Protein AF-0000000076891033 (afdb_homodimer)

Nearest PDB structures (foldseek):
  7eox-assembly2_B  TM=8.345E-01  e=2.393E-54  Euphorbia resinifera
  3i74-assembly1_A  TM=8.523E-01  e=6.022E-48  Solanum lycopersicum
  3i74-assembly1_B  TM=8.555E-01  e=1.190E-46  Solanum lycopersicum
  3i6s-assembly1_B  TM=8.487E-01  e=3.281E-46  Solanum lycopersicum
  4yn3-assembly3_A  TM=8.230E-01  e=2.108E-47  Cucumis melo

Organism: Aegilops tauschii subsp. strangulata (NCBI:txid200361)

Sequence (1074 aa):
MDLKGEYMSPRDFNGHGTHVASTIAGGEVQGVSYGGLATGTARGGAPRARLAIYKVLWGPNTAASDTDILAAIDDAIQDGVDVLSLSLGRGARHEFPGTLHAVLRGISVVFSAGNDGPAPQTVTNVMPWVTTVAASTMDRAFPTLISLGNKEKLGQSLYYNSTLNSDDFKELVHAGSCTAEWLASNNVTGKIVLCYAPRLAPSVLPRVELSLTINRTVGAGAKGLIFAQYTTNLLLICKGGMPCIVVDYEIAQRIESYLAITESPIVKVSPGMTVVGDGVLSPRVASFSSRGPSPLFPGILKPDITAPGVGILAAVRGFYALMDGTSMACPHVSVTALLKSVHPDWSPAMIKFAIVTTASVTDQFGVPIEAESVPRKVADPFDFGGGHMDPDRAANPGLVYDVDAREYNKFFNCTLGSSHGCESYQLNLNLPSIAIPDLKDHVTVQRTVTNVGAVRTTYHAVLEAPARVVMSVEPSVITFVKGSSTSMTFRVSFTTKRRVQGGFTFGSLTWSDGNTHSVRIPVAVRTVIQDFVADTSMDLKGEYMSPRDFNGHGTHVASTIAGGEVQGVSYGGLATGTARGGAPRARLAIYKVLWGPNTAASDTDILAAIDDAIQDGVDVLSLSLGRGARHEFPGTLHAVLRGISVVFSAGNDGPAPQTVTNVMPWVTTVAASTMDRAFPTLISLGNKEKLGQSLYYNSTLNSDDFKELVHAGSCTAEWLASNNVTGKIVLCYAPRLAPSVLPRVELSLTINRTVGAGAKGLIFAQYTTNLLLICKGGMPCIVVDYEIAQRIESYLAITESPIVKVSPGMTVVGDGVLSPRVASFSSRGPSPLFPGILKPDITAPGVGILAAVRGFYALMDGTSMACPHVSVTALLKSVHPDWSPAMIKFAIVTTASVTDQFGVPIEAESVPRKVADPFDFGGGHMDPDRAANPGLVYDVDAREYNKFFNCTLGSSHGCESYQLNLNLPSIAIPDLKDHVTVQRTVTNVGAVRTTYHAVLEAPARVVMSVEPSVITFVKGSSTSMTFRVSFTTKRRVQGGFTFGSLTWSDGNTHSVRIPVAVRTVIQDFVADTS

Solvent-accessible surface area (backbone atoms only — not comparable to full-atom values): 53985 Å² total; per-residue (Å²): 132,65,54,80,87,50,55,98,52,65,58,59,78,86,22,60,61,40,23,37,48,25,41,25,30,21,60,82,42,73,77,39,40,40,62,76,33,69,63,36,70,44,58,19,73,38,46,86,56,85,85,84,80,75,73,49,63,45,39,93,76,54,50,61,55,73,65,48,47,51,50,44,49,50,51,42,52,74,71,59,56,62,63,48,78,40,68,59,79,82,40,55,81,47,68,66,75,71,55,52,62,38,40,65,71,52,21,30,42,37,28,11,9,32,64,34,18,36,31,48,47,26,28,20,44,73,54,88,84,42,43,11,17,12,16,14,34,47,46,58,44,36,47,17,41,36,37,38,71,86,68,46,68,36,34,20,34,23,30,41,56,39,83,55,51,50,97,50,73,29,46,50,44,79,47,40,71,47,45,68,67,57,48,71,75,40,89,41,61,65,16,30,37,34,30,53,43,76,77,42,50,56,76,49,53,62,82,59,50,50,57,52,39,52,55,47,40,52,72,48,40,33,53,24,37,39,38,42,36,68,62,46,60,58,44,78,74,32,70,59,98,39,45,30,33,39,34,25,52,44,57,43,46,52,53,48,55,51,50,74,76,36,94,79,39,31,36,27,53,49,61,43,40,66,45,71,42,79,42,40,74,27,44,29,34,38,23,40,22,13,11,19,48,27,46,88,43,51,47,45,69,24,27,36,24,18,31,54,7,48,69,43,71,27,37,33,88,90,44,46,40,69,43,69,32,10,45,50,5,29,28,58,59,48,45,52,53,55,44,39,69,76,36,72,84,56,46,41,45,27,52,51,22,15,39,24,22,33,20,38,60,39,23,90,82,69,44,70,25,34,24,43,28,34,48,68,42,75,50,49,46,35,52,22,20,29,17,38,64,32,70,73,43,27,70,57,28,37,51,30,27,62,52,65,57,72,58,51,52,54,50,50,49,30,72,80,34,94,49,87,65,42,64,62,52,57,54,39,47,46,55,67,47,47,26,40,67,70,42,54,53,71,52,74,38,46,42,46,41,31,58,74,49,72,75,65,41,51,31,39,62,45,78,41,55,26,76,63,38,46,64,48,56,43,65,49,60,47,71,34,46,83,90,50,65,56,57,50,71,34,35,39,37,40,31,50,74,59,63,25,52,49,61,74,32,55,32,33,44,30,43,30,52,84,74,87,32,54,34,35,27,33,31,38,40,12,37,20,72,57,75,63,42,38,67,29,111,133,66,53,81,88,51,55,97,52,66,57,60,78,86,23,60,60,43,23,37,49,24,40,25,29,22,61,81,41,74,76,39,39,37,64,76,34,69,65,36,72,44,58,19,75,38,46,86,56,85,87,84,77,74,72,48,64,45,38,94,77,54,49,61,55,74,65,50,46,49,50,43,51,51,51,41,53,73,70,60,55,63,62,46,78,40,68,59,78,81,40,55,82,49,68,65,74,70,55,51,61,37,41,66,70,53,19,31,42,36,27,10,9,33,64,33,18,36,31,45,49,26,29,20,45,71,53,89,83,42,45,10,18,11,16,14,34,46,45,59,47,39,45,16,41,35,36,39,74,86,69,47,68,37,32,19,38,33,26,54,54,40,85,52,47,49,99,50,70,30,46,50,43,80,47,40,72,46,43,68,66,56,48,70,76,41,92,41,62,65,16,31,36,33,28,56,44,75,77,43,50,56,77,50,53,61,81,59,50,50,57,54,40,52,54,47,41,51,74,50,40,32,52,25,38,38,38,41,36,69,61,47,64,56,55,79,68,41,65,65,94,41,45,28,32,41,33,24,52,44,56,42,46,52,52,49,54,52,49,74,76,37,94,80,39,30,36,27,51,48,59,48,41,66,44,72,42,79,44,39,75,28,44,28,34,38,25,40,21,13,10,18,49,27,46,88,44,49,47,46,68,24,28,36,24,18,30,54,8,49,68,44,71,27,39,32,93,90,41,46,42,68,42,70,32,9,45,51,5,27,29,59,59,48,43,52,54,57,45,39,68,77,36,72,84,56,46,40,44,28,52,51,23,15,40,24,21,33,20,38,61,42,23,90,83,68,44,69,24,34,25,43,30,34,49,66,42,75,51,50,47,34,51,21,19,29,18,37,63,32,69,74,42,28,68,59,29,38,52,29,27,63,53,65,57,72,56,50,52,54,51,52,50,31,72,81,36,93,50,86,63,42,64,62,50,57,54,40,47,47,55,66,49,46,25,41,67,68,41,54,53,70,51,74,36,46,42,45,39,31,58,74,50,74,75,65,41,52,31,39,61,45,79,40,55,26,75,64,38,47,64,50,58,43,65,49,61,48,71,35,47,83,92,50,65,54,58,50,70,34,38,40,37,40,32,51,72,59,62,26,52,50,62,74,32,54,33,33,43,29,44,29,53,85,73,88,33,53,34,36,28,34,32,38,39,13,37,20,72,57,76,63,43,38,67,29,109

Structure (mmCIF, N/CA/C/O backbone):
data_AF-0000000076891033-model_v1
#
loop_
_entity.id
_entity.type
_entity.pdbx_description
1 polymer 'Subtilisin-like protease'
#
loop_
_atom_site.group_PDB
_atom_site.id
_atom_site.type_symbol
_atom_site.label_atom_id
_atom_site.label_alt_id
_atom_site.label_comp_id
_atom_site.label_asym_id
_atom_site.label_entity_id
_atom_site.label_seq_id
_atom_site.pdbx_PDB_ins_code
_atom_site.Cartn_x
_atom_site.Cartn_y
_atom_site.Cartn_z
_atom_site.occupancy
_atom_site.B_iso_or_equiv
_atom_site.auth_seq_id
_atom_site.auth_comp_id
_atom_site.auth_asym_id
_atom_site.auth_atom_id
_atom_site.pdbx_PDB_model_num
ATOM 1 N N . MET A 1 1 ? -2.301 -14.25 -36.938 1 57.5 1 MET A N 1
ATOM 2 C CA . MET A 1 1 ? -1.123 -14.258 -36.062 1 57.5 1 MET A CA 1
ATOM 3 C C . MET A 1 1 ? 0.152 -14.086 -36.875 1 57.5 1 MET A C 1
ATOM 5 O O . MET A 1 1 ? 0.291 -14.68 -37.969 1 57.5 1 MET A O 1
ATOM 9 N N . ASP A 1 2 ? 1.011 -13.086 -36.656 1 60.25 2 ASP A N 1
ATOM 10 C CA . ASP A 1 2 ? 2.293 -12.883 -37.312 1 60.25 2 ASP A CA 1
ATOM 11 C C . ASP A 1 2 ? 3.303 -13.953 -36.906 1 60.25 2 ASP A C 1
ATOM 13 O O . ASP A 1 2 ? 3.74 -13.984 -35.75 1 60.25 2 ASP A O 1
ATOM 17 N N . LEU A 1 3 ? 3.561 -14.93 -37.688 1 66.31 3 LEU A N 1
ATOM 18 C CA . LEU A 1 3 ? 4.445 -16.047 -37.375 1 66.31 3 LEU A CA 1
ATOM 19 C C . LEU A 1 3 ? 5.809 -15.859 -38.031 1 66.31 3 LEU A C 1
ATOM 21 O O . LEU A 1 3 ? 6.57 -16.812 -38.156 1 66.31 3 LEU A O 1
ATOM 25 N N . LYS A 1 4 ? 6.02 -14.625 -38.438 1 60.84 4 LYS A N 1
ATOM 26 C CA . LYS A 1 4 ? 7.297 -14.398 -39.125 1 60.84 4 LYS A CA 1
ATOM 27 C C . LYS A 1 4 ? 8.469 -14.688 -38.188 1 60.84 4 LYS A C 1
ATOM 29 O O . LYS A 1 4 ? 8.562 -14.117 -37.094 1 60.84 4 LYS A O 1
ATOM 34 N N . GLY A 1 5 ? 9.336 -15.562 -38.469 1 68.31 5 GLY A N 1
ATOM 35 C CA . GLY A 1 5 ? 10.531 -15.906 -37.719 1 68.31 5 GLY A CA 1
ATOM 36 C C . GLY A 1 5 ? 10.289 -17 -36.688 1 68.31 5 GLY A C 1
ATOM 37 O O . GLY A 1 5 ? 11.234 -17.5 -36.094 1 68.31 5 GLY A O 1
ATOM 38 N N . GLU A 1 6 ? 9.117 -17.438 -36.625 1 75.19 6 GLU A N 1
ATOM 39 C CA . GLU A 1 6 ? 8.758 -18.438 -35.625 1 75.19 6 GLU A CA 1
ATOM 40 C C . GLU A 1 6 ? 9.195 -19.844 -36.062 1 75.19 6 GLU A C 1
ATOM 42 O O . GLU A 1 6 ? 9.289 -20.125 -37.25 1 75.19 6 GLU A O 1
ATOM 47 N N . TYR A 1 7 ? 9.586 -20.625 -35.062 1 74.06 7 TYR A N 1
ATOM 48 C CA . TYR A 1 7 ? 9.891 -22.031 -35.312 1 74.06 7 TYR A CA 1
ATOM 49 C C . TYR A 1 7 ? 8.633 -22.891 -35.219 1 74.06 7 TYR A C 1
ATOM 51 O O . TYR A 1 7 ? 7.918 -22.828 -34.219 1 74.06 7 TYR A O 1
ATOM 59 N N . MET A 1 8 ? 8.383 -23.578 -36.188 1 73.5 8 MET A N 1
ATOM 60 C CA . MET A 1 8 ? 7.242 -24.484 -36.125 1 73.5 8 MET A CA 1
ATOM 61 C C . MET A 1 8 ? 7.586 -25.75 -35.344 1 73.5 8 MET A C 1
ATOM 63 O O . MET A 1 8 ? 7.453 -26.859 -35.875 1 73.5 8 MET A O 1
ATOM 67 N N . SER A 1 9 ? 8.117 -25.625 -34.25 1 75.88 9 SER A N 1
ATOM 68 C CA . SER A 1 9 ? 8.555 -26.609 -33.25 1 75.88 9 SER A CA 1
ATOM 69 C C . SER A 1 9 ? 8.453 -26.062 -31.844 1 75.88 9 SER A C 1
ATOM 71 O O . SER A 1 9 ? 8.102 -24.906 -31.641 1 75.88 9 SER A O 1
ATOM 73 N N . PRO A 1 10 ? 8.719 -26.875 -30.969 1 81.5 10 PRO A N 1
ATOM 74 C CA . PRO A 1 10 ? 8.688 -26.391 -29.578 1 81.5 10 PRO A CA 1
ATOM 75 C C . PRO A 1 10 ? 9.836 -25.422 -29.281 1 81.5 10 PRO A C 1
ATOM 77 O O . PRO A 1 10 ? 9.938 -24.906 -28.156 1 81.5 10 PRO A O 1
ATOM 80 N N . ARG A 1 11 ? 10.531 -25.094 -30.234 1 79.56 11 ARG A N 1
ATOM 81 C CA . ARG A 1 11 ? 11.656 -24.203 -30.016 1 79.56 11 ARG A CA 1
ATOM 82 C C . ARG A 1 11 ? 11.172 -22.797 -29.641 1 79.56 11 ARG A C 1
ATOM 84 O O . ARG A 1 11 ? 10.211 -22.297 -30.234 1 79.56 11 ARG A O 1
ATOM 91 N N . ASP A 1 12 ? 11.883 -22.203 -28.766 1 80.5 12 ASP A N 1
ATOM 92 C CA . ASP A 1 12 ? 11.484 -20.953 -28.109 1 80.5 12 ASP A CA 1
ATOM 93 C C . ASP A 1 12 ? 11.977 -19.734 -28.891 1 80.5 12 ASP A C 1
ATOM 95 O O . ASP A 1 12 ? 13.188 -19.5 -28.984 1 80.5 12 ASP A O 1
ATOM 99 N N . PHE A 1 13 ? 11.117 -19.016 -29.406 1 77.44 13 PHE A N 1
ATOM 100 C CA . PHE A 1 13 ? 11.477 -17.828 -30.172 1 77.44 13 PHE A CA 1
ATOM 101 C C . PHE A 1 13 ? 11.875 -16.688 -29.25 1 77.44 13 PHE A C 1
ATOM 103 O O . PHE A 1 13 ? 12.914 -16.047 -29.453 1 77.44 13 PHE A O 1
ATOM 110 N N . ASN A 1 14 ? 11.211 -16.438 -28.172 1 80.06 14 ASN A N 1
ATOM 111 C CA . ASN A 1 14 ? 11.391 -15.266 -27.312 1 80.06 14 ASN A CA 1
ATOM 112 C C . ASN A 1 14 ? 12.344 -15.562 -26.156 1 80.06 14 ASN A C 1
ATOM 114 O O . ASN A 1 14 ? 12.836 -14.648 -25.5 1 80.06 14 ASN A O 1
ATOM 118 N N . GLY A 1 15 ? 12.609 -16.828 -25.875 1 88.69 15 GLY A N 1
ATOM 119 C CA . GLY A 1 15 ? 13.539 -17.203 -24.828 1 88.69 15 GLY A CA 1
ATOM 120 C C . GLY A 1 15 ? 12.859 -17.453 -23.484 1 88.69 15 GLY A C 1
ATOM 121 O O . GLY A 1 15 ? 13.445 -18.062 -22.594 1 88.69 15 GLY A O 1
ATOM 122 N N . HIS A 1 16 ? 11.656 -17.062 -23.391 1 90.62 16 HIS A N 1
ATOM 123 C CA . HIS A 1 16 ? 10.922 -17.219 -22.141 1 90.62 16 HIS A CA 1
ATOM 124 C C . HIS A 1 16 ? 10.805 -18.672 -21.75 1 90.62 16 HIS A C 1
ATOM 126 O O . HIS A 1 16 ? 11.102 -19.047 -20.609 1 90.62 16 HIS A O 1
ATOM 132 N N . GLY A 1 17 ? 10.391 -19.516 -22.641 1 91.69 17 GLY A N 1
ATOM 133 C CA . GLY A 1 17 ? 10.25 -20.938 -22.375 1 91.69 17 GLY A CA 1
ATOM 134 C C . GLY A 1 17 ? 11.555 -21.594 -21.969 1 91.69 17 GLY A C 1
ATOM 135 O O . GLY A 1 17 ? 11.578 -22.438 -21.062 1 91.69 17 GLY A O 1
ATOM 136 N N . THR A 1 18 ? 12.617 -21.219 -22.672 1 93.56 18 THR A N 1
ATOM 137 C CA . THR A 1 18 ? 13.938 -21.734 -22.344 1 93.56 18 THR A CA 1
ATOM 138 C C . THR A 1 18 ? 14.352 -21.312 -20.938 1 93.56 18 THR A C 1
ATOM 140 O O . THR A 1 18 ? 14.938 -22.094 -20.188 1 93.56 18 THR A O 1
ATOM 143 N N . HIS A 1 19 ? 14.086 -20.094 -20.594 1 94.88 19 HIS A N 1
ATOM 144 C CA . HIS A 1 19 ? 14.391 -19.562 -19.266 1 94.88 19 HIS A CA 1
ATOM 145 C C . HIS A 1 19 ? 13.703 -20.375 -18.172 1 94.88 19 HIS A C 1
ATOM 147 O O . HIS A 1 19 ? 14.352 -20.828 -17.234 1 94.88 19 HIS A O 1
ATOM 153 N N . VAL A 1 20 ? 12.438 -20.609 -18.406 1 94.56 20 VAL A N 1
ATOM 154 C CA . VAL A 1 20 ? 11.633 -21.328 -17.422 1 94.56 20 VAL A CA 1
ATOM 155 C C . VAL A 1 20 ? 12.078 -22.797 -17.375 1 94.56 20 VAL A C 1
ATOM 157 O O . VAL A 1 20 ? 12.211 -23.359 -16.281 1 94.56 20 VAL A O 1
ATOM 160 N N . ALA A 1 21 ? 12.328 -23.375 -18.531 1 94 21 ALA A N 1
ATOM 161 C CA . ALA A 1 21 ? 12.758 -24.781 -18.594 1 94 21 ALA A CA 1
ATOM 162 C C . ALA A 1 21 ? 14.078 -24.984 -17.859 1 94 21 ALA A C 1
ATOM 164 O O . ALA A 1 21 ? 14.258 -25.969 -17.141 1 94 21 ALA A O 1
ATOM 165 N N . SER A 1 22 ? 14.969 -24.062 -18.031 1 94.56 22 SER A N 1
ATOM 166 C CA . SER A 1 22 ? 16.281 -24.203 -17.406 1 94.56 22 SER A CA 1
ATOM 167 C C . SER A 1 22 ? 16.203 -23.938 -15.906 1 94.56 22 SER A C 1
ATOM 169 O O . SER A 1 22 ? 17 -24.484 -15.141 1 94.56 22 SER A O 1
ATOM 171 N N . THR A 1 23 ? 15.297 -23.078 -15.492 1 94.94 23 THR A N 1
ATOM 172 C CA . THR A 1 23 ? 15.07 -22.875 -14.062 1 94.94 23 THR A CA 1
ATOM 173 C C . THR A 1 23 ? 14.578 -24.156 -13.406 1 94.94 23 THR A C 1
ATOM 175 O O . THR A 1 23 ? 14.914 -24.438 -12.25 1 94.94 23 THR A O 1
ATOM 178 N N . ILE A 1 24 ? 13.844 -24.922 -14.188 1 94.31 24 ILE A N 1
ATOM 179 C CA . ILE A 1 24 ? 13.312 -26.172 -13.656 1 94.31 24 ILE A CA 1
ATOM 180 C C . ILE A 1 24 ? 14.391 -27.25 -13.688 1 94.31 24 ILE A C 1
ATOM 182 O O . ILE A 1 24 ? 14.758 -27.797 -12.641 1 94.31 24 ILE A O 1
ATOM 186 N N . ALA A 1 25 ? 15.008 -27.484 -14.883 1 92.88 25 ALA A N 1
ATOM 187 C CA . ALA A 1 25 ? 15.773 -28.719 -15.062 1 92.88 25 ALA A CA 1
ATOM 188 C C . ALA A 1 25 ? 17.141 -28.438 -15.664 1 92.88 25 ALA A C 1
ATOM 190 O O . ALA A 1 25 ? 17.828 -29.344 -16.141 1 92.88 25 ALA A O 1
ATOM 191 N N . GLY A 1 26 ? 17.516 -27.25 -15.688 1 92 26 GLY A N 1
ATOM 192 C CA . GLY A 1 26 ? 18.812 -26.953 -16.234 1 92 26 GLY A CA 1
ATOM 193 C C . GLY A 1 26 ? 19.953 -27.688 -15.539 1 92 26 GLY A C 1
ATOM 194 O O . GLY A 1 26 ? 19.969 -27.781 -14.312 1 92 26 GLY A O 1
ATOM 195 N N . GLY A 1 27 ? 20.828 -28.188 -16.344 1 92.06 27 GLY A N 1
ATOM 196 C CA . GLY A 1 27 ? 22.016 -28.781 -15.781 1 92.06 27 GLY A CA 1
ATOM 197 C C . GLY A 1 27 ? 22.984 -27.766 -15.188 1 92.06 27 GLY A C 1
ATOM 198 O O . GLY A 1 27 ? 22.812 -26.562 -15.398 1 92.06 27 GLY A O 1
ATOM 199 N N . GLU A 1 28 ? 23.906 -28.312 -14.484 1 94 28 GLU A N 1
ATOM 200 C CA . GLU A 1 28 ? 24.891 -27.438 -13.852 1 94 28 GLU A CA 1
ATOM 201 C C . GLU A 1 28 ? 25.812 -26.812 -14.883 1 94 28 GLU A C 1
ATOM 203 O O . GLU A 1 28 ? 26.391 -27.516 -15.719 1 94 28 GLU A O 1
ATOM 208 N N . VAL A 1 29 ? 25.875 -25.562 -14.852 1 95.19 29 VAL A N 1
ATOM 209 C CA . VAL A 1 29 ? 26.781 -24.812 -15.711 1 95.19 29 VAL A CA 1
ATOM 210 C C . VAL A 1 29 ? 27.547 -23.781 -14.883 1 95.19 29 VAL A C 1
ATOM 212 O O . VAL A 1 29 ? 26.953 -22.969 -14.172 1 95.19 29 VAL A O 1
ATOM 215 N N . GLN A 1 30 ? 28.828 -23.766 -14.969 1 94.75 30 GLN A N 1
ATOM 216 C CA . GLN A 1 30 ? 29.672 -22.859 -14.195 1 94.75 30 GLN A CA 1
ATOM 217 C C . GLN A 1 30 ? 29.953 -21.578 -14.977 1 94.75 30 GLN A C 1
ATOM 219 O O . GLN A 1 30 ? 29.891 -21.578 -16.203 1 94.75 30 GLN A O 1
ATOM 224 N N . GLY A 1 31 ? 30.188 -20.531 -14.227 1 92.81 31 GLY A N 1
ATOM 225 C CA . GLY A 1 31 ? 30.688 -19.281 -14.789 1 92.81 31 GLY A CA 1
ATOM 226 C C . GLY A 1 31 ? 29.625 -18.531 -15.562 1 92.81 31 GLY A C 1
ATOM 227 O O . GLY A 1 31 ? 29.953 -17.797 -16.5 1 92.81 31 GLY A O 1
ATOM 228 N N . VAL A 1 32 ? 28.422 -18.797 -15.242 1 93.75 32 VAL A N 1
ATOM 229 C CA . VAL A 1 32 ? 27.344 -18.078 -15.93 1 93.75 32 VAL A CA 1
ATOM 230 C C . VAL A 1 32 ? 27.188 -16.688 -15.328 1 93.75 32 VAL A C 1
ATOM 232 O O . VAL A 1 32 ? 27.516 -16.469 -14.164 1 93.75 32 VAL A O 1
ATOM 235 N N . SER A 1 33 ? 26.797 -15.688 -16.141 1 89.62 33 SER A N 1
ATOM 236 C CA . SER A 1 33 ? 26.547 -14.328 -15.695 1 89.62 33 SER A CA 1
ATOM 237 C C . SER A 1 33 ? 25.688 -13.562 -16.719 1 89.62 33 SER A C 1
ATOM 239 O O . SER A 1 33 ? 25.469 -14.039 -17.828 1 89.62 33 SER A O 1
ATOM 241 N N . TYR A 1 34 ? 25.141 -12.555 -16.328 1 87.88 34 TYR A N 1
ATOM 242 C CA . TYR A 1 34 ? 24.5 -11.594 -17.219 1 87.88 34 TYR A CA 1
ATOM 243 C C . TYR A 1 34 ? 25.25 -10.266 -17.203 1 87.88 34 TYR A C 1
ATOM 245 O O . TYR A 1 34 ? 25.062 -9.453 -16.297 1 87.88 34 TYR A O 1
ATOM 253 N N . GLY A 1 35 ? 26 -9.969 -18.188 1 80.62 35 GLY A N 1
ATOM 254 C CA . GLY A 1 35 ? 26.797 -8.75 -18.234 1 80.62 35 GLY A CA 1
ATOM 255 C C . GLY A 1 35 ? 27.719 -8.602 -17.047 1 80.62 35 GLY A C 1
ATOM 256 O O . GLY A 1 35 ? 27.906 -7.496 -16.531 1 80.62 35 GLY A O 1
ATOM 257 N N . GLY A 1 36 ? 28.141 -9.695 -16.469 1 82.81 36 GLY A N 1
ATOM 258 C CA . GLY A 1 36 ? 29.047 -9.672 -15.336 1 82.81 36 GLY A CA 1
ATOM 259 C C . GLY A 1 36 ? 28.328 -9.711 -14 1 82.81 36 GLY A C 1
ATOM 260 O O . GLY A 1 36 ? 28.969 -9.812 -12.953 1 82.81 36 GLY A O 1
ATOM 261 N N . LEU A 1 37 ? 27.062 -9.703 -14.078 1 84.94 37 LEU A N 1
ATOM 262 C CA . LEU A 1 37 ? 26.266 -9.727 -12.852 1 84.94 37 LEU A CA 1
ATOM 263 C C . LEU A 1 37 ? 25.797 -11.141 -12.539 1 84.94 37 LEU A C 1
ATOM 265 O O . LEU A 1 37 ? 25.547 -11.938 -13.453 1 84.94 37 LEU A O 1
ATOM 269 N N . ALA A 1 38 ? 25.688 -11.445 -11.281 1 89.12 38 ALA A N 1
ATOM 270 C CA . ALA A 1 38 ? 25.188 -12.727 -10.781 1 89.12 38 ALA A CA 1
ATOM 271 C C . ALA A 1 38 ? 26.078 -13.875 -11.258 1 89.12 38 ALA A C 1
ATOM 273 O O . ALA A 1 38 ? 25.562 -14.914 -11.68 1 89.12 38 ALA A O 1
ATOM 274 N N . THR A 1 39 ? 27.328 -13.672 -11.25 1 91.44 39 THR A N 1
ATOM 275 C CA . THR A 1 39 ? 28.266 -14.703 -11.688 1 91.44 39 THR A CA 1
ATOM 276 C C . THR A 1 39 ? 28.25 -15.891 -10.727 1 91.44 39 THR A C 1
ATOM 278 O O . THR A 1 39 ? 28.297 -15.711 -9.508 1 91.44 39 THR A O 1
ATOM 281 N N . GLY A 1 40 ? 28.125 -17.062 -11.312 1 93.12 40 GLY A N 1
ATOM 282 C CA . GLY A 1 40 ? 28.141 -18.25 -10.492 1 93.12 40 GLY A CA 1
ATOM 283 C C . GLY A 1 40 ? 27.734 -19.5 -11.25 1 93.12 40 GLY A C 1
ATOM 284 O O . GLY A 1 40 ? 27.922 -19.594 -12.469 1 93.12 40 GLY A O 1
ATOM 285 N N . THR A 1 41 ? 27.359 -20.438 -10.484 1 94.31 41 THR A N 1
ATOM 286 C CA . THR A 1 41 ? 26.906 -21.703 -11.047 1 94.31 41 THR A CA 1
ATOM 287 C C . THR A 1 41 ? 25.391 -21.734 -11.148 1 94.31 41 THR A C 1
ATOM 289 O O . THR A 1 41 ? 24.688 -21.469 -10.172 1 94.31 41 THR A O 1
ATOM 292 N N . ALA A 1 42 ? 24.922 -21.953 -12.312 1 93.69 42 ALA A N 1
ATOM 293 C CA . ALA A 1 42 ? 23.484 -22.062 -12.523 1 93.69 42 ALA A CA 1
ATOM 294 C C . ALA A 1 42 ? 23.047 -23.531 -12.586 1 93.69 42 ALA A C 1
ATOM 296 O O . ALA A 1 42 ? 23.766 -24.375 -13.148 1 93.69 42 ALA A O 1
ATOM 297 N N . ARG A 1 43 ? 22.031 -23.828 -11.945 1 92.38 43 ARG A N 1
ATOM 298 C CA . ARG A 1 43 ? 21.422 -25.156 -11.984 1 92.38 43 ARG A CA 1
ATOM 299 C C . ARG A 1 43 ? 19.922 -25.062 -11.742 1 92.38 43 ARG A C 1
ATOM 301 O O . ARG A 1 43 ? 19.469 -24.266 -10.922 1 92.38 43 ARG A O 1
ATOM 308 N N . GLY A 1 44 ? 19.188 -25.891 -12.414 1 90.94 44 GLY A N 1
ATOM 309 C CA . GLY A 1 44 ? 17.75 -25.938 -12.172 1 90.94 44 GLY A CA 1
ATOM 310 C C . GLY A 1 44 ? 17.391 -26.594 -10.852 1 90.94 44 GLY A C 1
ATOM 311 O O . GLY A 1 44 ? 18.25 -27.219 -10.211 1 90.94 44 GLY A O 1
ATOM 312 N N . GLY A 1 45 ? 16.141 -26.453 -10.484 1 87.69 45 GLY A N 1
ATOM 313 C CA . GLY A 1 45 ? 15.664 -27.016 -9.227 1 87.69 45 GLY A CA 1
ATOM 314 C C . GLY A 1 45 ? 15.547 -28.516 -9.242 1 87.69 45 GLY A C 1
ATOM 315 O O . GLY A 1 45 ? 15.633 -29.172 -8.203 1 87.69 45 GLY A O 1
ATOM 316 N N . ALA A 1 46 ? 15.312 -29.062 -10.398 1 88.88 46 ALA A N 1
ATOM 317 C CA . ALA A 1 46 ? 15.203 -30.5 -10.609 1 88.88 46 ALA A CA 1
ATOM 318 C C . ALA A 1 46 ? 15.977 -30.922 -11.852 1 88.88 46 ALA A C 1
ATOM 320 O O . ALA A 1 46 ? 15.391 -31.391 -12.836 1 88.88 46 ALA A O 1
ATOM 321 N N . PRO A 1 47 ? 17.219 -30.969 -11.75 1 88.62 47 PRO A N 1
ATOM 322 C CA . PRO A 1 47 ? 18.047 -31.156 -12.938 1 88.62 47 PRO A CA 1
ATOM 323 C C . PRO A 1 47 ? 17.859 -32.531 -13.57 1 88.62 47 PRO A C 1
ATOM 325 O O . PRO A 1 47 ? 18.188 -32.719 -14.75 1 88.62 47 PRO A O 1
ATOM 328 N N . ARG A 1 48 ? 17.375 -33.5 -12.93 1 89.31 48 ARG A N 1
ATOM 329 C CA . ARG A 1 48 ? 17.203 -34.844 -13.484 1 89.31 48 ARG A CA 1
ATOM 330 C C . ARG A 1 48 ? 15.781 -35.062 -13.992 1 89.31 48 ARG A C 1
ATOM 332 O O . ARG A 1 48 ? 15.445 -36.156 -14.484 1 89.31 48 ARG A O 1
ATOM 339 N N . ALA A 1 49 ? 15.031 -34.031 -13.906 1 90.44 49 ALA A N 1
ATOM 340 C CA . ALA A 1 49 ? 13.672 -34.125 -14.438 1 90.44 49 ALA A CA 1
ATOM 341 C C . ALA A 1 49 ? 13.68 -34.156 -15.961 1 90.44 49 ALA A C 1
ATOM 343 O O . ALA A 1 49 ? 14.531 -33.531 -16.594 1 90.44 49 ALA A O 1
ATOM 344 N N . ARG A 1 50 ? 12.711 -34.906 -16.516 1 92.62 50 ARG A N 1
ATOM 345 C CA . ARG A 1 50 ? 12.492 -34.875 -17.969 1 92.62 50 ARG A CA 1
ATOM 346 C C . ARG A 1 50 ? 11.453 -33.844 -18.344 1 92.62 50 ARG A C 1
ATOM 348 O O . ARG A 1 50 ? 10.406 -33.719 -17.688 1 92.62 50 ARG A O 1
ATOM 355 N N . LEU A 1 51 ? 11.812 -33.062 -19.391 1 93.56 51 LEU A N 1
ATOM 356 C CA . LEU A 1 51 ? 10.914 -31.984 -19.797 1 93.56 51 LEU A CA 1
ATOM 357 C C . LEU A 1 51 ? 10.164 -32.375 -21.062 1 93.56 51 LEU A C 1
ATOM 359 O O . LEU A 1 51 ? 10.742 -32.938 -21.984 1 93.56 51 LEU A O 1
ATOM 363 N N . ALA A 1 52 ? 8.867 -32.219 -21.062 1 94.5 52 ALA A N 1
ATOM 364 C CA . ALA A 1 52 ? 8.031 -32.156 -22.25 1 94.5 52 ALA A CA 1
ATOM 365 C C . ALA A 1 52 ? 7.566 -30.75 -22.547 1 94.5 52 ALA A C 1
ATOM 367 O O . ALA A 1 52 ? 6.93 -30.109 -21.688 1 94.5 52 ALA A O 1
ATOM 368 N N . ILE A 1 53 ? 7.906 -30.203 -23.734 1 94.06 53 ILE A N 1
ATOM 369 C CA . ILE A 1 53 ? 7.672 -28.797 -24.047 1 94.06 53 ILE A CA 1
ATOM 370 C C . ILE A 1 53 ? 6.5 -28.672 -25.031 1 94.06 53 ILE A C 1
ATOM 372 O O . ILE A 1 53 ? 6.508 -29.281 -26.094 1 94.06 53 ILE A O 1
ATOM 376 N N . TYR A 1 54 ? 5.539 -27.922 -24.609 1 92.12 54 TYR A N 1
ATOM 377 C CA . TYR A 1 54 ? 4.375 -27.641 -25.438 1 92.12 54 TYR A CA 1
ATOM 378 C C . TYR A 1 54 ? 4.273 -26.141 -25.734 1 92.12 54 TYR A C 1
ATOM 380 O O . TYR A 1 54 ? 3.934 -25.359 -24.859 1 92.12 54 TYR A O 1
ATOM 388 N N . LYS A 1 55 ? 4.488 -25.75 -26.906 1 88.44 55 LYS A N 1
ATOM 389 C CA . LYS A 1 55 ? 4.48 -24.344 -27.297 1 88.44 55 LYS A CA 1
ATOM 390 C C . LYS A 1 55 ? 3.068 -23.859 -27.625 1 88.44 55 LYS A C 1
ATOM 392 O O . LYS A 1 55 ? 2.381 -24.469 -28.453 1 88.44 55 LYS A O 1
ATOM 397 N N . VAL A 1 56 ? 2.684 -22.812 -26.891 1 86.38 56 VAL A N 1
ATOM 398 C CA . VAL A 1 56 ? 1.326 -22.328 -27.125 1 86.38 56 VAL A CA 1
ATOM 399 C C . VAL A 1 56 ? 1.363 -20.859 -27.5 1 86.38 56 VAL A C 1
ATOM 401 O O . VAL A 1 56 ? 0.388 -20.328 -28.031 1 86.38 56 VAL A O 1
ATOM 404 N N . LEU A 1 57 ? 2.375 -20.156 -27.203 1 82.75 57 LEU A N 1
ATOM 405 C CA . LEU A 1 57 ? 2.502 -18.734 -27.547 1 82.75 57 LEU A CA 1
ATOM 406 C C . LEU A 1 57 ? 3.35 -18.562 -28.797 1 82.75 57 LEU A C 1
ATOM 408 O O . LEU A 1 57 ? 4.457 -19.094 -28.891 1 82.75 57 LEU A O 1
ATOM 412 N N . TRP A 1 58 ? 2.717 -17.766 -29.641 1 79.69 58 TRP A N 1
ATOM 413 C CA . TRP A 1 58 ? 3.348 -17.672 -30.953 1 79.69 58 TRP A CA 1
ATOM 414 C C . TRP A 1 58 ? 3.598 -16.203 -31.328 1 79.69 58 TRP A C 1
ATOM 416 O O . TRP A 1 58 ? 2.797 -15.328 -31 1 79.69 58 TRP A O 1
ATOM 426 N N . GLY A 1 59 ? 4.648 -15.969 -31.984 1 72.06 59 GLY A N 1
ATOM 427 C CA . GLY A 1 59 ? 4.953 -14.68 -32.594 1 72.06 59 GLY A CA 1
ATOM 428 C C . GLY A 1 59 ? 5.562 -13.695 -31.594 1 72.06 59 GLY A C 1
ATOM 429 O O . GLY A 1 59 ? 5.75 -14.023 -30.422 1 72.06 59 GLY A O 1
ATOM 430 N N . PRO A 1 60 ? 5.883 -12.547 -32.188 1 67 60 PRO A N 1
ATOM 431 C CA . PRO A 1 60 ? 6.531 -11.539 -31.344 1 67 60 PRO A CA 1
ATOM 432 C C . PRO A 1 60 ? 5.613 -10.992 -30.25 1 67 60 PRO A C 1
ATOM 434 O O . PRO A 1 60 ? 6.09 -10.531 -29.203 1 67 60 PRO A O 1
ATOM 437 N N . ASN A 1 61 ? 4.348 -11.219 -30.547 1 65.88 61 ASN A N 1
ATOM 438 C CA . ASN A 1 61 ? 3.408 -10.664 -29.578 1 65.88 61 ASN A CA 1
ATOM 439 C C . ASN A 1 61 ? 2.943 -11.719 -28.578 1 65.88 61 ASN A C 1
ATOM 441 O O . ASN A 1 61 ? 2.086 -11.445 -27.734 1 65.88 61 ASN A O 1
ATOM 445 N N . THR A 1 62 ? 3.551 -12.852 -28.656 1 66.31 62 THR A N 1
ATOM 446 C CA . THR A 1 62 ? 3.275 -13.922 -27.703 1 66.31 62 THR A CA 1
ATOM 447 C C . THR A 1 62 ? 1.772 -14.148 -27.562 1 66.31 62 THR A C 1
ATOM 449 O O . THR A 1 62 ? 1.248 -14.195 -26.453 1 66.31 62 THR A O 1
ATOM 452 N N . ALA A 1 63 ? 1.083 -14.25 -28.656 1 66.88 63 ALA A N 1
ATOM 453 C CA . ALA A 1 63 ? -0.367 -14.422 -28.672 1 66.88 63 ALA A CA 1
ATOM 454 C C . ALA A 1 63 ? -0.744 -15.898 -28.578 1 66.88 63 ALA A C 1
ATOM 456 O O . ALA A 1 63 ? -0.043 -16.766 -29.109 1 66.88 63 ALA A O 1
ATOM 457 N N . ALA A 1 64 ? -1.63 -16.234 -27.672 1 73.88 64 ALA A N 1
ATOM 458 C CA . ALA A 1 64 ? -2.172 -17.594 -27.578 1 73.88 64 ALA A CA 1
ATOM 459 C C . ALA A 1 64 ? -3.697 -17.562 -27.578 1 73.88 64 ALA A C 1
ATOM 461 O O . ALA A 1 64 ? -4.312 -16.609 -27.109 1 73.88 64 ALA A O 1
ATOM 462 N N . SER A 1 65 ? -4.234 -18.609 -28.312 1 78.62 65 SER A N 1
ATOM 463 C CA . SER A 1 65 ? -5.664 -18.828 -28.141 1 78.62 65 SER A CA 1
ATOM 464 C C . SER A 1 65 ? -5.949 -19.781 -27 1 78.62 65 SER A C 1
ATOM 466 O O . SER A 1 65 ? -5.125 -20.641 -26.688 1 78.62 65 SER A O 1
ATOM 468 N N . ASP A 1 66 ? -7.078 -19.672 -26.359 1 79.75 66 ASP A N 1
ATOM 469 C CA . ASP A 1 66 ? -7.492 -20.578 -25.281 1 79.75 66 ASP A CA 1
ATOM 470 C C . ASP A 1 66 ? -7.562 -22.016 -25.781 1 79.75 66 ASP A C 1
ATOM 472 O O . ASP A 1 66 ? -7.246 -22.953 -25.047 1 79.75 66 ASP A O 1
ATOM 476 N N . THR A 1 67 ? -7.918 -22.141 -26.984 1 82.69 67 THR A N 1
ATOM 477 C CA . THR A 1 67 ? -8.047 -23.469 -27.578 1 82.69 67 THR A CA 1
ATOM 478 C C . THR A 1 67 ? -6.676 -24.141 -27.703 1 82.69 67 THR A C 1
ATOM 480 O O . THR A 1 67 ? -6.547 -25.344 -27.469 1 82.69 67 THR A O 1
ATOM 483 N N . ASP A 1 68 ? -5.715 -23.406 -28.031 1 84.56 68 ASP A N 1
ATOM 484 C CA . ASP A 1 68 ? -4.367 -23.938 -28.156 1 84.56 68 ASP A CA 1
ATOM 485 C C . ASP A 1 68 ? -3.816 -24.359 -26.797 1 84.56 68 ASP A C 1
ATOM 487 O O . ASP A 1 68 ? -3.135 -25.391 -26.688 1 84.56 68 ASP A O 1
ATOM 491 N N . ILE A 1 69 ? -4.086 -23.641 -25.875 1 87.31 69 ILE A N 1
ATOM 492 C CA . ILE A 1 69 ? -3.631 -23.938 -24.516 1 87.31 69 ILE A CA 1
ATOM 493 C C . ILE A 1 69 ? -4.289 -25.234 -24.031 1 87.31 69 ILE A C 1
ATOM 495 O O . ILE A 1 69 ? -3.617 -26.109 -23.484 1 87.31 69 ILE A O 1
ATOM 499 N N . LEU A 1 70 ? -5.562 -25.344 -24.281 1 87.56 70 LEU A N 1
ATOM 500 C CA . LEU A 1 70 ? -6.281 -26.547 -23.859 1 87.56 70 LEU A CA 1
ATOM 501 C C . LEU A 1 70 ? -5.766 -27.781 -24.594 1 87.56 70 LEU A C 1
ATOM 503 O O . LEU A 1 70 ? -5.648 -28.859 -24.016 1 87.56 70 LEU A O 1
ATOM 507 N N . ALA A 1 71 ? -5.516 -27.578 -25.859 1 90.94 71 ALA A N 1
ATOM 508 C CA . ALA A 1 71 ? -4.969 -28.688 -26.641 1 90.94 71 ALA A CA 1
ATOM 509 C C . ALA A 1 71 ? -3.615 -29.125 -26.094 1 90.94 71 ALA A C 1
ATOM 511 O O . ALA A 1 71 ? -3.322 -30.328 -26.047 1 90.94 71 ALA A O 1
ATOM 512 N N . ALA A 1 72 ? -2.836 -28.203 -25.781 1 91.81 72 ALA A N 1
ATOM 513 C CA . ALA A 1 72 ? -1.521 -28.5 -25.219 1 91.81 72 ALA A CA 1
ATOM 514 C C . ALA A 1 72 ? -1.651 -29.25 -23.891 1 91.81 72 ALA A C 1
ATOM 516 O O . ALA A 1 72 ? -0.872 -30.172 -23.609 1 91.81 72 ALA A O 1
ATOM 517 N N . ILE A 1 73 ? -2.543 -28.906 -23.109 1 92.06 73 ILE A N 1
ATOM 518 C CA . ILE A 1 73 ? -2.781 -29.578 -21.844 1 92.06 73 ILE A CA 1
ATOM 519 C C . ILE A 1 73 ? -3.221 -31.016 -22.094 1 92.06 73 ILE A C 1
ATOM 521 O O . ILE A 1 73 ? -2.744 -31.938 -21.422 1 92.06 73 ILE A O 1
ATOM 525 N N . ASP A 1 74 ? -4.074 -31.156 -23.031 1 94.44 74 ASP A N 1
ATOM 526 C CA . ASP A 1 74 ? -4.523 -32.5 -23.375 1 94.44 74 ASP A CA 1
ATOM 527 C C . ASP A 1 74 ? -3.354 -33.375 -23.844 1 94.44 74 ASP A C 1
ATOM 529 O O . ASP A 1 74 ? -3.262 -34.562 -23.484 1 94.44 74 ASP A O 1
ATOM 533 N N . ASP A 1 75 ? -2.58 -32.781 -24.688 1 95.44 75 ASP A N 1
ATOM 534 C CA . ASP A 1 75 ? -1.396 -33.5 -25.141 1 95.44 75 ASP A CA 1
ATOM 535 C C . ASP A 1 75 ? -0.512 -33.906 -23.969 1 95.44 75 ASP A C 1
ATOM 537 O O . ASP A 1 75 ? 0.007 -35.031 -23.922 1 95.44 75 ASP A O 1
ATOM 541 N N . ALA A 1 76 ? -0.296 -33.031 -23.078 1 95.25 76 ALA A N 1
ATOM 542 C CA . ALA A 1 76 ? 0.532 -33.312 -21.906 1 95.25 76 ALA A CA 1
ATOM 543 C C . ALA A 1 76 ? -0.053 -34.438 -21.078 1 95.25 76 ALA A C 1
ATOM 545 O O . ALA A 1 76 ? 0.684 -35.281 -20.562 1 95.25 76 ALA A O 1
ATOM 546 N N . ILE A 1 77 ? -1.331 -34.438 -20.875 1 95.25 77 ILE A N 1
ATOM 547 C CA . ILE A 1 77 ? -2.014 -35.5 -20.141 1 95.25 77 ILE A CA 1
ATOM 548 C C . ILE A 1 77 ? -1.766 -36.844 -20.828 1 95.25 77 ILE A C 1
ATOM 550 O O . ILE A 1 77 ? -1.435 -37.812 -20.156 1 95.25 77 ILE A O 1
ATOM 554 N N . GLN A 1 78 ? -1.909 -36.844 -22.109 1 96 78 GLN A N 1
ATOM 555 C CA . GLN A 1 78 ? -1.722 -38.062 -22.875 1 96 78 GLN A CA 1
ATOM 556 C C . GLN A 1 78 ? -0.283 -38.562 -22.781 1 96 78 GLN A C 1
ATOM 558 O O . GLN A 1 78 ? -0.039 -39.781 -22.75 1 96 78 GLN A O 1
ATOM 563 N N . ASP A 1 79 ? 0.566 -37.656 -22.734 1 96.44 79 ASP A N 1
ATOM 564 C CA . ASP A 1 79 ? 1.98 -38 -22.656 1 96.44 79 ASP A CA 1
ATOM 565 C C . ASP A 1 79 ? 2.352 -38.469 -21.25 1 96.44 79 ASP A C 1
ATOM 567 O O . ASP A 1 79 ? 3.43 -39.031 -21.047 1 96.44 79 ASP A O 1
ATOM 571 N N . GLY A 1 80 ? 1.503 -38.219 -20.281 1 93.62 80 GLY A N 1
ATOM 572 C CA . GLY A 1 80 ? 1.692 -38.75 -18.953 1 93.62 80 GLY A CA 1
ATOM 573 C C . GLY A 1 80 ? 2.666 -37.938 -18.109 1 93.62 80 GLY A C 1
ATOM 574 O O . GLY A 1 80 ? 3.473 -38.5 -17.375 1 93.62 80 GLY A O 1
ATOM 575 N N . VAL A 1 81 ? 2.664 -36.656 -18.266 1 94.12 81 VAL A N 1
ATOM 576 C CA . VAL A 1 81 ? 3.555 -35.844 -17.469 1 94.12 81 VAL A CA 1
ATOM 577 C C . VAL A 1 81 ? 3.119 -35.875 -16 1 94.12 81 VAL A C 1
ATOM 579 O O . VAL A 1 81 ? 1.991 -36.25 -15.688 1 94.12 81 VAL A O 1
ATOM 582 N N . ASP A 1 82 ? 4.051 -35.531 -15.102 1 93.62 82 ASP A N 1
ATOM 583 C CA . ASP A 1 82 ? 3.754 -35.562 -13.672 1 93.62 82 ASP A CA 1
ATOM 584 C C . ASP A 1 82 ? 3.295 -34.188 -13.18 1 93.62 82 ASP A C 1
ATOM 586 O O . ASP A 1 82 ? 2.482 -34.094 -12.258 1 93.62 82 ASP A O 1
ATOM 590 N N . VAL A 1 83 ? 3.869 -33.188 -13.773 1 95.19 83 VAL A N 1
ATOM 591 C CA . VAL A 1 83 ? 3.605 -31.812 -13.344 1 95.19 83 VAL A CA 1
ATOM 592 C C . VAL A 1 83 ? 3.451 -30.906 -14.562 1 95.19 83 VAL A C 1
ATOM 594 O O . VAL A 1 83 ? 4.199 -31.031 -15.539 1 95.19 83 VAL A O 1
ATOM 597 N N . LEU A 1 84 ? 2.453 -30.062 -14.555 1 94.88 84 LEU A N 1
ATOM 598 C CA . LEU A 1 84 ? 2.326 -28.969 -15.508 1 94.88 84 LEU A CA 1
ATOM 599 C C . LEU A 1 84 ? 2.818 -27.656 -14.898 1 94.88 84 LEU A C 1
ATOM 601 O O . LEU A 1 84 ? 2.338 -27.234 -13.844 1 94.88 84 LEU A O 1
ATOM 605 N N . SER A 1 85 ? 3.797 -27.047 -15.445 1 94.69 85 SER A N 1
ATOM 606 C CA . SER A 1 85 ? 4.277 -25.703 -15.078 1 94.69 85 SER A CA 1
ATOM 607 C C . SER A 1 85 ? 3.879 -24.672 -16.125 1 94.69 85 SER A C 1
ATOM 609 O O . SER A 1 85 ? 4.402 -24.672 -17.25 1 94.69 85 SER A O 1
ATOM 611 N N . LEU A 1 86 ? 3.004 -23.75 -15.742 1 92.56 86 LEU A N 1
ATOM 612 C CA . LEU A 1 86 ? 2.365 -22.875 -16.703 1 92.56 86 LEU A CA 1
ATOM 613 C C . LEU A 1 86 ? 2.586 -21.406 -16.328 1 92.56 86 LEU A C 1
ATOM 615 O O . LEU A 1 86 ? 2.068 -20.938 -15.32 1 92.56 86 LEU A O 1
ATOM 619 N N . SER A 1 87 ? 3.326 -20.766 -17.125 1 90.06 87 SER A N 1
ATOM 620 C CA . SER A 1 87 ? 3.553 -19.344 -16.953 1 90.06 87 SER A CA 1
ATOM 621 C C . SER A 1 87 ? 2.666 -18.516 -17.875 1 90.06 87 SER A C 1
ATOM 623 O O . SER A 1 87 ? 3.158 -17.672 -18.625 1 90.06 87 SER A O 1
ATOM 625 N N . LEU A 1 88 ? 1.384 -18.828 -17.797 1 82.56 88 LEU A N 1
ATOM 626 C CA . LEU A 1 88 ? 0.398 -18.203 -18.672 1 82.56 88 LEU A CA 1
ATOM 627 C C . LEU A 1 88 ? -0.582 -17.359 -17.875 1 82.56 88 LEU A C 1
ATOM 629 O O . LEU A 1 88 ? -0.766 -17.578 -16.672 1 82.56 88 LEU A O 1
ATOM 633 N N . GLY A 1 89 ? -1.028 -16.266 -18.469 1 71.56 89 GLY A N 1
ATOM 634 C CA . GLY A 1 89 ? -2.084 -15.484 -17.844 1 71.56 89 GLY A CA 1
ATOM 635 C C . GLY A 1 89 ? -2.582 -14.359 -18.734 1 71.56 89 GLY A C 1
ATOM 636 O O . GLY A 1 89 ? -1.846 -13.859 -19.578 1 71.56 89 GLY A O 1
ATOM 637 N N . ARG A 1 90 ? -3.881 -14.172 -18.922 1 63.66 90 ARG A N 1
ATOM 638 C CA . ARG A 1 90 ? -4.473 -13.109 -19.734 1 63.66 90 ARG A CA 1
ATOM 639 C C . ARG A 1 90 ? -5.145 -12.062 -18.844 1 63.66 90 ARG A C 1
ATOM 641 O O . ARG A 1 90 ? -6.043 -11.352 -19.297 1 63.66 90 ARG A O 1
ATOM 648 N N . GLY A 1 91 ? -4.855 -11.953 -17.781 1 62.62 91 GLY A N 1
ATOM 649 C CA . GLY A 1 91 ? -5.461 -10.961 -16.906 1 62.62 91 GLY A CA 1
ATOM 650 C C . GLY A 1 91 ? -6.391 -11.562 -15.867 1 62.62 91 GLY A C 1
ATOM 651 O O . GLY A 1 91 ? -6.688 -12.766 -15.914 1 62.62 91 GLY A O 1
ATOM 652 N N . ALA A 1 92 ? -6.945 -10.688 -15.156 1 56.56 92 ALA A N 1
ATOM 653 C CA . ALA A 1 92 ? -7.824 -11.125 -14.07 1 56.56 92 ALA A CA 1
ATOM 654 C C . ALA A 1 92 ? -9.133 -11.695 -14.625 1 56.56 92 ALA A C 1
ATOM 656 O O . ALA A 1 92 ? -9.641 -11.219 -15.641 1 56.56 92 ALA A O 1
ATOM 657 N N . ARG A 1 93 ? -9.523 -12.875 -14.352 1 59.12 93 ARG A N 1
ATOM 658 C CA . ARG A 1 93 ? -10.805 -13.5 -14.648 1 59.12 93 ARG A CA 1
ATOM 659 C C . ARG A 1 93 ? -10.656 -14.594 -15.695 1 59.12 93 ARG A C 1
ATOM 661 O O . ARG A 1 93 ? -11.594 -15.352 -15.953 1 59.12 93 ARG A O 1
ATOM 668 N N . HIS A 1 94 ? -9.477 -14.477 -16.312 1 67.44 94 HIS A N 1
ATOM 669 C CA . HIS A 1 94 ? -9.281 -15.555 -17.266 1 67.44 94 HIS A CA 1
ATOM 670 C C . HIS A 1 94 ? -8.758 -16.812 -16.594 1 67.44 94 HIS A C 1
ATOM 672 O O . HIS A 1 94 ? -7.727 -16.781 -15.922 1 67.44 94 HIS A O 1
ATOM 678 N N . GLU A 1 95 ? -9.57 -17.812 -16.703 1 77.5 95 GLU A N 1
ATOM 679 C CA . GLU A 1 95 ? -9.234 -19.094 -16.078 1 77.5 95 GLU A CA 1
ATOM 680 C C . GLU A 1 95 ? -9.172 -20.219 -17.109 1 77.5 95 GLU A C 1
ATOM 682 O O . GLU A 1 95 ? -9.633 -20.062 -18.234 1 77.5 95 GLU A O 1
ATOM 687 N N . PHE A 1 96 ? -8.508 -21.281 -16.672 1 78.62 96 PHE A N 1
ATOM 688 C CA . PHE A 1 96 ? -8.375 -22.469 -17.484 1 78.62 96 PHE A CA 1
ATOM 689 C C . PHE A 1 96 ? -8.977 -23.688 -16.781 1 78.62 96 PHE A C 1
ATOM 691 O O . PHE A 1 96 ? -8.25 -24.578 -16.359 1 78.62 96 PHE A O 1
ATOM 698 N N . PRO A 1 97 ? -10.281 -23.797 -16.828 1 79.5 97 PRO A N 1
ATOM 699 C CA . PRO A 1 97 ? -10.914 -24.906 -16.125 1 79.5 97 PRO A CA 1
ATOM 700 C C . PRO A 1 97 ? -10.5 -26.266 -16.672 1 79.5 97 PRO A C 1
ATOM 702 O O . PRO A 1 97 ? -10.578 -27.281 -15.969 1 79.5 97 PRO A O 1
ATOM 705 N N . GLY A 1 98 ? -10 -26.25 -17.906 1 83.56 98 GLY A N 1
ATOM 706 C CA . GLY A 1 98 ? -9.539 -27.5 -18.5 1 83.56 98 GLY A CA 1
ATOM 707 C C . GLY A 1 98 ? -8.406 -28.141 -17.734 1 83.56 98 GLY A C 1
ATOM 708 O O . GLY A 1 98 ? -8.133 -29.328 -17.906 1 83.56 98 GLY A O 1
ATOM 709 N N . THR A 1 99 ? -7.773 -27.422 -16.844 1 91.25 99 THR A N 1
ATOM 710 C CA . THR A 1 99 ? -6.688 -27.953 -16.031 1 91.25 99 THR A CA 1
ATOM 711 C C . THR A 1 99 ? -7.211 -28.984 -15.031 1 91.25 99 THR A C 1
ATOM 713 O O . THR A 1 99 ? -6.438 -29.766 -14.469 1 91.25 99 THR A O 1
ATOM 716 N N . LEU A 1 100 ? -8.523 -29.016 -14.773 1 92.75 100 LEU A N 1
ATOM 717 C CA . LEU A 1 100 ? -9.109 -30 -13.867 1 92.75 100 LEU A CA 1
ATOM 718 C C . LEU A 1 100 ? -8.875 -31.406 -14.383 1 92.75 100 LEU A C 1
ATOM 720 O O . LEU A 1 100 ? -8.656 -32.344 -13.602 1 92.75 100 LEU A O 1
ATOM 724 N N . HIS A 1 101 ? -8.914 -31.562 -15.68 1 93.25 101 HIS A N 1
ATOM 725 C CA . HIS A 1 101 ? -8.695 -32.875 -16.266 1 93.25 101 HIS A CA 1
ATOM 726 C C . HIS A 1 101 ? -7.309 -33.406 -15.922 1 93.25 101 HIS A C 1
ATOM 728 O O . HIS A 1 101 ? -7.137 -34.625 -15.727 1 93.25 101 HIS A O 1
ATOM 734 N N . ALA A 1 102 ? -6.367 -32.531 -15.914 1 94.94 102 ALA A N 1
ATOM 735 C CA . ALA A 1 102 ? -5.016 -32.938 -15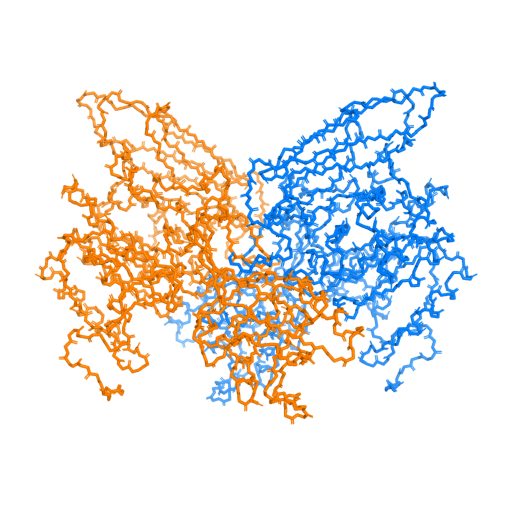.531 1 94.94 102 ALA A CA 1
ATOM 736 C C . ALA A 1 102 ? -4.973 -33.406 -14.078 1 94.94 102 ALA A C 1
ATOM 738 O O . ALA A 1 102 ? -4.402 -34.469 -13.781 1 94.94 102 ALA A O 1
ATOM 739 N N . VAL A 1 103 ? -5.582 -32.719 -13.258 1 95.06 103 VAL A N 1
ATOM 740 C CA . VAL A 1 103 ? -5.562 -33.031 -11.828 1 95.06 103 VAL A CA 1
ATOM 741 C C . VAL A 1 103 ? -6.285 -34.344 -11.578 1 95.06 103 VAL A C 1
ATOM 743 O O . VAL A 1 103 ? -5.867 -35.125 -10.727 1 95.06 103 VAL A O 1
ATOM 746 N N . LEU A 1 104 ? -7.352 -34.562 -12.289 1 94.12 104 LEU A N 1
ATOM 747 C CA . LEU A 1 104 ? -8.102 -35.812 -12.18 1 94.12 104 LEU A CA 1
ATOM 748 C C . LEU A 1 104 ? -7.23 -37 -12.555 1 94.12 104 LEU A C 1
ATOM 750 O O . LEU A 1 104 ? -7.496 -38.125 -12.133 1 94.12 104 LEU A O 1
ATOM 754 N N . ARG A 1 105 ? -6.23 -36.781 -13.312 1 94.25 105 ARG A N 1
ATOM 755 C CA . ARG A 1 105 ? -5.316 -37.844 -13.734 1 94.25 105 ARG A CA 1
ATOM 756 C C . ARG A 1 105 ? -4.078 -37.875 -12.852 1 94.25 105 ARG A C 1
ATOM 758 O O . ARG A 1 105 ? -3.1 -38.562 -13.164 1 94.25 105 ARG A O 1
ATOM 765 N N . GLY A 1 106 ? -4.047 -37.062 -11.805 1 93.81 106 GLY A N 1
ATOM 766 C CA . GLY A 1 106 ? -2.957 -37.094 -10.844 1 93.81 106 GLY A CA 1
ATOM 767 C C . GLY A 1 106 ? -1.82 -36.156 -11.203 1 93.81 106 GLY A C 1
ATOM 768 O O . GLY A 1 106 ? -0.727 -36.25 -10.641 1 93.81 106 GLY A O 1
ATOM 769 N N . ILE A 1 107 ? -2.029 -35.312 -12.148 1 95.25 107 ILE A N 1
ATOM 770 C CA . ILE A 1 107 ? -1.005 -34.375 -12.594 1 95.25 107 ILE A CA 1
ATOM 771 C C . ILE A 1 107 ? -1.134 -33.062 -11.812 1 95.25 107 ILE A C 1
ATOM 773 O O . ILE A 1 107 ? -2.203 -32.438 -11.797 1 95.25 107 ILE A O 1
ATOM 777 N N . SER A 1 108 ? -0.091 -32.625 -11.133 1 95.75 108 SER A N 1
ATOM 778 C CA . SER A 1 108 ? -0.098 -31.359 -10.438 1 95.75 108 SER A CA 1
ATOM 779 C C . SER A 1 108 ? -0.018 -30.188 -11.422 1 95.75 108 SER A C 1
ATOM 781 O O . SER A 1 108 ? 0.707 -30.266 -12.414 1 95.75 108 SER A O 1
ATOM 783 N N . VAL A 1 109 ? -0.773 -29.156 -11.156 1 95.19 109 VAL A N 1
ATOM 784 C CA . VAL A 1 109 ? -0.779 -27.969 -12.016 1 95.19 109 VAL A CA 1
ATOM 785 C C . VAL A 1 109 ? -0.264 -26.766 -11.234 1 95.19 109 VAL A C 1
ATOM 787 O O . VAL A 1 109 ? -0.862 -26.375 -10.234 1 95.19 109 VAL A O 1
ATOM 790 N N . VAL A 1 110 ? 0.803 -26.188 -11.648 1 95.88 110 VAL A N 1
ATOM 791 C CA . VAL A 1 110 ? 1.415 -25 -11.07 1 95.88 110 VAL A CA 1
ATOM 792 C C . VAL A 1 110 ? 1.307 -23.828 -12.047 1 95.88 110 VAL A C 1
ATOM 794 O O . VAL A 1 110 ? 1.733 -23.938 -13.203 1 95.88 110 VAL A O 1
ATOM 797 N N . PHE A 1 111 ? 0.743 -22.734 -11.609 1 94.69 111 PHE A N 1
ATOM 798 C CA . PHE A 1 111 ? 0.434 -21.609 -12.469 1 94.69 111 PHE A CA 1
ATOM 799 C C . PHE A 1 111 ? 0.958 -20.297 -11.867 1 94.69 111 PHE A C 1
ATOM 801 O O . PHE A 1 111 ? 1.012 -20.156 -10.648 1 94.69 111 PHE A O 1
ATOM 808 N N . SER A 1 112 ? 1.354 -19.375 -12.75 1 95.56 112 SER A N 1
ATOM 809 C CA . SER A 1 112 ? 1.757 -18.047 -12.289 1 95.56 112 SER A CA 1
ATOM 810 C C . SER A 1 112 ? 0.552 -17.219 -11.836 1 95.56 112 SER A C 1
ATOM 812 O O . SER A 1 112 ? -0.522 -17.312 -12.438 1 95.56 112 SER A O 1
ATOM 814 N N . ALA A 1 113 ? 0.743 -16.328 -10.875 1 96.44 113 ALA A N 1
ATOM 815 C CA . ALA A 1 113 ? -0.344 -15.555 -10.281 1 96.44 113 ALA A CA 1
ATOM 816 C C . ALA A 1 113 ? -0.656 -14.32 -11.125 1 96.44 113 ALA A C 1
ATOM 818 O O . ALA A 1 113 ? -1.704 -13.695 -10.953 1 96.44 113 ALA A O 1
ATOM 819 N N . GLY A 1 114 ? 0.26 -13.938 -12.016 1 94.81 114 GLY A N 1
ATOM 820 C CA . GLY A 1 114 ? 0.124 -12.703 -12.773 1 94.81 114 GLY A CA 1
ATOM 821 C C . GLY A 1 114 ? 1.06 -11.609 -12.312 1 94.81 114 GLY A C 1
ATOM 822 O O . GLY A 1 114 ? 1.599 -11.672 -11.203 1 94.81 114 GLY A O 1
ATOM 823 N N . ASN A 1 115 ? 1.275 -10.602 -13.156 1 93.69 115 ASN A N 1
ATOM 824 C CA . ASN A 1 115 ? 2.223 -9.523 -12.875 1 93.69 115 ASN A CA 1
ATOM 825 C C . ASN A 1 115 ? 1.531 -8.164 -12.828 1 93.69 115 ASN A C 1
ATOM 827 O O . ASN A 1 115 ? 2.074 -7.172 -13.305 1 93.69 115 ASN A O 1
ATOM 831 N N . ASP A 1 116 ? 0.366 -8.141 -12.273 1 93.94 116 ASP A N 1
ATOM 832 C CA . ASP A 1 116 ? -0.424 -6.91 -12.328 1 93.94 116 ASP A CA 1
ATOM 833 C C . ASP A 1 116 ? -0.513 -6.258 -10.953 1 93.94 116 ASP A C 1
ATOM 835 O O . ASP A 1 116 ? -1.446 -5.5 -10.68 1 93.94 116 ASP A O 1
ATOM 839 N N . GLY A 1 117 ? 0.363 -6.574 -10.055 1 93.69 117 GLY A N 1
ATOM 840 C CA . GLY A 1 117 ? 0.431 -5.922 -8.758 1 93.69 117 GLY A CA 1
ATOM 841 C C . GLY A 1 117 ? 1.011 -4.52 -8.828 1 93.69 117 GLY A C 1
ATOM 842 O O . GLY A 1 117 ? 1.399 -4.055 -9.898 1 93.69 117 GLY A O 1
ATOM 843 N N . PRO A 1 118 ? 0.978 -3.82 -7.707 1 94.12 118 PRO A N 1
ATOM 844 C CA . PRO A 1 118 ? 0.515 -4.297 -6.402 1 94.12 118 PRO A CA 1
ATOM 845 C C . PRO A 1 118 ? -0.98 -4.07 -6.188 1 94.12 118 PRO A C 1
ATOM 847 O O . PRO A 1 118 ? -1.491 -4.293 -5.09 1 94.12 118 PRO A O 1
ATOM 850 N N . ALA A 1 119 ? -1.727 -3.631 -7.18 1 93.75 119 ALA A N 1
ATOM 851 C CA . ALA A 1 119 ? -3.17 -3.447 -7.047 1 93.75 119 ALA A CA 1
ATOM 852 C C . ALA A 1 119 ? -3.848 -4.734 -6.586 1 93.75 119 ALA A C 1
ATOM 854 O O . ALA A 1 119 ? -3.52 -5.82 -7.066 1 93.75 119 ALA A O 1
ATOM 855 N N . PRO A 1 120 ? -4.75 -4.57 -5.609 1 93.94 120 PRO A N 1
ATOM 856 C CA . PRO A 1 120 ? -5.477 -5.77 -5.188 1 93.94 120 PRO A CA 1
ATOM 857 C C . PRO A 1 120 ? -6.441 -6.281 -6.254 1 93.94 120 PRO A C 1
ATOM 859 O O . PRO A 1 120 ? -6.727 -5.574 -7.223 1 93.94 120 PRO A O 1
ATOM 862 N N . GLN A 1 121 ? -6.867 -7.523 -6.113 1 92.56 121 GLN A N 1
ATOM 863 C CA . GLN A 1 121 ? -7.863 -8.18 -6.957 1 92.56 121 GLN A CA 1
ATOM 864 C C . GLN A 1 121 ? -7.363 -8.32 -8.391 1 92.56 121 GLN A C 1
ATOM 866 O O . GLN A 1 121 ? -8.133 -8.164 -9.344 1 92.56 121 GLN A O 1
ATOM 871 N N . THR A 1 122 ? -6.082 -8.586 -8.5 1 94.25 122 THR A N 1
ATOM 872 C CA . THR A 1 122 ? -5.5 -8.703 -9.828 1 94.25 122 THR A CA 1
ATOM 873 C C . THR A 1 122 ? -5 -10.125 -10.078 1 94.25 122 THR A C 1
ATOM 875 O O . THR A 1 122 ? -4.555 -10.453 -11.18 1 94.25 122 THR A O 1
ATOM 878 N N . VAL A 1 123 ? -5.059 -10.984 -9.07 1 95.5 123 VAL A N 1
ATOM 879 C CA . VAL A 1 123 ? -4.52 -12.336 -9.164 1 95.5 123 VAL A CA 1
ATOM 880 C C . VAL A 1 123 ? -5.25 -13.109 -10.258 1 95.5 123 VAL A C 1
ATOM 882 O O . VAL A 1 123 ? -6.461 -12.961 -10.43 1 95.5 123 VAL A O 1
ATOM 885 N N . THR A 1 124 ? -4.477 -13.961 -10.953 1 93.19 124 THR A N 1
ATOM 886 C CA . THR A 1 124 ? -5.02 -14.828 -12 1 93.19 124 THR A CA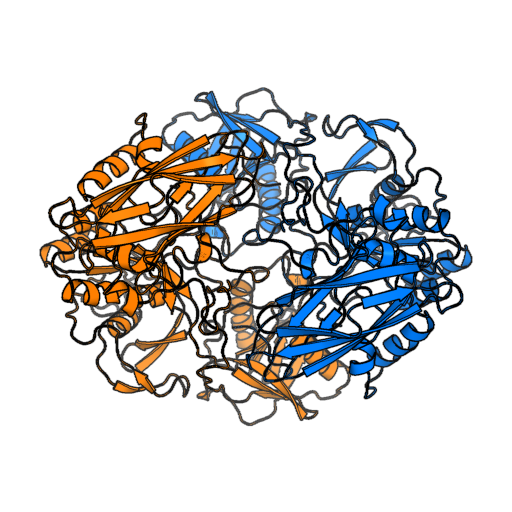 1
ATOM 887 C C . THR A 1 124 ? -4.754 -16.297 -11.672 1 93.19 124 THR A C 1
ATOM 889 O O . THR A 1 124 ? -4.043 -16.609 -10.719 1 93.19 124 THR A O 1
ATOM 892 N N . ASN A 1 125 ? -5.449 -17.156 -12.492 1 93.06 125 ASN A N 1
ATOM 893 C CA . ASN A 1 125 ? -5.297 -18.594 -12.297 1 93.06 125 ASN A CA 1
ATOM 894 C C . ASN A 1 125 ? -5.695 -19.016 -10.883 1 93.06 125 ASN A C 1
ATOM 896 O O . ASN A 1 125 ? -4.902 -19.625 -10.164 1 93.06 125 ASN A O 1
ATOM 900 N N . VAL A 1 126 ? -6.977 -18.812 -10.625 1 93.12 126 VAL A N 1
ATOM 901 C CA . VAL A 1 126 ? -7.395 -18.844 -9.227 1 93.12 126 VAL A CA 1
ATOM 902 C C . VAL A 1 126 ? -8.227 -20.094 -8.953 1 93.12 126 VAL A C 1
ATOM 904 O O . VAL A 1 126 ? -8.945 -20.156 -7.949 1 93.12 126 VAL A O 1
ATOM 907 N N . MET A 1 127 ? -8.172 -21.094 -9.828 1 92.12 127 MET A N 1
ATOM 908 C CA . MET A 1 127 ? -8.914 -22.328 -9.57 1 92.12 127 MET A CA 1
ATOM 909 C C . MET A 1 127 ? -8.398 -23.031 -8.32 1 92.12 127 MET A C 1
ATOM 911 O O . MET A 1 127 ? -7.188 -23.047 -8.078 1 92.12 127 MET A O 1
ATOM 915 N N . PRO A 1 128 ? -9.281 -23.641 -7.551 1 93.19 128 PRO A N 1
ATOM 916 C CA . PRO A 1 128 ? -8.859 -24.203 -6.27 1 93.19 128 PRO A CA 1
ATOM 917 C C . PRO A 1 128 ? -7.898 -25.375 -6.43 1 93.19 128 PRO A C 1
ATOM 919 O O . PRO A 1 128 ? -7.145 -25.703 -5.508 1 93.19 128 PRO A O 1
ATOM 922 N N . TRP A 1 129 ? -7.879 -26.062 -7.617 1 94.88 129 TRP A N 1
ATOM 923 C CA . TRP A 1 129 ? -7.047 -27.234 -7.785 1 94.88 129 TRP A CA 1
ATOM 924 C C . TRP A 1 129 ? -5.676 -26.875 -8.344 1 94.88 129 TRP A C 1
ATOM 926 O O . TRP A 1 129 ? -4.809 -27.734 -8.508 1 94.88 129 TRP A O 1
ATOM 936 N N . VAL A 1 130 ? -5.473 -25.625 -8.648 1 94.19 130 VAL A N 1
ATOM 937 C CA . VAL A 1 130 ? -4.199 -25.156 -9.195 1 94.19 130 VAL A CA 1
ATOM 938 C C . VAL A 1 130 ? -3.375 -24.5 -8.086 1 94.19 130 VAL A C 1
ATOM 940 O O . VAL A 1 130 ? -3.926 -23.891 -7.172 1 94.19 130 VAL A O 1
ATOM 943 N N . THR A 1 131 ? -2.057 -24.719 -8.117 1 96.62 131 THR A N 1
ATOM 944 C CA . THR A 1 131 ? -1.142 -23.969 -7.262 1 96.62 131 THR A CA 1
ATOM 945 C C . THR A 1 131 ? -0.707 -22.672 -7.934 1 96.62 131 THR A C 1
ATOM 947 O O . THR A 1 131 ? 0.064 -22.688 -8.891 1 96.62 131 THR A O 1
ATOM 950 N N . THR A 1 132 ? -1.205 -21.594 -7.469 1 96.94 132 THR A N 1
ATOM 951 C CA . THR A 1 132 ? -0.926 -20.266 -8.016 1 96.94 132 THR A CA 1
ATOM 952 C C . THR A 1 132 ? 0.266 -19.625 -7.305 1 96.94 132 THR A C 1
ATOM 954 O O . THR A 1 132 ? 0.26 -19.484 -6.082 1 96.94 132 THR A O 1
ATOM 957 N N . VAL A 1 133 ? 1.241 -19.188 -8.039 1 98.12 133 VAL A N 1
ATOM 958 C CA . VAL A 1 133 ? 2.533 -18.844 -7.465 1 98.12 133 VAL A CA 1
ATOM 959 C C . VAL A 1 133 ? 2.785 -17.344 -7.629 1 98.12 133 VAL A C 1
ATOM 961 O O . VAL A 1 133 ? 2.828 -16.844 -8.75 1 98.12 133 VAL A O 1
ATOM 964 N N . ALA A 1 134 ? 2.953 -16.656 -6.551 1 98.25 134 ALA A N 1
ATOM 965 C CA . ALA A 1 134 ? 3.393 -15.258 -6.523 1 98.25 134 ALA A CA 1
ATOM 966 C C . ALA A 1 134 ? 4.914 -15.156 -6.621 1 98.25 134 ALA A C 1
ATOM 968 O O . ALA A 1 134 ? 5.613 -16.172 -6.508 1 98.25 134 ALA A O 1
ATOM 969 N N . ALA A 1 135 ? 5.371 -13.898 -6.801 1 97.25 135 ALA A N 1
ATOM 970 C CA . ALA A 1 135 ? 6.805 -13.688 -6.98 1 97.25 135 ALA A CA 1
ATOM 971 C C . ALA A 1 135 ? 7.391 -12.898 -5.812 1 97.25 135 ALA A C 1
ATOM 973 O O . ALA A 1 135 ? 6.797 -11.93 -5.344 1 97.25 135 ALA A O 1
ATOM 974 N N . SER A 1 136 ? 8.539 -13.312 -5.352 1 96.5 136 SER A N 1
ATOM 975 C CA . SER A 1 136 ? 9.281 -12.625 -4.297 1 96.5 136 SER A CA 1
ATOM 976 C C . SER A 1 136 ? 10.75 -12.453 -4.672 1 96.5 136 SER A C 1
ATOM 978 O O . SER A 1 136 ? 11.219 -13.039 -5.652 1 96.5 136 SER A O 1
ATOM 980 N N . THR A 1 137 ? 11.406 -11.672 -3.912 1 93.12 137 THR A N 1
ATOM 981 C CA . THR A 1 137 ? 12.828 -11.438 -4.121 1 93.12 137 THR A CA 1
ATOM 982 C C . THR A 1 137 ? 13.664 -12.562 -3.518 1 93.12 137 THR A C 1
ATOM 984 O O . THR A 1 137 ? 13.133 -13.406 -2.791 1 93.12 137 THR A O 1
ATOM 987 N N . MET A 1 138 ? 14.93 -12.562 -3.902 1 90.81 138 MET A N 1
ATOM 988 C CA . MET A 1 138 ? 15.938 -13.438 -3.297 1 90.81 138 MET A CA 1
ATOM 989 C C . MET A 1 138 ? 17.062 -12.617 -2.682 1 90.81 138 MET A C 1
ATOM 991 O O . MET A 1 138 ? 17.062 -11.391 -2.775 1 90.81 138 MET A O 1
ATOM 995 N N . ASP A 1 139 ? 17.906 -13.289 -2.049 1 89 139 ASP A N 1
ATOM 996 C CA . ASP A 1 139 ? 18.969 -12.609 -1.316 1 89 139 ASP A CA 1
ATOM 997 C C . ASP A 1 139 ? 20.109 -12.203 -2.25 1 89 139 ASP A C 1
ATOM 999 O O . ASP A 1 139 ? 21.266 -12.57 -2.031 1 89 139 ASP A O 1
ATOM 1003 N N . ARG A 1 140 ? 19.766 -11.469 -3.23 1 87.12 140 ARG A N 1
ATOM 1004 C CA . ARG A 1 140 ? 20.703 -10.922 -4.215 1 87.12 140 ARG A CA 1
ATOM 1005 C C . ARG A 1 140 ? 20.281 -9.523 -4.656 1 87.12 140 ARG A C 1
ATOM 1007 O O . ARG A 1 140 ? 19.094 -9.273 -4.883 1 87.12 140 ARG A O 1
ATOM 1014 N N . ALA A 1 141 ? 21.219 -8.656 -4.711 1 83.12 141 ALA A N 1
ATOM 1015 C CA . ALA A 1 141 ? 20.969 -7.281 -5.148 1 83.12 141 ALA A CA 1
ATOM 1016 C C . ALA A 1 141 ? 22.047 -6.809 -6.113 1 83.12 141 ALA A C 1
ATOM 1018 O O . ALA A 1 141 ? 23.141 -7.367 -6.148 1 83.12 141 ALA A O 1
ATOM 1019 N N . PHE A 1 142 ? 21.688 -5.812 -6.867 1 82.31 142 PHE A N 1
ATOM 1020 C CA . PHE A 1 142 ? 22.609 -5.262 -7.848 1 82.31 142 PHE A CA 1
ATOM 1021 C C . PHE A 1 142 ? 22.781 -3.762 -7.641 1 82.31 142 PHE A C 1
ATOM 1023 O O . PHE A 1 142 ? 22.406 -2.961 -8.492 1 82.31 142 PHE A O 1
ATOM 1030 N N . PRO A 1 143 ? 23.422 -3.367 -6.621 1 81.19 143 PRO A N 1
ATOM 1031 C CA . PRO A 1 143 ? 23.625 -1.934 -6.41 1 81.19 143 PRO A CA 1
ATOM 1032 C C . PRO A 1 143 ? 24.609 -1.328 -7.418 1 81.19 143 PRO A C 1
ATOM 1034 O O . PRO A 1 143 ? 25.516 -2.018 -7.895 1 81.19 143 PRO A O 1
ATOM 1037 N N . THR A 1 144 ? 24.328 -0.153 -7.754 1 83 144 THR A N 1
ATOM 1038 C CA . THR A 1 144 ? 25.203 0.676 -8.57 1 83 144 THR A CA 1
ATOM 1039 C C . THR A 1 144 ? 25.562 1.97 -7.848 1 83 144 THR A C 1
ATOM 1041 O O . THR A 1 144 ? 24.703 2.586 -7.211 1 83 144 THR A O 1
ATOM 1044 N N . LEU A 1 145 ? 26.812 2.291 -8.016 1 84.69 145 LEU A N 1
ATOM 1045 C CA . LEU A 1 145 ? 27.266 3.51 -7.352 1 84.69 145 LEU A CA 1
ATOM 1046 C C . LEU A 1 145 ? 27.328 4.672 -8.336 1 84.69 145 LEU A C 1
ATOM 1048 O O . LEU A 1 145 ? 27.75 4.496 -9.484 1 84.69 145 LEU A O 1
ATOM 1052 N N . ILE A 1 146 ? 26.859 5.758 -7.805 1 89.19 146 ILE A N 1
ATOM 1053 C CA . ILE A 1 146 ? 26.984 7.023 -8.516 1 89.19 146 ILE A CA 1
ATOM 1054 C C . ILE A 1 146 ? 28 7.922 -7.809 1 89.19 146 ILE A C 1
ATOM 1056 O O . ILE A 1 146 ? 27.953 8.07 -6.586 1 89.19 146 ILE A O 1
ATOM 1060 N N . SER A 1 147 ? 28.906 8.422 -8.586 1 91.81 147 SER A N 1
ATOM 1061 C CA . SER A 1 147 ? 29.891 9.367 -8.055 1 91.81 147 SER A CA 1
ATOM 1062 C C . SER A 1 147 ? 29.656 10.773 -8.617 1 91.81 147 SER A C 1
ATOM 1064 O O . SER A 1 147 ? 29.719 10.977 -9.836 1 91.81 147 SER A O 1
ATOM 1066 N N . LEU A 1 148 ? 29.469 11.664 -7.699 1 94.44 148 LEU A N 1
ATOM 1067 C CA . LEU A 1 148 ? 29.281 13.047 -8.117 1 94.44 148 LEU A CA 1
ATOM 1068 C C . LEU A 1 148 ? 30.625 13.766 -8.234 1 94.44 148 LEU A C 1
ATOM 1070 O O . LEU A 1 148 ? 31.641 13.273 -7.727 1 94.44 148 LEU A O 1
ATOM 1074 N N . GLY A 1 149 ? 30.578 14.914 -8.852 1 94.75 149 GLY A N 1
ATOM 1075 C CA . GLY A 1 149 ? 31.797 15.672 -9.07 1 94.75 149 GLY A CA 1
ATOM 1076 C C . GLY A 1 149 ? 32.438 16.172 -7.781 1 94.75 149 GLY A C 1
ATOM 1077 O O . GLY A 1 149 ? 33.625 16.453 -7.734 1 94.75 149 GLY A O 1
ATOM 1078 N N . ASN A 1 150 ? 31.641 16.281 -6.777 1 92.94 150 ASN A N 1
ATOM 1079 C CA . ASN A 1 150 ? 32.156 16.719 -5.492 1 92.94 150 ASN A CA 1
ATOM 1080 C C . ASN A 1 150 ? 32.656 15.539 -4.664 1 92.94 150 ASN A C 1
ATOM 1082 O O . ASN A 1 150 ? 32.812 15.641 -3.441 1 92.94 150 ASN A O 1
ATOM 1086 N N . LYS A 1 151 ? 32.688 14.359 -5.215 1 90.38 151 LYS A N 1
ATOM 1087 C CA . LYS A 1 151 ? 33.25 13.141 -4.656 1 90.38 151 LYS A CA 1
ATOM 1088 C C . LYS A 1 151 ? 32.25 12.422 -3.764 1 90.38 151 LYS A C 1
ATOM 1090 O O . LYS A 1 151 ? 32.562 11.406 -3.143 1 90.38 151 LYS A O 1
ATOM 1095 N N . GLU A 1 152 ? 31.109 12.961 -3.781 1 90.19 152 GLU A N 1
ATOM 1096 C CA . GLU A 1 152 ? 30.062 12.227 -3.074 1 90.19 152 GLU A CA 1
ATOM 1097 C C . GLU A 1 152 ? 29.672 10.961 -3.834 1 90.19 152 GLU A C 1
ATOM 1099 O O . GLU A 1 152 ? 29.547 10.977 -5.059 1 90.19 152 GLU A O 1
ATOM 1104 N N . LYS A 1 153 ? 29.578 9.898 -3.066 1 88.06 153 LYS A N 1
ATOM 1105 C CA . LYS A 1 153 ? 29.141 8.633 -3.643 1 88.06 153 LYS A CA 1
ATOM 1106 C C . LYS A 1 153 ? 27.75 8.258 -3.135 1 88.06 153 LYS A C 1
ATOM 1108 O O . LYS A 1 153 ? 27.484 8.305 -1.932 1 88.06 153 LYS A O 1
ATOM 1113 N N . LEU A 1 154 ? 26.953 7.957 -4.098 1 87.25 154 LEU A N 1
ATOM 1114 C CA . LEU A 1 154 ? 25.578 7.559 -3.793 1 87.25 154 LEU A CA 1
ATOM 1115 C C . LEU A 1 154 ? 25.266 6.191 -4.391 1 87.25 154 LEU A C 1
ATOM 1117 O O . LEU A 1 154 ? 25.828 5.816 -5.422 1 87.25 154 LEU A O 1
ATOM 1121 N N . GLY A 1 155 ? 24.516 5.363 -3.627 1 76.5 155 GLY A N 1
ATOM 1122 C CA . GLY A 1 155 ? 24.156 4.039 -4.105 1 76.5 155 GLY A CA 1
ATOM 1123 C C . GLY A 1 155 ? 22.703 3.926 -4.547 1 76.5 155 GLY A C 1
ATOM 1124 O O . GLY A 1 155 ? 21.859 4.68 -4.078 1 76.5 155 GLY A O 1
ATOM 1125 N N . GLN A 1 156 ? 22.547 2.975 -5.668 1 74.12 156 GLN A N 1
ATOM 1126 C CA . GLN A 1 156 ? 21.219 2.84 -6.27 1 74.12 156 GLN A CA 1
ATOM 1127 C C . GLN A 1 156 ? 21.016 1.445 -6.855 1 74.12 156 GLN A C 1
ATOM 1129 O O . GLN A 1 156 ? 21.938 0.617 -6.828 1 74.12 156 GLN A O 1
ATOM 1134 N N . SER A 1 157 ? 19.766 1.194 -7.191 1 65.06 157 SER A N 1
ATOM 1135 C CA . SER A 1 157 ? 19.5 -0.088 -7.84 1 65.06 157 SER A CA 1
ATOM 1136 C C . SER A 1 157 ? 19.609 0.027 -9.359 1 65.06 157 SER A C 1
ATOM 1138 O O . SER A 1 157 ? 19.109 0.988 -9.945 1 65.06 157 SER A O 1
ATOM 1140 N N . LEU A 1 158 ? 20.828 -0.528 -9.906 1 61.44 158 LEU A N 1
ATOM 1141 C CA . LEU A 1 158 ? 21.031 -0.364 -11.344 1 61.44 158 LEU A CA 1
ATOM 1142 C C . LEU A 1 158 ? 20.906 -1.698 -12.062 1 61.44 158 LEU A C 1
ATOM 1144 O O . LEU A 1 158 ? 21.281 -2.742 -11.523 1 61.44 158 LEU A O 1
ATOM 1148 N N . TYR A 1 159 ? 19.906 -1.753 -13.188 1 57.16 159 TYR A N 1
ATOM 1149 C CA . TYR A 1 159 ? 20.172 -2.818 -14.141 1 57.16 159 TYR A CA 1
ATOM 1150 C C . TYR A 1 159 ? 21.234 -2.391 -15.156 1 57.16 159 TYR A C 1
ATOM 1152 O O . TYR A 1 159 ? 21.031 -1.443 -15.914 1 57.16 159 TYR A O 1
ATOM 1160 N N . TYR A 1 160 ? 22.641 -2.561 -14.812 1 57.44 160 TYR A N 1
ATOM 1161 C CA . TYR A 1 160 ? 23.672 -2.062 -15.711 1 57.44 160 TYR A CA 1
ATOM 1162 C C . TYR A 1 160 ? 24.062 -3.121 -16.734 1 57.44 160 TYR A C 1
ATOM 1164 O O . TYR A 1 160 ? 24.203 -4.301 -16.391 1 57.44 160 TYR A O 1
ATOM 1172 N N . ASN A 1 161 ? 23.641 -2.953 -18.078 1 58.16 161 ASN A N 1
ATOM 1173 C CA . ASN A 1 161 ? 24.5 -3.674 -19.016 1 58.16 161 ASN A CA 1
ATOM 1174 C C . ASN A 1 161 ? 25.938 -3.193 -18.922 1 58.16 161 ASN A C 1
ATOM 1176 O O . ASN A 1 161 ? 26.266 -2.092 -19.375 1 58.16 161 ASN A O 1
ATOM 1180 N N . SER A 1 162 ? 26.719 -3.902 -18.016 1 54.66 162 SER A N 1
ATOM 1181 C CA . SER A 1 162 ? 28.109 -3.578 -17.703 1 54.66 162 SER A CA 1
ATOM 1182 C C . SER A 1 162 ? 28.875 -3.146 -18.953 1 54.66 162 SER A C 1
ATOM 1184 O O . SER A 1 162 ? 29.875 -2.451 -18.875 1 54.66 162 SER A O 1
ATOM 1186 N N . THR A 1 163 ? 28.344 -3.572 -20.094 1 56.66 163 THR A N 1
ATOM 1187 C CA . THR A 1 163 ? 29.125 -3.26 -21.281 1 56.66 163 THR A CA 1
ATOM 1188 C C . THR A 1 163 ? 28.969 -1.789 -21.672 1 56.66 163 THR A C 1
ATOM 1190 O O . THR A 1 163 ? 29.734 -1.271 -22.484 1 56.66 163 THR A O 1
ATOM 1193 N N . LEU A 1 164 ? 27.984 -1.209 -21.016 1 60.28 164 LEU A N 1
ATOM 1194 C CA . LEU A 1 164 ? 27.688 0.16 -21.422 1 60.28 164 LEU A CA 1
ATOM 1195 C C . LEU A 1 164 ? 28.375 1.163 -20.5 1 60.28 164 LEU A C 1
ATOM 1197 O O . LEU A 1 164 ? 28.25 2.375 -20.703 1 60.28 164 LEU A O 1
ATOM 1201 N N . ASN A 1 165 ? 29 0.667 -19.5 1 56.09 165 ASN A N 1
ATOM 1202 C CA . ASN A 1 165 ? 29.531 1.585 -18.5 1 56.09 165 ASN A CA 1
ATOM 1203 C C . ASN A 1 165 ? 30.719 2.371 -19.062 1 56.09 165 ASN A C 1
ATOM 1205 O O . ASN A 1 165 ? 31.562 1.822 -19.781 1 56.09 165 ASN A O 1
ATOM 1209 N N . SER A 1 166 ? 30.453 3.678 -19.219 1 60.44 166 SER A N 1
ATOM 1210 C CA . SER A 1 166 ? 31.656 4.484 -19.469 1 60.44 166 SER A CA 1
ATOM 1211 C C . SER A 1 166 ? 32.312 4.887 -18.156 1 60.44 166 SER A C 1
ATOM 1213 O O . SER A 1 166 ? 31.656 5.16 -17.156 1 60.44 166 SER A O 1
ATOM 1215 N N . ASP A 1 167 ? 33.531 4.539 -17.906 1 66 167 ASP A N 1
ATOM 1216 C CA . ASP A 1 167 ? 34.406 4.895 -16.766 1 66 167 ASP A CA 1
ATOM 1217 C C . ASP A 1 167 ? 34.594 6.406 -16.672 1 66 167 ASP A C 1
ATOM 1219 O O . ASP A 1 167 ? 35.312 6.895 -15.812 1 66 167 ASP A O 1
ATOM 1223 N N . ASP A 1 168 ? 33.812 7.16 -17.484 1 83.94 168 ASP A N 1
ATOM 1224 C CA . ASP A 1 168 ? 34.125 8.578 -17.453 1 83.94 168 ASP A CA 1
ATOM 1225 C C . ASP A 1 168 ? 32.969 9.398 -16.875 1 83.94 168 ASP A C 1
ATOM 1227 O O . ASP A 1 168 ? 31.828 8.969 -16.938 1 83.94 168 ASP A O 1
ATOM 1231 N N . PHE A 1 169 ? 33.375 10.477 -16.25 1 93.19 169 PHE A N 1
ATOM 1232 C CA . PHE A 1 169 ? 32.406 11.477 -15.828 1 93.19 169 PHE A CA 1
ATOM 1233 C C . PHE A 1 169 ? 31.703 12.086 -17.031 1 93.19 169 PHE A C 1
ATOM 1235 O O . PHE A 1 169 ? 32.312 12.312 -18.078 1 93.19 169 PHE A O 1
ATOM 1242 N N . LYS A 1 170 ? 30.406 12.281 -16.859 1 93.88 170 LYS A N 1
ATOM 1243 C CA . LYS A 1 170 ? 29.609 12.992 -17.844 1 93.88 170 LYS A CA 1
ATOM 1244 C C . LYS A 1 170 ? 28.844 14.156 -17.203 1 93.88 170 LYS A C 1
ATOM 1246 O O . LYS A 1 170 ? 28.641 14.172 -15.992 1 93.88 170 LYS A O 1
ATOM 1251 N N . GLU A 1 171 ? 28.531 15.055 -18.062 1 96.38 171 GLU A N 1
ATOM 1252 C CA . GLU A 1 171 ? 27.734 16.172 -17.562 1 96.38 171 GLU A CA 1
ATOM 1253 C C . GLU A 1 171 ? 26.359 15.695 -17.078 1 96.38 171 GLU A C 1
ATOM 1255 O O . GLU A 1 171 ? 25.75 14.828 -17.703 1 96.38 171 GLU A O 1
ATOM 1260 N N . LEU A 1 172 ? 25.938 16.25 -15.945 1 96.62 172 LEU A N 1
ATOM 1261 C CA . LEU A 1 172 ? 24.656 15.93 -15.336 1 96.62 172 LEU A CA 1
ATOM 1262 C C . LEU A 1 172 ? 23.672 17.078 -15.5 1 96.62 172 LEU A C 1
ATOM 1264 O O . LEU A 1 172 ? 24 18.234 -15.242 1 96.62 172 LEU A O 1
ATOM 1268 N N . VAL A 1 173 ? 22.484 16.75 -15.93 1 96.12 173 VAL A N 1
ATOM 1269 C CA . VAL A 1 173 ? 21.469 17.781 -16.094 1 96.12 173 VAL A CA 1
ATOM 1270 C C . VAL A 1 173 ? 20.172 17.344 -15.414 1 96.12 173 VAL A C 1
ATOM 1272 O O . VAL A 1 173 ? 19.812 16.156 -15.438 1 96.12 173 VAL A O 1
ATOM 1275 N N . HIS A 1 174 ? 19.531 18.234 -14.734 1 94.69 174 HIS A N 1
ATOM 1276 C CA . HIS A 1 174 ? 18.219 18.016 -14.164 1 94.69 174 HIS A CA 1
ATOM 1277 C C . HIS A 1 174 ? 17.109 18.375 -15.164 1 94.69 174 HIS A C 1
ATOM 1279 O O . HIS A 1 174 ? 17.031 19.516 -15.609 1 94.69 174 HIS A O 1
ATOM 1285 N N . ALA A 1 175 ? 16.266 17.406 -15.453 1 93.75 175 ALA A N 1
ATOM 1286 C CA . ALA A 1 175 ? 15.266 17.625 -16.484 1 93.75 175 ALA A CA 1
ATOM 1287 C C . ALA A 1 175 ? 13.859 17.516 -15.914 1 93.75 175 ALA A C 1
ATOM 1289 O O . ALA A 1 175 ? 12.93 17.078 -16.594 1 93.75 175 ALA A O 1
ATOM 1290 N N . GLY A 1 176 ? 13.75 17.75 -14.617 1 91.12 176 GLY A N 1
ATOM 1291 C CA . GLY A 1 176 ? 12.43 17.688 -14.008 1 91.12 176 GLY A CA 1
ATOM 1292 C C . GLY A 1 176 ? 11.727 16.359 -14.219 1 91.12 176 GLY A C 1
ATOM 1293 O O . GLY A 1 176 ? 12.25 15.312 -13.836 1 91.12 176 GLY A O 1
ATOM 1294 N N . SER A 1 177 ? 10.586 16.406 -14.992 1 90.06 177 SER A N 1
ATOM 1295 C CA . SER A 1 177 ? 9.812 15.195 -15.219 1 90.06 177 SER A CA 1
ATOM 1296 C C . SER A 1 177 ? 10.234 14.508 -16.516 1 90.06 177 SER A C 1
ATOM 1298 O O . SER A 1 177 ? 9.695 13.461 -16.875 1 90.06 177 SER A O 1
ATOM 1300 N N . CYS A 1 178 ? 11.141 15.07 -17.219 1 95.19 178 CYS A N 1
ATOM 1301 C CA . CYS A 1 178 ? 11.664 14.523 -18.469 1 95.19 178 CYS A CA 1
ATOM 1302 C C . CYS A 1 178 ? 10.539 14.32 -19.484 1 95.19 178 CYS A C 1
ATOM 1304 O O . CYS A 1 178 ? 10.438 13.258 -20.094 1 95.19 178 CYS A O 1
ATOM 1306 N N . THR A 1 179 ? 9.711 15.312 -19.609 1 93.44 179 THR A N 1
ATOM 1307 C CA . THR A 1 179 ? 8.68 15.273 -20.641 1 93.44 179 THR A CA 1
ATOM 1308 C C . THR A 1 179 ? 9.305 15.406 -22.016 1 93.44 179 THR A C 1
ATOM 1310 O O . THR A 1 179 ? 10.422 15.891 -22.172 1 93.44 179 THR A O 1
ATOM 1313 N N . ALA A 1 180 ? 8.531 14.984 -23.016 1 92.25 180 ALA A N 1
ATOM 1314 C CA . ALA A 1 180 ? 9.023 15.094 -24.375 1 92.25 180 ALA A CA 1
ATOM 1315 C C . ALA A 1 180 ? 9.281 16.547 -24.75 1 92.25 180 ALA A C 1
ATOM 1317 O O . ALA A 1 180 ? 10.266 16.875 -25.422 1 92.25 180 ALA A O 1
ATOM 1318 N N . GLU A 1 181 ? 8.438 17.344 -24.281 1 92.81 181 GLU A N 1
ATOM 1319 C CA . GLU A 1 181 ? 8.555 18.766 -24.578 1 92.81 181 GLU A CA 1
ATOM 1320 C C . GLU A 1 181 ? 9.812 19.359 -23.953 1 92.81 181 GLU A C 1
ATOM 1322 O O . GLU A 1 181 ? 10.539 20.109 -24.609 1 92.81 181 GLU A O 1
ATOM 1327 N N . TRP A 1 182 ? 10.023 19.062 -22.75 1 93.44 182 TRP A N 1
ATOM 1328 C CA . TRP A 1 182 ? 11.203 19.594 -22.078 1 93.44 182 TRP A CA 1
ATOM 1329 C C . TRP A 1 182 ? 12.477 19.094 -22.75 1 93.44 182 TRP A C 1
ATOM 1331 O O . TRP A 1 182 ? 13.406 19.875 -22.984 1 93.44 182 TRP A O 1
ATOM 1341 N N . LEU A 1 183 ? 12.562 17.859 -23.062 1 94.56 183 LEU A N 1
ATOM 1342 C CA . LEU A 1 183 ? 13.758 17.25 -23.625 1 94.56 183 LEU A CA 1
ATOM 1343 C C . LEU A 1 183 ? 14.023 17.766 -25.031 1 94.56 183 LEU A C 1
ATOM 1345 O O . LEU A 1 183 ? 15.172 17.875 -25.453 1 94.56 183 LEU A O 1
ATOM 1349 N N . ALA A 1 184 ? 12.961 18.109 -25.672 1 91.5 184 ALA A N 1
ATOM 1350 C CA . ALA A 1 184 ? 13.117 18.672 -27.016 1 91.5 184 ALA A CA 1
ATOM 1351 C C . ALA A 1 184 ? 13.672 20.094 -26.953 1 91.5 184 ALA A C 1
ATOM 1353 O O . ALA A 1 184 ? 14.398 20.516 -27.859 1 91.5 184 ALA A O 1
ATOM 1354 N N . SER A 1 185 ? 13.352 20.75 -25.906 1 93 185 SER A N 1
ATOM 1355 C CA . SER A 1 185 ? 13.719 22.156 -25.797 1 93 185 SER A CA 1
ATOM 1356 C C . SER A 1 185 ? 15.07 22.328 -25.109 1 93 185 SER A C 1
ATOM 1358 O O . SER A 1 185 ? 15.617 23.422 -25.062 1 93 185 SER A O 1
ATOM 1360 N N . ASN A 1 186 ? 15.602 21.266 -24.578 1 92.19 186 ASN A N 1
ATOM 1361 C CA . ASN A 1 186 ? 16.875 21.328 -23.859 1 92.19 186 ASN A CA 1
ATOM 1362 C C . ASN A 1 186 ? 17.859 20.297 -24.406 1 92.19 186 ASN A C 1
ATOM 1364 O O . ASN A 1 186 ? 17.484 19.188 -24.75 1 92.19 186 ASN A O 1
ATOM 1368 N N . ASN A 1 187 ? 19.016 20.656 -24.531 1 92.12 187 ASN A N 1
ATOM 1369 C CA . ASN A 1 187 ? 20.047 19.766 -25.047 1 92.12 187 ASN A CA 1
ATOM 1370 C C . ASN A 1 187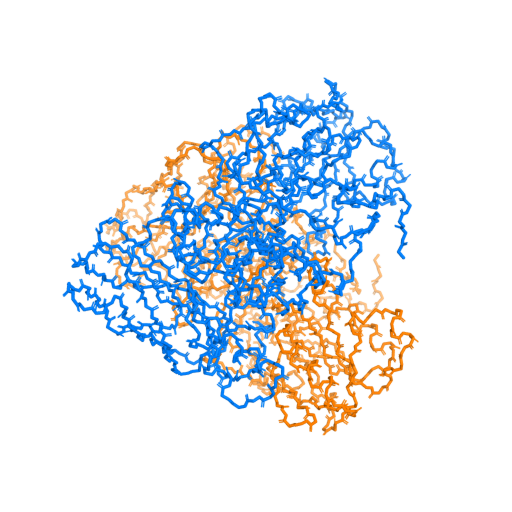 ? 20.562 18.828 -23.969 1 92.12 187 ASN A C 1
ATOM 1372 O O . ASN A 1 187 ? 21.297 19.25 -23.078 1 92.12 187 ASN A O 1
ATOM 1376 N N . VAL A 1 188 ? 20.234 17.531 -24.172 1 96 188 VAL A N 1
ATOM 1377 C CA . VAL A 1 188 ? 20.703 16.531 -23.203 1 96 188 VAL A CA 1
ATOM 1378 C C . VAL A 1 188 ? 21.625 15.531 -23.891 1 96 188 VAL A C 1
ATOM 1380 O O . VAL A 1 188 ? 21.969 14.492 -23.328 1 96 188 VAL A O 1
ATOM 1383 N N . THR A 1 189 ? 21.984 15.844 -25.125 1 94.88 189 THR A N 1
ATOM 1384 C CA . THR A 1 189 ? 22.828 14.938 -25.891 1 94.88 189 THR A CA 1
ATOM 1385 C C . THR A 1 189 ? 24.156 14.703 -25.188 1 94.88 189 THR A C 1
ATOM 1387 O O . THR A 1 189 ? 24.859 15.656 -24.844 1 94.88 189 THR A O 1
ATOM 1390 N N . GLY A 1 190 ? 24.453 13.414 -24.984 1 92.06 190 GLY A N 1
ATOM 1391 C CA . GLY A 1 190 ? 25.75 13.047 -24.406 1 92.06 190 GLY A CA 1
ATOM 1392 C C . GLY A 1 190 ? 25.797 13.203 -22.906 1 92.06 190 GLY A C 1
ATOM 1393 O O . GLY A 1 190 ? 26.828 12.953 -22.281 1 92.06 190 GLY A O 1
ATOM 1394 N N . LYS A 1 191 ? 24.734 13.562 -22.312 1 94.56 191 LYS A N 1
ATOM 1395 C CA . LYS A 1 191 ? 24.703 13.852 -20.875 1 94.56 191 LYS A CA 1
ATOM 1396 C C . LYS A 1 191 ? 23.938 12.773 -20.109 1 94.56 191 LYS A C 1
ATOM 1398 O O . LYS A 1 191 ? 23.281 11.93 -20.719 1 94.56 191 LYS A O 1
ATOM 1403 N N . ILE A 1 192 ? 24.156 12.734 -18.844 1 93.81 192 ILE A N 1
ATOM 1404 C CA . ILE A 1 192 ? 23.312 11.953 -17.953 1 93.81 192 ILE A CA 1
ATOM 1405 C C . ILE A 1 192 ? 22.188 12.836 -17.406 1 93.81 192 ILE A C 1
ATOM 1407 O O . ILE A 1 192 ? 22.422 13.969 -16.984 1 93.81 192 ILE A O 1
ATOM 1411 N N . VAL A 1 193 ? 20.984 12.352 -17.469 1 95.56 193 VAL A N 1
ATOM 1412 C CA . VAL A 1 193 ? 19.812 13.156 -17.141 1 95.56 193 VAL A CA 1
ATOM 1413 C C . VAL A 1 193 ? 19.203 12.656 -15.836 1 95.56 193 VAL A C 1
ATOM 1415 O O . VAL A 1 193 ? 18.984 11.453 -15.664 1 95.56 193 VAL A O 1
ATOM 1418 N N . LEU A 1 194 ? 18.984 13.531 -14.883 1 95.94 194 LEU A N 1
ATOM 1419 C CA . LEU A 1 194 ? 18.188 13.266 -13.703 1 95.94 194 LEU A CA 1
ATOM 1420 C C . LEU A 1 194 ? 16.719 13.648 -13.938 1 95.94 194 LEU A C 1
ATOM 1422 O O . LEU A 1 194 ? 16.422 14.82 -14.172 1 95.94 194 LEU A O 1
ATOM 1426 N N . CYS A 1 195 ? 15.883 12.703 -14.023 1 95.06 195 CYS A N 1
ATOM 1427 C CA . CYS A 1 195 ? 14.438 12.914 -14.062 1 95.06 195 CYS A CA 1
ATOM 1428 C C . CYS A 1 195 ? 13.836 12.828 -12.664 1 95.06 195 CYS A C 1
ATOM 1430 O O . CYS A 1 195 ? 13.625 11.734 -12.141 1 95.06 195 CYS A O 1
ATOM 1432 N N . TYR A 1 196 ? 13.562 13.945 -12.086 1 91.12 196 TYR A N 1
ATOM 1433 C CA . TYR A 1 196 ? 13.094 14.086 -10.719 1 91.12 196 TYR A CA 1
ATOM 1434 C C . TYR A 1 196 ? 11.797 14.891 -10.664 1 91.12 196 TYR A C 1
ATOM 1436 O O . TYR A 1 196 ? 11.812 16.109 -10.812 1 91.12 196 TYR A O 1
ATOM 1444 N N . ALA A 1 197 ? 10.617 14.203 -10.469 1 87 197 ALA A N 1
ATOM 1445 C CA . ALA A 1 197 ? 9.32 14.875 -10.43 1 87 197 ALA A CA 1
ATOM 1446 C C . ALA A 1 197 ? 8.414 14.266 -9.367 1 87 197 ALA A C 1
ATOM 1448 O O . ALA A 1 197 ? 7.406 13.633 -9.688 1 87 197 ALA A O 1
ATOM 1449 N N . PRO A 1 198 ? 8.672 14.602 -8.094 1 86.12 198 PRO A N 1
ATOM 1450 C CA . PRO A 1 198 ? 7.836 14.047 -7.027 1 86.12 198 PRO A CA 1
ATOM 1451 C C . PRO A 1 198 ? 6.367 14.438 -7.168 1 86.12 198 PRO A C 1
ATOM 1453 O O . PRO A 1 198 ? 5.484 13.734 -6.672 1 86.12 198 PRO A O 1
ATOM 1456 N N . ARG A 1 199 ? 6.098 15.516 -7.855 1 85.19 199 ARG A N 1
ATOM 1457 C CA . ARG A 1 199 ? 4.73 15.992 -8.047 1 85.19 199 ARG A CA 1
ATOM 1458 C C . ARG A 1 199 ? 3.914 15 -8.867 1 85.19 199 ARG A C 1
ATOM 1460 O O . ARG A 1 199 ? 2.684 15.039 -8.852 1 85.19 199 ARG A O 1
ATOM 1467 N N . LEU A 1 200 ? 4.578 14.117 -9.531 1 88.56 200 LEU A N 1
ATOM 1468 C CA . LEU A 1 200 ? 3.895 13.141 -10.383 1 88.56 200 LEU A CA 1
ATOM 1469 C C . LEU A 1 200 ? 3.529 11.891 -9.594 1 88.56 200 LEU A C 1
ATOM 1471 O O . LEU A 1 200 ? 2.758 11.055 -10.07 1 88.56 200 LEU A O 1
ATOM 1475 N N . ALA A 1 201 ? 3.99 11.797 -8.398 1 87.81 201 ALA A N 1
ATOM 1476 C CA . ALA A 1 201 ? 3.834 10.586 -7.594 1 87.81 201 ALA A CA 1
ATOM 1477 C C . ALA A 1 201 ? 2.363 10.203 -7.453 1 87.81 201 ALA A C 1
ATOM 1479 O O . ALA A 1 201 ? 2.012 9.023 -7.508 1 87.81 201 ALA A O 1
ATOM 1480 N N . PRO A 1 202 ? 1.432 11.18 -7.367 1 87.19 202 PRO A N 1
ATOM 1481 C CA . PRO A 1 202 ? 0.031 10.82 -7.141 1 87.19 202 PRO A CA 1
ATOM 1482 C C . PRO A 1 202 ? -0.706 10.469 -8.43 1 87.19 202 PRO A C 1
ATOM 1484 O O . PRO A 1 202 ? -1.838 9.977 -8.383 1 87.19 202 PRO A O 1
ATOM 1487 N N . SER A 1 203 ? -0.09 10.695 -9.547 1 89.12 203 SER A N 1
ATOM 1488 C CA . SER A 1 203 ? -0.874 10.609 -10.773 1 89.12 203 SER A CA 1
ATOM 1489 C C . SER A 1 203 ? -0.256 9.617 -11.758 1 89.12 203 SER A C 1
ATOM 1491 O O . SER A 1 203 ? -0.894 9.227 -12.734 1 89.12 203 SER A O 1
ATOM 1493 N N . VAL A 1 204 ? 0.944 9.258 -11.461 1 89.69 204 VAL A N 1
ATOM 1494 C CA . VAL A 1 204 ? 1.632 8.391 -12.406 1 89.69 204 VAL A CA 1
ATOM 1495 C C . VAL A 1 204 ? 2.252 7.207 -11.672 1 89.69 204 VAL A C 1
ATOM 1497 O O . VAL A 1 204 ? 2.791 7.363 -10.57 1 89.69 204 VAL A O 1
ATOM 1500 N N . LEU A 1 205 ? 2.123 6.047 -12.32 1 91.25 205 LEU A N 1
ATOM 1501 C CA . LEU A 1 205 ? 2.756 4.859 -11.758 1 91.25 205 LEU A CA 1
ATOM 1502 C C . LEU A 1 205 ? 4.188 4.715 -12.258 1 91.25 205 LEU A C 1
ATOM 1504 O O . LEU A 1 205 ? 4.438 4.793 -13.469 1 91.25 205 LEU A O 1
ATOM 1508 N N . PRO A 1 206 ? 5.141 4.504 -11.406 1 89.5 206 PRO A N 1
ATOM 1509 C CA . PRO A 1 206 ? 6.547 4.414 -11.805 1 89.5 206 PRO A CA 1
ATOM 1510 C C . PRO A 1 206 ? 6.793 3.367 -12.883 1 89.5 206 PRO A C 1
ATOM 1512 O O . PRO A 1 206 ? 7.605 3.584 -13.789 1 89.5 206 PRO A O 1
ATOM 1515 N N . ARG A 1 207 ? 6.121 2.236 -12.828 1 87.5 207 ARG A N 1
ATOM 1516 C CA . ARG A 1 207 ? 6.355 1.17 -13.797 1 87.5 207 ARG A CA 1
ATOM 1517 C C . ARG A 1 207 ? 6.008 1.627 -15.203 1 87.5 207 ARG A C 1
ATOM 1519 O O . ARG A 1 207 ? 6.602 1.159 -16.188 1 87.5 207 ARG A O 1
ATOM 1526 N N . VAL A 1 208 ? 5.07 2.506 -15.305 1 89.75 208 VAL A N 1
ATOM 1527 C CA . VAL A 1 208 ? 4.664 3.037 -16.594 1 89.75 208 VAL A CA 1
ATOM 1528 C C . VAL A 1 208 ? 5.59 4.184 -17 1 89.75 208 VAL A C 1
ATOM 1530 O O . VAL A 1 208 ? 6.086 4.223 -18.141 1 89.75 208 VAL A O 1
ATOM 1533 N N . GLU A 1 209 ? 5.848 5.004 -16.094 1 91.12 209 GLU A N 1
ATOM 1534 C CA . GLU A 1 209 ? 6.598 6.223 -16.391 1 91.12 209 GLU A CA 1
ATOM 1535 C C . GLU A 1 209 ? 8.055 5.906 -16.719 1 91.12 209 GLU A C 1
ATOM 1537 O O . GLU A 1 209 ? 8.672 6.578 -17.547 1 91.12 209 GLU A O 1
ATOM 1542 N N . LEU A 1 210 ? 8.641 5.004 -16.031 1 89.31 210 LEU A N 1
ATOM 1543 C CA . LEU A 1 210 ? 10.039 4.672 -16.266 1 89.31 210 LEU A CA 1
ATOM 1544 C C . LEU A 1 210 ? 10.266 4.23 -17.703 1 89.31 210 LEU A C 1
ATOM 1546 O O . LEU A 1 210 ? 11.219 4.672 -18.359 1 89.31 210 LEU A O 1
ATOM 1550 N N . SER A 1 211 ? 9.406 3.334 -18.172 1 88.31 211 SER A N 1
ATOM 1551 C CA . SER A 1 211 ? 9.531 2.859 -19.547 1 88.31 211 SER A CA 1
ATOM 1552 C C . SER A 1 211 ? 9.438 4.012 -20.547 1 88.31 211 SER A C 1
ATOM 1554 O O . SER A 1 211 ? 10.227 4.094 -21.484 1 88.31 211 SER A O 1
ATOM 1556 N N . LEU A 1 212 ? 8.539 4.906 -20.344 1 91.19 212 LEU A N 1
ATOM 1557 C CA . LEU A 1 212 ? 8.352 6.059 -21.219 1 91.19 212 LEU A CA 1
ATOM 1558 C C . LEU A 1 212 ? 9.555 6.992 -21.156 1 91.19 212 LEU A C 1
ATOM 1560 O O . LEU A 1 212 ? 10.016 7.496 -22.188 1 91.19 212 LEU A O 1
ATOM 1564 N N . THR A 1 213 ? 10.031 7.18 -19.984 1 92.06 213 THR A N 1
ATOM 1565 C CA . THR A 1 213 ? 11.141 8.102 -19.766 1 92.06 213 THR A CA 1
ATOM 1566 C C . THR A 1 213 ? 12.422 7.57 -20.406 1 92.06 213 THR A C 1
ATOM 1568 O O . THR A 1 213 ? 13.211 8.344 -20.969 1 92.06 213 THR A O 1
ATOM 1571 N N . ILE A 1 214 ? 12.641 6.281 -20.297 1 90.31 214 ILE A N 1
ATOM 1572 C CA . ILE A 1 214 ? 13.797 5.676 -20.938 1 90.31 214 ILE A CA 1
ATOM 1573 C C . ILE A 1 214 ? 13.75 5.949 -22.438 1 90.31 214 ILE A C 1
ATOM 1575 O O . ILE A 1 214 ? 14.727 6.426 -23.031 1 90.31 214 ILE A O 1
ATOM 1579 N N . ASN A 1 215 ? 12.633 5.703 -23.047 1 91 215 ASN A N 1
ATOM 1580 C CA . ASN A 1 215 ? 12.492 5.91 -24.484 1 91 215 ASN A CA 1
ATOM 1581 C C . ASN A 1 215 ? 12.695 7.375 -24.859 1 91 215 ASN A C 1
ATOM 1583 O O . ASN A 1 215 ? 13.367 7.68 -25.844 1 91 215 ASN A O 1
ATOM 1587 N N . ARG A 1 216 ? 12.148 8.234 -24.078 1 94.31 216 ARG A N 1
ATOM 1588 C CA . ARG A 1 216 ? 12.242 9.664 -24.359 1 94.31 216 ARG A CA 1
ATOM 1589 C C . ARG A 1 216 ? 13.68 10.156 -24.234 1 94.31 216 ARG A C 1
ATOM 1591 O O . ARG A 1 216 ? 14.148 10.93 -25.062 1 94.31 216 ARG A O 1
ATOM 1598 N N . THR A 1 217 ? 14.352 9.734 -23.219 1 93.25 217 THR A N 1
ATOM 1599 C CA . THR A 1 217 ? 15.703 10.227 -22.969 1 93.25 217 THR A CA 1
ATOM 1600 C C . THR A 1 217 ? 16.688 9.641 -23.984 1 93.25 217 THR A C 1
ATOM 1602 O O . THR A 1 217 ? 17.594 10.328 -24.438 1 93.25 217 THR A O 1
ATOM 1605 N N . VAL A 1 218 ? 16.516 8.375 -24.328 1 90.56 218 VAL A N 1
ATOM 1606 C CA . VAL A 1 218 ? 17.328 7.77 -25.375 1 90.56 218 VAL A CA 1
ATOM 1607 C C . VAL A 1 218 ? 17.109 8.508 -26.688 1 90.56 218 VAL A C 1
ATOM 1609 O O . VAL A 1 218 ? 18.062 8.844 -27.391 1 90.56 218 VAL A O 1
ATOM 1612 N N . GLY A 1 219 ? 15.906 8.734 -27 1 91.19 219 GLY A N 1
ATOM 1613 C CA . GLY A 1 219 ? 15.562 9.438 -28.219 1 91.19 219 GLY A CA 1
ATOM 1614 C C . GLY A 1 219 ? 16.141 10.836 -28.297 1 91.19 219 GLY A C 1
ATOM 1615 O O . GLY A 1 219 ? 16.438 11.336 -29.375 1 91.19 219 GLY A O 1
ATOM 1616 N N . ALA A 1 220 ? 16.344 11.367 -27.156 1 94.38 220 ALA A N 1
ATOM 1617 C CA . ALA A 1 220 ? 16.859 12.727 -27.078 1 94.38 220 ALA A CA 1
ATOM 1618 C C . ALA A 1 220 ? 18.391 12.734 -27.109 1 94.38 220 ALA A C 1
ATOM 1620 O O . ALA A 1 220 ? 19.016 13.805 -27.109 1 94.38 220 ALA A O 1
ATOM 1621 N N . GLY A 1 221 ? 19 11.562 -27.062 1 92 221 GLY A N 1
ATOM 1622 C CA . GLY A 1 221 ? 20.453 11.469 -27.219 1 92 221 GLY A CA 1
ATOM 1623 C C . GLY A 1 221 ? 21.188 11.406 -25.906 1 92 221 GLY A C 1
ATOM 1624 O O . GLY A 1 221 ? 22.422 11.508 -25.859 1 92 221 GLY A O 1
ATOM 1625 N N . ALA A 1 222 ? 20.484 11.211 -24.766 1 92.5 222 ALA A N 1
ATOM 1626 C CA . ALA A 1 222 ? 21.141 11.086 -23.469 1 92.5 222 ALA A CA 1
ATOM 1627 C C . ALA A 1 222 ? 22.031 9.852 -23.422 1 92.5 222 ALA A C 1
ATOM 1629 O O . ALA A 1 222 ? 21.812 8.891 -24.156 1 92.5 222 ALA A O 1
ATOM 1630 N N . LYS A 1 223 ? 23.016 9.898 -22.547 1 89.94 223 LYS A N 1
ATOM 1631 C CA . LYS A 1 223 ? 23.938 8.766 -22.406 1 89.94 223 LYS A CA 1
ATOM 1632 C C . LYS A 1 223 ? 23.75 8.07 -21.062 1 89.94 223 LYS A C 1
ATOM 1634 O O . LYS A 1 223 ? 24.5 7.156 -20.734 1 89.94 223 LYS A O 1
ATOM 1639 N N . GLY A 1 224 ? 22.781 8.516 -20.344 1 89.31 224 GLY A N 1
ATOM 1640 C CA . GLY A 1 224 ? 22.406 7.891 -19.078 1 89.31 224 GLY A CA 1
ATOM 1641 C C . GLY A 1 224 ? 21.172 8.508 -18.453 1 89.31 224 GLY A C 1
ATOM 1642 O O . GLY A 1 224 ? 20.828 9.648 -18.766 1 89.31 224 GLY A O 1
ATOM 1643 N N . LEU A 1 225 ? 20.547 7.746 -17.594 1 91.44 225 LEU A N 1
ATOM 1644 C CA . LEU A 1 225 ? 19.328 8.188 -16.922 1 91.44 225 LEU A CA 1
ATOM 1645 C C . LEU A 1 225 ? 19.375 7.883 -15.43 1 91.44 225 LEU A C 1
ATOM 1647 O O . LEU A 1 225 ? 19.719 6.77 -15.031 1 91.44 225 LEU A O 1
ATOM 1651 N N . ILE A 1 226 ? 19.203 8.875 -14.648 1 91.19 226 ILE A N 1
ATOM 1652 C CA . ILE A 1 226 ? 18.859 8.719 -13.234 1 91.19 226 ILE A CA 1
ATOM 1653 C C . ILE A 1 226 ? 17.375 9.039 -13.031 1 91.19 226 ILE A C 1
ATOM 1655 O O . ILE A 1 226 ? 16.953 10.18 -13.203 1 91.19 226 ILE A O 1
ATOM 1659 N N . PHE A 1 227 ? 16.625 8.008 -12.703 1 91.88 227 PHE A N 1
ATOM 1660 C CA . PHE A 1 227 ? 15.18 8.133 -12.562 1 91.88 227 PHE A CA 1
ATOM 1661 C C . PHE A 1 227 ? 14.773 8.07 -11.094 1 91.88 227 PHE A C 1
ATOM 1663 O O . PHE A 1 227 ? 15.094 7.102 -10.398 1 91.88 227 PHE A O 1
ATOM 1670 N N . ALA A 1 228 ? 14.086 9.125 -10.664 1 91.31 228 ALA A N 1
ATOM 1671 C CA . ALA A 1 228 ? 13.656 9.18 -9.266 1 91.31 228 ALA A CA 1
ATOM 1672 C C . ALA A 1 228 ? 12.211 8.703 -9.125 1 91.31 228 ALA A C 1
ATOM 1674 O O . ALA A 1 228 ? 11.328 9.141 -9.875 1 91.31 228 ALA A O 1
ATOM 1675 N N . GLN A 1 229 ? 11.984 7.832 -8.203 1 89.06 229 GLN A N 1
ATOM 1676 C CA . GLN A 1 229 ? 10.664 7.312 -7.875 1 89.06 229 GLN A CA 1
ATOM 1677 C C . GLN A 1 229 ? 10.594 6.836 -6.43 1 89.06 229 GLN A C 1
ATOM 1679 O O . GLN A 1 229 ? 11.625 6.707 -5.766 1 89.06 229 GLN A O 1
ATOM 1684 N N . TYR A 1 230 ? 9.352 6.66 -5.969 1 85.12 230 TYR A N 1
ATOM 1685 C CA . TYR A 1 230 ? 9.234 5.992 -4.68 1 85.12 230 TYR A CA 1
ATOM 1686 C C . TYR A 1 230 ? 9.617 4.523 -4.785 1 85.12 230 TYR A C 1
ATOM 1688 O O . TYR A 1 230 ? 9.664 3.965 -5.883 1 85.12 230 TYR A O 1
ATOM 1696 N N . THR A 1 231 ? 9.906 3.881 -3.678 1 72.19 231 THR A N 1
ATOM 1697 C CA . THR A 1 231 ? 10.539 2.566 -3.609 1 72.19 231 THR A CA 1
ATOM 1698 C C . THR A 1 231 ? 9.648 1.506 -4.25 1 72.19 231 THR A C 1
ATOM 1700 O O . THR A 1 231 ? 8.531 1.258 -3.779 1 72.19 231 THR A O 1
ATOM 1703 N N . THR A 1 232 ? 10.07 0.984 -5.453 1 77.69 232 THR A N 1
ATOM 1704 C CA . THR A 1 232 ? 9.484 -0.145 -6.168 1 77.69 232 THR A CA 1
ATOM 1705 C C . THR A 1 232 ? 10.562 -0.951 -6.887 1 77.69 232 THR A C 1
ATOM 1707 O O . THR A 1 232 ? 11.617 -0.417 -7.227 1 77.69 232 THR A O 1
ATOM 1710 N N . ASN A 1 233 ? 10.375 -2.225 -7.004 1 75.25 233 ASN A N 1
ATOM 1711 C CA . ASN A 1 233 ? 11.352 -3.074 -7.676 1 75.25 233 ASN A CA 1
ATOM 1712 C C . ASN A 1 233 ? 11.188 -3.039 -9.188 1 75.25 233 ASN A C 1
ATOM 1714 O O . ASN A 1 233 ? 10.461 -3.861 -9.758 1 75.25 233 ASN A O 1
ATOM 1718 N N . LEU A 1 234 ? 11.766 -2.068 -9.93 1 74.12 234 LEU A N 1
ATOM 1719 C CA . LEU A 1 234 ? 11.586 -1.957 -11.375 1 74.12 234 LEU A CA 1
ATOM 1720 C C . LEU A 1 234 ? 12.922 -2.109 -12.094 1 74.12 234 LEU A C 1
ATOM 1722 O O . LEU A 1 234 ? 13.086 -1.616 -13.211 1 74.12 234 LEU A O 1
ATOM 1726 N N . LEU A 1 235 ? 13.82 -2.766 -11.633 1 68 235 LEU A N 1
ATOM 1727 C CA . LEU A 1 235 ? 15.195 -2.742 -12.102 1 68 235 LEU A CA 1
ATOM 1728 C C . LEU A 1 235 ? 15.289 -3.273 -13.531 1 68 235 LEU A C 1
ATOM 1730 O O . LEU A 1 235 ? 15.977 -2.689 -14.367 1 68 235 LEU A O 1
ATOM 1734 N N . LEU A 1 236 ? 14.516 -4.25 -13.82 1 69.44 236 LEU A N 1
ATOM 1735 C CA . LEU A 1 236 ? 14.766 -4.918 -15.094 1 69.44 236 LEU A CA 1
ATOM 1736 C C . LEU A 1 236 ? 14.133 -4.141 -16.25 1 69.44 236 LEU A C 1
ATOM 1738 O O . LEU A 1 236 ? 14.375 -4.445 -17.422 1 69.44 236 LEU A O 1
ATOM 1742 N N . ILE A 1 237 ? 13.516 -3.105 -15.891 1 72.44 237 ILE A N 1
ATOM 1743 C CA . ILE A 1 237 ? 13.008 -2.221 -16.938 1 72.44 237 ILE A CA 1
ATOM 1744 C C . ILE A 1 237 ? 14.156 -1.425 -17.547 1 72.44 237 ILE A C 1
ATOM 1746 O O . ILE A 1 237 ? 14.094 -1.021 -18.703 1 72.44 237 ILE A O 1
ATOM 1750 N N . CYS A 1 238 ? 15.234 -1.253 -16.812 1 71.69 238 CYS A N 1
ATOM 1751 C CA . CYS A 1 238 ? 16.422 -0.538 -17.234 1 71.69 238 CYS A CA 1
ATOM 1752 C C . CYS A 1 238 ? 17.281 -1.4 -18.172 1 71.69 238 CYS A C 1
ATOM 1754 O O . CYS A 1 238 ? 18.297 -1.94 -17.75 1 71.69 238 CYS A O 1
ATOM 1756 N N . LYS A 1 239 ? 16.859 -2.109 -19.203 1 62.66 239 LYS A N 1
ATOM 1757 C CA . LYS A 1 239 ? 17.594 -3.023 -20.078 1 62.66 239 LYS A CA 1
ATOM 1758 C C . LYS A 1 239 ? 18.125 -2.301 -21.312 1 62.66 239 LYS A C 1
ATOM 1760 O O . LYS A 1 239 ? 18.953 -2.848 -22.047 1 62.66 239 LYS A O 1
ATOM 1765 N N . GLY A 1 240 ? 18.219 -1.06 -21.297 1 62.91 240 GLY A N 1
ATOM 1766 C CA . GLY A 1 240 ? 18.422 -0.339 -22.547 1 62.91 240 GLY A CA 1
ATOM 1767 C C . GLY A 1 240 ? 19.875 -0.013 -22.812 1 62.91 240 GLY A C 1
ATOM 1768 O O . GLY A 1 240 ? 20.781 -0.598 -22.219 1 62.91 240 GLY A O 1
ATOM 1769 N N . GLY A 1 241 ? 20.188 0.658 -23.875 1 67.81 241 GLY A N 1
ATOM 1770 C CA . GLY A 1 241 ? 21.406 1.066 -24.562 1 67.81 241 GLY A CA 1
ATOM 1771 C C . GLY A 1 241 ? 22.203 2.1 -23.797 1 67.81 241 GLY A C 1
ATOM 1772 O O . GLY A 1 241 ? 23.312 2.467 -24.203 1 67.81 241 GLY A O 1
ATOM 1773 N N . MET A 1 242 ? 21.703 2.418 -22.516 1 79.94 242 MET A N 1
ATOM 1774 C CA . MET A 1 242 ? 22.438 3.369 -21.688 1 79.94 242 MET A CA 1
ATOM 1775 C C . MET A 1 242 ? 22.266 3.049 -20.203 1 79.94 242 MET A C 1
ATOM 1777 O O . MET A 1 242 ? 21.328 2.354 -19.828 1 79.94 242 MET A O 1
ATOM 1781 N N . PRO A 1 243 ? 23.203 3.564 -19.375 1 83.31 243 PRO A N 1
ATOM 1782 C CA . PRO A 1 243 ? 23.031 3.4 -17.922 1 83.31 243 PRO A CA 1
ATOM 1783 C C . PRO A 1 243 ? 21.703 3.963 -17.422 1 83.31 243 PRO A C 1
ATOM 1785 O O . PRO A 1 243 ? 21.328 5.082 -17.781 1 83.31 243 PRO A O 1
ATOM 1788 N N . CYS A 1 244 ? 21.016 3.146 -16.75 1 85.25 244 CYS A N 1
ATOM 1789 C CA . CYS A 1 244 ? 19.75 3.502 -16.141 1 85.25 244 CYS A CA 1
ATOM 1790 C C . CYS A 1 244 ? 19.719 3.156 -14.664 1 85.25 244 CYS A C 1
ATOM 1792 O O . CYS A 1 244 ? 19.922 2 -14.289 1 85.25 244 CYS A O 1
ATOM 1794 N N . ILE A 1 245 ? 19.594 4.238 -13.906 1 85.69 245 ILE A N 1
ATOM 1795 C CA . ILE A 1 245 ? 19.609 4.078 -12.453 1 85.69 245 ILE A CA 1
ATOM 1796 C C . ILE A 1 245 ? 18.297 4.57 -11.859 1 85.69 245 ILE A C 1
ATOM 1798 O O . ILE A 1 245 ? 17.75 5.582 -12.305 1 85.69 245 ILE A O 1
ATOM 1802 N N . VAL A 1 246 ? 17.859 3.809 -10.922 1 87.44 246 VAL A N 1
ATOM 1803 C CA . VAL A 1 246 ? 16.656 4.223 -10.195 1 87.44 246 VAL A CA 1
ATOM 1804 C C . VAL A 1 246 ? 17.016 4.598 -8.758 1 87.44 246 VAL A C 1
ATOM 1806 O O . VAL A 1 246 ? 17.719 3.844 -8.078 1 87.44 246 VAL A O 1
ATOM 1809 N N . VAL A 1 247 ? 16.609 5.762 -8.359 1 88.44 247 VAL A N 1
ATOM 1810 C CA . VAL A 1 247 ? 16.859 6.23 -7.004 1 88.44 247 VAL A CA 1
ATOM 1811 C C . VAL A 1 247 ? 15.539 6.645 -6.352 1 88.44 247 VAL A C 1
ATOM 1813 O O . VAL A 1 247 ? 14.523 6.793 -7.035 1 88.44 247 VAL A O 1
ATOM 1816 N N . ASP A 1 248 ? 15.531 6.77 -4.992 1 87.06 248 ASP A N 1
ATOM 1817 C CA . ASP A 1 248 ? 14.344 7.293 -4.336 1 87.06 248 ASP A CA 1
ATOM 1818 C C . ASP A 1 248 ? 14.375 8.812 -4.262 1 87.06 248 ASP A C 1
ATOM 1820 O O . ASP A 1 248 ? 15.359 9.438 -4.652 1 87.06 248 ASP A O 1
ATOM 1824 N N . TYR A 1 249 ? 13.391 9.453 -3.803 1 88.88 249 TYR A N 1
ATOM 1825 C CA . TYR A 1 249 ? 13.266 10.906 -3.807 1 88.88 249 TYR A CA 1
ATOM 1826 C C . TYR A 1 249 ? 14.266 11.547 -2.848 1 88.88 249 TYR A C 1
ATOM 1828 O O . TYR A 1 249 ? 14.688 12.688 -3.051 1 88.88 249 TYR A O 1
ATOM 1836 N N . GLU A 1 250 ? 14.625 10.812 -1.815 1 86.75 250 GLU A N 1
ATOM 1837 C CA . GLU A 1 250 ? 15.633 11.336 -0.9 1 86.75 250 GLU A CA 1
ATOM 1838 C C . GLU A 1 250 ? 16.984 11.516 -1.601 1 86.75 250 GLU A C 1
ATOM 1840 O O . GLU A 1 250 ? 17.594 12.578 -1.504 1 86.75 250 GLU A O 1
ATOM 1845 N N . ILE A 1 251 ? 17.375 10.492 -2.303 1 88.81 251 ILE A N 1
ATOM 1846 C CA . ILE A 1 251 ? 18.656 10.523 -3.014 1 88.81 251 ILE A CA 1
ATOM 1847 C C . ILE A 1 251 ? 18.578 11.539 -4.156 1 88.81 251 ILE A C 1
ATOM 1849 O O . ILE A 1 251 ? 19.547 12.266 -4.41 1 88.81 251 ILE A O 1
ATOM 1853 N N . ALA A 1 252 ? 17.516 11.555 -4.789 1 90.69 252 ALA A N 1
ATOM 1854 C CA . ALA A 1 252 ? 17.344 12.523 -5.867 1 90.69 252 ALA A CA 1
ATOM 1855 C C . ALA A 1 252 ? 17.469 13.953 -5.344 1 90.69 252 ALA A C 1
ATOM 1857 O O . ALA A 1 252 ? 18.016 14.82 -6.023 1 90.69 252 ALA A O 1
ATOM 1858 N N . GLN A 1 253 ? 16.891 14.156 -4.211 1 88.44 253 GLN A N 1
ATOM 1859 C CA . GLN A 1 253 ? 16.984 15.477 -3.605 1 88.44 253 GLN A CA 1
ATOM 1860 C C . GLN A 1 253 ? 18.453 15.844 -3.316 1 88.44 253 GLN A C 1
ATOM 1862 O O . GLN A 1 253 ? 18.844 17 -3.471 1 88.44 253 GLN A O 1
ATOM 1867 N N . ARG A 1 254 ? 19.141 14.953 -2.881 1 87.75 254 ARG A N 1
ATOM 1868 C CA . ARG A 1 254 ? 20.562 15.188 -2.631 1 87.75 254 ARG A CA 1
ATOM 1869 C C . ARG A 1 254 ? 21.297 15.531 -3.922 1 87.75 254 ARG A C 1
ATOM 1871 O O . ARG A 1 254 ? 22.156 16.406 -3.938 1 87.75 254 ARG A O 1
ATOM 1878 N N . ILE A 1 255 ? 21.031 14.789 -4.973 1 92.12 255 ILE A N 1
ATOM 1879 C CA . ILE A 1 255 ? 21.625 15.07 -6.273 1 92.12 255 ILE A CA 1
ATOM 1880 C C . ILE A 1 255 ? 21.219 16.469 -6.734 1 92.12 255 ILE A C 1
ATOM 1882 O O . ILE A 1 255 ? 22.047 17.219 -7.258 1 92.12 255 ILE A O 1
ATOM 1886 N N . GLU A 1 256 ? 20.031 16.781 -6.504 1 91.5 256 GLU A N 1
ATOM 1887 C CA . GLU A 1 256 ? 19.547 18.109 -6.883 1 91.5 256 GLU A CA 1
ATOM 1888 C C . GLU A 1 256 ? 20.266 19.203 -6.109 1 91.5 256 GLU A C 1
ATOM 1890 O O . GLU A 1 256 ? 20.547 20.266 -6.656 1 91.5 256 GLU A O 1
ATOM 1895 N N . SER A 1 257 ? 20.469 18.953 -4.859 1 87 257 SER A N 1
ATOM 1896 C CA . SER A 1 257 ? 21.219 19.922 -4.059 1 87 257 SER A CA 1
ATOM 1897 C C . SER A 1 257 ? 22.625 20.125 -4.602 1 87 257 SER A C 1
ATOM 1899 O O . SER A 1 257 ? 23.125 21.25 -4.633 1 87 257 SER A O 1
ATOM 1901 N N . TYR A 1 258 ? 23.312 19.062 -5.035 1 93.25 258 TYR A N 1
ATOM 1902 C CA . TYR A 1 258 ? 24.609 19.141 -5.695 1 93.25 258 TYR A CA 1
ATOM 1903 C C . TYR A 1 258 ? 24.531 19.984 -6.961 1 93.25 258 TYR A C 1
ATOM 1905 O O . TYR A 1 258 ? 25.391 20.828 -7.203 1 93.25 258 TYR A O 1
ATOM 1913 N N . LEU A 1 259 ? 23.484 19.797 -7.703 1 93.88 259 LEU A N 1
ATOM 1914 C CA . LEU A 1 259 ? 23.297 20.5 -8.961 1 93.88 259 LEU A CA 1
ATOM 1915 C C . LEU A 1 259 ? 23.094 22 -8.719 1 93.88 259 LEU A C 1
ATOM 1917 O O . LEU A 1 259 ? 23.562 22.828 -9.5 1 93.88 259 LEU A O 1
ATOM 1921 N N . ALA A 1 260 ? 22.469 22.344 -7.672 1 88.75 260 ALA A N 1
ATOM 1922 C CA . ALA A 1 260 ? 22.094 23.719 -7.375 1 88.75 260 ALA A CA 1
ATOM 1923 C C . ALA A 1 260 ? 23.328 24.547 -7.008 1 88.75 260 ALA A C 1
ATOM 1925 O O . ALA A 1 260 ? 23.359 25.766 -7.23 1 88.75 260 ALA A O 1
ATOM 1926 N N . ILE A 1 261 ? 24.375 23.891 -6.539 1 89.44 261 ILE A N 1
ATOM 1927 C CA . ILE A 1 261 ? 25.5 24.672 -6.012 1 89.44 261 ILE A CA 1
ATOM 1928 C C . ILE A 1 261 ? 26.734 24.438 -6.887 1 89.44 261 ILE A C 1
ATOM 1930 O O . ILE A 1 261 ? 27.828 24.891 -6.547 1 89.44 261 ILE A O 1
ATOM 1934 N N . THR A 1 262 ? 26.531 23.672 -7.941 1 93.38 262 THR A N 1
ATOM 1935 C CA . THR A 1 262 ? 27.672 23.359 -8.797 1 93.38 262 THR A CA 1
ATOM 1936 C C . THR A 1 262 ? 27.5 23.969 -10.18 1 93.38 262 THR A C 1
ATOM 1938 O O . THR A 1 262 ? 26.453 23.812 -10.812 1 93.38 262 THR A O 1
ATOM 1941 N N . GLU A 1 263 ? 28.438 24.672 -10.672 1 92.94 263 GLU A N 1
ATOM 1942 C CA . GLU A 1 263 ? 28.359 25.328 -11.977 1 92.94 263 GLU A CA 1
ATOM 1943 C C . GLU A 1 263 ? 28.453 24.328 -13.117 1 92.94 263 GLU A C 1
ATOM 1945 O O . GLU A 1 263 ? 27.734 24.438 -14.109 1 92.94 263 GLU A O 1
ATOM 1950 N N . SER A 1 264 ? 29.375 23.359 -13.023 1 94.62 264 SER A N 1
ATOM 1951 C CA . SER A 1 264 ? 29.547 22.312 -14.023 1 94.62 264 SER A CA 1
ATOM 1952 C C . SER A 1 264 ? 29.391 20.922 -13.406 1 94.62 264 SER A C 1
ATOM 1954 O O . SER A 1 264 ? 30.359 20.188 -13.273 1 94.62 264 SER A O 1
ATOM 1956 N N . PRO A 1 265 ? 28.203 20.594 -13.211 1 97.12 265 PRO A N 1
ATOM 1957 C CA . PRO A 1 265 ? 27.984 19.328 -12.508 1 97.12 265 PRO A CA 1
ATOM 1958 C C . PRO A 1 265 ? 28.281 18.109 -13.375 1 97.12 265 PRO A C 1
ATOM 1960 O O . PRO A 1 265 ? 27.828 18.031 -14.523 1 97.12 265 PRO A O 1
ATOM 1963 N N . ILE A 1 266 ? 29.047 17.188 -12.867 1 96.62 266 ILE A N 1
ATOM 1964 C CA . ILE A 1 266 ? 29.391 15.953 -13.555 1 96.62 266 ILE A CA 1
ATOM 1965 C C . ILE A 1 266 ? 29.062 14.758 -12.664 1 96.62 266 ILE A C 1
ATOM 1967 O O . ILE A 1 266 ? 28.984 14.891 -11.438 1 96.62 266 ILE A O 1
ATOM 1971 N N . VAL A 1 267 ? 28.859 13.594 -13.312 1 94.38 267 VAL A N 1
ATOM 1972 C CA . VAL A 1 267 ? 28.516 12.375 -12.586 1 94.38 267 VAL A CA 1
ATOM 1973 C C . VAL A 1 267 ? 29.094 11.164 -13.312 1 94.38 267 VAL A C 1
ATOM 1975 O O . VAL A 1 267 ? 29.234 11.18 -14.539 1 94.38 267 VAL A O 1
ATOM 1978 N N . LYS A 1 268 ? 29.484 10.242 -12.578 1 91.5 268 LYS A N 1
ATOM 1979 C CA . LYS A 1 268 ? 29.953 8.961 -13.094 1 91.5 268 LYS A CA 1
ATOM 1980 C C . LYS A 1 268 ? 29.125 7.809 -12.539 1 91.5 268 LYS A C 1
ATOM 1982 O O . LYS A 1 268 ? 28.781 7.789 -11.352 1 91.5 268 LYS A O 1
ATOM 1987 N N . VAL A 1 269 ? 28.734 6.945 -13.445 1 87.25 269 VAL A N 1
ATOM 1988 C CA . VAL A 1 269 ? 28 5.746 -13.055 1 87.25 269 VAL A CA 1
ATOM 1989 C C . VAL A 1 269 ? 28.938 4.535 -13.086 1 87.25 269 VAL A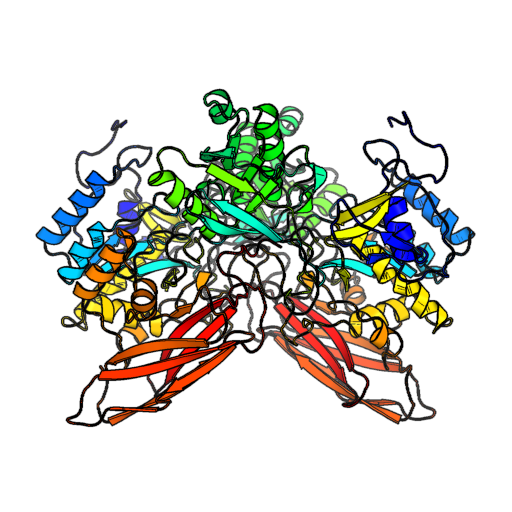 C 1
ATOM 1991 O O . VAL A 1 269 ? 29.516 4.215 -14.133 1 87.25 269 VAL A O 1
ATOM 1994 N N . SER A 1 270 ? 29.062 3.939 -11.93 1 83.88 270 SER A N 1
ATOM 1995 C CA . SER A 1 270 ? 29.906 2.756 -11.859 1 83.88 270 SER A CA 1
ATOM 1996 C C . SER A 1 270 ? 29.172 1.514 -12.344 1 83.88 270 SER A C 1
ATOM 1998 O O . SER A 1 270 ? 27.938 1.485 -12.367 1 83.88 270 SER A O 1
ATOM 2000 N N . PRO A 1 271 ? 29.969 0.515 -12.703 1 81.06 271 PRO A N 1
ATOM 2001 C CA . PRO A 1 271 ? 29.297 -0.742 -13.047 1 81.06 271 PRO A CA 1
ATOM 2002 C C . PRO A 1 271 ? 28.516 -1.331 -11.883 1 81.06 271 PRO A C 1
ATOM 2004 O O . PRO A 1 271 ? 28.938 -1.222 -10.727 1 81.06 271 PRO A O 1
ATOM 2007 N N . GLY A 1 272 ? 27.453 -1.949 -12.234 1 80.5 272 GLY A N 1
ATOM 2008 C CA . GLY A 1 272 ? 26.703 -2.646 -11.203 1 80.5 272 GLY A CA 1
ATOM 2009 C C . GLY A 1 272 ? 27.484 -3.758 -10.539 1 80.5 272 GLY A C 1
ATOM 2010 O O . GLY A 1 272 ? 28.359 -4.359 -11.148 1 80.5 272 GLY A O 1
ATOM 2011 N N . MET A 1 273 ? 27.203 -3.998 -9.32 1 81.94 273 MET A N 1
ATOM 2012 C CA . MET A 1 273 ? 27.828 -5.082 -8.57 1 81.94 273 MET A CA 1
ATOM 2013 C C . MET A 1 273 ? 26.797 -6.102 -8.109 1 81.94 273 MET A C 1
ATOM 2015 O O . MET A 1 273 ? 25.609 -5.805 -8.078 1 81.94 273 MET A O 1
ATOM 2019 N N . THR A 1 274 ? 27.281 -7.293 -7.887 1 85.38 274 THR A N 1
ATOM 2020 C CA . THR A 1 274 ? 26.422 -8.32 -7.301 1 85.38 274 THR A CA 1
ATOM 2021 C C . THR A 1 274 ? 26.672 -8.445 -5.801 1 85.38 274 THR A C 1
ATOM 2023 O O . THR A 1 274 ? 27.828 -8.594 -5.371 1 85.38 274 THR A O 1
ATOM 2026 N N . VAL A 1 275 ? 25.641 -8.227 -5.086 1 83.75 275 VAL A N 1
ATOM 2027 C CA . VAL A 1 275 ? 25.703 -8.453 -3.648 1 83.75 275 VAL A CA 1
ATOM 2028 C C . VAL A 1 275 ? 24.781 -9.609 -3.264 1 83.75 275 VAL A C 1
ATOM 2030 O O . VAL A 1 275 ? 23.609 -9.641 -3.656 1 83.75 275 VAL A O 1
ATOM 2033 N N . VAL A 1 276 ? 25.375 -10.562 -2.576 1 86.62 276 VAL A N 1
ATOM 2034 C CA . VAL A 1 276 ? 24.594 -11.734 -2.186 1 86.62 276 VAL A CA 1
ATOM 2035 C C . VAL A 1 276 ? 24.672 -11.93 -0.673 1 86.62 276 VAL A C 1
ATOM 2037 O O . VAL A 1 276 ? 25.688 -11.609 -0.054 1 86.62 276 VAL A O 1
ATOM 2040 N N . GLY A 1 277 ? 23.594 -12.367 -0.087 1 79.69 277 GLY A N 1
ATOM 2041 C CA . GLY A 1 277 ? 23.656 -12.898 1.268 1 79.69 277 GLY A CA 1
ATOM 2042 C C . GLY A 1 277 ? 23.047 -11.961 2.301 1 79.69 277 GLY A C 1
ATOM 2043 O O . GLY A 1 277 ? 22.062 -11.273 2.025 1 79.69 277 GLY A O 1
ATOM 2044 N N . ASP A 1 278 ? 23.531 -11.914 3.465 1 71.25 278 ASP A N 1
ATOM 2045 C CA . ASP A 1 278 ? 22.938 -11.445 4.711 1 71.25 278 ASP A CA 1
ATOM 2046 C C . ASP A 1 278 ? 22.703 -9.938 4.668 1 71.25 278 ASP A C 1
ATOM 2048 O O . ASP A 1 278 ? 21.859 -9.414 5.414 1 71.25 278 ASP A O 1
ATOM 2052 N N . GLY A 1 279 ? 23.109 -9.383 3.832 1 79.31 279 GLY A N 1
ATOM 2053 C CA . GLY A 1 279 ? 22.906 -7.945 3.82 1 79.31 279 GLY A CA 1
ATOM 2054 C C . GLY A 1 279 ? 21.719 -7.52 2.98 1 79.31 279 GLY A C 1
ATOM 2055 O O . GLY A 1 279 ? 21.312 -6.352 3.01 1 79.31 279 GLY A O 1
ATOM 2056 N N . VAL A 1 280 ? 21.172 -8.523 2.348 1 82.25 280 VAL A N 1
ATOM 2057 C CA . VAL A 1 280 ? 20.031 -8.242 1.464 1 82.25 280 VAL A CA 1
ATOM 2058 C C . VAL A 1 280 ? 18.75 -8.75 2.098 1 82.25 280 VAL A C 1
ATOM 2060 O O . VAL A 1 280 ? 18.609 -9.945 2.365 1 82.25 280 VAL A O 1
ATOM 2063 N N . LEU A 1 281 ? 17.875 -7.867 2.381 1 85.69 281 LEU A N 1
ATOM 2064 C CA . LEU A 1 281 ? 16.594 -8.258 2.953 1 85.69 281 LEU A CA 1
ATOM 2065 C C . LEU A 1 281 ? 15.75 -9.008 1.93 1 85.69 281 LEU A C 1
ATOM 2067 O O . LEU A 1 281 ? 15.438 -8.477 0.861 1 85.69 281 LEU A O 1
ATOM 2071 N N . SER A 1 282 ? 15.391 -10.172 2.172 1 89.56 282 SER A N 1
ATOM 2072 C CA . SER A 1 282 ? 14.602 -11.078 1.343 1 89.56 282 SER A CA 1
ATOM 2073 C C . SER A 1 282 ? 13.992 -12.203 2.176 1 89.56 282 SER A C 1
ATOM 2075 O O . SER A 1 282 ? 14.492 -12.523 3.254 1 89.56 282 SER A O 1
ATOM 2077 N N . PRO A 1 283 ? 12.922 -12.773 1.729 1 94 283 PRO A N 1
ATOM 2078 C CA . PRO A 1 283 ? 12.164 -12.383 0.537 1 94 283 PRO A CA 1
ATOM 2079 C C . PRO A 1 283 ? 11.227 -11.211 0.798 1 94 283 PRO A C 1
ATOM 2081 O O . PRO A 1 283 ? 10.836 -10.961 1.944 1 94 283 PRO A O 1
ATOM 2084 N N . ARG A 1 284 ? 10.969 -10.461 -0.147 1 93.44 284 ARG A N 1
ATOM 2085 C CA . ARG A 1 284 ? 9.891 -9.477 -0.23 1 93.44 284 ARG A CA 1
ATOM 2086 C C . ARG A 1 284 ? 9.008 -9.734 -1.442 1 93.44 284 ARG A C 1
ATOM 2088 O O . ARG A 1 284 ? 9.5 -10.031 -2.531 1 93.44 284 ARG A O 1
ATOM 2095 N N . VAL A 1 285 ? 7.723 -9.688 -1.217 1 96.81 285 VAL A N 1
ATOM 2096 C CA . VAL A 1 285 ? 6.848 -9.875 -2.371 1 96.81 285 VAL A CA 1
ATOM 2097 C C . VAL A 1 285 ? 7.062 -8.742 -3.373 1 96.81 285 VAL A C 1
ATOM 2099 O O . VAL A 1 285 ? 7.094 -7.57 -2.996 1 96.81 285 VAL A O 1
ATOM 2102 N N . ALA A 1 286 ? 7.219 -9.102 -4.598 1 95.12 286 ALA A N 1
ATOM 2103 C CA . ALA A 1 286 ? 7.555 -8.141 -5.645 1 95.12 286 ALA A CA 1
ATOM 2104 C C . ALA A 1 286 ? 6.387 -7.203 -5.926 1 95.12 286 ALA A C 1
ATOM 2106 O O . ALA A 1 286 ? 5.223 -7.602 -5.824 1 95.12 286 ALA A O 1
ATOM 2107 N N . SER A 1 287 ? 6.68 -6.043 -6.379 1 93.62 287 SER A N 1
ATOM 2108 C CA . SER A 1 287 ? 5.652 -5.043 -6.652 1 93.62 287 SER A CA 1
ATOM 2109 C C . SER A 1 287 ? 4.727 -5.496 -7.777 1 93.62 287 SER A C 1
ATOM 2111 O O . SER A 1 287 ? 3.521 -5.242 -7.734 1 93.62 287 SER A O 1
ATOM 2113 N N . PHE A 1 288 ? 5.273 -6.203 -8.734 1 92.62 288 PHE A N 1
ATOM 2114 C CA . PHE A 1 288 ? 4.492 -6.566 -9.906 1 92.62 288 PHE A CA 1
ATOM 2115 C C . PHE A 1 288 ? 3.627 -7.789 -9.625 1 92.62 288 PHE A C 1
ATOM 2117 O O . PHE A 1 288 ? 2.725 -8.109 -10.398 1 92.62 288 PHE A O 1
ATOM 2124 N N . SER A 1 289 ? 3.947 -8.5 -8.586 1 95.94 289 SER A N 1
ATOM 2125 C CA . SER A 1 289 ? 3.225 -9.742 -8.312 1 95.94 289 SER A CA 1
ATOM 2126 C C . SER A 1 289 ? 1.75 -9.469 -8.031 1 95.94 289 SER A C 1
ATOM 2128 O O . SER A 1 289 ? 1.416 -8.703 -7.129 1 95.94 289 SER A O 1
ATOM 2130 N N . SER A 1 290 ? 0.876 -10.094 -8.781 1 96.31 290 SER A N 1
ATOM 2131 C CA . SER A 1 290 ? -0.557 -9.875 -8.609 1 96.31 290 SER A CA 1
ATOM 2132 C C . SER A 1 290 ? -1.007 -10.266 -7.203 1 96.31 290 SER A C 1
ATOM 2134 O O . SER A 1 290 ? -0.361 -11.078 -6.539 1 96.31 290 SER A O 1
ATOM 2136 N N . ARG A 1 291 ? -2.105 -9.609 -6.773 1 96.88 291 ARG A N 1
ATOM 2137 C CA . ARG A 1 291 ? -2.568 -9.758 -5.398 1 96.88 291 ARG A CA 1
ATOM 2138 C C . ARG A 1 291 ? -4.02 -10.227 -5.359 1 96.88 291 ARG A C 1
ATOM 2140 O O . ARG A 1 291 ? -4.797 -9.93 -6.27 1 96.88 291 ARG A O 1
ATOM 2147 N N . GLY A 1 292 ? -4.273 -11.047 -4.305 1 96.06 292 GLY A N 1
ATOM 2148 C CA . GLY A 1 292 ? -5.672 -11.336 -4.012 1 96.06 292 GLY A CA 1
ATOM 2149 C C . GLY A 1 292 ? -6.406 -10.164 -3.389 1 96.06 292 GLY A C 1
ATOM 2150 O O . GLY A 1 292 ? -5.82 -9.102 -3.18 1 96.06 292 GLY A O 1
ATOM 2151 N N . PRO A 1 293 ? -7.688 -10.391 -3.109 1 93.75 293 PRO A N 1
ATOM 2152 C CA . PRO A 1 293 ? -8.492 -11.578 -3.373 1 93.75 293 PRO A CA 1
ATOM 2153 C C . PRO A 1 293 ? -8.914 -11.695 -4.836 1 93.75 293 PRO A C 1
ATOM 2155 O O . PRO A 1 293 ? -8.836 -10.719 -5.586 1 93.75 293 PRO A O 1
ATOM 2158 N N . SER A 1 294 ? -9.32 -12.875 -5.191 1 91.69 294 SER A N 1
ATOM 2159 C CA . SER A 1 294 ? -9.914 -13.062 -6.512 1 91.69 294 SER A CA 1
ATOM 2160 C C . SER A 1 294 ? -11.289 -12.406 -6.602 1 91.69 294 SER A C 1
ATOM 2162 O O . SER A 1 294 ? -12.148 -12.633 -5.746 1 91.69 294 SER A O 1
ATOM 2164 N N . PRO A 1 295 ? -11.516 -11.633 -7.645 1 87.56 295 PRO A N 1
ATOM 2165 C CA . PRO A 1 295 ? -12.867 -11.086 -7.805 1 87.56 295 PRO A CA 1
ATOM 2166 C C . PRO A 1 295 ? -13.891 -12.148 -8.219 1 87.56 295 PRO A C 1
ATOM 2168 O O . PRO A 1 295 ? -15.078 -12 -7.938 1 87.56 295 PRO A O 1
ATOM 2171 N N . LEU A 1 296 ? -13.391 -13.211 -8.805 1 87 296 LEU A N 1
ATOM 2172 C CA . LEU A 1 296 ? -14.266 -14.273 -9.273 1 87 296 LEU A CA 1
ATOM 2173 C C . LEU A 1 296 ? -14.664 -15.195 -8.117 1 87 296 LEU A C 1
ATOM 2175 O O . LEU A 1 296 ? -15.812 -15.633 -8.031 1 87 296 LEU A O 1
ATOM 2179 N N . PHE A 1 297 ? -13.656 -15.492 -7.324 1 88.94 297 PHE A N 1
ATOM 2180 C CA . PHE A 1 297 ? -13.867 -16.422 -6.219 1 88.94 297 PHE A CA 1
ATOM 2181 C C . PHE A 1 297 ? -13.25 -15.883 -4.934 1 88.94 297 PHE A C 1
ATOM 2183 O O . PHE A 1 297 ? -12.25 -16.422 -4.449 1 88.94 297 PHE A O 1
ATOM 2190 N N . PRO A 1 298 ? -13.906 -14.898 -4.312 1 88.94 298 PRO A N 1
ATOM 2191 C CA . PRO A 1 298 ? -13.336 -14.297 -3.109 1 88.94 298 PRO A CA 1
ATOM 2192 C C . PRO A 1 298 ? -13.203 -15.281 -1.956 1 88.94 298 PRO A C 1
ATOM 2194 O O . PRO A 1 298 ? -12.469 -15.031 -0.999 1 88.94 298 PRO A O 1
ATOM 2197 N N . GLY A 1 299 ? -13.867 -16.453 -2.027 1 91.25 299 GLY A N 1
ATOM 2198 C CA . GLY A 1 299 ? -13.805 -17.484 -0.991 1 91.25 299 GLY A CA 1
ATOM 2199 C C . GLY A 1 299 ? -12.641 -18.438 -1.168 1 91.25 299 GLY A C 1
ATOM 2200 O O . GLY A 1 299 ? -12.445 -19.344 -0.354 1 91.25 299 GLY A O 1
ATOM 2201 N N . ILE A 1 300 ? -11.922 -18.297 -2.229 1 94.19 300 ILE A N 1
ATOM 2202 C CA . ILE A 1 300 ? -10.703 -19.062 -2.48 1 94.19 300 ILE A CA 1
ATOM 2203 C C . ILE A 1 300 ? -9.484 -18.172 -2.312 1 94.19 300 ILE A C 1
ATOM 2205 O O . ILE A 1 300 ? -9.289 -17.234 -3.084 1 94.19 300 ILE A O 1
ATOM 2209 N N . LEU A 1 301 ? -8.688 -18.469 -1.333 1 97.19 301 LEU A N 1
ATOM 2210 C CA . LEU A 1 301 ? -7.531 -17.641 -1.045 1 97.19 301 LEU A CA 1
ATOM 2211 C C . LEU A 1 301 ? -6.441 -17.828 -2.094 1 97.19 301 LEU A C 1
ATOM 2213 O O . LEU A 1 301 ? -5.973 -18.953 -2.305 1 97.19 301 LEU A O 1
ATOM 2217 N N . LYS A 1 302 ? -6.117 -16.812 -2.762 1 96.75 302 LYS A N 1
ATOM 2218 C CA . LYS A 1 302 ? -5.039 -16.766 -3.744 1 96.75 302 LYS A CA 1
ATOM 2219 C C . LYS A 1 302 ? -4.207 -15.5 -3.59 1 96.75 302 LYS A C 1
ATOM 2221 O O . LYS A 1 302 ? -4.723 -14.461 -3.174 1 96.75 302 LYS A O 1
ATOM 2226 N N . PRO A 1 303 ? -2.982 -15.602 -4.004 1 98 303 PRO A N 1
ATOM 2227 C CA . PRO A 1 303 ? -2.254 -16.781 -4.484 1 98 303 PRO A CA 1
ATOM 2228 C C . PRO A 1 303 ? -2.076 -17.844 -3.402 1 98 303 PRO A C 1
ATOM 2230 O O . PRO A 1 303 ? -2.582 -17.688 -2.287 1 98 303 PRO A O 1
ATOM 2233 N N . ASP A 1 304 ? -1.395 -18.938 -3.828 1 98.31 304 ASP A N 1
ATOM 2234 C CA . ASP A 1 304 ? -1.244 -20.016 -2.857 1 98.31 304 ASP A CA 1
ATOM 2235 C C . ASP A 1 304 ? 0.102 -19.922 -2.141 1 98.31 304 ASP A C 1
ATOM 2237 O O . ASP A 1 304 ? 0.221 -20.328 -0.98 1 98.31 304 ASP A O 1
ATOM 2241 N N . ILE A 1 305 ? 1.058 -19.484 -2.85 1 98.44 305 ILE A N 1
ATOM 2242 C CA . ILE A 1 305 ? 2.438 -19.562 -2.381 1 98.44 305 ILE A CA 1
ATOM 2243 C C . ILE A 1 305 ? 3.279 -18.5 -3.102 1 98.44 305 ILE A C 1
ATOM 2245 O O . ILE A 1 305 ? 2.838 -17.922 -4.094 1 98.44 305 ILE A O 1
ATOM 2249 N N . THR A 1 306 ? 4.387 -18.156 -2.547 1 98.5 306 THR A N 1
ATOM 2250 C CA . THR A 1 306 ? 5.336 -17.312 -3.268 1 98.5 306 THR A CA 1
ATOM 2251 C C . THR A 1 306 ? 6.684 -18.016 -3.41 1 98.5 306 THR A C 1
ATOM 2253 O O . THR A 1 306 ? 7.02 -18.891 -2.607 1 98.5 306 THR A O 1
ATOM 2256 N N . ALA A 1 307 ? 7.371 -17.719 -4.441 1 97.88 307 ALA A N 1
ATOM 2257 C CA . ALA A 1 307 ? 8.711 -18.219 -4.758 1 97.88 307 ALA A CA 1
ATOM 2258 C C . ALA A 1 307 ? 9.547 -17.125 -5.434 1 97.88 307 ALA A C 1
ATOM 2260 O O . ALA A 1 307 ? 9.023 -16.094 -5.852 1 97.88 307 ALA A O 1
ATOM 2261 N N . PRO A 1 308 ? 10.844 -17.312 -5.492 1 95.81 308 PRO A N 1
ATOM 2262 C CA . PRO A 1 308 ? 11.688 -16.297 -6.113 1 95.81 308 PRO A CA 1
ATOM 2263 C C . PRO A 1 308 ? 11.312 -16.016 -7.562 1 95.81 308 PRO A C 1
ATOM 2265 O O . PRO A 1 308 ? 11.195 -16.938 -8.367 1 95.81 308 PRO A O 1
ATOM 2268 N N . GLY A 1 309 ? 11.078 -14.797 -7.875 1 95.44 309 GLY A N 1
ATOM 2269 C CA . GLY A 1 309 ? 10.711 -14.406 -9.227 1 95.44 309 GLY A CA 1
ATOM 2270 C C . GLY A 1 309 ? 11.359 -13.102 -9.664 1 95.44 309 GLY A C 1
ATOM 2271 O O . GLY A 1 309 ? 11.07 -12.594 -10.75 1 95.44 309 GLY A O 1
ATOM 2272 N N . VAL A 1 310 ? 12.242 -12.562 -8.859 1 92.88 310 VAL A N 1
ATOM 2273 C CA . VAL A 1 310 ? 12.898 -11.297 -9.164 1 92.88 310 VAL A CA 1
ATOM 2274 C C . VAL A 1 310 ? 14.375 -11.547 -9.484 1 92.88 310 VAL A C 1
ATOM 2276 O O . VAL A 1 310 ? 15.094 -12.164 -8.695 1 92.88 310 VAL A O 1
ATOM 2279 N N . GLY A 1 311 ? 14.781 -11.102 -10.617 1 89.5 311 GLY A N 1
ATOM 2280 C CA . GLY A 1 311 ? 16.188 -11.219 -11 1 89.5 311 GLY A CA 1
ATOM 2281 C C . GLY A 1 311 ? 16.641 -12.656 -11.156 1 89.5 311 GLY A C 1
ATOM 2282 O O . GLY A 1 311 ? 17.734 -13.023 -10.711 1 89.5 311 GLY A O 1
ATOM 2283 N N . ILE A 1 312 ? 15.828 -13.453 -11.727 1 93.06 312 ILE A N 1
ATOM 2284 C CA . ILE A 1 312 ? 16.188 -14.859 -11.891 1 93.06 312 ILE A CA 1
ATOM 2285 C C . ILE A 1 312 ? 17.109 -15.023 -13.086 1 93.06 312 ILE A C 1
ATOM 2287 O O . ILE A 1 312 ? 16.766 -14.633 -14.203 1 93.06 312 ILE A O 1
ATOM 2291 N N . LEU A 1 313 ? 18.312 -15.539 -12.859 1 92.94 313 LEU A N 1
ATOM 2292 C CA . LEU A 1 313 ? 19.281 -15.836 -13.922 1 92.94 313 LEU A CA 1
ATOM 2293 C C . LEU A 1 313 ? 19.062 -17.234 -14.469 1 92.94 313 LEU A C 1
ATOM 2295 O O . LEU A 1 313 ? 19.141 -18.219 -13.734 1 92.94 313 LEU A O 1
ATOM 2299 N N . ALA A 1 314 ? 18.75 -17.359 -15.734 1 95.31 314 ALA A N 1
ATOM 2300 C CA . ALA A 1 314 ? 18.531 -18.641 -16.391 1 95.31 314 ALA A CA 1
ATOM 2301 C C . ALA A 1 314 ? 18.859 -18.562 -17.875 1 95.31 314 ALA A C 1
ATOM 2303 O O . ALA A 1 314 ? 19.188 -17.5 -18.391 1 95.31 314 ALA A O 1
ATOM 2304 N N . ALA A 1 315 ? 18.844 -19.656 -18.516 1 94.94 315 ALA A N 1
ATOM 2305 C CA . ALA A 1 315 ? 19.281 -19.766 -19.891 1 94.94 315 ALA A CA 1
ATOM 2306 C C . ALA A 1 315 ? 18.266 -19.125 -20.844 1 94.94 315 ALA A C 1
ATOM 2308 O O . ALA A 1 315 ? 17.047 -19.25 -20.641 1 94.94 315 ALA A O 1
ATOM 2309 N N . VAL A 1 316 ? 18.766 -18.422 -21.734 1 91.69 316 VAL A N 1
ATOM 2310 C CA . VAL A 1 316 ? 18 -17.906 -22.875 1 91.69 316 VAL A CA 1
ATOM 2311 C C . VAL A 1 316 ? 18.75 -18.172 -24.172 1 91.69 316 VAL A C 1
ATOM 2313 O O . VAL A 1 316 ? 19.797 -17.562 -24.438 1 91.69 316 VAL A O 1
ATOM 2316 N N . ARG A 1 317 ? 18.328 -19.125 -24.922 1 82.38 317 ARG A N 1
ATOM 2317 C CA . ARG A 1 317 ? 19 -19.547 -26.156 1 82.38 317 ARG A CA 1
ATOM 2318 C C . ARG A 1 317 ? 20.469 -19.828 -25.906 1 82.38 317 ARG A C 1
ATOM 2320 O O . ARG A 1 317 ? 20.812 -20.828 -25.25 1 82.38 317 ARG A O 1
ATOM 2327 N N . GLY A 1 318 ? 21.328 -18.891 -26.188 1 80.88 318 GLY A N 1
ATOM 2328 C CA . GLY A 1 318 ? 22.766 -19.109 -26.125 1 80.88 318 GLY A CA 1
ATOM 2329 C C . GLY A 1 318 ? 23.438 -18.312 -25.016 1 80.88 318 GLY A C 1
ATOM 2330 O O . GLY A 1 318 ? 24.656 -18.281 -24.922 1 80.88 318 GLY A O 1
ATOM 2331 N N . PHE A 1 319 ? 22.703 -17.797 -24.25 1 89.69 319 PHE A N 1
ATOM 2332 C CA . PHE A 1 319 ? 23.266 -17.047 -23.125 1 89.69 319 PHE A CA 1
ATOM 2333 C C . PHE A 1 319 ? 22.328 -17.094 -21.922 1 89.69 319 PHE A C 1
ATOM 2335 O O . PHE A 1 319 ? 21.375 -17.875 -21.906 1 89.69 319 PHE A O 1
ATOM 2342 N N . TYR A 1 320 ? 22.781 -16.453 -20.891 1 92.5 320 TYR A N 1
ATOM 2343 C CA . TYR A 1 320 ? 21.969 -16.344 -19.672 1 92.5 320 TYR A CA 1
ATOM 2344 C C . TYR A 1 320 ? 21.469 -14.914 -19.484 1 92.5 320 TYR A C 1
ATOM 2346 O O . TYR A 1 320 ? 22.156 -13.953 -19.844 1 92.5 320 TYR A O 1
ATOM 2354 N N . ALA A 1 321 ? 20.281 -14.82 -19.016 1 90.44 321 ALA A N 1
ATOM 2355 C CA . ALA A 1 321 ? 19.688 -13.508 -18.797 1 90.44 321 ALA A CA 1
ATOM 2356 C C . ALA A 1 321 ? 18.906 -13.461 -17.484 1 90.44 321 ALA A C 1
ATOM 2358 O O . ALA A 1 321 ? 18.438 -14.5 -17 1 90.44 321 ALA A O 1
ATOM 2359 N N . LEU A 1 322 ? 18.812 -12.234 -16.938 1 89.56 322 LEU A N 1
ATOM 2360 C CA . LEU A 1 322 ? 17.984 -11.992 -15.773 1 89.56 322 LEU A CA 1
ATOM 2361 C C . LEU A 1 322 ? 16.562 -11.633 -16.188 1 89.56 322 LEU A C 1
ATOM 2363 O O . LEU A 1 322 ? 16.359 -10.797 -17.078 1 89.56 322 LEU A O 1
ATOM 2367 N N . MET A 1 323 ? 15.586 -12.289 -15.586 1 91.12 323 MET A N 1
ATOM 2368 C CA . MET A 1 323 ? 14.18 -11.961 -15.844 1 91.12 323 MET A CA 1
ATOM 2369 C C . MET A 1 323 ? 13.398 -11.859 -14.539 1 91.12 323 MET A C 1
ATOM 2371 O O . MET A 1 323 ? 13.789 -12.438 -13.523 1 91.12 323 MET A O 1
ATOM 2375 N N . ASP A 1 324 ? 12.352 -11.039 -14.602 1 91.56 324 ASP A N 1
ATOM 2376 C CA . ASP A 1 324 ? 11.406 -10.883 -13.508 1 91.56 324 ASP A CA 1
ATOM 2377 C C . ASP A 1 324 ? 10.023 -11.406 -13.891 1 91.56 324 ASP A C 1
ATOM 2379 O O . ASP A 1 324 ? 9.641 -11.352 -15.062 1 91.56 324 ASP A O 1
ATOM 2383 N N . GLY A 1 325 ? 9.297 -11.914 -12.852 1 94 325 GLY A N 1
ATOM 2384 C CA . GLY A 1 325 ? 7.902 -12.242 -13.078 1 94 325 GLY A CA 1
ATOM 2385 C C . GLY A 1 325 ? 7.422 -13.414 -12.242 1 94 325 GLY A C 1
ATOM 2386 O O . GLY A 1 325 ? 8.227 -14.227 -11.781 1 94 325 GLY A O 1
ATOM 2387 N N . THR A 1 326 ? 6.129 -13.414 -12.164 1 95.94 326 THR A N 1
ATOM 2388 C CA . THR A 1 326 ? 5.566 -14.625 -11.57 1 95.94 326 THR A CA 1
ATOM 2389 C C . THR A 1 326 ? 5.82 -15.828 -12.469 1 95.94 326 THR A C 1
ATOM 2391 O O . THR A 1 326 ? 5.84 -16.969 -12 1 95.94 326 THR A O 1
ATOM 2394 N N . SER A 1 327 ? 6.109 -15.625 -13.711 1 95.62 327 SER A N 1
ATOM 2395 C CA . SER A 1 327 ? 6.52 -16.688 -14.625 1 95.62 327 SER A CA 1
ATOM 2396 C C . SER A 1 327 ? 7.855 -17.281 -14.211 1 95.62 327 SER A C 1
ATOM 2398 O O . SER A 1 327 ? 8.125 -18.469 -14.484 1 95.62 327 SER A O 1
ATOM 2400 N N . MET A 1 328 ? 8.664 -16.438 -13.695 1 95.31 328 MET A N 1
ATOM 2401 C CA . MET A 1 328 ? 9.977 -16.891 -13.242 1 95.31 328 MET A CA 1
ATOM 2402 C C . MET A 1 328 ? 9.875 -17.578 -11.883 1 95.31 328 MET A C 1
ATOM 2404 O O . MET A 1 328 ? 10.719 -18.406 -11.539 1 95.31 328 MET A O 1
ATOM 2408 N N . ALA A 1 329 ? 8.891 -17.219 -11.109 1 97.12 329 ALA A N 1
ATOM 2409 C CA . ALA A 1 329 ? 8.664 -17.828 -9.805 1 97.12 329 ALA A CA 1
ATOM 2410 C C . ALA A 1 329 ? 8.055 -19.219 -9.953 1 97.12 329 ALA A C 1
ATOM 2412 O O . ALA A 1 329 ? 8.422 -20.141 -9.227 1 97.12 329 ALA A O 1
ATOM 2413 N N . CYS A 1 330 ? 7.219 -19.391 -10.891 1 96.56 330 CYS A N 1
ATOM 2414 C CA . CYS A 1 330 ? 6.422 -20.594 -11.109 1 96.56 330 CYS A CA 1
ATOM 2415 C C . CYS A 1 330 ? 7.316 -21.812 -11.25 1 96.56 330 CYS A C 1
ATOM 2417 O O . CYS A 1 330 ? 7.09 -22.828 -10.586 1 96.56 330 CYS A O 1
ATOM 2419 N N . PRO A 1 331 ? 8.375 -21.75 -12.039 1 95.56 331 PRO A N 1
ATOM 2420 C CA . PRO A 1 331 ? 9.203 -22.953 -12.219 1 95.56 331 PRO A CA 1
ATOM 2421 C C . PRO A 1 331 ? 9.914 -23.375 -10.938 1 95.56 331 PRO A C 1
ATOM 2423 O O . PRO A 1 331 ? 10.297 -24.547 -10.805 1 95.56 331 PRO A O 1
ATOM 2426 N N . HIS A 1 332 ? 10.086 -22.484 -10.047 1 93.81 332 HIS A N 1
ATOM 2427 C CA . HIS A 1 332 ? 10.695 -22.891 -8.781 1 93.81 332 HIS A CA 1
ATOM 2428 C C . HIS A 1 332 ? 9.789 -23.828 -8 1 93.81 332 HIS A C 1
ATOM 2430 O O . HIS A 1 332 ? 10.273 -24.672 -7.238 1 93.81 332 HIS A O 1
ATOM 2436 N N . VAL A 1 333 ? 8.578 -23.656 -8.164 1 90.81 333 VAL A N 1
ATOM 2437 C CA . VAL A 1 333 ? 7.621 -24.516 -7.461 1 90.81 333 VAL A CA 1
ATOM 2438 C C . VAL A 1 333 ? 7.504 -25.844 -8.18 1 90.81 333 VAL A C 1
ATOM 2440 O O . VAL A 1 333 ? 6.844 -26.766 -7.688 1 90.81 333 VAL A O 1
ATOM 2443 N N . SER A 1 334 ? 8.188 -25.938 -9.211 1 78.06 334 SER A N 1
ATOM 2444 C CA . SER A 1 334 ? 8.266 -27.234 -9.875 1 78.06 334 SER A CA 1
ATOM 2445 C C . SER A 1 334 ? 9.039 -28.25 -9.039 1 78.06 334 SER A C 1
ATOM 2447 O O . SER A 1 334 ? 9.133 -29.422 -9.398 1 78.06 334 SER A O 1
ATOM 2449 N N . VAL A 1 335 ? 9.586 -27.75 -7.918 1 77.56 335 VAL A N 1
ATOM 2450 C CA . VAL A 1 335 ? 10.023 -28.672 -6.871 1 77.56 335 VAL A CA 1
ATOM 2451 C C . VAL A 1 335 ? 8.93 -29.703 -6.598 1 77.56 335 VAL A C 1
ATOM 2453 O O . VAL A 1 335 ? 9.195 -30.766 -6.039 1 77.56 335 VAL A O 1
ATOM 2456 N N . THR A 1 336 ? 7.812 -29.328 -7.02 1 81.31 336 THR A N 1
ATOM 2457 C CA . THR A 1 336 ? 6.688 -30.266 -7.016 1 81.31 336 THR A CA 1
ATOM 2458 C C . THR A 1 336 ? 7.098 -31.609 -7.617 1 81.31 336 THR A C 1
ATOM 2460 O O . THR A 1 336 ? 6.672 -32.656 -7.137 1 81.31 336 THR A O 1
ATOM 2463 N N . ALA A 1 337 ? 7.863 -31.516 -8.562 1 84 337 ALA A N 1
ATOM 2464 C CA . ALA A 1 337 ? 8.352 -32.75 -9.172 1 84 337 ALA A CA 1
ATOM 2465 C C . ALA A 1 337 ? 9.227 -33.531 -8.203 1 84 337 ALA A C 1
ATOM 2467 O O . ALA A 1 337 ? 9.148 -34.75 -8.141 1 84 337 ALA A O 1
ATOM 2468 N N . LEU A 1 338 ? 10.016 -32.844 -7.5 1 87.19 338 LEU A N 1
ATOM 2469 C CA . LEU A 1 338 ? 10.852 -33.5 -6.5 1 87.19 338 LEU A CA 1
ATOM 2470 C C . LEU A 1 338 ? 10 -34.125 -5.406 1 87.19 338 LEU A C 1
ATOM 2472 O O . LEU A 1 338 ? 10.281 -35.219 -4.949 1 87.19 338 LEU A O 1
ATOM 2476 N N . LEU A 1 339 ? 9.023 -33.469 -5 1 91.31 339 LEU A N 1
ATOM 2477 C CA . LEU A 1 339 ? 8.125 -34 -3.979 1 91.31 339 LEU A CA 1
ATOM 2478 C C . LEU A 1 339 ? 7.414 -35.25 -4.48 1 91.31 339 LEU A C 1
ATOM 2480 O O . LEU A 1 339 ? 7.215 -36.188 -3.723 1 91.31 339 LEU A O 1
ATOM 2484 N N . LYS A 1 340 ? 7.047 -35.219 -5.699 1 91.5 340 LYS A N 1
ATOM 2485 C CA . LYS A 1 340 ? 6.406 -36.406 -6.293 1 91.5 340 LYS A CA 1
ATOM 2486 C C . LYS A 1 340 ? 7.367 -37.594 -6.336 1 91.5 340 LYS A C 1
ATOM 2488 O O . LYS A 1 340 ? 6.945 -38.75 -6.195 1 91.5 340 LYS A O 1
ATOM 2493 N N . SER A 1 341 ? 8.586 -37.312 -6.508 1 90.94 341 SER A N 1
ATOM 2494 C CA . SER A 1 341 ? 9.594 -38.375 -6.5 1 90.94 341 SER A CA 1
ATOM 2495 C C . SER A 1 341 ? 9.766 -38.969 -5.102 1 90.94 341 SER A C 1
ATOM 2497 O O . SER A 1 341 ? 9.938 -40.188 -4.949 1 90.94 341 SER A O 1
ATOM 2499 N N . VAL A 1 342 ? 9.695 -38.156 -4.156 1 92.31 342 VAL A N 1
ATOM 2500 C CA . VAL A 1 342 ? 9.852 -38.562 -2.766 1 92.31 342 VAL A CA 1
ATOM 2501 C C . VAL A 1 342 ? 8.578 -39.281 -2.295 1 92.31 342 VAL A C 1
ATOM 2503 O O . VAL A 1 342 ? 8.641 -40.25 -1.527 1 92.31 342 VAL A O 1
ATOM 2506 N N . HIS A 1 343 ? 7.457 -38.781 -2.783 1 94.5 343 HIS A N 1
ATOM 2507 C CA . HIS A 1 343 ? 6.152 -39.344 -2.418 1 94.5 343 HIS A CA 1
ATOM 2508 C C . HIS A 1 343 ? 5.332 -39.688 -3.656 1 94.5 343 HIS A C 1
ATOM 2510 O O . HIS A 1 343 ? 4.344 -39 -3.957 1 94.5 343 HIS A O 1
ATOM 2516 N N . PRO A 1 344 ? 5.621 -40.75 -4.234 1 93.19 344 PRO A N 1
ATOM 2517 C CA . PRO A 1 344 ? 4.965 -41.062 -5.5 1 93.19 344 PRO A CA 1
ATOM 2518 C C . PRO A 1 344 ? 3.467 -41.312 -5.34 1 93.19 344 PRO A C 1
ATOM 2520 O O . PRO A 1 344 ? 2.715 -41.25 -6.312 1 93.19 344 PRO A O 1
ATOM 2523 N N . ASP A 1 345 ? 3.004 -41.562 -4.137 1 93 345 ASP A N 1
ATOM 2524 C CA . ASP A 1 345 ? 1.605 -41.906 -3.91 1 93 345 ASP A CA 1
ATOM 2525 C C . ASP A 1 345 ? 0.78 -40.688 -3.553 1 93 345 ASP A C 1
ATOM 2527 O O . ASP A 1 345 ? -0.444 -40.781 -3.428 1 93 345 ASP A O 1
ATOM 2531 N N . TRP A 1 346 ? 1.438 -39.531 -3.418 1 95 346 TRP A N 1
ATOM 2532 C CA . TRP A 1 346 ? 0.709 -38.344 -3.045 1 95 346 TRP A CA 1
ATOM 2533 C C . TRP A 1 346 ? -0.103 -37.812 -4.223 1 95 346 TRP A C 1
ATOM 2535 O O . TRP A 1 346 ? 0.371 -37.812 -5.359 1 95 346 TRP A O 1
ATOM 2545 N N . SER A 1 347 ? -1.296 -37.438 -3.861 1 95.06 347 SER A N 1
ATOM 2546 C CA . SER A 1 347 ? -2.123 -36.719 -4.844 1 95.06 347 SER A CA 1
ATOM 2547 C C . SER A 1 347 ? -1.633 -35.312 -5.074 1 95.06 347 SER A C 1
ATOM 2549 O O . SER A 1 347 ? -0.845 -34.781 -4.285 1 95.06 347 SER A O 1
ATOM 2551 N N . PRO A 1 348 ? -2.064 -34.688 -6.211 1 95.12 348 PRO A N 1
ATOM 2552 C CA . PRO A 1 348 ? -1.734 -33.281 -6.43 1 95.12 348 PRO A CA 1
ATOM 2553 C C . PRO A 1 348 ? -2.145 -32.375 -5.258 1 95.12 348 PRO A C 1
ATOM 2555 O O . PRO A 1 348 ? -1.416 -31.453 -4.898 1 95.12 348 PRO A O 1
ATOM 2558 N N . ALA A 1 349 ? -3.227 -32.688 -4.66 1 96.19 349 ALA A N 1
ATOM 2559 C CA . ALA A 1 349 ? -3.701 -31.906 -3.527 1 96.19 349 ALA A CA 1
ATOM 2560 C C . ALA A 1 349 ? -2.756 -32.031 -2.336 1 96.19 349 ALA A C 1
ATOM 2562 O O . ALA A 1 349 ? -2.463 -31.031 -1.663 1 96.19 349 ALA A O 1
ATOM 2563 N N . MET A 1 350 ? -2.322 -33.25 -2.068 1 96 350 MET A N 1
ATOM 2564 C CA . MET A 1 350 ? -1.396 -33.469 -0.962 1 96 350 MET A CA 1
ATOM 2565 C C . MET A 1 350 ? -0.101 -32.688 -1.174 1 96 350 MET A C 1
ATOM 2567 O O . MET A 1 350 ? 0.424 -32.062 -0.238 1 96 350 MET A O 1
ATOM 2571 N N . ILE A 1 351 ? 0.381 -32.719 -2.375 1 95.94 351 ILE A N 1
ATOM 2572 C CA . ILE A 1 351 ? 1.611 -32 -2.705 1 95.94 351 ILE A CA 1
ATOM 2573 C C . ILE A 1 351 ? 1.41 -30.5 -2.51 1 95.94 351 ILE A C 1
ATOM 2575 O O . ILE A 1 351 ? 2.234 -29.828 -1.88 1 95.94 351 ILE A O 1
ATOM 2579 N N . LYS A 1 352 ? 0.351 -29.969 -3.059 1 95.81 352 LYS A N 1
ATOM 2580 C CA . LYS A 1 352 ? 0.02 -28.547 -2.896 1 95.81 352 LYS A CA 1
ATOM 2581 C C . LYS A 1 352 ? -0.057 -28.172 -1.422 1 95.81 352 LYS A C 1
ATOM 2583 O O . LYS A 1 352 ? 0.494 -27.141 -1.011 1 95.81 352 LYS A O 1
ATOM 2588 N N . PHE A 1 353 ? -0.724 -29 -0.658 1 95.75 353 PHE A N 1
ATOM 2589 C CA . PHE A 1 353 ? -0.894 -28.734 0.768 1 95.75 353 PHE A CA 1
ATOM 2590 C C . PHE A 1 353 ? 0.456 -28.688 1.474 1 95.75 353 PHE A C 1
ATOM 2592 O O . PHE A 1 353 ? 0.703 -27.797 2.285 1 95.75 353 PHE A O 1
ATOM 2599 N N . ALA A 1 354 ? 1.263 -29.672 1.173 1 96.75 354 ALA A N 1
ATOM 2600 C CA . ALA A 1 354 ? 2.578 -29.719 1.805 1 96.75 354 ALA A CA 1
ATOM 2601 C C . ALA A 1 354 ? 3.373 -28.453 1.539 1 96.75 354 ALA A C 1
ATOM 2603 O O . ALA A 1 354 ? 3.986 -27.891 2.451 1 96.75 354 ALA A O 1
ATOM 2604 N N . ILE A 1 355 ? 3.301 -27.953 0.357 1 97.19 355 ILE A N 1
ATOM 2605 C CA . ILE A 1 355 ? 4.051 -26.781 -0.047 1 97.19 355 ILE A CA 1
ATOM 2606 C C . ILE A 1 355 ? 3.492 -25.547 0.663 1 97.19 355 ILE A C 1
ATOM 2608 O O . ILE A 1 355 ? 4.246 -24.75 1.236 1 97.19 355 ILE A O 1
ATOM 2612 N N . VAL A 1 356 ? 2.209 -25.359 0.671 1 98 356 VAL A N 1
ATOM 2613 C CA . VAL A 1 356 ? 1.551 -24.156 1.159 1 98 356 VAL A CA 1
ATOM 2614 C C . VAL A 1 356 ? 1.66 -24.094 2.682 1 98 356 VAL A C 1
ATOM 2616 O O . VAL A 1 356 ? 1.982 -23.031 3.238 1 98 356 VAL A O 1
ATOM 2619 N N . THR A 1 357 ? 1.468 -25.203 3.41 1 98.12 357 THR A N 1
ATOM 2620 C CA . THR A 1 357 ? 1.296 -25.172 4.859 1 98.12 357 THR A CA 1
ATOM 2621 C C . THR A 1 357 ? 2.648 -25.172 5.566 1 98.12 357 THR A C 1
ATOM 2623 O O . THR A 1 357 ? 2.73 -24.875 6.758 1 98.12 357 THR A O 1
ATOM 2626 N N . THR A 1 358 ? 3.691 -25.484 4.824 1 97.56 358 THR A N 1
ATOM 2627 C CA . THR A 1 358 ? 5.012 -25.5 5.441 1 97.56 358 THR A CA 1
ATOM 2628 C C . THR A 1 358 ? 5.805 -24.266 5.051 1 97.56 358 THR A C 1
ATOM 2630 O O . THR A 1 358 ? 6.973 -24.125 5.418 1 97.56 358 THR A O 1
ATOM 2633 N N . ALA A 1 359 ? 5.207 -23.344 4.289 1 97.75 359 ALA A N 1
ATOM 2634 C CA . ALA A 1 359 ? 5.875 -22.141 3.795 1 97.75 359 ALA A CA 1
ATOM 2635 C C . ALA A 1 359 ? 6.242 -21.219 4.945 1 97.75 359 ALA A C 1
ATOM 2637 O O . ALA A 1 359 ? 5.613 -21.25 6.008 1 97.75 359 ALA A O 1
ATOM 2638 N N . SER A 1 360 ? 7.227 -20.406 4.723 1 97.31 360 SER A N 1
ATOM 2639 C CA . SER A 1 360 ? 7.676 -19.469 5.738 1 97.31 360 SER A CA 1
ATOM 2640 C C . SER A 1 360 ? 6.98 -18.109 5.578 1 97.31 360 SER A C 1
ATOM 2642 O O . SER A 1 360 ? 6.801 -17.625 4.461 1 97.31 360 SER A O 1
ATOM 2644 N N . VAL A 1 361 ? 6.637 -17.562 6.715 1 98 361 VAL A N 1
ATOM 2645 C CA . VAL A 1 361 ? 6.027 -16.234 6.684 1 98 361 VAL A CA 1
ATOM 2646 C C . VAL A 1 361 ? 7.023 -15.188 7.18 1 98 361 VAL A C 1
ATOM 2648 O O . VAL A 1 361 ? 6.684 -14.016 7.316 1 98 361 VAL A O 1
ATOM 2651 N N . THR A 1 362 ? 8.234 -15.57 7.473 1 95.94 362 THR A N 1
ATOM 2652 C CA . THR A 1 362 ? 9.305 -14.68 7.918 1 95.94 362 THR A CA 1
ATOM 2653 C C . THR A 1 362 ? 10.5 -14.758 6.973 1 95.94 362 THR A C 1
ATOM 2655 O O . THR A 1 362 ? 10.641 -15.727 6.227 1 95.94 362 THR A O 1
ATOM 2658 N N . ASP A 1 363 ? 11.219 -13.742 7.004 1 89.62 363 ASP A N 1
ATOM 2659 C CA . ASP A 1 363 ? 12.469 -13.766 6.242 1 89.62 363 ASP A CA 1
ATOM 2660 C C . ASP A 1 363 ? 13.539 -14.57 6.973 1 89.62 363 ASP A C 1
ATOM 2662 O O . ASP A 1 363 ? 13.258 -15.234 7.973 1 89.62 363 ASP A O 1
ATOM 2666 N N . GLN A 1 364 ? 14.766 -14.586 6.414 1 83.25 364 GLN A N 1
ATOM 2667 C CA . GLN A 1 364 ? 15.836 -15.43 6.938 1 83.25 364 GLN A CA 1
ATOM 2668 C C . GLN A 1 364 ? 16.234 -15.008 8.344 1 83.25 364 GLN A C 1
ATOM 2670 O O . GLN A 1 364 ? 16.891 -15.758 9.062 1 83.25 364 GLN A O 1
ATOM 2675 N N . PHE A 1 365 ? 15.742 -13.852 8.766 1 85.81 365 PHE A N 1
ATOM 2676 C CA . PHE A 1 365 ? 16.125 -13.328 10.078 1 85.81 365 PHE A CA 1
ATOM 2677 C C . PHE A 1 365 ? 14.969 -13.43 11.062 1 85.81 365 PHE A C 1
ATOM 2679 O O . PHE A 1 365 ? 15.039 -12.891 12.164 1 85.81 365 PHE A O 1
ATOM 2686 N N . GLY A 1 366 ? 13.898 -13.984 10.625 1 89.5 366 GLY A N 1
ATOM 2687 C CA . GLY A 1 366 ? 12.766 -14.211 11.508 1 89.5 366 GLY A CA 1
ATOM 2688 C C . GLY A 1 366 ? 11.812 -13.023 11.57 1 89.5 366 GLY A C 1
ATOM 2689 O O . GLY A 1 366 ? 10.945 -12.969 12.438 1 89.5 366 GLY A O 1
ATOM 2690 N N . VAL A 1 367 ? 12 -12.133 10.734 1 92.56 367 VAL A N 1
ATOM 2691 C CA . VAL A 1 367 ? 11.125 -10.969 10.641 1 92.56 367 VAL A CA 1
ATOM 2692 C C . VAL A 1 367 ? 10.047 -11.211 9.586 1 92.56 367 VAL A C 1
ATOM 2694 O O . VAL A 1 367 ? 10.32 -11.797 8.531 1 92.56 367 VAL A O 1
ATOM 2697 N N . PRO A 1 368 ? 8.836 -10.797 9.852 1 95.31 368 PRO A N 1
ATOM 2698 C CA . PRO A 1 368 ? 7.781 -11.023 8.859 1 95.31 368 PRO A CA 1
ATOM 2699 C C . PRO A 1 368 ? 8.156 -10.508 7.469 1 95.31 368 PRO A C 1
ATOM 2701 O O . PRO A 1 368 ? 8.734 -9.422 7.34 1 95.31 368 PRO A O 1
ATOM 2704 N N . ILE A 1 369 ? 7.805 -11.266 6.512 1 96.44 369 ILE A N 1
ATOM 2705 C CA . ILE A 1 369 ? 8.062 -10.914 5.121 1 96.44 369 ILE A CA 1
ATOM 2706 C C . ILE A 1 369 ? 7.32 -9.625 4.773 1 96.44 369 ILE A C 1
ATOM 2708 O O . ILE A 1 369 ? 6.164 -9.438 5.168 1 96.44 369 ILE A O 1
ATOM 2712 N N . GLU A 1 370 ? 7.977 -8.773 4.031 1 94.31 370 GLU A N 1
ATOM 2713 C CA . GLU A 1 370 ? 7.352 -7.539 3.568 1 94.31 370 GLU A CA 1
ATOM 2714 C C . GLU A 1 370 ? 6.867 -7.676 2.129 1 94.31 370 GLU A C 1
ATOM 2716 O O . GLU A 1 370 ? 7.262 -8.602 1.419 1 94.31 370 GLU A O 1
ATOM 2721 N N . ALA A 1 371 ? 5.992 -6.824 1.735 1 95.81 371 ALA A N 1
ATOM 2722 C CA . ALA A 1 371 ? 5.516 -6.73 0.357 1 95.81 371 ALA A CA 1
ATOM 2723 C C . ALA A 1 371 ? 5.777 -5.34 -0.22 1 95.81 371 ALA A C 1
ATOM 2725 O O . ALA A 1 371 ? 5.539 -4.332 0.446 1 95.81 371 ALA A O 1
ATOM 2726 N N . GLU A 1 372 ? 6.371 -5.344 -1.445 1 93.75 372 GLU A N 1
ATOM 2727 C CA . GLU A 1 372 ? 6.508 -4.078 -2.164 1 93.75 372 GLU A CA 1
ATOM 2728 C C . GLU A 1 372 ? 5.152 -3.551 -2.619 1 93.75 372 GLU A C 1
ATOM 2730 O O . GLU A 1 372 ? 4.648 -3.939 -3.676 1 93.75 372 GLU A O 1
ATOM 2735 N N . SER A 1 373 ? 4.539 -2.654 -1.791 1 93.44 373 SER A N 1
ATOM 2736 C CA . SER A 1 373 ? 3.248 -1.998 -1.97 1 93.44 373 SER A CA 1
ATOM 2737 C C . SER A 1 373 ? 3.402 -0.482 -2.02 1 93.44 373 SER A C 1
ATOM 2739 O O . SER A 1 373 ? 4.516 0.031 -2.158 1 93.44 373 SER A O 1
ATOM 2741 N N . VAL A 1 374 ? 2.227 0.284 -1.979 1 92.81 374 VAL A N 1
ATOM 2742 C CA . VAL A 1 374 ? 2.271 1.742 -2 1 92.81 374 VAL A CA 1
ATOM 2743 C C . VAL A 1 374 ? 1.527 2.299 -0.788 1 92.81 374 VAL A C 1
ATOM 2745 O O . VAL A 1 374 ? 0.301 2.428 -0.811 1 92.81 374 VAL A O 1
ATOM 2748 N N . PRO A 1 375 ? 2.213 2.566 0.285 1 93.06 375 PRO A N 1
ATOM 2749 C CA . PRO A 1 375 ? 3.627 2.271 0.538 1 93.06 375 PRO A CA 1
ATOM 2750 C C . PRO A 1 375 ? 3.865 0.813 0.921 1 93.06 375 PRO A C 1
ATOM 2752 O O . PRO A 1 375 ? 2.914 0.037 1.034 1 93.06 375 PRO A O 1
ATOM 2755 N N . ARG A 1 376 ? 5.152 0.427 1.157 1 93.19 376 ARG A N 1
ATOM 2756 C CA . ARG A 1 376 ? 5.566 -0.904 1.59 1 93.19 376 ARG A CA 1
ATOM 2757 C C . ARG A 1 376 ? 4.844 -1.311 2.871 1 93.19 376 ARG A C 1
ATOM 2759 O O . ARG A 1 376 ? 4.625 -0.481 3.756 1 93.19 376 ARG A O 1
ATOM 2766 N N . LYS A 1 377 ? 4.555 -2.67 2.98 1 94.62 377 LYS A N 1
ATOM 2767 C CA . LYS A 1 377 ? 3.826 -3.172 4.141 1 94.62 377 LYS A CA 1
ATOM 2768 C C . LYS A 1 377 ? 4.309 -4.566 4.531 1 94.62 377 LYS A C 1
ATOM 2770 O O . LYS A 1 377 ? 5.062 -5.199 3.791 1 94.62 377 LYS A O 1
ATOM 2775 N N . VAL A 1 378 ? 3.854 -4.965 5.688 1 95.94 378 VAL A N 1
ATOM 2776 C CA . VAL A 1 378 ? 3.994 -6.371 6.039 1 95.94 378 VAL A CA 1
ATOM 2777 C C . VAL A 1 378 ? 3.102 -7.223 5.137 1 95.94 378 VAL A C 1
ATOM 2779 O O . VAL A 1 378 ? 1.942 -6.875 4.895 1 95.94 378 VAL A O 1
ATOM 2782 N N . ALA A 1 379 ? 3.65 -8.266 4.613 1 97.81 379 ALA A N 1
ATOM 2783 C CA . ALA A 1 379 ? 2.906 -9.109 3.682 1 97.81 379 ALA A CA 1
ATOM 2784 C C . ALA A 1 379 ? 1.771 -9.836 4.391 1 97.81 379 ALA A C 1
ATOM 2786 O O . ALA A 1 379 ? 1.881 -10.172 5.574 1 97.81 379 ALA A O 1
ATOM 2787 N N . ASP A 1 380 ? 0.72 -10.039 3.695 1 98.31 380 ASP A N 1
ATOM 2788 C CA . ASP A 1 380 ? -0.41 -10.828 4.168 1 98.31 380 ASP A CA 1
ATOM 2789 C C . ASP A 1 380 ? -0.763 -11.938 3.174 1 98.31 380 ASP A C 1
ATOM 2791 O O . ASP A 1 380 ? -0.151 -12.039 2.109 1 98.31 380 ASP A O 1
ATOM 2795 N N . PRO A 1 381 ? -1.741 -12.75 3.451 1 98.69 381 PRO A N 1
ATOM 2796 C CA . PRO A 1 381 ? -2.029 -13.93 2.627 1 98.69 381 PRO A CA 1
ATOM 2797 C C . PRO A 1 381 ? -2.465 -13.562 1.21 1 98.69 381 PRO A C 1
ATOM 2799 O O . PRO A 1 381 ? -2.352 -14.383 0.295 1 98.69 381 PRO A O 1
ATOM 2802 N N . PHE A 1 382 ? -2.898 -12.391 0.966 1 98.5 382 PHE A N 1
ATOM 2803 C CA . PHE A 1 382 ? -3.289 -12 -0.383 1 98.5 382 PHE A CA 1
ATOM 2804 C C . PHE A 1 382 ? -2.072 -11.586 -1.199 1 98.5 382 PHE A C 1
ATOM 2806 O O . PHE A 1 382 ? -2.162 -11.414 -2.416 1 98.5 382 PHE A O 1
ATOM 2813 N N . ASP A 1 383 ? -0.962 -11.438 -0.495 1 98.56 383 ASP A N 1
ATOM 2814 C CA . ASP A 1 383 ? 0.298 -11.156 -1.175 1 98.56 383 ASP A CA 1
ATOM 2815 C C . ASP A 1 383 ? 1.012 -12.445 -1.565 1 98.56 383 ASP A C 1
ATOM 2817 O O . ASP A 1 383 ? 1.55 -12.555 -2.67 1 98.56 383 ASP A O 1
ATOM 2821 N N . PHE A 1 384 ? 1.023 -13.477 -0.558 1 98.69 384 PHE A N 1
ATOM 2822 C CA . PHE A 1 384 ? 1.963 -14.57 -0.748 1 98.69 384 PHE A CA 1
ATOM 2823 C C . PHE A 1 384 ? 1.32 -15.906 -0.376 1 98.69 384 PHE A C 1
ATOM 2825 O O . PHE A 1 384 ? 2.01 -16.922 -0.254 1 98.69 384 PHE A O 1
ATOM 2832 N N . GLY A 1 385 ? 0.041 -15.969 -0.114 1 98.56 385 GLY A N 1
ATOM 2833 C CA . GLY A 1 385 ? -0.63 -17.203 0.291 1 98.56 385 GLY A CA 1
ATOM 2834 C C . GLY A 1 385 ? -0.117 -17.75 1.606 1 98.56 385 GLY A C 1
ATOM 2835 O O . GLY A 1 385 ? -0.119 -17.047 2.623 1 98.56 385 GLY A O 1
ATOM 2836 N N . GLY A 1 386 ? 0.394 -18.906 1.504 1 98.56 386 GLY A N 1
ATOM 2837 C CA . GLY A 1 386 ? 0.957 -19.547 2.688 1 98.56 386 GLY A CA 1
ATOM 2838 C C . GLY A 1 386 ? 2.314 -18.984 3.072 1 98.56 386 GLY A C 1
ATOM 2839 O O . GLY A 1 386 ? 2.791 -19.203 4.188 1 98.56 386 GLY A O 1
ATOM 2840 N N . GLY A 1 387 ? 2.91 -18.25 2.221 1 98.38 387 GLY A N 1
ATOM 2841 C CA . GLY A 1 387 ? 4.234 -17.703 2.48 1 98.38 387 GLY A CA 1
ATOM 2842 C C . GLY A 1 387 ? 5.242 -18.047 1.401 1 98.38 387 GLY A C 1
ATOM 2843 O O . GLY A 1 387 ? 4.879 -18.219 0.236 1 98.38 387 GLY A O 1
ATOM 2844 N N . HIS A 1 388 ? 6.48 -18.031 1.796 1 98.12 388 HIS A N 1
ATOM 2845 C CA . HIS A 1 388 ? 7.578 -18.375 0.9 1 98.12 388 HIS A CA 1
ATOM 2846 C C . HIS A 1 388 ? 7.906 -19.859 0.969 1 98.12 388 HIS A C 1
ATOM 2848 O O . HIS A 1 388 ? 8.102 -20.406 2.057 1 98.12 388 HIS A O 1
ATOM 2854 N N . MET A 1 389 ? 7.996 -20.469 -0.093 1 96.19 389 MET A N 1
ATOM 2855 C CA . MET A 1 389 ? 8.094 -21.922 -0.166 1 96.19 389 MET A CA 1
ATOM 2856 C C . MET A 1 389 ? 9.328 -22.422 0.57 1 96.19 389 MET A C 1
ATOM 2858 O O . MET A 1 389 ? 10.383 -21.781 0.539 1 96.19 389 MET A O 1
ATOM 2862 N N . ASP A 1 390 ? 9.227 -23.531 1.201 1 95.06 390 ASP A N 1
ATOM 2863 C CA . ASP A 1 390 ? 10.281 -24.281 1.882 1 95.06 390 ASP A CA 1
ATOM 2864 C C . ASP A 1 390 ? 10.266 -25.75 1.481 1 95.06 390 ASP A C 1
ATOM 2866 O O . ASP A 1 390 ? 9.586 -26.562 2.117 1 95.06 390 ASP A O 1
ATOM 2870 N N . PRO A 1 391 ? 11.07 -26.078 0.522 1 93.19 391 PRO A N 1
ATOM 2871 C CA . PRO A 1 391 ? 11 -27.438 -0.02 1 93.19 391 PRO A CA 1
ATOM 2872 C C . PRO A 1 391 ? 11.367 -28.5 1.011 1 93.19 391 PRO A C 1
ATOM 2874 O O . PRO A 1 391 ? 10.812 -29.594 0.988 1 93.19 391 PRO A O 1
ATOM 2877 N N . ASP A 1 392 ? 12.281 -28.219 1.895 1 93.38 392 ASP A N 1
ATOM 2878 C CA . ASP A 1 392 ? 12.695 -29.203 2.891 1 93.38 392 ASP A CA 1
ATOM 2879 C C . ASP A 1 392 ? 11.539 -29.562 3.83 1 93.38 392 ASP A C 1
ATOM 2881 O O . ASP A 1 392 ? 11.289 -30.734 4.102 1 93.38 392 ASP A O 1
ATOM 2885 N N . ARG A 1 393 ? 10.883 -28.594 4.234 1 95.19 393 ARG A N 1
ATOM 2886 C CA . ARG A 1 393 ? 9.758 -28.844 5.133 1 95.19 393 ARG A CA 1
ATOM 2887 C C . ARG A 1 393 ? 8.594 -29.469 4.379 1 95.19 393 ARG A C 1
ATOM 2889 O O . ARG A 1 393 ? 7.855 -30.281 4.938 1 95.19 393 ARG A O 1
ATOM 2896 N N . ALA A 1 394 ? 8.438 -29.109 3.17 1 96.06 394 ALA A N 1
ATOM 2897 C CA . ALA A 1 394 ? 7.352 -29.656 2.357 1 96.06 394 ALA A CA 1
ATOM 2898 C C . ALA A 1 394 ? 7.539 -31.156 2.133 1 96.06 394 ALA A C 1
ATOM 2900 O O . ALA A 1 394 ? 6.562 -31.891 1.966 1 96.06 394 ALA A O 1
ATOM 2901 N N . ALA A 1 395 ? 8.797 -31.578 2.121 1 94.94 395 ALA A N 1
ATOM 2902 C CA . ALA A 1 395 ? 9.078 -33 1.887 1 94.94 395 ALA A CA 1
ATOM 2903 C C . ALA A 1 395 ? 8.68 -33.844 3.092 1 94.94 395 ALA A C 1
ATOM 2905 O O . ALA A 1 395 ? 8.508 -35.062 2.973 1 94.94 395 ALA A O 1
ATOM 2906 N N . ASN A 1 396 ? 8.609 -33.188 4.258 1 95.44 396 ASN A N 1
ATOM 2907 C CA . ASN A 1 396 ? 8.234 -33.875 5.488 1 95.44 396 ASN A CA 1
ATOM 2908 C C . ASN A 1 396 ? 7.332 -33.031 6.367 1 95.44 396 ASN A C 1
ATOM 2910 O O . ASN A 1 396 ? 7.699 -32.688 7.492 1 95.44 396 ASN A O 1
ATOM 2914 N N . PRO A 1 397 ? 6.098 -32.844 5.957 1 96.06 397 PRO A N 1
ATOM 2915 C CA . PRO A 1 397 ? 5.242 -31.875 6.629 1 96.06 397 PRO A CA 1
ATOM 2916 C C . PRO A 1 397 ? 4.594 -32.438 7.895 1 96.06 397 PRO A C 1
ATOM 2918 O O . PRO A 1 397 ? 4.074 -31.656 8.711 1 96.06 397 PRO A O 1
ATOM 2921 N N . GLY A 1 398 ? 4.543 -33.688 8.07 1 95.56 398 GLY A N 1
ATOM 2922 C CA . GLY A 1 398 ? 3.846 -34.312 9.18 1 95.56 398 GLY A CA 1
ATOM 2923 C C . GLY A 1 398 ? 2.363 -34.5 8.922 1 95.56 398 GLY A C 1
ATOM 2924 O O . GLY A 1 398 ? 1.825 -35.594 9.117 1 95.56 398 GLY A O 1
ATOM 2925 N N . LEU A 1 399 ? 1.709 -33.469 8.508 1 95.62 399 LEU A N 1
ATOM 2926 C CA . LEU A 1 399 ? 0.302 -33.5 8.125 1 95.62 399 LEU A CA 1
ATOM 2927 C C . LEU A 1 399 ? 0.113 -32.969 6.707 1 95.62 399 LEU A C 1
ATOM 2929 O O . LEU A 1 399 ? 0.847 -32.062 6.27 1 95.62 399 LEU A O 1
ATOM 2933 N N . VAL A 1 400 ? -0.872 -33.5 6.02 1 94.56 400 VAL A N 1
ATOM 2934 C CA . VAL A 1 400 ? -1.293 -32.938 4.727 1 94.56 400 VAL A CA 1
ATOM 2935 C C . VAL A 1 400 ? -2.816 -32.969 4.637 1 94.56 400 VAL A C 1
ATOM 2937 O O . VAL A 1 400 ? -3.492 -33.562 5.484 1 94.56 400 VAL A O 1
ATOM 2940 N N . TYR A 1 401 ? -3.305 -32.125 3.699 1 88.62 401 TYR A N 1
ATOM 2941 C CA . TYR A 1 401 ? -4.699 -32.219 3.273 1 88.62 401 TYR A CA 1
ATOM 2942 C C . TYR A 1 401 ? -4.828 -32.938 1.946 1 88.62 401 TYR A C 1
ATOM 2944 O O . TYR A 1 401 ? -3.916 -32.906 1.116 1 88.62 401 TYR A O 1
ATOM 2952 N N . ASP A 1 402 ? -5.934 -33.656 1.888 1 90.62 402 ASP A N 1
ATOM 2953 C CA . ASP A 1 402 ? -6.227 -34.281 0.604 1 90.62 402 ASP A CA 1
ATOM 2954 C C . ASP A 1 402 ? -7.621 -33.906 0.111 1 90.62 402 ASP A C 1
ATOM 2956 O O . ASP A 1 402 ? -8.516 -33.625 0.914 1 90.62 402 ASP A O 1
ATOM 2960 N N . VAL A 1 403 ? -7.699 -33.719 -1.145 1 90.56 403 VAL A N 1
ATOM 2961 C CA . VAL A 1 403 ? -8.984 -33.5 -1.798 1 90.56 403 VAL A CA 1
ATOM 2962 C C . VAL A 1 403 ? -9.188 -34.5 -2.932 1 90.56 403 VAL A C 1
ATOM 2964 O O . VAL A 1 403 ? -8.336 -34.625 -3.816 1 90.56 403 VAL A O 1
ATOM 2967 N N . ASP A 1 404 ? -10.305 -35.156 -2.748 1 87.5 404 ASP A N 1
ATOM 2968 C CA . ASP A 1 404 ? -10.68 -35.938 -3.91 1 87.5 404 ASP A CA 1
ATOM 2969 C C . ASP A 1 404 ? -10.969 -35.062 -5.117 1 87.5 404 ASP A C 1
ATOM 2971 O O . ASP A 1 404 ? -11.836 -34.188 -5.066 1 87.5 404 ASP A O 1
ATOM 2975 N N . ALA A 1 405 ? -10.227 -35.312 -6.145 1 87.69 405 ALA A N 1
ATOM 2976 C CA . ALA A 1 405 ? -10.312 -34.469 -7.332 1 87.69 405 ALA A CA 1
ATOM 2977 C C . ALA A 1 405 ? -11.742 -34.344 -7.84 1 87.69 405 ALA A C 1
ATOM 2979 O O . ALA A 1 405 ? -12.125 -33.375 -8.461 1 87.69 405 ALA A O 1
ATOM 2980 N N . ARG A 1 406 ? -12.617 -35.344 -7.66 1 84.88 406 ARG A N 1
ATOM 2981 C CA . ARG A 1 406 ? -14.008 -35.344 -8.094 1 84.88 406 ARG A CA 1
ATOM 2982 C C . ARG A 1 406 ? -14.805 -34.281 -7.379 1 84.88 406 ARG A C 1
ATOM 2984 O O . ARG A 1 406 ? -15.844 -33.812 -7.875 1 84.88 406 ARG A O 1
ATOM 2991 N N . GLU A 1 407 ? -14.266 -33.875 -6.219 1 87.75 407 GLU A N 1
ATOM 2992 C CA . GLU A 1 407 ? -14.922 -32.812 -5.496 1 87.75 407 GLU A CA 1
ATOM 2993 C C . GLU A 1 407 ? -14.812 -31.484 -6.266 1 87.75 407 GLU A C 1
ATOM 2995 O O . GLU A 1 407 ? -15.695 -30.625 -6.168 1 87.75 407 GLU A O 1
ATOM 3000 N N . TYR A 1 408 ? -13.805 -31.391 -7.035 1 89.88 408 TYR A N 1
ATOM 3001 C CA . TYR A 1 408 ? -13.633 -30.172 -7.824 1 89.88 408 TYR A CA 1
ATOM 3002 C C . TYR A 1 408 ? -14.688 -30.078 -8.914 1 89.88 408 TYR A C 1
ATOM 3004 O O . TYR A 1 408 ? -15.016 -28.969 -9.375 1 89.88 408 TYR A O 1
ATOM 3012 N N . ASN A 1 409 ? -15.195 -31.219 -9.305 1 86.19 409 ASN A N 1
ATOM 3013 C CA . ASN A 1 409 ? -16.281 -31.203 -10.273 1 86.19 409 ASN A CA 1
ATOM 3014 C C . ASN A 1 409 ? -17.516 -30.5 -9.711 1 86.19 409 ASN A C 1
ATOM 3016 O O . ASN A 1 409 ? -18.219 -29.797 -10.438 1 86.19 409 ASN A O 1
ATOM 3020 N N . LYS A 1 410 ? -17.656 -30.797 -8.461 1 82.31 410 LYS A N 1
ATOM 3021 C CA . LYS A 1 410 ? -18.781 -30.125 -7.82 1 82.31 410 LYS A CA 1
ATOM 3022 C C . LYS A 1 410 ? -18.578 -28.625 -7.793 1 82.31 410 LYS A C 1
ATOM 3024 O O . LYS A 1 410 ? -19.516 -27.859 -8.031 1 82.31 410 LYS A O 1
ATOM 3029 N N . PHE A 1 411 ? -17.469 -28.219 -7.504 1 85.75 411 PHE A N 1
ATOM 3030 C CA . PHE A 1 411 ? -17.141 -26.797 -7.551 1 85.75 411 PHE A CA 1
ATOM 3031 C C . PHE A 1 411 ? -17.375 -26.25 -8.953 1 85.75 411 PHE A C 1
ATOM 3033 O O . PHE A 1 411 ? -18.031 -25.203 -9.109 1 85.75 411 PHE A O 1
ATOM 3040 N N . PHE A 1 412 ? -16.828 -26.859 -9.859 1 80.38 412 PHE A N 1
ATOM 3041 C CA . PHE A 1 412 ? -16.953 -26.453 -11.25 1 80.38 412 PHE A CA 1
ATOM 3042 C C . PHE A 1 412 ? -18.422 -26.312 -11.648 1 80.38 412 PHE A C 1
ATOM 3044 O O . PHE A 1 412 ? -18.797 -25.328 -12.289 1 80.38 412 PHE A O 1
ATOM 3051 N N . ASN A 1 413 ? -19.172 -27.219 -11.234 1 77.25 413 ASN A N 1
ATOM 3052 C CA . ASN A 1 413 ? -20.594 -27.203 -11.578 1 77.25 413 ASN A CA 1
ATOM 3053 C C . ASN A 1 413 ? -21.328 -26.062 -10.875 1 77.25 413 ASN A C 1
ATOM 3055 O O . ASN A 1 413 ? -22.281 -25.5 -11.422 1 77.25 413 ASN A O 1
ATOM 3059 N N . CYS A 1 414 ? -20.828 -25.75 -9.734 1 74.81 414 CYS A N 1
ATOM 3060 C CA . CYS A 1 414 ? -21.391 -24.625 -9 1 74.81 414 CYS A CA 1
ATOM 3061 C C . CYS A 1 414 ? -21.094 -23.312 -9.703 1 74.81 414 CYS A C 1
ATOM 3063 O O . CYS A 1 414 ? -21.922 -22.391 -9.695 1 74.81 414 CYS A O 1
ATOM 3065 N N . THR A 1 415 ? -19.953 -23.172 -10.203 1 67.75 415 THR A N 1
ATOM 3066 C CA . THR A 1 415 ? -19.547 -21.906 -10.805 1 67.75 415 THR A CA 1
ATOM 3067 C C . THR A 1 415 ? -20.25 -21.688 -12.148 1 67.75 415 THR A C 1
ATOM 3069 O O . THR A 1 415 ? -20.484 -20.562 -12.562 1 67.75 415 THR A O 1
ATOM 3072 N N . LEU A 1 416 ? -20.312 -22.734 -12.93 1 58.62 416 LEU A N 1
ATOM 3073 C CA . LEU A 1 416 ? -21 -22.641 -14.211 1 58.62 416 LEU A CA 1
ATOM 3074 C C . LEU A 1 416 ? -22.5 -22.5 -14 1 58.62 416 LEU A C 1
ATOM 3076 O O . LEU A 1 416 ? -23.203 -21.953 -14.859 1 58.62 416 LEU A O 1
ATOM 3080 N N . GLY A 1 417 ? -23.016 -23.094 -12.812 1 55.38 417 GLY A N 1
ATOM 3081 C CA . GLY A 1 417 ? -24.453 -23.172 -12.641 1 55.38 417 GLY A CA 1
ATOM 3082 C C . GLY A 1 417 ? -24.953 -22.438 -11.406 1 55.38 417 GLY A C 1
ATOM 3083 O O . GLY A 1 417 ? -24.156 -22.062 -10.547 1 55.38 417 GLY A O 1
ATOM 3084 N N . SER A 1 418 ? -25.953 -21.641 -11.438 1 49.16 418 SER A N 1
ATOM 3085 C CA . SER A 1 418 ? -26.688 -20.953 -10.391 1 49.16 418 SER A CA 1
ATOM 3086 C C . SER A 1 418 ? -27.125 -21.906 -9.281 1 49.16 418 SER A C 1
ATOM 3088 O O . SER A 1 418 ? -28.312 -22.172 -9.109 1 49.16 418 SER A O 1
ATOM 3090 N N . SER A 1 419 ? -26.344 -22.922 -9.055 1 49.19 419 SER A N 1
ATOM 3091 C CA . SER A 1 419 ? -26.969 -23.844 -8.133 1 49.19 419 SER A CA 1
ATOM 3092 C C . SER A 1 419 ? -26.891 -23.344 -6.691 1 49.19 419 SER A C 1
ATOM 3094 O O . SER A 1 419 ? -25.875 -22.797 -6.277 1 49.19 419 SER A O 1
ATOM 3096 N N . HIS A 1 420 ? -27.953 -23.344 -6.043 1 51.97 420 HIS A N 1
ATOM 3097 C CA . HIS A 1 420 ? -28.172 -23.156 -4.613 1 51.97 420 HIS A CA 1
ATOM 3098 C C . HIS A 1 420 ? -27.219 -24.047 -3.797 1 51.97 420 HIS A C 1
ATOM 3100 O O . HIS A 1 420 ? -26.984 -25.203 -4.152 1 51.97 420 HIS A O 1
ATOM 3106 N N . GLY A 1 421 ? -26.484 -23.641 -2.816 1 57.72 421 GLY A N 1
ATOM 3107 C CA . GLY A 1 421 ? -25.641 -24.406 -1.891 1 57.72 421 GLY A CA 1
ATOM 3108 C C . GLY A 1 421 ? -24.172 -24.312 -2.219 1 57.72 421 GLY A C 1
ATOM 3109 O O . GLY A 1 421 ? -23.328 -24.828 -1.471 1 57.72 421 GLY A O 1
ATOM 3110 N N . CYS A 1 422 ? -23.891 -23.609 -3.258 1 70.69 422 CYS A N 1
ATOM 3111 C CA . CYS A 1 422 ? -22.516 -23.547 -3.742 1 70.69 422 CYS A CA 1
ATOM 3112 C C . CYS A 1 422 ? -21.625 -22.781 -2.77 1 70.69 422 CYS A C 1
ATOM 3114 O O . CYS A 1 422 ? -20.422 -23.047 -2.676 1 70.69 422 CYS A O 1
ATOM 3116 N N . GLU A 1 423 ? -22.25 -22.062 -2.012 1 69.88 423 GLU A N 1
ATOM 3117 C CA . GLU A 1 423 ? -21.406 -21.281 -1.103 1 69.88 423 GLU A CA 1
ATOM 3118 C C . GLU A 1 423 ? -20.828 -22.156 0.006 1 69.88 423 GLU A C 1
ATOM 3120 O O . GLU A 1 423 ? -19.641 -22.109 0.289 1 69.88 423 GLU A O 1
ATOM 3125 N N . SER A 1 424 ? -21.703 -22.938 0.582 1 70.81 424 SER A N 1
ATOM 3126 C CA . SER A 1 424 ? -21.266 -23.812 1.657 1 70.81 424 SER A CA 1
ATOM 3127 C C . SER A 1 424 ? -20.219 -24.812 1.16 1 70.81 424 SER A C 1
ATOM 3129 O O . SER A 1 424 ? -19.25 -25.125 1.865 1 70.81 424 SER A O 1
ATOM 3131 N N . TYR A 1 425 ? -20.5 -25.266 0.048 1 78 425 TYR A N 1
ATOM 3132 C CA . TYR A 1 425 ? -19.562 -26.234 -0.518 1 78 425 TYR A CA 1
ATOM 3133 C C . TYR A 1 425 ? -18.188 -25.594 -0.744 1 78 425 TYR A C 1
ATOM 3135 O O . TYR A 1 425 ? -17.172 -26.188 -0.401 1 78 425 TYR A O 1
ATOM 3143 N N . GLN A 1 426 ? -18.141 -24.422 -1.224 1 81.25 426 GLN A N 1
ATOM 3144 C CA . GLN A 1 426 ? -16.875 -23.75 -1.508 1 81.25 426 GLN A CA 1
ATOM 3145 C C . GLN A 1 426 ? -16.094 -23.484 -0.225 1 81.25 426 GLN A C 1
ATOM 3147 O O . GLN A 1 426 ? -14.875 -23.688 -0.185 1 81.25 426 GLN A O 1
ATOM 3152 N N . LEU A 1 427 ? -16.844 -23.188 0.768 1 87.38 427 LEU A N 1
ATOM 3153 C CA . LEU A 1 427 ? -16.219 -22.859 2.043 1 87.38 427 LEU A CA 1
ATOM 3154 C C . LEU A 1 427 ? -15.609 -24.109 2.672 1 87.38 427 LEU A C 1
ATOM 3156 O O . LEU A 1 427 ? -14.641 -24.031 3.43 1 87.38 427 LEU A O 1
ATOM 3160 N N . ASN A 1 428 ? -16.125 -25.25 2.287 1 90.75 428 ASN A N 1
ATOM 3161 C CA . ASN A 1 428 ? -15.719 -26.469 2.973 1 90.75 428 ASN A CA 1
ATOM 3162 C C . ASN A 1 428 ? -14.836 -27.344 2.084 1 90.75 428 ASN A C 1
ATOM 3164 O O . ASN A 1 428 ? -14.531 -28.484 2.43 1 90.75 428 ASN A O 1
ATOM 3168 N N . LEU A 1 429 ? -14.539 -26.828 0.938 1 92.06 429 LEU A N 1
ATOM 3169 C CA . LEU A 1 429 ? -13.492 -27.531 0.187 1 92.06 429 LEU A CA 1
ATOM 3170 C C . LEU A 1 429 ? -12.227 -27.656 1.019 1 92.06 429 LEU A C 1
ATOM 3172 O O . LEU A 1 429 ? -11.797 -26.703 1.667 1 92.06 429 LEU A O 1
ATOM 3176 N N . ASN A 1 430 ? -11.617 -28.844 1.061 1 95.69 430 ASN A N 1
ATOM 3177 C CA . ASN A 1 430 ? -10.484 -29.109 1.943 1 95.69 430 ASN A CA 1
ATOM 3178 C C . ASN A 1 430 ? -9.203 -28.469 1.418 1 95.69 430 ASN A C 1
ATOM 3180 O O . ASN A 1 430 ? -8.211 -29.172 1.186 1 95.69 430 ASN A O 1
ATOM 3184 N N . LEU A 1 431 ? -9.219 -27.203 1.32 1 95.38 431 LEU A N 1
ATOM 3185 C CA . LEU A 1 431 ? -8.094 -26.422 0.802 1 95.38 431 LEU A CA 1
ATOM 3186 C C . LEU A 1 431 ? -7.125 -26.062 1.922 1 95.38 431 LEU A C 1
ATOM 3188 O O . LEU A 1 431 ? -7.5 -26.047 3.096 1 95.38 431 LEU A O 1
ATOM 3192 N N . PRO A 1 432 ? -5.898 -25.828 1.576 1 96.06 432 PRO A N 1
ATOM 3193 C CA . PRO A 1 432 ? -4.898 -25.469 2.582 1 96.06 432 PRO A CA 1
ATOM 3194 C C . PRO A 1 432 ? -4.977 -23.984 2.988 1 96.06 432 PRO A C 1
ATOM 3196 O O . PRO A 1 432 ? -3.945 -23.344 3.162 1 96.06 432 PRO A O 1
ATOM 3199 N N . SER A 1 433 ? -6.125 -23.406 2.996 1 97.56 433 SER A N 1
ATOM 3200 C CA . SER A 1 433 ? -6.426 -22.031 3.391 1 97.56 433 SER A CA 1
ATOM 3201 C C . SER A 1 433 ? -7.91 -21.859 3.693 1 97.56 433 SER A C 1
ATOM 3203 O O . SER A 1 433 ? -8.727 -22.719 3.365 1 97.56 433 SER A O 1
ATOM 3205 N N . ILE A 1 434 ? -8.242 -20.859 4.355 1 97.75 434 ILE A N 1
ATOM 3206 C CA . ILE A 1 434 ? -9.625 -20.5 4.633 1 97.75 434 ILE A CA 1
ATOM 3207 C C . ILE A 1 434 ? -9.867 -19.031 4.285 1 97.75 434 ILE A C 1
ATOM 3209 O O . ILE A 1 434 ? -9.141 -18.156 4.746 1 97.75 434 ILE A O 1
ATOM 3213 N N . ALA A 1 435 ? -10.773 -18.75 3.473 1 96.88 435 ALA A N 1
ATOM 3214 C CA . ALA A 1 435 ? -11.211 -17.406 3.152 1 96.88 435 ALA A CA 1
ATOM 3215 C C . ALA A 1 435 ? -12.727 -17.25 3.316 1 96.88 435 ALA A C 1
ATOM 3217 O O . ALA A 1 435 ? -13.492 -18.031 2.748 1 96.88 435 ALA A O 1
ATOM 3218 N N . ILE A 1 436 ? -13.125 -16.359 4.117 1 95.88 436 ILE A N 1
ATOM 3219 C CA . ILE A 1 436 ? -14.531 -16.047 4.34 1 95.88 436 ILE A CA 1
ATOM 3220 C C . ILE A 1 436 ? -14.836 -14.625 3.896 1 95.88 436 ILE A C 1
ATOM 3222 O O . ILE A 1 436 ? -14.562 -13.672 4.633 1 95.88 436 ILE A O 1
ATOM 3226 N N . PRO A 1 437 ? -15.477 -14.406 2.76 1 91.38 437 PRO A N 1
ATOM 3227 C CA . PRO A 1 437 ? -15.641 -13.062 2.207 1 91.38 437 PRO A CA 1
ATOM 3228 C C . PRO A 1 437 ? -16.812 -12.312 2.836 1 91.38 437 PRO A C 1
ATOM 3230 O O . PRO A 1 437 ? -16.938 -11.094 2.656 1 91.38 437 PRO A O 1
ATOM 3233 N N . ASP A 1 438 ? -17.688 -13.023 3.607 1 90.56 438 ASP A N 1
ATOM 3234 C CA . ASP A 1 438 ? -18.875 -12.359 4.102 1 90.56 438 ASP A CA 1
ATOM 3235 C C . ASP A 1 438 ? -19.266 -12.883 5.484 1 90.56 438 ASP A C 1
ATOM 3237 O O . ASP A 1 438 ? -20.359 -13.43 5.664 1 90.56 438 ASP A O 1
ATOM 3241 N N . LEU A 1 439 ? -18.5 -12.594 6.445 1 94.38 439 LEU A N 1
ATOM 3242 C CA . LEU A 1 439 ? -18.828 -12.969 7.816 1 94.38 439 LEU A CA 1
ATOM 3243 C C . LEU A 1 439 ? -19.781 -11.961 8.445 1 94.38 439 LEU A C 1
ATOM 3245 O O . LEU A 1 439 ? -19.375 -10.836 8.766 1 94.38 439 LEU A O 1
ATOM 3249 N N . LYS A 1 440 ? -20.922 -12.266 8.688 1 91.94 440 LYS A N 1
ATOM 3250 C CA . LYS A 1 440 ? -21.922 -11.391 9.297 1 91.94 440 LYS A CA 1
ATOM 3251 C C . LYS A 1 440 ? -22.016 -11.625 10.805 1 91.94 440 LYS A C 1
ATOM 3253 O O . LYS A 1 440 ? -22 -10.672 11.586 1 91.94 440 LYS A O 1
ATOM 3258 N N . ASP A 1 441 ? -22.219 -12.953 11.125 1 94.12 441 ASP A N 1
ATOM 3259 C CA . ASP A 1 441 ? -22.312 -13.312 12.539 1 94.12 441 ASP A CA 1
ATOM 3260 C C . ASP A 1 441 ? -21.375 -14.469 12.875 1 94.12 441 ASP A C 1
ATOM 3262 O O . ASP A 1 441 ? -20.359 -14.281 13.555 1 94.12 441 ASP A O 1
ATOM 3266 N N . HIS A 1 442 ? -21.734 -15.547 12.258 1 96.06 442 HIS A N 1
ATOM 3267 C CA . HIS A 1 442 ? -21 -16.766 12.57 1 96.06 442 HIS A CA 1
ATOM 3268 C C . HIS A 1 442 ? -20.875 -17.672 11.352 1 96.06 442 HIS A C 1
ATOM 3270 O O . HIS A 1 442 ? -21.828 -17.797 10.578 1 96.06 442 HIS A O 1
ATOM 3276 N N . VAL A 1 443 ? -19.719 -18.219 11.156 1 96.5 443 VAL A N 1
ATOM 3277 C CA . VAL A 1 443 ? -19.453 -19.188 10.109 1 96.5 443 VAL A CA 1
ATOM 3278 C C . VAL A 1 443 ? -18.562 -20.312 10.648 1 96.5 443 VAL A C 1
ATOM 3280 O O . VAL A 1 443 ? -17.625 -20.047 11.422 1 96.5 443 VAL A O 1
ATOM 3283 N N . THR A 1 444 ? -18.875 -21.5 10.344 1 97.19 444 THR A N 1
ATOM 3284 C CA . THR A 1 444 ? -18.016 -22.641 10.672 1 97.19 444 THR A CA 1
ATOM 3285 C C . THR A 1 444 ? -17.578 -23.375 9.406 1 97.19 444 THR A C 1
ATOM 3287 O O . THR A 1 444 ? -18.391 -23.609 8.516 1 97.19 444 THR A O 1
ATOM 3290 N N . VAL A 1 445 ? -16.328 -23.703 9.367 1 97.06 445 VAL A N 1
ATOM 3291 C CA . VAL A 1 445 ? -15.789 -24.422 8.227 1 97.06 445 VAL A CA 1
ATOM 3292 C C . VAL A 1 445 ? -15.141 -25.719 8.695 1 97.06 445 VAL A C 1
ATOM 3294 O O . VAL A 1 445 ? -14.695 -25.812 9.844 1 97.06 445 VAL A O 1
ATOM 3297 N N . GLN A 1 446 ? -15.141 -26.672 7.809 1 96.12 446 GLN A N 1
ATOM 3298 C CA . GLN A 1 446 ? -14.555 -27.969 8.125 1 96.12 446 GLN A CA 1
ATOM 3299 C C . GLN A 1 446 ? -13.312 -28.219 7.273 1 96.12 446 GLN A C 1
ATOM 3301 O O . GLN A 1 446 ? -13.273 -27.875 6.09 1 96.12 446 GLN A O 1
ATOM 3306 N N . ARG A 1 447 ? -12.344 -28.844 7.883 1 96.75 447 ARG A N 1
ATOM 3307 C CA . ARG A 1 447 ? -11.141 -29.328 7.207 1 96.75 447 ARG A CA 1
ATOM 3308 C C . ARG A 1 447 ? -10.75 -30.703 7.715 1 96.75 447 ARG A C 1
ATOM 3310 O O . ARG A 1 447 ? -11.109 -31.094 8.828 1 96.75 447 ARG A O 1
ATOM 3317 N N . THR A 1 448 ? -10.07 -31.391 6.867 1 96.31 448 THR A N 1
ATOM 3318 C CA . THR A 1 448 ? -9.578 -32.719 7.215 1 96.31 448 THR A CA 1
ATOM 3319 C C . THR A 1 448 ? -8.07 -32.812 6.965 1 96.31 448 THR A C 1
ATOM 3321 O O . THR A 1 448 ? -7.594 -32.469 5.883 1 96.31 448 THR A O 1
ATOM 3324 N N . VAL A 1 449 ? -7.344 -33.281 7.969 1 95.62 449 VAL A N 1
ATOM 3325 C CA . VAL A 1 449 ? -5.906 -33.5 7.82 1 95.62 449 VAL A CA 1
ATOM 3326 C C . VAL A 1 449 ? -5.594 -35 7.832 1 95.62 449 VAL A C 1
ATOM 3328 O O . VAL A 1 449 ? -6.336 -35.781 8.422 1 95.62 449 VAL A O 1
ATOM 3331 N N . THR A 1 450 ? -4.578 -35.312 7.164 1 94.12 450 THR A N 1
ATOM 3332 C CA . THR A 1 450 ? -4.066 -36.656 7.109 1 94.12 450 THR A CA 1
ATOM 3333 C C . THR A 1 450 ? -2.631 -36.719 7.621 1 94.12 450 THR A C 1
ATOM 3335 O O . THR A 1 450 ? -1.773 -35.969 7.176 1 94.12 450 THR A O 1
ATOM 3338 N N . ASN A 1 451 ? -2.377 -37.656 8.531 1 94.38 451 ASN A N 1
ATOM 3339 C CA . ASN A 1 451 ? -1.035 -37.844 9.07 1 94.38 451 ASN A CA 1
ATOM 3340 C C . ASN A 1 451 ? -0.146 -38.625 8.102 1 94.38 451 ASN A C 1
ATOM 3342 O O . ASN A 1 451 ? -0.48 -39.719 7.707 1 94.38 451 ASN A O 1
ATOM 3346 N N . VAL A 1 452 ? 0.899 -38.031 7.754 1 92.56 452 VAL A N 1
ATOM 3347 C CA . VAL A 1 452 ? 1.852 -38.719 6.879 1 92.56 452 VAL A CA 1
ATOM 3348 C C . VAL A 1 452 ? 3.178 -38.906 7.613 1 92.56 452 VAL A C 1
ATOM 3350 O O . VAL A 1 452 ? 4.176 -39.312 7.004 1 92.56 452 VAL A O 1
ATOM 3353 N N . GLY A 1 453 ? 3.182 -38.5 8.812 1 87.94 453 GLY A N 1
ATOM 3354 C CA . GLY A 1 453 ? 4.352 -38.688 9.656 1 87.94 453 GLY A CA 1
ATOM 3355 C C . GLY A 1 453 ? 4.246 -39.906 10.539 1 87.94 453 GLY A C 1
ATOM 3356 O O . GLY A 1 453 ? 3.631 -40.906 10.156 1 87.94 453 GLY A O 1
ATOM 3357 N N . ALA A 1 454 ? 5.004 -39.812 11.672 1 83.69 454 ALA A N 1
ATOM 3358 C CA . ALA A 1 454 ? 5.035 -40.938 12.609 1 83.69 454 ALA A CA 1
ATOM 3359 C C . ALA A 1 454 ? 3.678 -41.125 13.273 1 83.69 454 ALA A C 1
ATOM 3361 O O . ALA A 1 454 ? 2.928 -40.156 13.469 1 83.69 454 ALA A O 1
ATOM 3362 N N . VAL A 1 455 ? 3.533 -42.375 13.625 1 81 455 VAL A N 1
ATOM 3363 C CA . VAL A 1 455 ? 2.314 -42.688 14.359 1 81 455 VAL A CA 1
ATOM 3364 C C . VAL A 1 455 ? 2.463 -42.219 15.812 1 81 455 VAL A C 1
ATOM 3366 O O . VAL A 1 455 ? 3.578 -42 16.297 1 81 455 VAL A O 1
ATOM 3369 N N . ARG A 1 456 ? 1.383 -42 16.578 1 82.31 456 ARG A N 1
ATOM 3370 C CA . ARG A 1 456 ? 1.32 -41.562 17.969 1 82.31 456 ARG A CA 1
ATOM 3371 C C . ARG A 1 456 ? 1.817 -40.125 18.125 1 82.31 456 ARG A C 1
ATOM 3373 O O . ARG A 1 456 ? 2.637 -39.844 19 1 82.31 456 ARG A O 1
ATOM 3380 N N . THR A 1 457 ? 1.546 -39.406 17.141 1 89.62 457 THR A N 1
ATOM 3381 C CA . THR A 1 457 ? 1.894 -38 17.234 1 89.62 457 THR A CA 1
ATOM 3382 C C . THR A 1 457 ? 0.673 -37.156 17.609 1 89.62 457 THR A C 1
ATOM 3384 O O . THR A 1 457 ? -0.441 -37.438 17.156 1 89.62 457 THR A O 1
ATOM 3387 N N . THR A 1 458 ? 0.898 -36.25 18.484 1 94.38 458 THR A N 1
ATOM 3388 C CA . THR A 1 458 ? -0.148 -35.344 18.906 1 94.38 458 THR A CA 1
ATOM 3389 C C . THR A 1 458 ? 0.132 -33.938 18.391 1 94.38 458 THR A C 1
ATOM 3391 O O . THR A 1 458 ? 1.254 -33.438 18.516 1 94.38 458 THR A O 1
ATOM 3394 N N . TYR A 1 459 ? -0.846 -33.344 17.766 1 96.56 459 TYR A N 1
ATOM 3395 C CA . TYR A 1 459 ? -0.761 -31.969 17.281 1 96.56 459 TYR A CA 1
ATOM 3396 C C . TYR A 1 459 ? -1.679 -31.047 18.078 1 96.56 459 TYR A C 1
ATOM 3398 O O . TYR A 1 459 ? -2.803 -31.422 18.406 1 96.56 459 TYR A O 1
ATOM 3406 N N . HIS A 1 460 ? -1.192 -29.875 18.391 1 98.06 460 HIS A N 1
ATOM 3407 C CA . HIS A 1 460 ? -1.969 -28.828 19.062 1 98.06 460 HIS A CA 1
ATOM 3408 C C . HIS A 1 460 ? -2.256 -27.672 18.109 1 98.06 460 HIS A C 1
ATOM 3410 O O . HIS A 1 460 ? -1.383 -27.25 17.344 1 98.06 460 HIS A O 1
ATOM 3416 N N . ALA A 1 461 ? -3.438 -27.188 18.219 1 98.44 461 ALA A N 1
ATOM 3417 C CA . ALA A 1 461 ? -3.814 -26.047 17.375 1 98.44 461 ALA A CA 1
ATOM 3418 C C . ALA A 1 461 ? -3.32 -24.75 17.984 1 98.44 461 ALA A C 1
ATOM 3420 O O . ALA A 1 461 ? -3.479 -24.5 19.188 1 98.44 461 ALA A O 1
ATOM 3421 N N . VAL A 1 462 ? -2.709 -23.984 17.25 1 98.31 462 VAL A N 1
ATOM 3422 C CA . VAL A 1 462 ? -2.328 -22.625 17.594 1 98.31 462 VAL A CA 1
ATOM 3423 C C . VAL A 1 462 ? -3.068 -21.641 16.703 1 98.31 462 VAL A C 1
ATOM 3425 O O . VAL A 1 462 ? -2.928 -21.672 15.477 1 98.31 462 VAL A O 1
ATOM 3428 N N . LEU A 1 463 ? -3.809 -20.719 17.328 1 98.44 463 LEU A N 1
ATOM 3429 C CA . LEU A 1 463 ? -4.684 -19.844 16.562 1 98.44 463 LEU A CA 1
ATOM 3430 C C . LEU A 1 463 ? -4.184 -18.391 16.609 1 98.44 463 LEU A C 1
ATOM 3432 O O . LEU A 1 463 ? -3.756 -17.922 17.656 1 98.44 463 LEU A O 1
ATOM 3436 N N . GLU A 1 464 ? -4.145 -17.781 15.508 1 98.19 464 GLU A N 1
ATOM 3437 C CA . GLU A 1 464 ? -4.094 -16.328 15.344 1 98.19 464 GLU A CA 1
ATOM 3438 C C . GLU A 1 464 ? -5.359 -15.805 14.664 1 98.19 464 GLU A C 1
ATOM 3440 O O . GLU A 1 464 ? -5.512 -15.93 13.445 1 98.19 464 GLU A O 1
ATOM 3445 N N . ALA A 1 465 ? -6.164 -15.188 15.422 1 98.06 465 ALA A N 1
ATOM 3446 C CA . ALA A 1 465 ? -7.461 -14.758 14.906 1 98.06 465 ALA A CA 1
ATOM 3447 C C . ALA A 1 465 ? -7.332 -13.469 14.102 1 98.06 465 ALA A C 1
ATOM 3449 O O . ALA A 1 465 ? -6.559 -12.578 14.469 1 98.06 465 ALA A O 1
ATOM 3450 N N . PRO A 1 466 ? -8.07 -13.375 12.992 1 97.06 466 PRO A N 1
ATOM 3451 C CA . PRO A 1 466 ? -8.164 -12.062 12.344 1 97.06 466 PRO A CA 1
ATOM 3452 C C . PRO A 1 466 ? -8.734 -10.984 13.266 1 97.06 466 PRO A C 1
ATOM 3454 O O . PRO A 1 466 ? -9.469 -11.297 14.203 1 97.06 466 PRO A O 1
ATOM 3457 N N . ALA A 1 467 ? -8.406 -9.789 12.977 1 94.06 467 ALA A N 1
ATOM 3458 C CA . ALA A 1 467 ? -8.914 -8.672 13.773 1 94.06 467 ALA A CA 1
ATOM 3459 C C . ALA A 1 467 ? -10.438 -8.672 13.797 1 94.06 467 ALA A C 1
ATOM 3461 O O . ALA A 1 467 ? -11.086 -8.93 12.781 1 94.06 467 ALA A O 1
ATOM 3462 N N . ARG A 1 468 ? -11.023 -8.5 14.984 1 92.69 468 ARG A N 1
ATOM 3463 C CA . ARG A 1 468 ? -12.461 -8.336 15.219 1 92.69 468 ARG A CA 1
ATOM 3464 C C . ARG A 1 468 ? -13.188 -9.672 15.086 1 92.69 468 ARG A C 1
ATOM 3466 O O . ARG A 1 468 ? -14.414 -9.703 14.938 1 92.69 468 ARG A O 1
ATOM 3473 N N . VAL A 1 469 ? -12.477 -10.727 15.039 1 96.81 469 VAL A N 1
ATOM 3474 C CA . VAL A 1 469 ? -13.078 -12.047 14.875 1 96.81 469 VAL A CA 1
ATOM 3475 C C . VAL A 1 469 ? -12.625 -12.961 16.016 1 96.81 469 VAL A C 1
ATOM 3477 O O . VAL A 1 469 ? -11.461 -12.953 16.406 1 96.81 469 VAL A O 1
ATOM 3480 N N . VAL A 1 470 ? -13.562 -13.633 16.547 1 97.81 470 VAL A N 1
ATOM 3481 C CA . VAL A 1 470 ? -13.242 -14.734 17.438 1 97.81 470 VAL A CA 1
ATOM 3482 C C . VAL A 1 470 ? -13.102 -16.031 16.641 1 97.81 470 VAL A C 1
ATOM 3484 O O . VAL A 1 470 ? -13.977 -16.375 15.844 1 97.81 470 VAL A O 1
ATOM 3487 N N . MET A 1 471 ? -12.023 -16.672 16.859 1 98.38 471 MET A N 1
ATOM 3488 C CA . MET A 1 471 ? -11.727 -17.922 16.141 1 98.38 471 MET A CA 1
ATOM 3489 C C . MET A 1 471 ? -11.547 -19.062 17.125 1 98.38 471 MET A C 1
ATOM 3491 O O . MET A 1 471 ? -10.922 -18.906 18.172 1 98.38 471 MET A O 1
ATOM 3495 N N . SER A 1 472 ? -12.141 -20.188 16.828 1 98.56 472 SER A N 1
ATOM 3496 C CA . SER A 1 472 ? -11.953 -21.406 17.625 1 98.56 472 SER A CA 1
ATOM 3497 C C . SER A 1 472 ? -11.875 -22.641 16.75 1 98.56 472 SER A C 1
ATOM 3499 O O . SER A 1 472 ? -12.305 -22.609 15.594 1 98.56 472 SER A O 1
ATOM 3501 N N . VAL A 1 473 ? -11.281 -23.656 17.25 1 98.56 473 VAL A N 1
ATOM 3502 C CA . VAL A 1 473 ? -11.109 -24.891 16.516 1 98.56 473 VAL A CA 1
ATOM 3503 C C . VAL A 1 473 ? -11.484 -26.078 17.391 1 98.56 473 VAL A C 1
ATOM 3505 O O . VAL A 1 473 ? -11.172 -26.094 18.578 1 98.56 473 VAL A O 1
ATOM 3508 N N . GLU A 1 474 ? -12.172 -27.078 16.828 1 98.38 474 GLU A N 1
ATOM 3509 C CA . GLU A 1 474 ? -12.578 -28.297 17.531 1 98.38 474 GLU A CA 1
ATOM 3510 C C . GLU A 1 474 ? -12.344 -29.531 16.688 1 98.38 474 GLU A C 1
ATOM 3512 O O . GLU A 1 474 ? -12.906 -29.656 15.594 1 98.38 474 GLU A O 1
ATOM 3517 N N . PRO A 1 475 ? -11.695 -30.516 17.156 1 98 475 PRO A N 1
ATOM 3518 C CA . PRO A 1 475 ? -10.938 -30.453 18.406 1 98 475 PRO A CA 1
ATOM 3519 C C . PRO A 1 475 ? -9.688 -29.578 18.297 1 98 475 PRO A C 1
ATOM 3521 O O . PRO A 1 475 ? -9.195 -29.328 17.203 1 98 475 PRO A O 1
ATOM 3524 N N . SER A 1 476 ? -9.211 -29.094 19.391 1 98.19 476 SER A N 1
ATOM 3525 C CA . SER A 1 476 ? -8.016 -28.266 19.406 1 98.19 476 SER A CA 1
ATOM 3526 C C . SER A 1 476 ? -6.758 -29.109 19.547 1 98.19 476 SER A C 1
ATOM 3528 O O . SER A 1 476 ? -5.641 -28.594 19.5 1 98.19 476 SER A O 1
ATOM 3530 N N . VAL A 1 477 ? -6.977 -30.391 19.812 1 97.44 477 VAL A N 1
ATOM 3531 C CA . VAL A 1 477 ? -5.895 -31.359 19.875 1 97.44 477 VAL A CA 1
ATOM 3532 C C . VAL A 1 477 ? -6.25 -32.594 19.031 1 97.44 477 VAL A C 1
ATOM 3534 O O . VAL A 1 477 ? -7.367 -33.094 19.094 1 97.44 477 VAL A O 1
ATOM 3537 N N . ILE A 1 478 ? -5.324 -32.938 18.219 1 94.75 478 ILE A N 1
ATOM 3538 C CA . ILE A 1 478 ? -5.52 -34.156 17.406 1 94.75 478 ILE A CA 1
ATOM 3539 C C . ILE A 1 478 ? -4.391 -35.125 17.672 1 94.75 478 ILE A C 1
ATOM 3541 O O . ILE A 1 478 ? -3.219 -34.75 17.719 1 94.75 478 ILE A O 1
ATOM 3545 N N . THR A 1 479 ? -4.773 -36.344 17.859 1 93.62 479 THR A N 1
ATOM 3546 C CA . THR A 1 479 ? -3.809 -37.406 18.109 1 93.62 479 THR A CA 1
ATOM 3547 C C . THR A 1 479 ? -4.027 -38.594 17.141 1 93.62 479 THR A C 1
ATOM 3549 O O . THR A 1 479 ? -5.164 -39.031 16.938 1 93.62 479 THR A O 1
ATOM 3552 N N . PHE A 1 480 ? -2.996 -38.938 16.562 1 91 480 PHE A N 1
ATOM 3553 C CA . PHE A 1 480 ? -3.051 -40.094 15.688 1 91 480 PHE A CA 1
ATOM 3554 C C . PHE A 1 480 ? -2.445 -41.344 16.359 1 91 480 PHE A C 1
ATOM 3556 O O . PHE A 1 480 ? -1.262 -41.344 16.703 1 91 480 PHE A O 1
ATOM 3563 N N . VAL A 1 481 ? -3.27 -42.312 16.609 1 86.12 481 VAL A N 1
ATOM 3564 C CA . VAL A 1 481 ? -2.824 -43.5 17.297 1 86.12 481 VAL A CA 1
ATOM 3565 C C . VAL A 1 481 ? -2.752 -44.656 16.312 1 86.12 481 VAL A C 1
ATOM 3567 O O . VAL A 1 481 ? -3.377 -44.625 15.25 1 86.12 481 VAL A O 1
ATOM 3570 N N . LYS A 1 482 ? -1.89 -45.594 16.734 1 78.94 482 LYS A N 1
ATOM 3571 C CA . LYS A 1 482 ? -1.723 -46.781 15.891 1 78.94 482 LYS A CA 1
ATOM 3572 C C . LYS A 1 482 ? -3.053 -47.5 15.688 1 78.94 482 LYS A C 1
ATOM 3574 O O . LYS A 1 482 ? -3.807 -47.719 16.641 1 78.94 482 LYS A O 1
ATOM 3579 N N . GLY A 1 483 ? -3.322 -47.844 14.484 1 71.56 483 GLY A N 1
ATOM 3580 C CA . GLY A 1 483 ? -4.516 -48.594 14.164 1 71.56 483 GLY A CA 1
ATOM 3581 C C . GLY A 1 483 ? -5.715 -47.75 13.852 1 71.56 483 GLY A C 1
ATOM 3582 O O . GLY A 1 483 ? -6.754 -48.219 13.406 1 71.56 483 GLY A O 1
ATOM 3583 N N . SER A 1 484 ? -5.578 -46.5 14.172 1 69.62 484 SER A N 1
ATOM 3584 C CA . SER A 1 484 ? -6.688 -45.594 13.898 1 69.62 484 SER A CA 1
ATOM 3585 C C . SER A 1 484 ? -6.523 -44.906 12.547 1 69.62 484 SER A C 1
ATOM 3587 O O . SER A 1 484 ? -5.523 -45.125 11.852 1 69.62 484 SER A O 1
ATOM 3589 N N . SER A 1 485 ? -7.543 -44.219 12.258 1 75.44 485 SER A N 1
ATOM 3590 C CA . SER A 1 485 ? -7.531 -43.469 11.016 1 75.44 485 SER A CA 1
ATOM 3591 C C . SER A 1 485 ? -6.355 -42.5 10.969 1 75.44 485 SER A C 1
ATOM 3593 O O . SER A 1 485 ? -5.984 -41.906 11.984 1 75.44 485 SER A O 1
ATOM 3595 N N . THR A 1 486 ? -5.883 -42.438 9.797 1 86.88 486 THR A N 1
ATOM 3596 C CA . THR A 1 486 ? -4.773 -41.531 9.609 1 86.88 486 THR A CA 1
ATOM 3597 C C . THR A 1 486 ? -5.289 -40.125 9.297 1 86.88 486 THR A C 1
ATOM 3599 O O . THR A 1 486 ? -4.5 -39.188 9.133 1 86.88 486 THR A O 1
ATOM 3602 N N . SER A 1 487 ? -6.637 -40 9.266 1 92.38 487 SER A N 1
ATOM 3603 C CA . SER A 1 487 ? -7.211 -38.688 8.953 1 92.38 487 SER A CA 1
ATOM 3604 C C . SER A 1 487 ? -8.094 -38.188 10.094 1 92.38 487 SER A C 1
ATOM 3606 O O . SER A 1 487 ? -8.742 -39 10.781 1 92.38 487 SER A O 1
ATOM 3608 N N . MET A 1 488 ? -8.102 -36.938 10.312 1 93.62 488 MET A N 1
ATOM 3609 C CA . MET A 1 488 ? -8.93 -36.312 11.336 1 93.62 488 MET A CA 1
ATOM 3610 C C . MET A 1 488 ? -9.594 -35.062 10.789 1 93.62 488 MET A C 1
ATOM 3612 O O . MET A 1 488 ? -8.953 -34.25 10.102 1 93.62 488 MET A O 1
ATOM 3616 N N . THR A 1 489 ? -10.828 -34.969 11.023 1 96.19 489 THR A N 1
ATOM 3617 C CA . THR A 1 489 ? -11.594 -33.781 10.633 1 96.19 489 THR A CA 1
ATOM 3618 C C . THR A 1 489 ? -11.75 -32.812 11.812 1 96.19 489 THR A C 1
ATOM 3620 O O . THR A 1 489 ? -11.93 -33.25 12.945 1 96.19 489 THR A O 1
ATOM 3623 N N . PHE A 1 490 ? -11.633 -31.594 11.594 1 97.31 490 PHE A N 1
ATOM 3624 C CA . PHE A 1 490 ? -11.844 -30.562 12.609 1 97.31 490 PHE A CA 1
ATOM 3625 C C . PHE A 1 490 ? -12.68 -29.422 12.055 1 97.31 490 PHE A C 1
ATOM 3627 O O . PHE A 1 490 ? -12.852 -29.297 10.844 1 97.31 490 PHE A O 1
ATOM 3634 N N . ARG A 1 491 ? -13.273 -28.719 12.922 1 97.94 491 ARG A N 1
ATOM 3635 C CA . ARG A 1 491 ? -14.109 -27.578 12.57 1 97.94 491 ARG A CA 1
ATOM 3636 C C . ARG A 1 491 ? -13.508 -26.281 13.094 1 97.94 491 ARG A C 1
ATOM 3638 O O . ARG A 1 491 ? -12.977 -26.234 14.203 1 97.94 491 ARG A O 1
ATOM 3645 N N . VAL A 1 492 ? -13.461 -25.297 12.305 1 98.56 492 VAL A N 1
ATOM 3646 C CA . VAL A 1 492 ? -13.023 -23.953 12.68 1 98.56 492 VAL A CA 1
ATOM 3647 C C . VAL A 1 492 ? -14.211 -23 12.656 1 98.56 492 VAL A C 1
ATOM 3649 O O . VAL A 1 492 ? -14.906 -22.875 11.641 1 98.56 492 VAL A O 1
ATOM 3652 N N . SER A 1 493 ? -14.383 -22.297 13.734 1 98.62 493 SER A N 1
ATOM 3653 C CA . SER A 1 493 ? -15.516 -21.375 13.852 1 98.62 493 SER A CA 1
ATOM 3654 C C . SER A 1 493 ? -15.047 -19.922 13.93 1 98.62 493 SER A C 1
ATOM 3656 O O . SER A 1 493 ? -14.039 -19.625 14.57 1 98.62 493 SER A O 1
ATOM 3658 N N . PHE A 1 494 ? -15.781 -19.125 13.25 1 98.31 494 PHE A N 1
ATOM 3659 C CA . PHE A 1 494 ? -15.523 -17.688 13.211 1 98.31 494 PHE A CA 1
ATOM 3660 C C . PHE A 1 494 ? -16.75 -16.906 13.656 1 98.31 494 PHE A C 1
ATOM 3662 O O . PHE A 1 494 ? -17.844 -17.109 13.133 1 98.31 494 PHE A O 1
ATOM 3669 N N . THR A 1 495 ? -16.547 -16.016 14.578 1 97.94 495 THR A N 1
ATOM 3670 C CA . THR A 1 495 ? -17.625 -15.164 15.047 1 97.94 495 THR A CA 1
ATOM 3671 C C . THR A 1 495 ? -17.172 -13.703 15.109 1 97.94 495 THR A C 1
ATOM 3673 O O . THR A 1 495 ? -16.094 -13.406 15.617 1 97.94 495 THR A O 1
ATOM 3676 N N . THR A 1 496 ? -18.031 -12.891 14.602 1 94.38 496 THR A N 1
ATOM 3677 C CA . THR A 1 496 ? -17.672 -11.477 14.633 1 94.38 496 THR A CA 1
ATOM 3678 C C . THR A 1 496 ? -17.766 -10.922 16.047 1 94.38 496 THR A C 1
ATOM 3680 O O . THR A 1 496 ? -18.672 -11.289 16.797 1 94.38 496 THR A O 1
ATOM 3683 N N . LYS A 1 497 ? -16.859 -10.117 16.453 1 91.69 497 LYS A N 1
ATOM 3684 C CA . LYS A 1 497 ? -16.922 -9.422 17.734 1 91.69 497 LYS A CA 1
ATOM 3685 C C . LYS A 1 497 ? -17.844 -8.211 17.656 1 91.69 497 LYS A C 1
ATOM 3687 O O . LYS A 1 497 ? -18.438 -7.812 18.656 1 91.69 497 LYS A O 1
ATOM 3692 N N . ARG A 1 498 ? -17.875 -7.668 16.438 1 86.25 498 ARG A N 1
ATOM 3693 C CA . ARG A 1 498 ? -18.672 -6.473 16.188 1 86.25 498 ARG A CA 1
ATOM 3694 C C . ARG A 1 498 ? -19.25 -6.48 14.781 1 86.25 498 ARG A C 1
ATOM 3696 O O . ARG A 1 498 ? -18.609 -6.941 13.836 1 86.25 498 ARG A O 1
ATOM 3703 N N . ARG A 1 499 ? -20.391 -5.887 14.75 1 84.56 499 ARG A N 1
ATOM 3704 C CA . ARG A 1 499 ? -21.016 -5.746 13.438 1 84.56 499 ARG A CA 1
ATOM 3705 C C . ARG A 1 499 ? -20.484 -4.516 12.711 1 84.56 499 ARG A C 1
ATOM 3707 O O . ARG A 1 499 ? -20.953 -3.4 12.945 1 84.56 499 ARG A O 1
ATOM 3714 N N . VAL A 1 500 ? -19.547 -4.766 11.836 1 84.75 500 VAL A N 1
ATOM 3715 C CA . VAL A 1 500 ? -18.984 -3.66 11.078 1 84.75 500 VAL A CA 1
ATOM 3716 C C . VAL A 1 500 ? -18.875 -4.043 9.602 1 84.75 500 VAL A C 1
ATOM 3718 O O . VAL A 1 500 ? -18.688 -5.215 9.273 1 84.75 500 VAL A O 1
ATOM 3721 N N . GLN A 1 501 ? -19.094 -3.021 8.742 1 83 501 GLN A N 1
ATOM 3722 C CA . GLN A 1 501 ? -18.781 -3.193 7.324 1 83 501 GLN A CA 1
ATOM 3723 C C . GLN A 1 501 ? -17.297 -2.971 7.055 1 83 501 GLN A C 1
ATOM 3725 O O . GLN A 1 501 ? -16.828 -1.83 7.035 1 83 501 GLN A O 1
ATOM 3730 N N . GLY A 1 502 ? -16.578 -4.094 6.961 1 80.88 502 GLY A N 1
ATOM 3731 C CA . GLY A 1 502 ? -15.133 -3.906 6.891 1 80.88 502 GLY A CA 1
ATOM 3732 C C . GLY A 1 502 ? -14.5 -4.645 5.727 1 80.88 502 GLY A C 1
ATOM 3733 O O . GLY A 1 502 ? -15.188 -5.105 4.82 1 80.88 502 GLY A O 1
ATOM 3734 N N . GLY A 1 503 ? -13.18 -4.566 5.695 1 85.88 503 GLY A N 1
ATOM 3735 C CA . GLY A 1 503 ? -12.391 -5.309 4.727 1 85.88 503 GLY A CA 1
ATOM 3736 C C . GLY A 1 503 ? -11.82 -6.602 5.285 1 85.88 503 GLY A C 1
ATOM 3737 O O . GLY A 1 503 ? -12.195 -7.027 6.383 1 85.88 503 GLY A O 1
ATOM 3738 N N . PHE A 1 504 ? -11.023 -7.184 4.5 1 92.5 504 PHE A N 1
ATOM 3739 C CA . PHE A 1 504 ? -10.414 -8.445 4.91 1 92.5 504 PHE A CA 1
ATOM 3740 C C . PHE A 1 504 ? -9.375 -8.219 6.004 1 92.5 504 PHE A C 1
ATOM 3742 O O . PHE A 1 504 ? -8.617 -7.246 5.953 1 92.5 504 PHE A O 1
ATOM 3749 N N . THR A 1 505 ? -9.367 -9.008 6.953 1 95.19 505 THR A N 1
ATOM 3750 C CA . THR A 1 505 ? -8.328 -9.141 7.965 1 95.19 505 THR A CA 1
ATOM 3751 C C . THR A 1 505 ? -7.773 -10.562 7.98 1 95.19 505 THR A C 1
ATOM 3753 O O . THR A 1 505 ? -8.383 -11.477 7.418 1 95.19 505 THR A O 1
ATOM 3756 N N . PHE A 1 506 ? -6.629 -10.766 8.648 1 98.06 506 PHE A N 1
ATOM 3757 C CA . PHE A 1 506 ? -5.902 -12 8.398 1 98.06 506 PHE A CA 1
ATOM 3758 C C . PHE A 1 506 ? -5.508 -12.672 9.711 1 98.06 506 PHE A C 1
ATOM 3760 O O . PHE A 1 506 ? -5.328 -12.008 10.727 1 98.06 506 PHE A O 1
ATOM 3767 N N . GLY A 1 507 ? -5.41 -13.945 9.672 1 98.38 507 GLY A N 1
ATOM 3768 C CA . GLY A 1 507 ? -4.949 -14.812 10.742 1 98.38 507 GLY A CA 1
ATOM 3769 C C . GLY A 1 507 ? -4.371 -16.125 10.242 1 98.38 507 GLY A C 1
ATOM 3770 O O . GLY A 1 507 ? -3.881 -16.203 9.117 1 98.38 507 GLY A O 1
ATOM 3771 N N . SER A 1 508 ? -4.332 -17.094 11.172 1 98.75 508 SER A N 1
ATOM 3772 C CA . SER A 1 508 ? -3.799 -18.391 10.781 1 98.75 508 SER A CA 1
ATOM 3773 C C . SER A 1 508 ? -4.18 -19.469 11.797 1 98.75 508 SER A C 1
ATOM 3775 O O . SER A 1 508 ? -4.578 -19.156 12.922 1 98.75 508 SER A O 1
ATOM 3777 N N . LEU A 1 509 ? -4.18 -20.625 11.352 1 98.62 509 LEU A N 1
ATOM 3778 C CA . LEU A 1 509 ? -4.258 -21.828 12.164 1 98.62 509 LEU A CA 1
ATOM 3779 C C . LEU A 1 509 ? -3.041 -22.719 11.93 1 98.62 509 LEU A C 1
ATOM 3781 O O . LEU A 1 509 ? -2.762 -23.125 10.797 1 98.62 509 LEU A O 1
ATOM 3785 N N . THR A 1 510 ? -2.348 -23.016 12.961 1 98.56 510 THR A N 1
ATOM 3786 C CA . THR A 1 510 ? -1.155 -23.844 12.875 1 98.56 510 THR A CA 1
ATOM 3787 C C . THR A 1 510 ? -1.322 -25.109 13.711 1 98.56 510 THR A C 1
ATOM 3789 O O . THR A 1 510 ? -1.676 -25.047 14.891 1 98.56 510 THR A O 1
ATOM 3792 N N . TRP A 1 511 ? -1.16 -26.25 13.125 1 97.94 511 TRP A N 1
ATOM 3793 C CA . TRP A 1 511 ? -1.026 -27.516 13.852 1 97.94 511 TRP A CA 1
ATOM 3794 C C . TRP A 1 511 ? 0.439 -27.828 14.133 1 97.94 511 TRP A C 1
ATOM 3796 O O . TRP A 1 511 ? 1.239 -27.984 13.211 1 97.94 511 TRP A O 1
ATOM 3806 N N . SER A 1 512 ? 0.758 -27.859 15.359 1 97.62 512 SER A N 1
ATOM 3807 C CA . SER A 1 512 ? 2.146 -28.078 15.75 1 97.62 512 SER A CA 1
ATOM 3808 C C . SER A 1 512 ? 2.273 -29.266 16.688 1 97.62 512 SER A C 1
ATOM 3810 O O . SER A 1 512 ? 1.448 -29.453 17.594 1 97.62 512 SER A O 1
ATOM 3812 N N . ASP A 1 513 ? 3.25 -30.062 16.484 1 95.19 513 ASP A N 1
ATOM 3813 C CA . ASP A 1 513 ? 3.51 -31.172 17.391 1 95.19 513 ASP A CA 1
ATOM 3814 C C . ASP A 1 513 ? 4.477 -30.766 18.5 1 95.19 513 ASP A C 1
ATOM 3816 O O . ASP A 1 513 ? 4.867 -31.578 19.328 1 95.19 513 ASP A O 1
ATOM 3820 N N . GLY A 1 514 ? 4.902 -29.453 18.438 1 91.56 514 GLY A N 1
ATOM 3821 C CA . GLY A 1 514 ? 5.785 -28.906 19.453 1 91.56 514 GLY A CA 1
ATOM 3822 C C . GLY A 1 514 ? 7.238 -29.297 19.234 1 91.56 514 GLY A C 1
ATOM 3823 O O . GLY A 1 514 ? 8.109 -28.906 20.031 1 91.56 514 GLY A O 1
ATOM 3824 N N . ASN A 1 515 ? 7.527 -29.969 18.234 1 87.75 515 ASN A N 1
ATOM 3825 C CA . ASN A 1 515 ? 8.883 -30.453 18 1 87.75 515 ASN A CA 1
ATOM 3826 C C . ASN A 1 515 ? 9.344 -30.203 16.578 1 87.75 515 ASN A C 1
ATOM 3828 O O . ASN A 1 515 ? 9.984 -29.188 16.297 1 87.75 515 ASN A O 1
ATOM 3832 N N . THR A 1 516 ? 8.945 -31.109 15.641 1 87.56 516 THR A N 1
ATOM 3833 C CA . THR A 1 516 ? 9.555 -31.109 14.32 1 87.56 516 THR A CA 1
ATOM 3834 C C . THR A 1 516 ? 8.57 -30.609 13.273 1 87.56 516 THR A C 1
ATOM 3836 O O . THR A 1 516 ? 8.977 -30.078 12.234 1 87.56 516 THR A O 1
ATOM 3839 N N . HIS A 1 517 ? 7.352 -30.906 13.5 1 94.62 517 HIS A N 1
ATOM 3840 C CA . HIS A 1 517 ? 6.391 -30.656 12.43 1 94.62 517 HIS A CA 1
ATOM 3841 C C . HIS A 1 517 ? 5.41 -29.547 12.828 1 94.62 517 HIS A C 1
ATOM 3843 O O . HIS A 1 517 ? 4.902 -29.547 13.945 1 94.62 517 HIS A O 1
ATOM 3849 N N . SER A 1 518 ? 5.289 -28.609 11.984 1 96.5 518 SER A N 1
ATOM 3850 C CA . SER A 1 518 ? 4.309 -27.531 12.086 1 96.5 518 SER A CA 1
ATOM 3851 C C . SER A 1 518 ? 3.744 -27.172 10.719 1 96.5 518 SER A C 1
ATOM 3853 O O . SER A 1 518 ? 4.5 -26.906 9.781 1 96.5 518 SER A O 1
ATOM 3855 N N . VAL A 1 519 ? 2.457 -27.266 10.555 1 97.94 519 VAL A N 1
ATOM 3856 C CA . VAL A 1 519 ? 1.802 -26.875 9.305 1 97.94 519 VAL A CA 1
ATOM 3857 C C . VAL A 1 519 ? 0.813 -25.734 9.578 1 97.94 519 VAL A C 1
ATOM 3859 O O . VAL A 1 519 ? 0.028 -25.812 10.523 1 97.94 519 VAL A O 1
ATOM 3862 N N . ARG A 1 520 ? 0.89 -24.688 8.789 1 98.31 520 ARG A N 1
ATOM 3863 C CA . ARG A 1 520 ? 0.13 -23.453 9 1 98.31 520 ARG A CA 1
ATOM 3864 C C . ARG A 1 520 ? -0.789 -23.172 7.812 1 98.31 520 ARG A C 1
ATOM 3866 O O . ARG A 1 520 ? -0.353 -23.203 6.66 1 98.31 520 ARG A O 1
ATOM 3873 N N . ILE A 1 521 ? -2.037 -22.938 8.047 1 97.88 521 ILE A N 1
ATOM 3874 C CA . ILE A 1 521 ? -2.916 -22.5 6.969 1 97.88 521 ILE A CA 1
ATOM 3875 C C . ILE A 1 521 ? -3.27 -21.016 7.164 1 97.88 521 ILE A C 1
ATOM 3877 O O . ILE A 1 521 ? -3.549 -20.594 8.289 1 97.88 521 ILE A O 1
ATOM 3881 N N . PRO A 1 522 ? -3.18 -20.234 6.148 1 98.69 522 PRO A N 1
ATOM 3882 C CA . PRO A 1 522 ? -3.584 -18.828 6.227 1 98.69 522 PRO A CA 1
ATOM 3883 C C . PRO A 1 522 ? -5.102 -18.656 6.281 1 98.69 522 PRO A C 1
ATOM 3885 O O . PRO A 1 522 ? -5.84 -19.469 5.711 1 98.69 522 PRO A O 1
ATOM 3888 N N . VAL A 1 523 ? -5.543 -17.641 6.941 1 98.75 523 VAL A N 1
ATOM 3889 C CA . VAL A 1 523 ? -6.953 -17.312 7.102 1 98.75 523 VAL A CA 1
ATOM 3890 C C . VAL A 1 523 ? -7.195 -15.867 6.688 1 98.75 523 VAL A C 1
ATOM 3892 O O . VAL A 1 523 ? -6.426 -14.977 7.055 1 98.75 523 VAL A O 1
ATOM 3895 N N . ALA A 1 524 ? -8.164 -15.602 5.918 1 98.12 524 ALA A N 1
ATOM 3896 C CA . ALA A 1 524 ? -8.641 -14.273 5.539 1 98.12 524 ALA A CA 1
ATOM 3897 C C . ALA A 1 524 ? -10.148 -14.156 5.762 1 98.12 524 ALA A C 1
ATOM 3899 O O . ALA A 1 524 ? -10.93 -14.961 5.242 1 98.12 524 ALA A O 1
ATOM 3900 N N . VAL A 1 525 ? -10.562 -13.133 6.527 1 96.94 525 VAL A N 1
ATOM 3901 C CA . VAL A 1 525 ? -11.984 -12.984 6.848 1 96.94 525 VAL A CA 1
ATOM 3902 C C . VAL A 1 525 ? -12.414 -11.539 6.633 1 96.94 525 VAL A C 1
ATOM 3904 O O . VAL A 1 525 ? -11.703 -10.609 7.02 1 96.94 525 VAL A O 1
ATOM 3907 N N . ARG A 1 526 ? -13.477 -11.336 6.012 1 93.31 526 ARG A N 1
ATOM 3908 C CA . ARG A 1 526 ? -14.109 -10.023 5.883 1 93.31 526 ARG A CA 1
ATOM 3909 C C . ARG A 1 526 ? -15.422 -9.977 6.648 1 93.31 526 ARG A C 1
ATOM 3911 O O . ARG A 1 526 ? -16.344 -10.734 6.359 1 93.31 526 ARG A O 1
ATOM 3918 N N . THR A 1 527 ? -15.516 -9.109 7.605 1 91.75 527 THR A N 1
ATOM 3919 C CA . THR A 1 527 ? -16.766 -8.898 8.328 1 91.75 527 THR A CA 1
ATOM 3920 C C . THR A 1 527 ? -17.672 -7.949 7.57 1 91.75 527 THR A C 1
ATOM 3922 O O . THR A 1 527 ? -17.219 -6.949 7.016 1 91.75 527 THR A O 1
ATOM 3925 N N . VAL A 1 528 ? -18.953 -8.258 7.5 1 88.94 528 VAL A N 1
ATOM 3926 C CA . VAL A 1 528 ? -19.906 -7.41 6.785 1 88.94 528 VAL A CA 1
ATOM 3927 C C . VAL A 1 528 ? -21.188 -7.281 7.59 1 88.94 528 VAL A C 1
ATOM 3929 O O . VAL A 1 528 ? -21.484 -8.117 8.445 1 88.94 528 VAL A O 1
ATOM 3932 N N . ILE A 1 529 ? -21.875 -6.242 7.355 1 85.75 529 ILE A N 1
ATOM 3933 C CA . ILE A 1 529 ? -23.25 -6.09 7.832 1 85.75 529 ILE A CA 1
ATOM 3934 C C . ILE A 1 529 ? -24.219 -6.469 6.723 1 85.75 529 ILE A C 1
ATOM 3936 O O . ILE A 1 529 ? -25.141 -7.262 6.941 1 85.75 529 ILE A O 1
ATOM 3940 N N . GLN A 1 530 ? -23.922 -5.84 5.605 1 79.94 530 GLN A N 1
ATOM 3941 C CA . GLN A 1 530 ? -24.719 -6.117 4.414 1 79.94 530 GLN A CA 1
ATOM 3942 C C . GLN A 1 530 ? -23.891 -6.828 3.35 1 79.94 530 GLN A C 1
ATOM 3944 O O . GLN A 1 530 ? -22.734 -6.469 3.113 1 79.94 530 GLN A O 1
ATOM 3949 N N . ASP A 1 531 ? -24.562 -7.75 2.791 1 74.31 531 ASP A N 1
ATOM 3950 C CA . ASP A 1 531 ? -23.891 -8.445 1.701 1 74.31 531 ASP A CA 1
ATOM 3951 C C . ASP A 1 531 ? -23.75 -7.543 0.478 1 74.31 531 ASP A C 1
ATOM 3953 O O . ASP A 1 531 ? -24.594 -6.68 0.237 1 74.31 531 ASP A O 1
ATOM 3957 N N . PHE A 1 532 ? -22.75 -7.758 -0.214 1 71 532 PHE A N 1
ATOM 3958 C CA . PHE A 1 532 ? -22.531 -7.184 -1.537 1 71 532 PHE A CA 1
ATOM 3959 C C . PHE A 1 532 ? -22.484 -5.66 -1.467 1 71 532 PHE A C 1
ATOM 3961 O O . PHE A 1 532 ? -23.094 -4.977 -2.291 1 71 532 PHE A O 1
ATOM 3968 N N . VAL A 1 533 ? -22.109 -5.184 -0.371 1 74.94 533 VAL A N 1
ATOM 3969 C CA . VAL A 1 533 ? -21.766 -3.768 -0.291 1 74.94 533 VAL A CA 1
ATOM 3970 C C . VAL A 1 533 ? -20.25 -3.602 -0.372 1 74.94 533 VAL A C 1
ATOM 3972 O O . VAL A 1 533 ? -19.516 -4.188 0.423 1 74.94 533 VAL A O 1
ATOM 3975 N N . ALA A 1 534 ? -19.922 -2.896 -1.423 1 72 534 ALA A N 1
ATOM 3976 C CA . ALA A 1 534 ? -18.484 -2.699 -1.645 1 72 534 ALA A CA 1
ATOM 3977 C C . ALA A 1 534 ? -17.875 -1.839 -0.544 1 72 534 ALA A C 1
ATOM 3979 O O . ALA A 1 534 ? -18.516 -0.927 -0.027 1 72 534 ALA A O 1
ATOM 3980 N N . ASP A 1 535 ? -16.75 -2.305 -0.096 1 67.5 535 ASP A N 1
ATOM 3981 C CA . ASP A 1 535 ? -15.984 -1.474 0.837 1 67.5 535 ASP A CA 1
ATOM 3982 C C . ASP A 1 535 ? -15.141 -0.442 0.093 1 67.5 535 ASP A C 1
ATOM 3984 O O . ASP A 1 535 ? -13.945 -0.644 -0.108 1 67.5 535 ASP A O 1
ATOM 3988 N N . THR A 1 536 ? -15.672 0.569 -0.562 1 59.53 536 THR A N 1
ATOM 3989 C CA . THR A 1 536 ? -14.93 1.533 -1.367 1 59.53 536 THR A CA 1
ATOM 3990 C C . THR A 1 536 ? -14.672 2.812 -0.577 1 59.53 536 THR A C 1
ATOM 3992 O O . THR A 1 536 ? -14.398 3.863 -1.16 1 59.53 536 THR A O 1
ATOM 3995 N N . SER A 1 537 ? -14.992 2.883 0.823 1 57.81 537 SER A N 1
ATOM 3996 C CA . SER A 1 537 ? -14.828 4.137 1.55 1 57.81 537 SER A CA 1
ATOM 3997 C C . SER A 1 537 ? -13.828 3.992 2.689 1 57.81 537 SER A C 1
ATOM 3999 O O . SER A 1 537 ? -13.656 2.9 3.234 1 57.81 537 SER A O 1
ATOM 4001 N N . MET B 1 1 ? -2.279 37 -13.164 1 57.59 1 MET B N 1
ATOM 4002 C CA . MET B 1 1 ? -3.299 36.25 -12.438 1 57.59 1 MET B CA 1
ATOM 4003 C C . MET B 1 1 ? -4.699 36.656 -12.875 1 57.59 1 MET B C 1
ATOM 4005 O O . MET B 1 1 ? -4.965 37.844 -13.078 1 57.59 1 MET B O 1
ATOM 4009 N N . ASP B 1 2 ? -5.566 35.781 -13.336 1 60.56 2 ASP B N 1
ATOM 4010 C CA . ASP B 1 2 ? -6.953 36.062 -13.703 1 60.56 2 ASP B CA 1
ATOM 4011 C C . ASP B 1 2 ? -7.801 36.344 -12.461 1 60.56 2 ASP B C 1
ATOM 4013 O O . ASP B 1 2 ? -8.016 35.469 -11.625 1 60.56 2 ASP B O 1
ATOM 4017 N N . LEU B 1 3 ? -8.133 37.531 -12.18 1 66.25 3 LEU B N 1
ATOM 4018 C CA . LEU B 1 3 ? -8.867 37.938 -10.984 1 66.25 3 LEU B CA 1
ATOM 4019 C C . LEU B 1 3 ? -10.328 38.219 -11.32 1 66.25 3 LEU B C 1
ATOM 4021 O O . LEU B 1 3 ? -11.031 38.875 -10.547 1 66.25 3 LEU B O 1
ATOM 4025 N N . LYS B 1 4 ? -10.688 37.719 -12.539 1 62.22 4 LYS B N 1
ATOM 4026 C CA . LYS B 1 4 ? -12.062 38 -12.938 1 62.22 4 LYS B CA 1
ATOM 4027 C C . LYS B 1 4 ? -13.055 37.406 -11.953 1 62.22 4 LYS B C 1
ATOM 4029 O O . LYS B 1 4 ? -13.023 36.188 -11.695 1 62.22 4 LYS B O 1
ATOM 4034 N N . GLY B 1 5 ? -13.906 38.125 -11.273 1 68.62 5 GLY B N 1
ATOM 4035 C CA . GLY B 1 5 ? -14.93 37.656 -10.344 1 68.62 5 GLY B CA 1
ATOM 4036 C C . GLY B 1 5 ? -14.445 37.625 -8.898 1 68.62 5 GLY B C 1
ATOM 4037 O O . GLY B 1 5 ? -15.242 37.406 -7.984 1 68.62 5 GLY B O 1
ATOM 4038 N N . GLU B 1 6 ? -13.234 37.938 -8.711 1 75.38 6 GLU B N 1
ATOM 4039 C CA . GLU B 1 6 ? -12.648 37.844 -7.383 1 75.38 6 GLU B CA 1
ATOM 4040 C C . GLU B 1 6 ? -13.039 39.031 -6.523 1 75.38 6 GLU B C 1
ATOM 4042 O O . GLU B 1 6 ? -13.312 40.125 -7.051 1 75.38 6 GLU B O 1
ATOM 4047 N N . TYR B 1 7 ? -13.203 38.75 -5.242 1 74.44 7 TYR B N 1
ATOM 4048 C CA . TYR B 1 7 ? -13.438 39.844 -4.293 1 74.44 7 TYR B CA 1
ATOM 4049 C C . TYR B 1 7 ? -12.117 40.406 -3.775 1 74.44 7 TYR B C 1
ATOM 4051 O O . TYR B 1 7 ? -11.258 39.656 -3.299 1 74.44 7 TYR B O 1
ATOM 4059 N N . MET B 1 8 ? -11.984 41.594 -3.887 1 74.19 8 MET B N 1
ATOM 4060 C CA . MET B 1 8 ? -10.781 42.219 -3.346 1 74.19 8 MET B CA 1
ATOM 4061 C C . MET B 1 8 ? -10.906 42.438 -1.839 1 74.19 8 MET B C 1
ATOM 4063 O O . MET B 1 8 ? -10.789 43.562 -1.352 1 74.19 8 MET B O 1
ATOM 4067 N N . SER B 1 9 ? -11.266 41.469 -1.141 1 76.06 9 SER B N 1
ATOM 4068 C CA . SER B 1 9 ? -11.469 41.344 0.297 1 76.06 9 SER B CA 1
ATOM 4069 C C . SER B 1 9 ? -11.188 39.906 0.759 1 76.06 9 SER B C 1
ATOM 4071 O O . SER B 1 9 ? -10.875 39.031 -0.056 1 76.06 9 SER B O 1
ATOM 4073 N N . PRO B 1 10 ? -11.25 39.75 1.97 1 81.75 10 PRO B N 1
ATOM 4074 C CA . PRO B 1 10 ? -11.039 38.375 2.463 1 81.75 10 PRO B CA 1
ATOM 4075 C C . PRO B 1 10 ? -12.18 37.438 2.098 1 81.75 10 PRO B C 1
ATOM 4077 O O . PRO B 1 10 ? -12.133 36.25 2.426 1 81.75 10 PRO B O 1
ATOM 4080 N N . ARG B 1 11 ? -13.047 37.906 1.356 1 79.69 11 ARG B N 1
ATOM 4081 C CA . ARG B 1 11 ? -14.18 37.094 0.984 1 79.69 11 ARG B CA 1
ATOM 4082 C C . ARG B 1 11 ? -13.742 35.938 0.074 1 79.69 11 ARG B C 1
ATOM 4084 O O . ARG B 1 11 ? -12.922 36.125 -0.828 1 79.69 11 ARG B O 1
ATOM 4091 N N . ASP B 1 12 ? -14.344 34.812 0.285 1 80.5 12 ASP B N 1
ATOM 4092 C CA . ASP B 1 12 ? -13.938 33.562 -0.317 1 80.5 12 ASP B CA 1
ATOM 4093 C C . ASP B 1 12 ? -14.633 33.344 -1.658 1 80.5 12 ASP B C 1
ATOM 4095 O O . ASP B 1 12 ? -15.852 33.188 -1.711 1 80.5 12 ASP B O 1
ATOM 4099 N N . PHE B 1 13 ? -13.906 33.312 -2.664 1 77.69 13 PHE B N 1
ATOM 4100 C CA . PHE B 1 13 ? -14.477 33.094 -3.99 1 77.69 13 PHE B CA 1
ATOM 4101 C C . PHE B 1 13 ? -14.812 31.625 -4.215 1 77.69 13 PHE B C 1
ATOM 4103 O O . PHE B 1 13 ? -15.914 31.297 -4.668 1 77.69 13 PHE B O 1
ATOM 4110 N N . ASN B 1 14 ? -14.023 30.688 -3.834 1 80.12 14 ASN B N 1
ATOM 4111 C CA . ASN B 1 14 ? -14.164 29.266 -4.148 1 80.12 14 ASN B CA 1
ATOM 4112 C C . ASN B 1 14 ? -14.898 28.516 -3.045 1 80.12 14 ASN B C 1
ATOM 4114 O O . ASN B 1 14 ? -15.344 27.391 -3.25 1 80.12 14 ASN B O 1
ATOM 4118 N N . GLY B 1 15 ? -15.016 29.094 -1.859 1 88.81 15 GLY B N 1
ATOM 4119 C CA . GLY B 1 15 ? -15.742 28.484 -0.763 1 88.81 15 GLY B CA 1
ATOM 4120 C C . GLY B 1 15 ? -14.852 27.672 0.163 1 88.81 15 GLY B C 1
ATOM 4121 O O . GLY B 1 15 ? -15.25 27.328 1.277 1 88.81 15 GLY B O 1
ATOM 4122 N N . HIS B 1 16 ? -13.68 27.438 -0.258 1 90.62 16 HIS B N 1
ATOM 4123 C CA . HIS B 1 16 ? -12.758 26.641 0.534 1 90.62 16 HIS B CA 1
ATOM 4124 C C . HIS B 1 16 ? -12.477 27.297 1.885 1 90.62 16 HIS B C 1
ATOM 4126 O O . HIS B 1 16 ? -12.57 26.641 2.926 1 90.62 16 HIS B O 1
ATOM 4132 N N . GLY B 1 17 ? -12.148 28.547 1.882 1 91.62 17 GLY B N 1
ATOM 4133 C CA . GLY B 1 17 ? -11.875 29.281 3.111 1 91.62 17 GLY B CA 1
ATOM 4134 C C . GLY B 1 17 ? -13.047 29.297 4.066 1 91.62 17 GLY B C 1
ATOM 4135 O O . GLY B 1 17 ? -12.875 29.156 5.277 1 91.62 17 GLY B O 1
ATOM 4136 N N . THR B 1 18 ? -14.227 29.5 3.482 1 93.56 18 THR B N 1
ATOM 4137 C CA . THR B 1 18 ? -15.445 29.5 4.293 1 93.56 18 THR B CA 1
ATOM 4138 C C . THR B 1 18 ? -15.672 28.125 4.918 1 93.56 18 THR B C 1
ATOM 4140 O O . THR B 1 18 ? -16.078 28.031 6.082 1 93.56 18 THR B O 1
ATOM 4143 N N . HIS B 1 19 ? -15.438 27.078 4.18 1 94.75 19 HIS B N 1
ATOM 4144 C CA . HIS B 1 19 ? -15.57 25.719 4.668 1 94.75 19 HIS B CA 1
ATOM 4145 C C . HIS B 1 19 ? -14.664 25.469 5.867 1 94.75 19 HIS B C 1
ATOM 4147 O O . HIS B 1 19 ? -15.117 24.984 6.902 1 94.75 19 HIS B O 1
ATOM 4153 N N . VAL B 1 20 ? -13.43 25.891 5.699 1 94.56 20 VAL B N 1
ATOM 4154 C CA . VAL B 1 20 ? -12.438 25.672 6.742 1 94.56 20 VAL B CA 1
ATOM 4155 C C . VAL B 1 20 ? -12.766 26.547 7.957 1 94.56 20 VAL B C 1
ATOM 4157 O O . VAL B 1 20 ? -12.688 26.078 9.094 1 94.56 20 VAL B O 1
ATOM 4160 N N . ALA B 1 21 ? -13.148 27.781 7.723 1 94 21 ALA B N 1
ATOM 4161 C CA . ALA B 1 21 ? -13.492 28.703 8.805 1 94 21 ALA B CA 1
ATOM 4162 C C . ALA B 1 21 ? -14.672 28.188 9.617 1 94 21 ALA B C 1
ATOM 4164 O O . ALA B 1 21 ? -14.664 28.266 10.852 1 94 21 ALA B O 1
ATOM 4165 N N . SER B 1 22 ? -15.625 27.641 8.945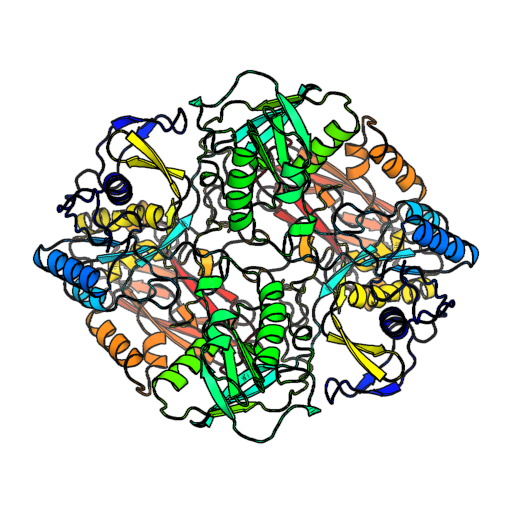 1 94.44 22 SER B N 1
ATOM 4166 C CA . SER B 1 22 ? -16.812 27.156 9.648 1 94.44 22 SER B CA 1
ATOM 4167 C C . SER B 1 22 ? -16.516 25.859 10.391 1 94.44 22 SER B C 1
ATOM 4169 O O . SER B 1 22 ? -17.156 25.562 11.406 1 94.44 22 SER B O 1
ATOM 4171 N N . THR B 1 23 ? -15.625 25.062 9.867 1 94.94 23 THR B N 1
ATOM 4172 C CA . THR B 1 23 ? -15.195 23.875 10.578 1 94.94 23 THR B CA 1
ATOM 4173 C C . THR B 1 23 ? -14.523 24.234 11.898 1 94.94 23 THR B C 1
ATOM 4175 O O . THR B 1 23 ? -14.656 23.516 12.891 1 94.94 23 THR B O 1
ATOM 4178 N N . ILE B 1 24 ? -13.859 25.375 11.875 1 94.31 24 ILE B N 1
ATOM 4179 C CA . ILE B 1 24 ? -13.164 25.828 13.078 1 94.31 24 ILE B CA 1
ATOM 4180 C C . ILE B 1 24 ? -14.156 26.469 14.039 1 94.31 24 ILE B C 1
ATOM 4182 O O . ILE B 1 24 ? -14.32 26 15.172 1 94.31 24 ILE B O 1
ATOM 4186 N N . ALA B 1 25 ? -14.93 27.484 13.555 1 92.94 25 ALA B N 1
ATOM 4187 C CA . ALA B 1 25 ? -15.617 28.359 14.492 1 92.94 25 ALA B CA 1
ATOM 4188 C C . ALA B 1 25 ? -17.078 28.547 14.109 1 92.94 25 ALA B C 1
ATOM 4190 O O . ALA B 1 25 ? -17.766 29.438 14.617 1 92.94 25 ALA B O 1
ATOM 4191 N N . GLY B 1 26 ? -17.531 27.766 13.25 1 91.94 26 GLY B N 1
ATOM 4192 C CA . GLY B 1 26 ? -18.938 27.891 12.875 1 91.94 26 GLY B CA 1
ATOM 4193 C C . GLY B 1 26 ? -19.875 27.766 14.055 1 91.94 26 GLY B C 1
ATOM 4194 O O . GLY B 1 26 ? -19.703 26.891 14.914 1 91.94 26 GLY B O 1
ATOM 4195 N N . GLY B 1 27 ? -20.844 28.641 14.055 1 92.12 27 GLY B N 1
ATOM 4196 C CA . GLY B 1 27 ? -21.891 28.516 15.055 1 92.12 27 GLY B CA 1
ATOM 4197 C C . GLY B 1 27 ? -22.812 27.328 14.797 1 92.12 27 GLY B C 1
ATOM 4198 O O . GLY B 1 27 ? -22.766 26.719 13.727 1 92.12 27 GLY B O 1
ATOM 4199 N N . GLU B 1 28 ? -23.578 27.078 15.797 1 94 28 GLU B N 1
ATOM 4200 C CA . GLU B 1 28 ? -24.516 25.953 15.68 1 94 28 GLU B CA 1
ATOM 4201 C C . GLU B 1 28 ? -25.625 26.266 14.688 1 94 28 GLU B C 1
ATOM 4203 O O . GLU B 1 28 ? -26.281 27.312 14.781 1 94 28 GLU B O 1
ATOM 4208 N N . VAL B 1 29 ? -25.781 25.422 13.766 1 95.25 29 VAL B N 1
ATOM 4209 C CA . VAL B 1 29 ? -26.859 25.516 12.797 1 95.25 29 VAL B CA 1
ATOM 4210 C C . VAL B 1 29 ? -27.562 24.156 12.664 1 95.25 29 VAL B C 1
ATOM 4212 O O . VAL B 1 29 ? -26.906 23.156 12.398 1 95.25 29 VAL B O 1
ATOM 4215 N N . GLN B 1 30 ? -28.828 24.125 12.797 1 94.81 30 GLN B N 1
ATOM 4216 C CA . GLN B 1 30 ? -29.594 22.875 12.727 1 94.81 30 GLN B CA 1
ATOM 4217 C C . GLN B 1 30 ? -30.078 22.625 11.305 1 94.81 30 GLN B C 1
ATOM 4219 O O . GLN B 1 30 ? -30.219 23.547 10.508 1 94.81 30 GLN B O 1
ATOM 4224 N N . GLY B 1 31 ? -30.266 21.344 11.023 1 92.81 31 GLY B N 1
ATOM 4225 C CA . GLY B 1 31 ? -30.938 20.922 9.797 1 92.81 31 GLY B CA 1
ATOM 4226 C C . GLY B 1 31 ? -30.062 21.094 8.562 1 92.81 31 GLY B C 1
ATOM 4227 O O . GLY B 1 31 ? -30.578 21.297 7.461 1 92.81 31 GLY B O 1
ATOM 4228 N N . VAL B 1 32 ? -28.812 21.125 8.781 1 93.88 32 VAL B N 1
ATOM 4229 C CA . VAL B 1 32 ? -27.922 21.266 7.637 1 93.88 32 VAL B CA 1
ATOM 4230 C C . VAL B 1 32 ? -27.75 19.922 6.938 1 93.88 32 VAL B C 1
ATOM 4232 O O . VAL B 1 32 ? -27.891 18.859 7.566 1 93.88 32 VAL B O 1
ATOM 4235 N N . SER B 1 33 ? -27.562 19.922 5.609 1 89.38 33 SER B N 1
ATOM 4236 C CA . SER B 1 33 ? -27.328 18.719 4.816 1 89.38 33 SER B CA 1
ATOM 4237 C C . SER B 1 33 ? -26.703 19.047 3.465 1 89.38 33 SER B C 1
ATOM 4239 O O . SER B 1 33 ? -26.641 20.219 3.08 1 89.38 33 SER B O 1
ATOM 4241 N N . TYR B 1 34 ? -26.172 18.141 2.867 1 87.75 34 TYR B N 1
ATOM 4242 C CA . TYR B 1 34 ? -25.75 18.234 1.473 1 87.75 34 TYR B CA 1
ATOM 4243 C C . TYR B 1 34 ? -26.578 17.312 0.592 1 87.75 34 TYR B C 1
ATOM 4245 O O . TYR B 1 34 ? -26.312 16.094 0.537 1 87.75 34 TYR B O 1
ATOM 4253 N N . GLY B 1 35 ? -27.516 17.797 -0.137 1 80.31 35 GLY B N 1
ATOM 4254 C CA . GLY B 1 35 ? -28.391 16.984 -0.968 1 80.31 35 GLY B CA 1
ATOM 4255 C C . GLY B 1 35 ? -29.141 15.93 -0.187 1 80.31 35 GLY B C 1
ATOM 4256 O O . GLY B 1 35 ? -29.312 14.805 -0.666 1 80.31 35 GLY B O 1
ATOM 4257 N N . GLY B 1 36 ? -29.359 16.188 1.074 1 82.5 36 GLY B N 1
ATOM 4258 C CA . GLY B 1 36 ? -30.094 15.25 1.917 1 82.5 36 GLY B CA 1
ATOM 4259 C C . GLY B 1 36 ? -29.172 14.312 2.686 1 82.5 36 GLY B C 1
ATOM 4260 O O . GLY B 1 36 ? -29.625 13.547 3.529 1 82.5 36 GLY B O 1
ATOM 4261 N N . LEU B 1 37 ? -27.938 14.461 2.443 1 84.38 37 LEU B N 1
ATOM 4262 C CA . LEU B 1 37 ? -26.969 13.602 3.117 1 84.38 37 LEU B CA 1
ATOM 4263 C C . LEU B 1 37 ? -26.344 14.32 4.312 1 84.38 37 LEU B C 1
ATOM 4265 O O . LEU B 1 37 ? -26.203 15.547 4.305 1 84.38 37 LEU B O 1
ATOM 4269 N N . ALA B 1 38 ?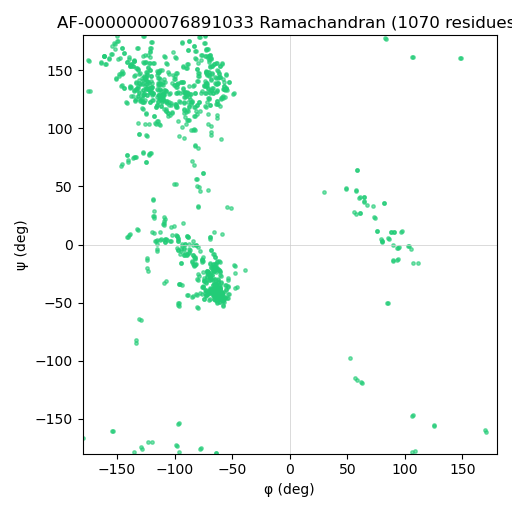 -26.016 13.578 5.32 1 88.69 38 ALA B N 1
ATOM 4270 C CA . ALA B 1 38 ? -25.359 14.062 6.535 1 88.69 38 ALA B CA 1
ATOM 4271 C C . ALA B 1 38 ? -26.219 15.102 7.242 1 88.69 38 ALA B C 1
ATOM 4273 O O . ALA B 1 38 ? -25.719 16.125 7.699 1 88.69 38 ALA B O 1
ATOM 4274 N N . THR B 1 39 ? -27.469 14.875 7.273 1 91.19 39 THR B N 1
ATOM 4275 C CA . THR B 1 39 ? -28.391 15.812 7.922 1 91.19 39 THR B CA 1
ATOM 4276 C C . THR B 1 39 ? -28.141 15.844 9.43 1 91.19 39 THR B C 1
ATOM 4278 O O . THR B 1 39 ? -28.016 14.797 10.07 1 91.19 39 THR B O 1
ATOM 4281 N N . GLY B 1 40 ? -28.016 17.062 9.922 1 93.06 40 GLY B N 1
ATOM 4282 C CA . GLY B 1 40 ? -27.812 17.219 11.352 1 93.06 40 GLY B CA 1
ATOM 4283 C C . GLY B 1 40 ? -27.453 18.625 11.758 1 93.06 40 GLY B C 1
ATOM 4284 O O . GLY B 1 40 ? -27.812 19.594 11.078 1 93.06 40 GLY B O 1
ATOM 4285 N N . THR B 1 41 ? -26.922 18.688 12.883 1 94.12 41 THR B N 1
ATOM 4286 C CA . THR B 1 41 ? -26.469 19.969 13.414 1 94.12 41 THR B CA 1
ATOM 4287 C C . THR B 1 41 ? -24.984 20.188 13.133 1 94.12 41 THR B C 1
ATOM 4289 O O . THR B 1 41 ? -24.156 19.328 13.453 1 94.12 41 THR B O 1
ATOM 4292 N N . ALA B 1 42 ? -24.688 21.234 12.484 1 93.62 42 ALA B N 1
ATOM 4293 C CA . ALA B 1 42 ? -23.297 21.578 12.211 1 93.62 42 ALA B CA 1
ATOM 4294 C C . ALA B 1 42 ? -22.781 22.594 13.219 1 93.62 42 ALA B C 1
ATOM 4296 O O . ALA B 1 42 ? -23.5 23.516 13.617 1 93.62 42 ALA B O 1
ATOM 4297 N N . ARG B 1 43 ? -21.656 22.391 13.695 1 92.31 43 ARG B N 1
ATOM 4298 C CA . ARG B 1 43 ? -20.953 23.312 14.594 1 92.31 43 ARG B CA 1
ATOM 4299 C C . ARG B 1 43 ? -19.453 23.188 14.453 1 92.31 43 ARG B C 1
ATOM 4301 O O . ARG B 1 43 ? -18.922 22.078 14.297 1 92.31 43 ARG B O 1
ATOM 4308 N N . GLY B 1 44 ? -18.766 24.281 14.539 1 90.88 44 GLY B N 1
ATOM 4309 C CA . GLY B 1 44 ? -17.312 24.234 14.523 1 90.88 44 GLY B CA 1
ATOM 4310 C C . GLY B 1 44 ? -16.719 23.688 15.797 1 90.88 44 GLY B C 1
ATOM 4311 O O . GLY B 1 44 ? -17.422 23.531 16.797 1 90.88 44 GLY B O 1
ATOM 4312 N N . GLY B 1 45 ? -15.445 23.391 15.727 1 87.56 45 GLY B N 1
ATOM 4313 C CA . GLY B 1 45 ? -14.742 22.828 16.875 1 87.56 45 GLY B CA 1
ATOM 4314 C C . GLY B 1 45 ? -14.516 23.828 17.984 1 87.56 45 GLY B C 1
ATOM 4315 O O . GLY B 1 45 ? -14.383 23.453 19.156 1 87.56 45 GLY B O 1
ATOM 4316 N N . ALA B 1 46 ? -14.438 25.078 17.625 1 88.69 46 ALA B N 1
ATOM 4317 C CA . ALA B 1 46 ? -14.258 26.172 18.562 1 88.69 46 ALA B CA 1
ATOM 4318 C C . ALA B 1 46 ? -15.18 27.344 18.234 1 88.69 46 ALA B C 1
ATOM 4320 O O . ALA B 1 46 ? -14.719 28.422 17.859 1 88.69 46 ALA B O 1
ATOM 4321 N N . PRO B 1 47 ? -16.391 27.203 18.516 1 88.69 47 PRO B N 1
ATOM 4322 C CA . PRO B 1 47 ? -17.375 28.172 18.047 1 88.69 47 PRO B CA 1
ATOM 4323 C C . PRO B 1 47 ? -17.188 29.562 18.656 1 88.69 47 PRO B C 1
ATOM 4325 O O . PRO B 1 47 ? -17.672 30.562 18.109 1 88.69 47 PRO B O 1
ATOM 4328 N N . ARG B 1 48 ? -16.531 29.734 19.734 1 89.31 48 ARG B N 1
ATOM 4329 C CA . ARG B 1 48 ? -16.344 31.031 20.375 1 89.31 48 ARG B CA 1
ATOM 4330 C C . ARG B 1 48 ? -15.008 31.656 20 1 89.31 48 ARG B C 1
ATOM 4332 O O . ARG B 1 48 ? -14.672 32.75 20.453 1 89.31 48 ARG B O 1
ATOM 4339 N N . ALA B 1 49 ? -14.32 30.969 19.156 1 90.31 49 ALA B N 1
ATOM 4340 C CA . ALA B 1 49 ? -13.062 31.531 18.688 1 90.31 49 ALA B CA 1
ATOM 4341 C C . ALA B 1 49 ? -13.305 32.719 17.734 1 90.31 49 ALA B C 1
ATOM 4343 O O . ALA B 1 49 ? -14.289 32.719 17 1 90.31 49 ALA B O 1
ATOM 4344 N N . ARG B 1 50 ? -12.383 33.688 17.797 1 92.62 50 ARG B N 1
ATOM 4345 C CA . ARG B 1 50 ? -12.391 34.781 16.828 1 92.62 50 ARG B CA 1
ATOM 4346 C C . ARG B 1 50 ? -11.5 34.469 15.633 1 92.62 50 ARG B C 1
ATOM 4348 O O . ARG B 1 50 ? -10.383 33.969 15.797 1 92.62 50 ARG B O 1
ATOM 4355 N N . LEU B 1 51 ? -12.07 34.75 14.438 1 93.5 51 LEU B N 1
ATOM 4356 C CA . LEU B 1 51 ? -11.32 34.438 13.227 1 93.5 51 LEU B CA 1
ATOM 4357 C C . LEU B 1 51 ? -10.75 35.688 12.594 1 93.5 51 LEU B C 1
ATOM 4359 O O . LEU B 1 51 ? -11.422 36.719 12.547 1 93.5 51 LEU B O 1
ATOM 4363 N N . ALA B 1 52 ? -9.484 35.688 12.289 1 94.5 52 ALA B N 1
ATOM 4364 C CA . ALA B 1 52 ? -8.852 36.625 11.367 1 94.5 52 ALA B CA 1
ATOM 4365 C C . ALA B 1 52 ? -8.539 35.938 10.031 1 94.5 52 ALA B C 1
ATOM 4367 O O . ALA B 1 52 ? -7.832 34.938 9.992 1 94.5 52 ALA B O 1
ATOM 4368 N N . ILE B 1 53 ? -9.094 36.5 8.922 1 94.06 53 ILE B N 1
ATOM 4369 C CA . ILE B 1 53 ? -9.008 35.844 7.617 1 94.06 53 ILE B CA 1
ATOM 4370 C C . ILE B 1 53 ? -8.016 36.594 6.727 1 94.06 53 ILE B C 1
ATOM 4372 O O . ILE B 1 53 ? -8.156 37.781 6.512 1 94.06 53 ILE B O 1
ATOM 4376 N N . TYR B 1 54 ? -7.059 35.875 6.273 1 92.19 54 TYR B N 1
ATOM 4377 C CA . TYR B 1 54 ? -6.062 36.406 5.348 1 92.19 54 TYR B CA 1
ATOM 4378 C C . TYR B 1 54 ? -6.113 35.656 4.012 1 92.19 54 TYR B C 1
ATOM 4380 O O . TYR B 1 54 ? -5.688 34.5 3.914 1 92.19 54 TYR B O 1
ATOM 4388 N N . LYS B 1 55 ? -6.539 36.281 3 1 88.5 55 LYS B N 1
ATOM 4389 C CA . LYS B 1 55 ? -6.691 35.656 1.687 1 88.5 55 LYS B CA 1
ATOM 4390 C C . LYS B 1 55 ? -5.383 35.688 0.902 1 88.5 55 LYS B C 1
ATOM 4392 O O . LYS B 1 55 ? -4.793 36.75 0.731 1 88.5 55 LYS B O 1
ATOM 4397 N N . VAL B 1 56 ? -4.973 34.5 0.509 1 86.56 56 VAL B N 1
ATOM 4398 C CA . VAL B 1 56 ? -3.707 34.438 -0.215 1 86.56 56 VAL B CA 1
ATOM 4399 C C . VAL B 1 56 ? -3.91 33.781 -1.573 1 86.56 56 VAL B C 1
ATOM 4401 O O . VAL B 1 56 ? -3.072 33.906 -2.469 1 86.56 56 VAL B O 1
ATOM 4404 N N . LEU B 1 57 ? -4.914 33 -1.771 1 82.75 57 LEU B N 1
ATOM 4405 C CA . LEU B 1 57 ? -5.199 32.344 -3.043 1 82.75 57 LEU B CA 1
ATOM 4406 C C . LEU B 1 57 ? -6.246 33.125 -3.836 1 82.75 57 LEU B C 1
ATOM 4408 O O . LEU B 1 57 ? -7.309 33.469 -3.307 1 82.75 57 LEU B O 1
ATOM 4412 N N . TRP B 1 58 ? -5.809 33.312 -5.078 1 79.94 58 TRP B N 1
ATOM 4413 C CA . TRP B 1 58 ? -6.645 34.188 -5.879 1 79.94 58 TRP B CA 1
ATOM 4414 C C . TRP B 1 58 ? -7.059 33.531 -7.184 1 79.94 58 TRP B C 1
ATOM 4416 O O . TRP B 1 58 ? -6.277 32.781 -7.77 1 79.94 58 TRP B O 1
ATOM 4426 N N . GLY B 1 59 ? -8.211 33.781 -7.605 1 72.19 59 GLY B N 1
ATOM 4427 C CA . GLY B 1 59 ? -8.695 33.375 -8.914 1 72.19 59 GLY B CA 1
ATOM 4428 C C . GLY B 1 59 ? -9.211 31.953 -8.945 1 72.19 59 GLY B C 1
ATOM 4429 O O . GLY B 1 59 ? -9.188 31.25 -7.93 1 72.19 59 GLY B O 1
ATOM 4430 N N . PRO B 1 60 ? -9.711 31.641 -10.141 1 67.06 60 PRO B N 1
ATOM 4431 C CA . PRO B 1 60 ? -10.289 30.297 -10.289 1 67.06 60 PRO B CA 1
ATOM 4432 C C . PRO B 1 60 ? -9.25 29.188 -10.148 1 67.06 60 PRO B C 1
ATOM 4434 O O . PRO B 1 60 ? -9.594 28.062 -9.773 1 67.06 60 PRO B O 1
ATOM 4437 N N . ASN B 1 61 ? -8.039 29.656 -10.352 1 66.25 61 ASN B N 1
ATOM 4438 C CA . ASN B 1 61 ? -7.004 28.625 -10.305 1 66.25 61 ASN B CA 1
ATOM 4439 C C . ASN B 1 61 ? -6.309 28.578 -8.945 1 66.25 61 ASN B C 1
ATOM 4441 O O . ASN B 1 61 ? -5.355 27.828 -8.758 1 66.25 61 ASN B O 1
ATOM 4445 N N . THR B 1 62 ? -6.836 29.328 -8.039 1 66.69 62 THR B N 1
ATOM 4446 C CA . THR B 1 62 ? -6.332 29.328 -6.672 1 66.69 62 THR B CA 1
ATOM 4447 C C . THR B 1 62 ? -4.816 29.484 -6.652 1 66.69 62 THR B C 1
ATOM 4449 O O . THR B 1 62 ? -4.113 28.703 -6 1 66.69 62 THR B O 1
ATOM 4452 N N . ALA B 1 63 ? -4.309 30.438 -7.375 1 67.5 63 ALA B N 1
ATOM 4453 C CA . ALA B 1 63 ? -2.873 30.688 -7.48 1 67.5 63 ALA B CA 1
ATOM 4454 C C . ALA B 1 63 ? -2.381 31.578 -6.355 1 67.5 63 ALA B C 1
ATOM 4456 O O . ALA B 1 63 ? -3.094 32.5 -5.926 1 67.5 63 ALA B O 1
ATOM 4457 N N . ALA B 1 64 ? -1.331 31.172 -5.676 1 74.06 64 ALA B N 1
ATOM 4458 C CA . ALA B 1 64 ? -0.685 32.031 -4.676 1 74.06 64 ALA B CA 1
ATOM 4459 C C . ALA B 1 64 ? 0.816 32.125 -4.93 1 74.06 64 ALA B C 1
ATOM 4461 O O . ALA B 1 64 ? 1.428 31.188 -5.461 1 74.06 64 ALA B O 1
ATOM 4462 N N . SER B 1 65 ? 1.317 33.375 -4.656 1 79 65 SER B N 1
ATOM 4463 C CA . SER B 1 65 ? 2.77 33.5 -4.605 1 79 65 SER B CA 1
ATOM 4464 C C . SER B 1 65 ? 3.297 33.25 -3.191 1 79 65 SER B C 1
ATOM 4466 O O . SER B 1 65 ? 2.594 33.531 -2.213 1 79 65 SER B O 1
ATOM 4468 N N . ASP B 1 66 ? 4.492 32.781 -3.041 1 80.12 66 ASP B N 1
ATOM 4469 C CA . ASP B 1 66 ? 5.125 32.562 -1.743 1 80.12 66 ASP B CA 1
ATOM 4470 C C . ASP B 1 66 ? 5.227 33.875 -0.97 1 80.12 66 ASP B C 1
ATOM 4472 O O . ASP B 1 66 ? 5.094 33.906 0.256 1 80.12 66 ASP B O 1
ATOM 4476 N N . THR B 1 67 ? 5.398 34.938 -1.695 1 82.62 67 THR B N 1
ATOM 4477 C CA . THR B 1 67 ? 5.527 36.25 -1.073 1 82.62 67 THR B CA 1
ATOM 4478 C C . THR B 1 67 ? 4.211 36.656 -0.433 1 82.62 67 THR B C 1
ATOM 4480 O O . THR B 1 67 ? 4.203 37.25 0.647 1 82.62 67 THR B O 1
ATOM 4483 N N . ASP B 1 68 ? 3.154 36.375 -1.059 1 84.81 68 ASP B N 1
ATOM 4484 C CA . ASP B 1 68 ? 1.845 36.719 -0.514 1 84.81 68 ASP B CA 1
ATOM 4485 C C . ASP B 1 68 ? 1.545 35.906 0.749 1 84.81 68 ASP B C 1
ATOM 4487 O O . ASP B 1 68 ? 0.962 36.438 1.701 1 84.81 68 ASP B O 1
ATOM 4491 N N . ILE B 1 69 ? 1.907 34.75 0.734 1 87.38 69 ILE B N 1
ATOM 4492 C CA . ILE B 1 69 ? 1.688 33.906 1.89 1 87.38 69 ILE B CA 1
ATOM 4493 C C . ILE B 1 69 ? 2.506 34.406 3.074 1 87.38 69 ILE B C 1
ATOM 4495 O O . ILE B 1 69 ? 1.997 34.5 4.195 1 87.38 69 ILE B O 1
ATOM 4499 N N . LEU B 1 70 ? 3.727 34.75 2.807 1 87.81 70 LEU B N 1
ATOM 4500 C CA . LEU B 1 70 ? 4.586 35.25 3.871 1 87.81 70 LEU B CA 1
ATOM 4501 C C . LEU B 1 70 ? 4.051 36.594 4.422 1 87.81 70 LEU B C 1
ATOM 4503 O O . LEU B 1 70 ? 4.105 36.812 5.629 1 87.81 70 LEU B O 1
ATOM 4507 N N . ALA B 1 71 ? 3.592 37.375 3.52 1 91.06 71 ALA B N 1
ATOM 4508 C CA . ALA B 1 71 ? 3.01 38.656 3.951 1 91.06 71 ALA B CA 1
ATOM 4509 C C . ALA B 1 71 ? 1.792 38.438 4.84 1 91.06 71 ALA B C 1
ATOM 4511 O O . ALA B 1 71 ? 1.595 39.156 5.828 1 91.06 71 ALA B O 1
ATOM 4512 N N . ALA B 1 72 ? 1.009 37.531 4.457 1 91.88 72 ALA B N 1
ATOM 4513 C CA . ALA B 1 72 ? -0.176 37.188 5.246 1 91.88 72 ALA B CA 1
ATOM 4514 C C . ALA B 1 72 ? 0.21 36.688 6.633 1 91.88 72 ALA B C 1
ATOM 4516 O O . ALA B 1 72 ? -0.447 37 7.625 1 91.88 72 ALA B O 1
ATOM 4517 N N . ILE B 1 73 ? 1.186 35.938 6.719 1 92.12 73 ILE B N 1
ATOM 4518 C CA . ILE B 1 73 ? 1.669 35.406 7.996 1 92.12 73 ILE B CA 1
ATOM 4519 C C . ILE B 1 73 ? 2.168 36.562 8.867 1 92.12 73 ILE B C 1
ATOM 4521 O O . ILE B 1 73 ? 1.871 36.625 10.062 1 92.12 73 ILE B O 1
ATOM 4525 N N . ASP B 1 74 ? 2.865 37.438 8.258 1 94.5 74 ASP B N 1
ATOM 4526 C CA . ASP B 1 74 ? 3.35 38.625 8.992 1 94.5 74 ASP B CA 1
ATOM 4527 C C . ASP B 1 74 ? 2.189 39.438 9.531 1 94.5 74 ASP B C 1
ATOM 4529 O O . ASP B 1 74 ? 2.24 39.938 10.664 1 94.5 74 ASP B O 1
ATOM 4533 N N . ASP B 1 75 ? 1.25 39.656 8.672 1 95.5 75 ASP B N 1
ATOM 4534 C CA . ASP B 1 75 ? 0.063 40.375 9.109 1 95.5 75 ASP B CA 1
ATOM 4535 C C . ASP B 1 75 ? -0.598 39.688 10.297 1 95.5 75 ASP B C 1
ATOM 4537 O O . ASP B 1 75 ? -1.027 40.344 11.25 1 95.5 75 ASP B O 1
ATOM 4541 N N . ALA B 1 76 ? -0.729 38.438 10.219 1 95.25 76 ALA B N 1
ATOM 4542 C CA . ALA B 1 76 ? -1.345 37.656 11.289 1 95.25 76 ALA B CA 1
ATOM 4543 C C . ALA B 1 76 ? -0.559 37.781 12.586 1 95.25 76 ALA B C 1
ATOM 4545 O O . ALA B 1 76 ? -1.146 37.906 13.672 1 95.25 76 ALA B O 1
ATOM 4546 N N . ILE B 1 77 ? 0.734 37.719 12.516 1 95.31 77 ILE B N 1
ATOM 4547 C CA . ILE B 1 77 ? 1.595 37.906 13.68 1 95.31 77 ILE B CA 1
ATOM 4548 C C . ILE B 1 77 ? 1.34 39.281 14.312 1 95.31 77 ILE B C 1
ATOM 4550 O O . ILE B 1 77 ? 1.189 39.375 15.531 1 95.31 77 ILE B O 1
ATOM 4554 N N . GLN B 1 78 ? 1.276 40.25 13.477 1 96.06 78 GLN B N 1
ATOM 4555 C CA . GLN B 1 78 ? 1.059 41.625 13.953 1 96.06 78 GLN B CA 1
ATOM 4556 C C . GLN B 1 78 ? -0.307 41.75 14.617 1 96.06 78 GLN B C 1
ATOM 4558 O O . GLN B 1 78 ? -0.457 42.5 15.586 1 96.06 78 GLN B O 1
ATOM 4563 N N . ASP B 1 79 ? -1.206 41.062 14.078 1 96.44 79 ASP B N 1
ATOM 4564 C CA . ASP B 1 79 ? -2.562 41.125 14.617 1 96.44 79 ASP B CA 1
ATOM 4565 C C . ASP B 1 79 ? -2.674 40.344 15.922 1 96.44 79 ASP B C 1
ATOM 4567 O O . ASP B 1 79 ? -3.658 40.5 16.656 1 96.44 79 ASP B O 1
ATOM 4571 N N . GLY B 1 80 ? -1.706 39.531 16.203 1 93.69 80 GLY B N 1
ATOM 4572 C CA . GLY B 1 80 ? -1.646 38.844 17.484 1 93.69 80 GLY B CA 1
ATOM 4573 C C . GLY B 1 80 ? -2.531 37.594 17.531 1 93.69 80 GLY B C 1
ATOM 4574 O O . GLY B 1 80 ? -3.172 37.344 18.547 1 93.69 80 GLY B O 1
ATOM 4575 N N . VAL B 1 81 ? -2.646 36.875 16.469 1 94 81 VAL B N 1
ATOM 4576 C CA . VAL B 1 81 ? -3.453 35.688 16.484 1 94 81 VAL B CA 1
ATOM 4577 C C . VAL B 1 81 ? -2.793 34.625 17.375 1 94 81 VAL B C 1
ATOM 4579 O O . VAL B 1 81 ? -1.605 34.719 17.688 1 94 81 VAL B O 1
ATOM 4582 N N . ASP B 1 82 ? -3.594 33.656 17.812 1 93.56 82 ASP B N 1
ATOM 4583 C CA . ASP B 1 82 ? -3.076 32.625 18.703 1 93.56 82 ASP B CA 1
ATOM 4584 C C . ASP B 1 82 ? -2.641 31.375 17.906 1 93.56 82 ASP B C 1
ATOM 4586 O O . ASP B 1 82 ? -1.701 30.688 18.297 1 93.56 82 ASP B O 1
ATOM 4590 N N . VAL B 1 83 ? -3.365 31.125 16.859 1 95.06 83 VAL B N 1
ATOM 4591 C CA . VAL B 1 83 ? -3.131 29.938 16.047 1 95.06 83 VAL B CA 1
ATOM 4592 C C . VAL B 1 83 ? -3.232 30.297 14.57 1 95.06 83 VAL B C 1
ATOM 4594 O O . VAL B 1 83 ? -4.109 31.062 14.164 1 95.06 83 VAL B O 1
ATOM 4597 N N . LEU B 1 84 ? -2.309 29.812 13.781 1 94.94 84 LEU B N 1
ATOM 4598 C CA . LEU B 1 84 ? -2.41 29.844 12.32 1 94.94 84 LEU B CA 1
ATOM 4599 C C . LEU B 1 84 ? -2.896 28.5 11.789 1 94.94 84 LEU B C 1
ATOM 4601 O O . LEU B 1 84 ? -2.291 27.469 12.062 1 94.94 84 LEU B O 1
ATOM 4605 N N . SER B 1 85 ? -3.98 28.438 11.125 1 94.75 85 SER B N 1
ATOM 4606 C CA . SER B 1 85 ? -4.496 27.266 10.414 1 94.75 85 SER B CA 1
ATOM 4607 C C . SER B 1 85 ? -4.34 27.422 8.906 1 94.75 85 SER B C 1
ATOM 4609 O O . SER B 1 85 ? -5.031 28.234 8.289 1 94.75 85 SER B O 1
ATOM 4611 N N . LEU B 1 86 ? -3.492 26.594 8.312 1 92.56 86 LEU B N 1
ATOM 4612 C CA . LEU B 1 86 ? -3.08 26.797 6.93 1 92.56 86 LEU B CA 1
ATOM 4613 C C . LEU B 1 86 ? -3.348 25.547 6.09 1 92.56 86 LEU B C 1
ATOM 4615 O O . LEU B 1 86 ? -2.744 24.5 6.32 1 92.56 86 LEU B O 1
ATOM 4619 N N . SER B 1 87 ? -4.23 25.688 5.219 1 90.12 87 SER B N 1
ATOM 4620 C CA . SER B 1 87 ? -4.531 24.609 4.277 1 90.12 87 SER B CA 1
ATOM 4621 C C . SER B 1 87 ? -3.859 24.859 2.928 1 90.12 87 SER B C 1
ATOM 4623 O O . SER B 1 87 ? -4.516 24.828 1.886 1 90.12 87 SER B O 1
ATOM 4625 N N . LEU B 1 88 ? -2.566 25.109 3.01 1 82.62 88 LEU B N 1
ATOM 4626 C CA . LEU B 1 88 ? -1.778 25.453 1.83 1 82.62 88 LEU B CA 1
ATOM 4627 C C . LEU B 1 88 ? -0.746 24.359 1.536 1 82.62 88 LEU B C 1
ATOM 4629 O O . LEU B 1 88 ? -0.375 23.594 2.428 1 82.62 88 LEU B O 1
ATOM 4633 N N . GLY B 1 89 ? -0.457 24.156 0.281 1 71.81 89 GLY B N 1
ATOM 4634 C CA . GLY B 1 89 ? 0.622 23.25 -0.093 1 71.81 89 GLY B CA 1
ATOM 4635 C C . GLY B 1 89 ? 0.881 23.219 -1.587 1 71.81 89 GLY B C 1
ATOM 4636 O O . GLY B 1 89 ? -0.019 23.5 -2.385 1 71.81 89 GLY B O 1
ATOM 4637 N N . ARG B 1 90 ? 2.119 23.328 -2.059 1 64.19 90 ARG B N 1
ATOM 4638 C CA . ARG B 1 90 ? 2.49 23.281 -3.469 1 64.19 90 ARG B CA 1
ATOM 4639 C C . ARG B 1 90 ? 3.221 21.984 -3.805 1 64.19 90 ARG B C 1
ATOM 4641 O O . ARG B 1 90 ? 4.02 21.953 -4.742 1 64.19 90 ARG B O 1
ATOM 4648 N N . GLY B 1 91 ? 3.07 21.078 -3.172 1 63.19 91 GLY B N 1
ATOM 4649 C CA . GLY B 1 91 ? 3.729 19.812 -3.463 1 63.19 91 GLY B CA 1
ATOM 4650 C C . GLY B 1 91 ? 4.859 19.484 -2.504 1 63.19 91 GLY B C 1
ATOM 4651 O O . GLY B 1 91 ? 5.238 20.328 -1.682 1 63.19 91 GLY B O 1
ATOM 4652 N N . ALA B 1 92 ? 5.445 18.406 -2.783 1 56.91 92 ALA B N 1
ATOM 4653 C CA . ALA B 1 92 ? 6.52 17.953 -1.906 1 56.91 92 ALA B CA 1
ATOM 4654 C C . ALA B 1 92 ? 7.758 18.828 -2.041 1 56.91 92 ALA B C 1
ATOM 4656 O O . ALA B 1 92 ? 8.055 19.328 -3.131 1 56.91 92 ALA B O 1
ATOM 4657 N N . ARG B 1 93 ? 8.297 19.375 -1.01 1 59.03 93 ARG B N 1
ATOM 4658 C CA . ARG B 1 93 ? 9.562 20.094 -0.932 1 59.03 93 ARG B CA 1
ATOM 4659 C C . ARG B 1 93 ? 9.328 21.594 -0.768 1 59.03 93 ARG B C 1
ATOM 4661 O O . ARG B 1 93 ? 10.266 22.359 -0.505 1 59.03 93 ARG B O 1
ATOM 4668 N N . HIS B 1 94 ? 8.07 21.922 -1.071 1 67.75 94 HIS B N 1
ATOM 4669 C CA . HIS B 1 94 ? 7.793 23.328 -0.833 1 67.75 94 HIS B CA 1
ATOM 4670 C C . HIS B 1 94 ? 7.473 23.594 0.635 1 67.75 94 HIS B C 1
ATOM 4672 O O . HIS B 1 94 ? 6.559 22.984 1.191 1 67.75 94 HIS B O 1
ATOM 4678 N N . GLU B 1 95 ? 8.305 24.406 1.211 1 77.69 95 GLU B N 1
ATOM 4679 C CA . GLU B 1 95 ? 8.156 24.719 2.629 1 77.69 95 GLU B CA 1
ATOM 4680 C C . GLU B 1 95 ? 8.008 26.219 2.852 1 77.69 95 GLU B C 1
ATOM 4682 O O . GLU B 1 95 ? 8.266 27.016 1.946 1 77.69 95 GLU B O 1
ATOM 4687 N N . PHE B 1 96 ? 7.52 26.531 4.043 1 78.94 96 PHE B N 1
ATOM 4688 C CA . PHE B 1 96 ? 7.34 27.906 4.461 1 78.94 96 PHE B CA 1
ATOM 4689 C C . PHE B 1 96 ? 8.133 28.203 5.73 1 78.94 96 PHE B C 1
ATOM 4691 O O . PHE B 1 96 ? 7.547 28.391 6.797 1 78.94 96 PHE B O 1
ATOM 4698 N N . PRO B 1 97 ? 9.414 28.406 5.574 1 79.94 97 PRO B N 1
ATOM 4699 C CA . PRO B 1 97 ? 10.234 28.641 6.766 1 79.94 97 PRO B CA 1
ATOM 4700 C C . PRO B 1 97 ? 9.836 29.906 7.52 1 79.94 97 PRO B C 1
ATOM 4702 O O . PRO B 1 97 ? 10.102 30.016 8.719 1 79.94 97 PRO B O 1
ATOM 4705 N N . GLY B 1 98 ? 9.156 30.797 6.809 1 84.25 98 GLY B N 1
ATOM 4706 C CA . GLY B 1 98 ? 8.703 32.031 7.441 1 84.25 98 GLY B CA 1
ATOM 4707 C C . GLY B 1 98 ? 7.75 31.781 8.602 1 84.25 98 GLY B C 1
ATOM 4708 O O . GLY B 1 98 ? 7.547 32.656 9.438 1 84.25 98 GLY B O 1
ATOM 4709 N N . THR B 1 99 ? 7.207 30.594 8.719 1 91.5 99 THR B N 1
ATOM 4710 C CA . THR B 1 99 ? 6.301 30.25 9.805 1 91.5 99 THR B CA 1
ATOM 4711 C C . THR B 1 99 ? 7.051 30.188 11.133 1 91.5 99 THR B C 1
ATOM 4713 O O . THR B 1 99 ? 6.434 30.219 12.203 1 91.5 99 THR B O 1
ATOM 4716 N N . LEU B 1 100 ? 8.391 30.109 11.117 1 92.81 100 LEU B N 1
ATOM 4717 C CA . LEU B 1 100 ? 9.18 30.109 12.336 1 92.81 100 LEU B CA 1
ATOM 4718 C C . LEU B 1 100 ? 8.969 31.406 13.125 1 92.81 100 LEU B C 1
ATOM 4720 O O . LEU B 1 100 ? 8.953 31.391 14.352 1 92.81 100 LEU B O 1
ATOM 4724 N N . HIS B 1 101 ? 8.812 32.5 12.414 1 93.44 101 HIS B N 1
ATOM 4725 C CA . HIS B 1 101 ? 8.594 33.781 13.07 1 93.44 101 HIS B CA 1
ATOM 4726 C C . HIS B 1 101 ? 7.324 33.75 13.914 1 93.44 101 HIS B C 1
ATOM 4728 O O . HIS B 1 101 ? 7.277 34.375 14.984 1 93.44 101 HIS B O 1
ATOM 4734 N N . ALA B 1 102 ? 6.332 33.094 13.406 1 95 102 ALA B N 1
ATOM 4735 C CA . ALA B 1 102 ? 5.094 32.969 14.172 1 95 102 ALA B CA 1
ATOM 4736 C C . ALA B 1 102 ? 5.312 32.156 15.445 1 95 102 ALA B C 1
ATOM 4738 O O . ALA B 1 102 ? 4.871 32.562 16.531 1 95 102 ALA B O 1
ATOM 4739 N N . VAL B 1 103 ? 6 31.141 15.352 1 95.19 103 VAL B N 1
ATOM 4740 C CA . VAL B 1 103 ? 6.23 30.25 16.484 1 95.19 103 VAL B CA 1
ATOM 4741 C C . VAL B 1 103 ? 7.074 30.969 17.531 1 95.19 103 VAL B C 1
ATOM 4743 O O . VAL B 1 103 ? 6.859 30.797 18.734 1 95.19 103 VAL B O 1
ATOM 4746 N N . LEU B 1 104 ? 8.031 31.734 17.078 1 94.19 104 LEU B N 1
ATOM 4747 C CA . LEU B 1 104 ? 8.883 32.5 17.984 1 94.19 104 LEU B CA 1
ATOM 4748 C C . LEU B 1 104 ? 8.055 33.5 18.781 1 94.19 104 LEU B C 1
ATOM 4750 O O . LEU B 1 104 ? 8.469 33.938 19.875 1 94.19 104 LEU B O 1
ATOM 4754 N N . ARG B 1 105 ? 6.922 33.844 18.297 1 94.38 105 ARG B N 1
ATOM 4755 C CA . ARG B 1 105 ? 6.031 34.781 18.969 1 94.38 105 ARG B CA 1
ATOM 4756 C C . ARG B 1 105 ? 4.953 34.062 19.766 1 94.38 105 ARG B C 1
ATOM 4758 O O . ARG B 1 105 ? 3.99 34.656 20.234 1 94.38 105 ARG B O 1
ATOM 4765 N N . GLY B 1 106 ? 5.031 32.719 19.812 1 93.81 106 GLY B N 1
ATOM 4766 C CA . GLY B 1 106 ? 4.117 31.938 20.609 1 93.81 106 GLY B CA 1
ATOM 4767 C C . GLY B 1 106 ? 2.869 31.516 19.844 1 93.81 106 GLY B C 1
ATOM 4768 O O . GLY B 1 106 ? 1.889 31.078 20.453 1 93.81 106 GLY B O 1
ATOM 4769 N N . ILE B 1 107 ? 2.857 31.703 18.562 1 95.19 107 ILE B N 1
ATOM 4770 C CA . ILE B 1 107 ? 1.71 31.359 17.734 1 95.19 107 ILE B CA 1
ATOM 4771 C C . ILE B 1 107 ? 1.865 29.938 17.219 1 95.19 107 ILE B C 1
ATOM 4773 O O . ILE B 1 107 ? 2.873 29.594 16.594 1 95.19 107 ILE B O 1
ATOM 4777 N N . SER B 1 108 ? 0.919 29.062 17.5 1 95.75 108 SER B N 1
ATOM 4778 C CA . SER B 1 108 ? 0.941 27.703 16.969 1 95.75 108 SER B CA 1
ATOM 4779 C C . SER B 1 108 ? 0.621 27.703 15.469 1 95.75 108 SER B C 1
ATOM 4781 O O . SER B 1 108 ? -0.245 28.438 15.016 1 95.75 108 SER B O 1
ATOM 4783 N N . VAL B 1 109 ? 1.339 26.891 14.734 1 95.25 109 VAL B N 1
ATOM 4784 C CA . VAL B 1 109 ? 1.122 26.781 13.297 1 95.25 109 VAL B CA 1
ATOM 4785 C C . VAL B 1 109 ? 0.65 25.359 12.953 1 95.25 109 VAL B C 1
ATOM 4787 O O . VAL B 1 109 ? 1.369 24.391 13.188 1 95.25 109 VAL B O 1
ATOM 4790 N N . VAL B 1 110 ? -0.513 25.219 12.414 1 95.88 110 VAL B N 1
ATOM 4791 C CA . VAL B 1 110 ? -1.111 23.969 11.969 1 95.88 110 VAL B CA 1
ATOM 4792 C C . VAL B 1 110 ? -1.24 23.969 10.453 1 95.88 110 VAL B C 1
ATOM 4794 O O . VAL B 1 110 ? -1.836 24.875 9.867 1 95.88 110 VAL B O 1
ATOM 4797 N N . PHE B 1 111 ? -0.691 22.969 9.812 1 94.75 111 PHE B N 1
ATOM 4798 C CA . PHE B 1 111 ? -0.597 22.922 8.359 1 94.75 111 PHE B CA 1
ATOM 4799 C C . PHE B 1 111 ? -1.102 21.578 7.828 1 94.75 111 PHE B C 1
ATOM 4801 O O . PHE B 1 111 ? -0.967 20.547 8.492 1 94.75 111 PHE B O 1
ATOM 4808 N N . SER B 1 112 ? -1.707 21.609 6.629 1 95.62 112 SER B N 1
ATOM 4809 C CA . SER B 1 112 ? -2.129 20.375 5.973 1 95.62 112 SER B CA 1
ATOM 4810 C C . SER B 1 112 ? -0.933 19.594 5.445 1 95.62 112 SER B C 1
ATOM 4812 O O . SER B 1 112 ? 0.041 20.188 4.969 1 95.62 112 SER B O 1
ATOM 4814 N N . ALA B 1 113 ? -1.034 18.266 5.414 1 96.56 113 ALA B N 1
ATOM 4815 C CA . ALA B 1 113 ? 0.072 17.391 5.027 1 96.56 113 ALA B CA 1
ATOM 4816 C C . ALA B 1 113 ? 0.157 17.266 3.51 1 96.56 113 ALA B C 1
ATOM 4818 O O . ALA B 1 113 ? 1.169 16.797 2.977 1 96.56 113 ALA B O 1
ATOM 4819 N N . GLY B 1 114 ? -0.907 17.609 2.807 1 94.88 114 GLY B N 1
ATOM 4820 C CA . GLY B 1 114 ? -0.979 17.406 1.368 1 94.88 114 GLY B CA 1
ATOM 4821 C C . GLY B 1 114 ? -1.901 16.281 0.972 1 94.88 114 GLY B C 1
ATOM 4822 O O . GLY B 1 114 ? -2.244 15.43 1.801 1 94.88 114 GLY B O 1
ATOM 4823 N N . ASN B 1 115 ? -2.33 16.25 -0.294 1 93.69 115 ASN B N 1
ATOM 4824 C CA . ASN B 1 115 ? -3.297 15.273 -0.787 1 93.69 115 ASN B CA 1
ATOM 4825 C C . ASN B 1 115 ? -2.705 14.414 -1.897 1 93.69 115 ASN B C 1
ATOM 4827 O O . ASN B 1 115 ? -3.387 14.094 -2.875 1 93.69 115 ASN B O 1
ATOM 4831 N N . ASP B 1 116 ? -1.472 14.062 -1.761 1 93.75 116 ASP B N 1
ATOM 4832 C CA . ASP B 1 116 ? -0.792 13.367 -2.85 1 93.75 116 ASP B CA 1
ATOM 4833 C C . ASP B 1 116 ? -0.541 11.906 -2.494 1 93.75 116 ASP B C 1
ATOM 4835 O O . ASP B 1 116 ? 0.356 11.266 -3.051 1 93.75 116 ASP B O 1
ATOM 4839 N N . GLY B 1 117 ? -1.231 11.367 -1.538 1 93.56 117 GLY B N 1
ATOM 4840 C CA . GLY B 1 117 ? -1.144 9.953 -1.206 1 93.56 117 GLY B CA 1
ATOM 4841 C C . GLY B 1 117 ? -1.829 9.055 -2.221 1 93.56 117 GLY B C 1
ATOM 4842 O O . GLY B 1 117 ? -2.414 9.547 -3.189 1 93.56 117 GLY B O 1
ATOM 4843 N N . PRO B 1 118 ? -1.671 7.758 -2.041 1 93.88 118 PRO B N 1
ATOM 4844 C CA . PRO B 1 118 ? -0.981 7.113 -0.921 1 93.88 118 PRO B CA 1
ATOM 4845 C C . PRO B 1 118 ? 0.51 6.91 -1.184 1 93.88 118 PRO B C 1
ATOM 4847 O O . PRO B 1 118 ? 1.199 6.266 -0.389 1 93.88 118 PRO B O 1
ATOM 4850 N N . ALA B 1 119 ? 1.065 7.426 -2.266 1 93.62 119 ALA B N 1
ATOM 4851 C CA . ALA B 1 119 ? 2.494 7.309 -2.543 1 93.62 119 ALA B CA 1
ATOM 4852 C C . ALA B 1 119 ? 3.326 7.844 -1.381 1 93.62 119 ALA B C 1
ATOM 4854 O O . ALA B 1 119 ? 3.008 8.891 -0.812 1 93.62 119 ALA B O 1
ATOM 4855 N N . PRO B 1 120 ? 4.352 7.062 -1.025 1 93.94 120 PRO B N 1
ATOM 4856 C CA . PRO B 1 120 ? 5.219 7.574 0.036 1 93.94 120 PRO B CA 1
ATOM 4857 C C . PRO B 1 120 ? 6.039 8.781 -0.405 1 93.94 120 PRO B C 1
ATOM 4859 O O . PRO B 1 120 ? 6.109 9.086 -1.6 1 93.94 120 PRO B O 1
ATOM 4862 N N . GLN B 1 121 ? 6.578 9.516 0.562 1 92.5 121 GLN B N 1
ATOM 4863 C CA . GLN B 1 121 ? 7.477 10.648 0.365 1 92.5 121 GLN B CA 1
ATOM 4864 C C . GLN B 1 121 ? 6.773 11.789 -0.361 1 92.5 121 GLN B C 1
ATOM 4866 O O . GLN B 1 121 ? 7.375 12.461 -1.2 1 92.5 121 GLN B O 1
ATOM 4871 N N . THR B 1 122 ? 5.512 11.945 -0.033 1 94.12 122 THR B N 1
ATOM 4872 C CA . THR B 1 122 ? 4.742 13 -0.697 1 94.12 122 THR B CA 1
ATOM 4873 C C . THR B 1 122 ? 4.309 14.062 0.303 1 94.12 122 THR B C 1
ATOM 4875 O O . THR B 1 122 ? 3.715 15.078 -0.079 1 94.12 122 THR B O 1
ATOM 4878 N N . VAL B 1 123 ? 4.59 13.867 1.576 1 95.56 123 VAL B N 1
ATOM 4879 C CA . VAL B 1 123 ? 4.141 14.773 2.629 1 95.56 123 VAL B CA 1
ATOM 4880 C C . VAL B 1 123 ? 4.742 16.156 2.412 1 95.56 123 VAL B C 1
ATOM 4882 O O . VAL B 1 123 ? 5.895 16.281 1.99 1 95.56 123 VAL B O 1
ATOM 4885 N N . THR B 1 124 ? 3.926 17.188 2.729 1 93.31 124 THR B N 1
ATOM 4886 C CA . THR B 1 124 ? 4.363 18.578 2.646 1 93.31 124 THR B CA 1
ATOM 4887 C C . THR B 1 124 ? 4.25 19.25 4.004 1 93.31 124 THR B C 1
ATOM 4889 O O . THR B 1 124 ? 3.715 18.688 4.953 1 93.31 124 THR B O 1
ATOM 4892 N N . ASN B 1 125 ? 4.875 20.5 4.039 1 93.38 125 ASN B N 1
ATOM 4893 C CA . ASN B 1 125 ? 4.852 21.266 5.281 1 93.38 125 ASN B CA 1
ATOM 4894 C C . ASN B 1 125 ? 5.496 20.484 6.426 1 93.38 125 ASN B C 1
ATOM 4896 O O . ASN B 1 125 ? 4.871 20.281 7.469 1 93.38 125 ASN B O 1
ATOM 4900 N N . VAL B 1 126 ? 6.789 20.25 6.242 1 93.31 126 VAL B N 1
ATOM 4901 C CA . VAL B 1 126 ? 7.422 19.234 7.078 1 93.31 126 VAL B CA 1
ATOM 4902 C C . VAL B 1 126 ? 8.375 19.906 8.07 1 93.31 126 VAL B C 1
ATOM 4904 O O . VAL B 1 126 ? 9.242 19.234 8.641 1 93.31 126 VAL B O 1
ATOM 4907 N N . MET B 1 127 ? 8.242 21.219 8.289 1 92.38 127 MET B N 1
ATOM 4908 C CA . MET B 1 127 ? 9.109 21.875 9.258 1 92.38 127 MET B CA 1
ATOM 4909 C C . MET B 1 127 ? 8.844 21.344 10.664 1 92.38 127 MET B C 1
ATOM 4911 O O . MET B 1 127 ? 7.699 21.078 11.031 1 92.38 127 MET B O 1
ATOM 4915 N N . PRO B 1 128 ? 9.883 21.219 11.477 1 93.38 128 PRO B N 1
ATOM 4916 C CA . PRO B 1 128 ? 9.719 20.578 12.781 1 93.38 128 PRO B CA 1
ATOM 4917 C C . PRO B 1 128 ? 8.828 21.391 13.727 1 93.38 128 PRO B C 1
ATOM 4919 O O . PRO B 1 128 ? 8.25 20.844 14.664 1 93.38 128 PRO B O 1
ATOM 4922 N N . TRP B 1 129 ? 8.672 22.734 13.484 1 94.94 129 TRP B N 1
ATOM 4923 C CA . TRP B 1 129 ? 7.906 23.562 14.414 1 94.94 129 TRP B CA 1
ATOM 4924 C C . TRP B 1 129 ? 6.445 23.641 13.992 1 94.94 129 TRP B C 1
ATOM 4926 O O . TRP B 1 129 ? 5.629 24.266 14.68 1 94.94 129 TRP B O 1
ATOM 4936 N N . VAL B 1 130 ? 6.105 23.062 12.883 1 94.31 130 VAL B N 1
ATOM 4937 C CA . VAL B 1 130 ? 4.734 23.078 12.383 1 94.31 130 VAL B CA 1
ATOM 4938 C C . VAL B 1 130 ? 4.047 21.75 12.727 1 94.31 130 VAL B C 1
ATOM 4940 O O . VAL B 1 130 ? 4.691 20.703 12.742 1 94.31 130 VAL B O 1
ATOM 4943 N N . THR B 1 131 ? 2.764 21.812 13.07 1 96.62 131 THR B N 1
ATOM 4944 C CA . THR B 1 131 ? 1.945 20.609 13.195 1 96.62 131 THR B CA 1
ATOM 4945 C C . THR B 1 131 ? 1.314 20.25 11.852 1 96.62 131 THR B C 1
ATOM 4947 O O . THR B 1 131 ? 0.399 20.922 11.391 1 96.62 131 THR B O 1
ATOM 4950 N N . THR B 1 132 ? 1.804 19.234 11.242 1 97 132 THR B N 1
ATOM 4951 C CA . THR B 1 132 ? 1.346 18.766 9.938 1 97 132 THR B CA 1
ATOM 4952 C C . THR B 1 132 ? 0.236 17.734 10.094 1 97 132 THR B C 1
ATOM 4954 O O . THR B 1 132 ? 0.423 16.703 10.758 1 97 132 THR B O 1
ATOM 4957 N N . VAL B 1 133 ? -0.873 17.938 9.453 1 98.12 133 VAL B N 1
ATOM 4958 C CA . VAL B 1 133 ? -2.082 17.172 9.758 1 98.12 133 VAL B CA 1
ATOM 4959 C C . VAL B 1 133 ? -2.463 16.312 8.555 1 98.12 133 VAL B C 1
ATOM 4961 O O . VAL B 1 133 ? -2.713 16.844 7.465 1 98.12 133 VAL B O 1
ATOM 4964 N N . ALA B 1 134 ? -2.51 15.023 8.734 1 98.25 134 ALA B N 1
ATOM 4965 C CA . ALA B 1 134 ? -3.039 14.07 7.762 1 98.25 134 ALA B CA 1
ATOM 4966 C C . ALA B 1 134 ? -4.559 13.969 7.863 1 98.25 134 ALA B C 1
ATOM 4968 O O . ALA B 1 134 ? -5.16 14.484 8.812 1 98.25 134 ALA B O 1
ATOM 4969 N N . ALA B 1 135 ? -5.125 13.258 6.863 1 97.12 135 ALA B N 1
ATOM 4970 C CA . ALA B 1 135 ? -6.578 13.148 6.805 1 97.12 135 ALA B CA 1
ATOM 4971 C C . ALA B 1 135 ? -7.031 11.711 7.047 1 97.12 135 ALA B C 1
ATOM 4973 O O . ALA B 1 135 ? -6.438 10.773 6.52 1 97.12 135 ALA B O 1
ATOM 4974 N N . SER B 1 136 ? -8.062 11.555 7.828 1 96.5 136 SER B N 1
ATOM 4975 C CA . SER B 1 136 ? -8.68 10.258 8.094 1 96.5 136 SER B CA 1
ATOM 4976 C C . SER B 1 136 ? -10.195 10.32 7.945 1 96.5 136 SER B C 1
ATOM 4978 O O . SER B 1 136 ? -10.766 11.406 7.836 1 96.5 136 SER B O 1
ATOM 4980 N N . THR B 1 137 ? -10.781 9.188 7.949 1 92.81 137 THR B N 1
ATOM 4981 C CA . THR B 1 137 ? -12.234 9.086 7.852 1 92.81 137 THR B CA 1
ATOM 4982 C C . THR B 1 137 ? -12.883 9.297 9.219 1 92.81 137 THR B C 1
ATOM 4984 O O . THR B 1 137 ? -12.188 9.344 10.234 1 92.81 137 THR B O 1
ATOM 4987 N N . MET B 1 138 ? -14.195 9.5 9.164 1 90.75 138 MET B N 1
ATOM 4988 C CA . MET B 1 138 ? -15.031 9.531 10.359 1 90.75 138 MET B CA 1
ATOM 4989 C C . MET B 1 138 ? -16.094 8.445 10.312 1 90.75 138 MET B C 1
ATOM 4991 O O . MET B 1 138 ? -16.203 7.711 9.328 1 90.75 138 MET B O 1
ATOM 4995 N N . ASP B 1 139 ? -16.781 8.344 11.352 1 88.94 139 ASP B N 1
ATOM 4996 C CA . ASP B 1 139 ? -17.766 7.266 11.461 1 88.94 139 ASP B CA 1
ATOM 4997 C C . ASP B 1 139 ? -19.062 7.625 10.734 1 88.94 139 ASP B C 1
ATOM 4999 O O . ASP B 1 139 ? -20.141 7.617 11.336 1 88.94 139 ASP B O 1
ATOM 5003 N N . ARG B 1 140 ? -18.938 7.914 9.516 1 86.75 140 ARG B N 1
ATOM 5004 C CA . ARG B 1 140 ? -20.047 8.234 8.625 1 86.75 140 ARG B CA 1
ATOM 5005 C C . ARG B 1 140 ? -19.797 7.684 7.223 1 86.75 140 ARG B C 1
ATOM 5007 O O . ARG B 1 140 ? -18.688 7.777 6.699 1 86.75 140 ARG B O 1
ATOM 5014 N N . ALA B 1 141 ? -20.812 7.082 6.68 1 82.88 141 ALA B N 1
ATOM 5015 C CA . ALA B 1 141 ? -20.734 6.535 5.328 1 82.88 141 ALA B CA 1
ATOM 5016 C C . ALA B 1 141 ? -21.969 6.891 4.523 1 82.88 141 ALA B C 1
ATOM 5018 O O . ALA B 1 141 ? -23.016 7.203 5.094 1 82.88 141 ALA B O 1
ATOM 5019 N N . PHE B 1 142 ? -21.812 6.852 3.236 1 81.88 142 PHE B N 1
ATOM 5020 C CA . PHE B 1 142 ? -22.906 7.164 2.332 1 81.88 142 PHE B CA 1
ATOM 5021 C C . PHE B 1 142 ? -23.156 6.023 1.354 1 81.88 142 PHE B C 1
ATOM 5023 O O . PHE B 1 142 ? -22.938 6.168 0.151 1 81.88 142 PHE B O 1
ATOM 5030 N N . PRO B 1 143 ? -23.656 4.973 1.789 1 80.94 143 PRO B N 1
ATOM 5031 C CA . PRO B 1 143 ? -23.938 3.869 0.867 1 80.94 143 PRO B CA 1
ATOM 5032 C C . PRO B 1 143 ? -25.094 4.176 -0.085 1 80.94 143 PRO B C 1
ATOM 5034 O O . PRO B 1 143 ? -26.016 4.918 0.272 1 80.94 143 PRO B O 1
ATOM 5037 N N . THR B 1 144 ? -24.969 3.682 -1.236 1 82.75 144 THR B N 1
ATOM 5038 C CA . THR B 1 144 ? -26.016 3.697 -2.252 1 82.75 144 THR B CA 1
ATOM 5039 C C . THR B 1 144 ? -26.344 2.281 -2.713 1 82.75 144 THR B C 1
ATOM 5041 O O . THR B 1 144 ? -25.438 1.456 -2.887 1 82.75 144 THR B O 1
ATOM 5044 N N . LEU B 1 145 ? -27.625 2.111 -2.885 1 84.44 145 LEU B N 1
ATOM 5045 C CA . LEU B 1 145 ? -28.047 0.789 -3.332 1 84.44 145 LEU B CA 1
ATOM 5046 C C . LEU B 1 145 ? -28.359 0.796 -4.824 1 84.44 145 LEU B C 1
ATOM 5048 O O . LEU B 1 145 ? -28.953 1.746 -5.328 1 84.44 145 LEU B O 1
ATOM 5052 N N . ILE B 1 146 ? -27.906 -0.277 -5.406 1 88.62 146 ILE B N 1
ATOM 5053 C CA . ILE B 1 146 ? -28.266 -0.547 -6.793 1 88.62 146 ILE B CA 1
ATOM 5054 C C . ILE B 1 146 ? -29.172 -1.766 -6.863 1 88.62 146 ILE B C 1
ATOM 5056 O O . ILE B 1 146 ? -28.938 -2.771 -6.191 1 88.62 146 ILE B O 1
ATOM 5060 N N . SER B 1 147 ? -30.234 -1.604 -7.605 1 91.88 147 SER B N 1
ATOM 5061 C CA . SER B 1 147 ? -31.156 -2.709 -7.84 1 91.88 147 SER B CA 1
ATOM 5062 C C . SER B 1 147 ? -31.109 -3.174 -9.289 1 91.88 147 SER B C 1
ATOM 5064 O O . SER B 1 147 ? -31.359 -2.391 -10.211 1 91.88 147 SER B O 1
ATOM 5066 N N . LEU B 1 148 ? -30.828 -4.426 -9.414 1 94.44 148 LEU B N 1
ATOM 5067 C CA . LEU B 1 148 ? -30.797 -4.992 -10.758 1 94.44 148 LEU B CA 1
ATOM 5068 C C . LEU B 1 148 ? -32.188 -5.484 -11.172 1 94.44 148 LEU B C 1
ATOM 5070 O O . LEU B 1 148 ? -33.062 -5.637 -10.32 1 94.44 148 LEU B O 1
ATOM 5074 N N . GLY B 1 149 ? -32.312 -5.762 -12.445 1 94.81 149 GLY B N 1
ATOM 5075 C CA . GLY B 1 149 ? -33.594 -6.191 -12.969 1 94.81 149 GLY B CA 1
ATOM 5076 C C . GLY B 1 149 ? -34.031 -7.547 -12.445 1 94.81 149 GLY B C 1
ATOM 5077 O O . GLY B 1 149 ? -35.219 -7.871 -12.445 1 94.81 149 GLY B O 1
ATOM 5078 N N . ASN B 1 150 ? -33.094 -8.305 -12.016 1 93 150 ASN B N 1
ATOM 5079 C CA . ASN B 1 150 ? -33.438 -9.609 -11.453 1 93 150 ASN B CA 1
ATOM 5080 C C . ASN B 1 150 ? -33.719 -9.516 -9.961 1 93 150 ASN B C 1
ATOM 5082 O O . ASN B 1 150 ? -33.656 -10.523 -9.25 1 93 150 ASN B O 1
ATOM 5086 N N . LYS B 1 151 ? -33.75 -8.336 -9.406 1 90.5 151 LYS B N 1
ATOM 5087 C CA . LYS B 1 151 ? -34.125 -8.023 -8.039 1 90.5 151 LYS B CA 1
ATOM 5088 C C . LYS B 1 151 ? -32.969 -8.141 -7.082 1 90.5 151 LYS B C 1
ATOM 5090 O O . LYS B 1 151 ? -33.125 -7.984 -5.871 1 90.5 151 LYS B O 1
ATOM 5095 N N . GLU B 1 152 ? -31.875 -8.391 -7.676 1 90.44 152 GLU B N 1
ATOM 5096 C CA . GLU B 1 152 ? -30.688 -8.352 -6.824 1 90.44 152 GLU B CA 1
ATOM 5097 C C . GLU B 1 152 ? -30.359 -6.926 -6.402 1 90.44 152 GLU B C 1
ATOM 5099 O O . GLU B 1 152 ? -30.422 -6 -7.215 1 90.44 152 GLU B O 1
ATOM 5104 N N . LYS B 1 153 ? -30.078 -6.805 -5.133 1 88.25 153 LYS B N 1
ATOM 5105 C CA . LYS B 1 153 ? -29.656 -5.508 -4.605 1 88.25 153 LYS B CA 1
ATOM 5106 C C . LYS B 1 153 ? -28.188 -5.535 -4.203 1 88.25 153 LYS B C 1
ATOM 5108 O O . LYS B 1 153 ? -27.734 -6.457 -3.521 1 88.25 153 LYS B O 1
ATOM 5113 N N . LEU B 1 154 ? -27.531 -4.57 -4.688 1 87.44 154 LEU B N 1
ATOM 5114 C CA . LEU B 1 154 ? -26.109 -4.434 -4.398 1 87.44 154 LEU B CA 1
ATOM 5115 C C . LEU B 1 154 ? -25.797 -3.072 -3.785 1 87.44 154 LEU B C 1
ATOM 5117 O O . LEU B 1 154 ? -26.469 -2.084 -4.094 1 87.44 154 LEU B O 1
ATOM 5121 N N . GLY B 1 155 ? -24.875 -3.117 -2.779 1 77 155 GLY B N 1
ATOM 5122 C CA . GLY B 1 155 ? -24.5 -1.873 -2.123 1 77 155 GLY B CA 1
ATOM 5123 C C . GLY B 1 155 ? -23.125 -1.379 -2.512 1 77 155 GLY B C 1
ATOM 5124 O O . GLY B 1 155 ? -22.25 -2.172 -2.895 1 77 155 GLY B O 1
ATOM 5125 N N . GLN B 1 156 ? -23.031 -0.027 -2.496 1 73.06 156 GLN B N 1
ATOM 5126 C CA . GLN B 1 156 ? -21.812 0.634 -2.969 1 73.06 156 GLN B CA 1
ATOM 5127 C C . GLN B 1 156 ? -21.656 2.004 -2.316 1 73.06 156 GLN B C 1
ATOM 5129 O O . GLN B 1 156 ? -22.438 2.383 -1.443 1 73.06 156 GLN B O 1
ATOM 5134 N N . SER B 1 157 ? -20.469 2.486 -2.598 1 64.88 157 SER B N 1
ATOM 5135 C CA . SER B 1 157 ? -20.297 3.859 -2.131 1 64.88 157 SER B CA 1
ATOM 5136 C C . SER B 1 157 ? -20.766 4.863 -3.18 1 64.88 157 SER B C 1
ATOM 5138 O O . SER B 1 157 ? -20.594 4.641 -4.379 1 64.88 157 SER B O 1
ATOM 5140 N N . LEU B 1 158 ? -21.797 5.609 -2.875 1 58.69 158 LEU B N 1
ATOM 5141 C CA . LEU B 1 158 ? -22.562 6.406 -3.828 1 58.69 158 LEU B CA 1
ATOM 5142 C C . LEU B 1 158 ? -22.172 7.879 -3.744 1 58.69 158 LEU B C 1
ATOM 5144 O O . LEU B 1 158 ? -21.797 8.367 -2.678 1 58.69 158 LEU B O 1
ATOM 5148 N N . TYR B 1 159 ? -22.719 8.406 -4.887 1 55.66 159 TYR B N 1
ATOM 5149 C CA . TYR B 1 159 ? -22.953 9.703 -5.512 1 55.66 159 TYR B CA 1
ATOM 5150 C C . TYR B 1 159 ? -23.922 10.539 -4.676 1 55.66 159 TYR B C 1
ATOM 5152 O O . TYR B 1 159 ? -24.891 10.016 -4.141 1 55.66 159 TYR B O 1
ATOM 5160 N N . TYR B 1 160 ? -23.719 11.742 -4.344 1 55.66 160 TYR B N 1
ATOM 5161 C CA . TYR B 1 160 ? -24.109 12.867 -3.496 1 55.66 160 TYR B CA 1
ATOM 5162 C C . TYR B 1 160 ? -25.422 13.469 -3.963 1 55.66 160 TYR B C 1
ATOM 5164 O O . TYR B 1 160 ? -26.172 14.031 -3.164 1 55.66 160 TYR B O 1
ATOM 5172 N N . ASN B 1 161 ? -25.688 13.594 -5.43 1 57.72 161 ASN B N 1
ATOM 5173 C CA . ASN B 1 161 ? -26.797 14.508 -5.629 1 57.72 161 ASN B CA 1
ATOM 5174 C C . ASN B 1 161 ? -28.125 13.758 -5.688 1 57.72 161 ASN B C 1
ATOM 5176 O O . ASN B 1 161 ? -28.5 13.227 -6.738 1 57.72 161 ASN B O 1
ATOM 5180 N N . SER B 1 162 ? -28.734 13.625 -4.562 1 55.5 162 SER B N 1
ATOM 5181 C CA . SER B 1 162 ? -30.016 12.969 -4.41 1 55.5 162 SER B CA 1
ATOM 5182 C C . SER B 1 162 ? -31.016 13.453 -5.453 1 55.5 162 SER B C 1
ATOM 5184 O O . SER B 1 162 ? -31.969 12.742 -5.789 1 55.5 162 SER B O 1
ATOM 5186 N N . THR B 1 163 ? -30.75 14.68 -5.93 1 57.12 163 THR B N 1
ATOM 5187 C CA . THR B 1 163 ? -31.766 15.242 -6.82 1 57.12 163 THR B CA 1
ATOM 5188 C C . THR B 1 163 ? -31.688 14.594 -8.195 1 57.12 163 THR B C 1
ATOM 5190 O O . THR B 1 163 ? -32.594 14.742 -9.008 1 57.12 163 THR B O 1
ATOM 5193 N N . LEU B 1 164 ? -30.594 13.844 -8.352 1 61.5 164 LEU B N 1
ATOM 5194 C CA . LEU B 1 164 ? -30.406 13.305 -9.695 1 61.5 164 LEU B CA 1
ATOM 5195 C C . LEU B 1 164 ? -30.953 11.891 -9.805 1 61.5 164 LEU B C 1
ATOM 5197 O O . LEU B 1 164 ? -30.984 11.312 -10.891 1 61.5 164 LEU B O 1
ATOM 5201 N N . ASN B 1 165 ? -31.328 11.367 -8.688 1 58.28 165 ASN B N 1
ATOM 5202 C CA . ASN B 1 165 ? -31.766 9.977 -8.688 1 58.28 165 ASN B CA 1
ATOM 5203 C C . ASN B 1 165 ? -33.188 9.828 -9.219 1 58.28 165 ASN B C 1
ATOM 5205 O O . ASN B 1 165 ? -34.031 10.688 -8.977 1 58.28 165 ASN B O 1
ATOM 5209 N N . SER B 1 166 ? -33.281 9.148 -10.367 1 61.81 166 SER B N 1
ATOM 5210 C CA . SER B 1 166 ? -34.625 8.797 -10.82 1 61.81 166 SER B CA 1
ATOM 5211 C C . SER B 1 166 ? -35.062 7.469 -10.227 1 61.81 166 SER B C 1
ATOM 5213 O O . SER B 1 166 ? -34.25 6.586 -9.969 1 61.81 166 SER B O 1
ATOM 5215 N N . ASP B 1 167 ? -36.281 7.363 -9.75 1 66.25 167 ASP B N 1
ATOM 5216 C CA . ASP B 1 167 ? -36.938 6.172 -9.242 1 66.25 167 ASP B CA 1
ATOM 5217 C C . ASP B 1 167 ? -37.156 5.145 -10.352 1 66.25 167 ASP B C 1
ATOM 5219 O O . ASP B 1 167 ? -37.75 4.086 -10.117 1 66.25 167 ASP B O 1
ATOM 5223 N N . ASP B 1 168 ? -36.531 5.395 -11.5 1 84.38 168 ASP B N 1
ATOM 5224 C CA . ASP B 1 168 ? -36.875 4.461 -12.57 1 84.38 168 ASP B CA 1
ATOM 5225 C C . ASP B 1 168 ? -35.656 3.621 -12.984 1 84.38 168 ASP B C 1
ATOM 5227 O O . ASP B 1 168 ? -34.531 4.051 -12.828 1 84.38 168 ASP B O 1
ATOM 5231 N N . PHE B 1 169 ? -36 2.432 -13.383 1 93.31 169 PHE B N 1
ATOM 5232 C CA . PHE B 1 169 ? -35.031 1.563 -14.008 1 93.31 169 PHE B CA 1
ATOM 5233 C C . PHE B 1 169 ? -34.562 2.146 -15.336 1 93.31 169 PHE B C 1
ATOM 5235 O O . PHE B 1 169 ? -35.344 2.727 -16.078 1 93.31 169 PHE B O 1
ATOM 5242 N N . LYS B 1 170 ? -33.281 2.025 -15.555 1 94.06 170 LYS B N 1
ATOM 5243 C CA . LYS B 1 170 ? -32.688 2.379 -16.844 1 94.06 170 LYS B CA 1
ATOM 5244 C C . LYS B 1 170 ? -31.891 1.205 -17.438 1 94.06 170 LYS B C 1
ATOM 5246 O O . LYS B 1 170 ? -31.5 0.289 -16.703 1 94.06 170 LYS B O 1
ATOM 5251 N N . GLU B 1 171 ? -31.766 1.285 -18.703 1 96.44 171 GLU B N 1
ATOM 5252 C CA . GLU B 1 171 ? -30.969 0.252 -19.359 1 96.44 171 GLU B CA 1
ATOM 5253 C C . GLU B 1 171 ? -29.516 0.308 -18.891 1 96.44 171 GLU B C 1
ATOM 5255 O O . GLU B 1 171 ? -28.953 1.393 -18.719 1 96.44 171 GLU B O 1
ATOM 5260 N N . LEU B 1 172 ? -28.953 -0.871 -18.656 1 96.75 172 LEU B N 1
ATOM 5261 C CA . LEU B 1 172 ? -27.578 -1.015 -18.219 1 96.75 172 LEU B CA 1
ATOM 5262 C C . LEU B 1 172 ? -26.688 -1.559 -19.344 1 96.75 172 LEU B C 1
ATOM 5264 O O . LEU B 1 172 ? -27.062 -2.529 -20 1 96.75 172 LEU B O 1
ATOM 5268 N N . VAL B 1 173 ? -25.562 -0.93 -19.547 1 96.19 173 VAL B N 1
ATOM 5269 C CA . VAL B 1 173 ? -24.656 -1.399 -20.594 1 96.19 173 VAL B CA 1
ATOM 5270 C C . VAL B 1 173 ? -23.234 -1.507 -20.031 1 96.19 173 VAL B C 1
ATOM 5272 O O . VAL B 1 173 ? -22.812 -0.673 -19.234 1 96.19 173 VAL B O 1
ATOM 5275 N N . HIS B 1 174 ? -22.562 -2.553 -20.344 1 94.69 174 HIS B N 1
ATOM 5276 C CA . HIS B 1 174 ? -21.141 -2.705 -20.047 1 94.69 174 HIS B CA 1
ATOM 5277 C C . HIS B 1 174 ? -20.281 -2.064 -21.125 1 94.69 174 HIS B C 1
ATOM 5279 O O . HIS B 1 174 ? -20.344 -2.457 -22.281 1 94.69 174 HIS B O 1
ATOM 5285 N N . ALA B 1 175 ? -19.438 -1.14 -20.703 1 93.81 175 ALA B N 1
ATOM 5286 C CA . ALA B 1 175 ? -18.656 -0.388 -21.688 1 93.81 175 ALA B CA 1
ATOM 5287 C C . ALA B 1 175 ? -17.156 -0.627 -21.484 1 93.81 175 ALA B C 1
ATOM 5289 O O . ALA B 1 175 ? -16.344 0.26 -21.75 1 93.81 175 ALA B O 1
ATOM 5290 N N . GLY B 1 176 ? -16.828 -1.754 -20.844 1 91 176 GLY B N 1
ATOM 5291 C CA . GLY B 1 176 ? -15.43 -2.041 -20.625 1 91 176 GLY B CA 1
ATOM 5292 C C . GLY B 1 176 ? -14.711 -0.959 -19.828 1 91 176 GLY B C 1
ATOM 5293 O O . GLY B 1 176 ? -15.117 -0.619 -18.719 1 91 176 GLY B O 1
ATOM 5294 N N . SER B 1 177 ? -13.688 -0.296 -20.5 1 89.81 177 SER B N 1
ATOM 5295 C CA . SER B 1 177 ? -12.922 0.746 -19.812 1 89.81 177 SER B CA 1
ATOM 5296 C C . SER B 1 177 ? -13.523 2.125 -20.078 1 89.81 177 SER B C 1
ATOM 5298 O O . SER B 1 177 ? -13.008 3.133 -19.594 1 89.81 177 SER B O 1
ATOM 5300 N N . CYS B 1 178 ? -14.547 2.189 -20.812 1 95.44 178 CYS B N 1
ATOM 5301 C CA . CYS B 1 178 ? -15.234 3.441 -21.125 1 95.44 178 CYS B CA 1
ATOM 5302 C C . CYS B 1 178 ? -14.281 4.434 -21.781 1 95.44 178 CYS B C 1
ATOM 5304 O O . CYS B 1 178 ? -14.219 5.598 -21.391 1 95.44 178 CYS B O 1
ATOM 5306 N N . THR B 1 179 ? -13.555 3.934 -22.734 1 93.69 179 THR B N 1
ATOM 5307 C CA . THR B 1 179 ? -12.703 4.824 -23.5 1 93.69 179 THR B CA 1
ATOM 5308 C C . THR B 1 179 ? -13.539 5.73 -24.406 1 93.69 179 THR B C 1
ATOM 5310 O O . THR B 1 179 ? -14.695 5.422 -24.703 1 93.69 179 THR B O 1
ATOM 5313 N N . ALA B 1 180 ? -12.922 6.809 -24.828 1 92.62 180 ALA B N 1
ATOM 5314 C CA . ALA B 1 180 ? -13.625 7.715 -25.734 1 92.62 180 ALA B CA 1
ATOM 5315 C C . ALA B 1 180 ? -14.008 7.012 -27.031 1 92.62 180 ALA B C 1
ATOM 5317 O O . ALA B 1 180 ? -15.094 7.223 -27.562 1 92.62 180 ALA B O 1
ATOM 5318 N N . GLU B 1 181 ? -13.133 6.195 -27.438 1 93 181 GLU B N 1
ATOM 5319 C CA . GLU B 1 181 ? -13.359 5.469 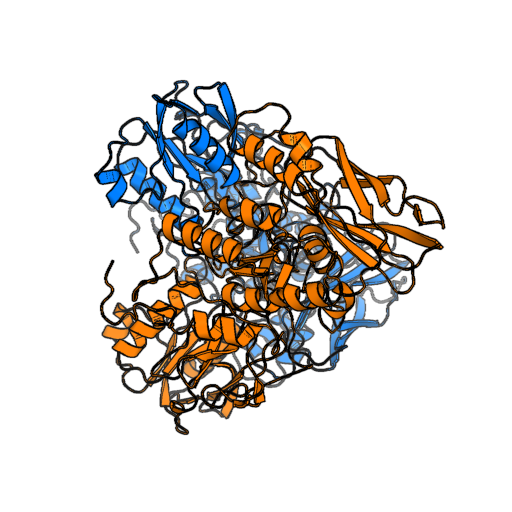-28.688 1 93 181 GLU B CA 1
ATOM 5320 C C . GLU B 1 181 ? -14.547 4.512 -28.562 1 93 181 GLU B C 1
ATOM 5322 O O . GLU B 1 181 ? -15.391 4.441 -29.453 1 93 181 GLU B O 1
ATOM 5327 N N . TRP B 1 182 ? -14.562 3.793 -27.531 1 93.88 182 TRP B N 1
ATOM 5328 C CA . TRP B 1 182 ? -15.656 2.85 -27.328 1 93.88 182 TRP B CA 1
ATOM 5329 C C . TRP B 1 182 ? -17 3.58 -27.203 1 93.88 182 TRP B C 1
ATOM 5331 O O . TRP B 1 182 ? -17.984 3.166 -27.812 1 93.88 182 TRP B O 1
ATOM 5341 N N . LEU B 1 183 ? -17.047 4.629 -26.484 1 94.81 183 LEU B N 1
ATOM 5342 C CA . LEU B 1 183 ? -18.281 5.371 -26.219 1 94.81 183 LEU B CA 1
ATOM 5343 C C . LEU B 1 183 ? -18.781 6.066 -27.484 1 94.81 183 LEU B C 1
ATOM 5345 O O . LEU B 1 183 ? -19.984 6.273 -27.641 1 94.81 183 LEU B O 1
ATOM 5349 N N . ALA B 1 184 ? -17.859 6.363 -28.328 1 91.94 184 ALA B N 1
ATOM 5350 C CA . ALA B 1 184 ? -18.25 6.977 -29.594 1 91.94 184 ALA B CA 1
ATOM 5351 C C . ALA B 1 184 ? -18.875 5.949 -30.531 1 91.94 184 ALA B C 1
ATOM 5353 O O . ALA B 1 184 ? -19.734 6.281 -31.344 1 91.94 184 ALA B O 1
ATOM 5354 N N . SER B 1 185 ? -18.438 4.758 -30.391 1 93.5 185 SER B N 1
ATOM 5355 C CA . SER B 1 185 ? -18.859 3.715 -31.312 1 93.5 185 SER B CA 1
ATOM 5356 C C . SER B 1 185 ? -20.094 2.977 -30.797 1 93.5 185 SER B C 1
ATOM 5358 O O . SER B 1 185 ? -20.688 2.168 -31.516 1 93.5 185 SER B O 1
ATOM 5360 N N . ASN B 1 186 ? -20.484 3.232 -29.578 1 93.44 186 ASN B N 1
ATOM 5361 C CA . ASN B 1 186 ? -21.625 2.559 -28.969 1 93.44 186 ASN B CA 1
ATOM 5362 C C . ASN B 1 186 ? -22.625 3.557 -28.375 1 93.44 186 ASN B C 1
ATOM 5364 O O . ASN B 1 186 ? -22.219 4.555 -27.766 1 93.44 186 ASN B O 1
ATOM 5368 N N . ASN B 1 187 ? -23.828 3.348 -28.547 1 93.19 187 ASN B N 1
ATOM 5369 C CA . ASN B 1 187 ? -24.844 4.254 -28.031 1 93.19 187 ASN B CA 1
ATOM 5370 C C . ASN B 1 187 ? -25.125 4 -26.547 1 93.19 187 ASN B C 1
ATOM 5372 O O . ASN B 1 187 ? -25.719 2.975 -26.203 1 93.19 187 ASN B O 1
ATOM 5376 N N . VAL B 1 188 ? -24.781 5.02 -25.75 1 96.38 188 VAL B N 1
ATOM 5377 C CA . VAL B 1 188 ? -25.031 4.891 -24.312 1 96.38 188 VAL B CA 1
ATOM 5378 C C . VAL B 1 188 ? -25.984 5.984 -23.844 1 96.38 188 VAL B C 1
ATOM 5380 O O . VAL B 1 188 ? -26.156 6.199 -22.641 1 96.38 188 VAL B O 1
ATOM 5383 N N . THR B 1 189 ? -26.562 6.68 -24.781 1 95.25 189 THR B N 1
ATOM 5384 C CA . THR B 1 189 ? -27.469 7.777 -24.453 1 95.25 189 THR B CA 1
ATOM 5385 C C . THR B 1 189 ? -28.641 7.281 -23.625 1 95.25 189 THR B C 1
ATOM 5387 O O . THR B 1 189 ? -29.328 6.34 -24.016 1 95.25 189 THR B O 1
ATOM 5390 N N . GLY B 1 190 ? -28.812 7.938 -22.453 1 92.56 190 GLY B N 1
ATOM 5391 C CA . GLY B 1 190 ? -29.953 7.633 -21.609 1 92.56 190 GLY B CA 1
ATOM 5392 C C . GLY B 1 190 ? -29.766 6.387 -20.766 1 92.56 190 GLY B C 1
ATOM 5393 O O . GLY B 1 190 ? -30.656 6 -20.016 1 92.56 190 GLY B O 1
ATOM 5394 N N . LYS B 1 191 ? -28.641 5.805 -20.844 1 95.06 191 LYS B N 1
ATOM 5395 C CA . LYS B 1 191 ? -28.391 4.535 -20.156 1 95.06 191 LYS B CA 1
ATOM 5396 C C . LYS B 1 191 ? -27.453 4.719 -18.969 1 95.06 191 LYS B C 1
ATOM 5398 O O . LYS B 1 191 ? -26.859 5.781 -18.812 1 95.06 191 LYS B O 1
ATOM 5403 N N . ILE B 1 192 ? -27.469 3.773 -18.094 1 94 192 ILE B N 1
ATOM 5404 C CA . ILE B 1 192 ? -26.438 3.676 -17.078 1 94 192 ILE B CA 1
ATOM 5405 C C . ILE B 1 192 ? -25.297 2.793 -17.578 1 94 192 ILE B C 1
ATOM 5407 O O . ILE B 1 192 ? -25.531 1.715 -18.125 1 94 192 ILE B O 1
ATOM 5411 N N . VAL B 1 193 ? -24.094 3.262 -17.438 1 95.75 193 VAL B N 1
ATOM 5412 C CA . VAL B 1 193 ? -22.938 2.584 -18 1 95.75 193 VAL B CA 1
ATOM 5413 C C . VAL B 1 193 ? -22.094 1.971 -16.891 1 95.75 193 VAL B C 1
ATOM 5415 O O . VAL B 1 193 ? -21.797 2.631 -15.898 1 95.75 193 VAL B O 1
ATOM 5418 N N . LEU B 1 194 ? -21.766 0.7 -17 1 96.06 194 LEU B N 1
ATOM 5419 C CA . LEU B 1 194 ? -20.781 0.04 -16.172 1 96.06 194 LEU B CA 1
ATOM 5420 C C . LEU B 1 194 ? -19.391 0.094 -16.828 1 96.06 194 LEU B C 1
ATOM 5422 O O . LEU B 1 194 ? -19.203 -0.443 -17.906 1 96.06 194 LEU B O 1
ATOM 5426 N N . CYS B 1 195 ? -18.516 0.791 -16.25 1 95.12 195 CYS B N 1
ATOM 5427 C CA . CYS B 1 195 ? -17.109 0.805 -16.656 1 95.12 195 CYS B CA 1
ATOM 5428 C C . CYS B 1 195 ? -16.281 -0.15 -15.812 1 95.12 195 CYS B C 1
ATOM 5430 O O . CYS B 1 195 ? -15.812 0.223 -14.734 1 95.12 195 CYS B O 1
ATOM 5432 N N . TYR B 1 196 ? -16.125 -1.327 -16.281 1 91 196 TYR B N 1
ATOM 5433 C CA . TYR B 1 196 ? -15.445 -2.416 -15.586 1 91 196 TYR B CA 1
ATOM 5434 C C . TYR B 1 196 ? -14.289 -2.947 -16.422 1 91 196 TYR B C 1
ATOM 5436 O O . TYR B 1 196 ? -14.492 -3.65 -17.406 1 91 196 TYR B O 1
ATOM 5444 N N . ALA B 1 197 ? -12.992 -2.572 -16.031 1 87.81 197 ALA B N 1
ATOM 5445 C CA . ALA B 1 197 ? -11.781 -2.973 -16.734 1 87.81 197 ALA B CA 1
ATOM 5446 C C . ALA B 1 197 ? -10.656 -3.295 -15.766 1 87.81 197 ALA B C 1
ATOM 5448 O O . ALA B 1 197 ? -9.664 -2.561 -15.688 1 87.81 197 ALA B O 1
ATOM 5449 N N . PRO B 1 198 ? -10.711 -4.465 -15.133 1 86.25 198 PRO B N 1
ATOM 5450 C CA . PRO B 1 198 ? -9.68 -4.828 -14.156 1 86.25 198 PRO B CA 1
ATOM 5451 C C . PRO B 1 198 ? -8.281 -4.898 -14.773 1 86.25 198 PRO B C 1
ATOM 5453 O O . PRO B 1 198 ? -7.281 -4.742 -14.07 1 86.25 198 PRO B O 1
ATOM 5456 N N . ARG B 1 199 ? -8.188 -5.078 -16.078 1 85.19 199 ARG B N 1
ATOM 5457 C CA . ARG B 1 199 ? -6.898 -5.152 -16.766 1 85.19 199 ARG B CA 1
ATOM 5458 C C . ARG B 1 199 ? -6.145 -3.83 -16.656 1 85.19 199 ARG B C 1
ATOM 5460 O O . ARG B 1 199 ? -4.93 -3.787 -16.859 1 85.19 199 ARG B O 1
ATOM 5467 N N . LEU B 1 200 ? -6.836 -2.801 -16.312 1 88.62 200 LEU B N 1
ATOM 5468 C CA . LEU B 1 200 ? -6.219 -1.48 -16.234 1 88.62 200 LEU B CA 1
ATOM 5469 C C . LEU B 1 200 ? -5.68 -1.22 -14.828 1 88.62 200 LEU B C 1
ATOM 5471 O O . LEU B 1 200 ? -4.949 -0.25 -14.609 1 88.62 200 LEU B O 1
ATOM 5475 N N . ALA B 1 201 ? -5.965 -2.076 -13.922 1 87.75 201 ALA B N 1
ATOM 5476 C CA . ALA B 1 201 ? -5.617 -1.876 -12.516 1 87.75 201 ALA B CA 1
ATOM 5477 C C . ALA B 1 201 ? -4.121 -1.616 -12.352 1 87.75 201 ALA B C 1
ATOM 5479 O O . ALA B 1 201 ? -3.719 -0.77 -11.547 1 87.75 201 ALA B O 1
ATOM 5480 N N . PRO B 1 202 ? -3.246 -2.236 -13.156 1 87.38 202 PRO B N 1
ATOM 5481 C CA . PRO B 1 202 ? -1.809 -2.061 -12.938 1 87.38 202 PRO B CA 1
ATOM 5482 C C . PRO B 1 202 ? -1.264 -0.795 -13.594 1 87.38 202 PRO B C 1
ATOM 5484 O O . PRO B 1 202 ? -0.112 -0.421 -13.359 1 87.38 202 PRO B O 1
ATOM 5487 N N . SER B 1 203 ? -2.053 -0.152 -14.383 1 89.06 203 SER B N 1
ATOM 5488 C CA . SER B 1 203 ? -1.465 0.895 -15.211 1 89.06 203 SER B CA 1
ATOM 5489 C C . SER B 1 203 ? -2.164 2.232 -14.992 1 89.06 203 SER B C 1
ATOM 5491 O O . SER B 1 203 ? -1.67 3.275 -15.422 1 89.06 203 SER B O 1
ATOM 5493 N N . VAL B 1 204 ? -3.262 2.154 -14.328 1 89.38 204 VAL B N 1
ATOM 5494 C CA . VAL B 1 204 ? -4.023 3.387 -14.148 1 89.38 204 VAL B CA 1
ATOM 5495 C C . VAL B 1 204 ? -4.41 3.553 -12.68 1 89.38 204 VAL B C 1
ATOM 5497 O O . VAL B 1 204 ? -4.75 2.576 -12.008 1 89.38 204 VAL B O 1
ATOM 5500 N N . LEU B 1 205 ? -4.332 4.824 -12.266 1 91.25 205 LEU B N 1
ATOM 5501 C CA . LEU B 1 205 ? -4.766 5.133 -10.906 1 91.25 205 LEU B CA 1
ATOM 5502 C C . LEU B 1 205 ? -6.242 5.512 -10.883 1 91.25 205 LEU B C 1
ATOM 5504 O O . LEU B 1 205 ? -6.684 6.363 -11.664 1 91.25 205 LEU B O 1
ATOM 5508 N N . PRO B 1 206 ? -7.035 4.949 -10.023 1 89.44 206 PRO B N 1
ATOM 5509 C CA . PRO B 1 206 ? -8.477 5.211 -9.984 1 89.44 206 PRO B CA 1
ATOM 5510 C C . PRO B 1 206 ? -8.797 6.695 -9.844 1 89.44 206 PRO B C 1
ATOM 5512 O O . PRO B 1 206 ? -9.758 7.184 -10.453 1 89.44 206 PRO B O 1
ATOM 5515 N N . ARG B 1 207 ? -8.047 7.434 -9.062 1 87.5 207 ARG B N 1
ATOM 5516 C CA . ARG B 1 207 ? -8.344 8.844 -8.828 1 87.5 207 ARG B CA 1
ATOM 5517 C C . ARG B 1 207 ? -8.258 9.641 -10.125 1 87.5 207 ARG B C 1
ATOM 5519 O O . ARG B 1 207 ? -8.953 10.648 -10.289 1 87.5 207 ARG B O 1
ATOM 5526 N N . VAL B 1 208 ? -7.422 9.195 -11.008 1 89.75 208 VAL B N 1
ATOM 5527 C CA . VAL B 1 208 ? -7.262 9.867 -12.289 1 89.75 208 VAL B CA 1
ATOM 5528 C C . VAL B 1 208 ? -8.32 9.367 -13.273 1 89.75 208 VAL B C 1
ATOM 5530 O O . VAL B 1 208 ? -8.992 10.156 -13.93 1 89.75 208 VAL B O 1
ATOM 5533 N N . GLU B 1 209 ? -8.477 8.133 -13.281 1 91.06 209 GLU B N 1
ATOM 5534 C CA . GLU B 1 209 ? -9.352 7.508 -14.273 1 91.06 209 GLU B CA 1
ATOM 5535 C C . GLU B 1 209 ? -10.812 7.848 -14.008 1 91.06 209 GLU B C 1
ATOM 5537 O O . GLU B 1 209 ? -11.602 7.992 -14.953 1 91.06 209 GLU B O 1
ATOM 5542 N N . LEU B 1 210 ? -11.227 7.879 -12.805 1 89.38 210 LEU B N 1
ATOM 5543 C CA . LEU B 1 210 ? -12.617 8.164 -12.484 1 89.38 210 LEU B CA 1
ATOM 5544 C C . LEU B 1 210 ? -13.031 9.531 -13.023 1 89.38 210 LEU B C 1
ATOM 5546 O O . LEU B 1 210 ? -14.102 9.672 -13.617 1 89.38 210 LEU B O 1
ATOM 5550 N N . SER B 1 211 ? -12.195 10.531 -12.773 1 88.31 211 SER B N 1
ATOM 5551 C CA . SER B 1 211 ? -12.508 11.875 -13.258 1 88.31 211 SER B CA 1
ATOM 5552 C C . SER B 1 211 ? -12.648 11.891 -14.773 1 88.31 211 SER B C 1
ATOM 5554 O O . SER B 1 211 ? -13.586 12.492 -15.312 1 88.31 211 SER B O 1
ATOM 5556 N N . LEU B 1 212 ? -11.797 11.227 -15.477 1 91.19 212 LEU B N 1
ATOM 5557 C CA . LEU B 1 212 ? -11.836 11.164 -16.938 1 91.19 212 LEU B CA 1
ATOM 5558 C C . LEU B 1 212 ? -13.07 10.414 -17.406 1 91.19 212 LEU B C 1
ATOM 5560 O O . LEU B 1 212 ? -13.727 10.836 -18.359 1 91.19 212 LEU B O 1
ATOM 5564 N N . THR B 1 213 ? -13.367 9.367 -16.75 1 92.19 213 THR B N 1
ATOM 5565 C CA . THR B 1 213 ? -14.484 8.523 -17.141 1 92.19 213 THR B CA 1
ATOM 5566 C C . THR B 1 213 ? -15.812 9.258 -16.953 1 92.19 213 THR B C 1
ATOM 5568 O O . THR B 1 213 ? -16.719 9.117 -17.766 1 92.19 213 THR B O 1
ATOM 5571 N N . ILE B 1 214 ? -15.93 9.992 -15.859 1 90.56 214 ILE B N 1
ATOM 5572 C CA . ILE B 1 214 ? -17.141 10.789 -15.633 1 90.56 214 ILE B CA 1
ATOM 5573 C C . ILE B 1 214 ? -17.344 11.75 -16.797 1 90.56 214 ILE B C 1
ATOM 5575 O O . ILE B 1 214 ? -18.438 11.805 -17.375 1 90.56 214 ILE B O 1
ATOM 5579 N N . ASN B 1 215 ? -16.328 12.453 -17.156 1 91.31 215 ASN B N 1
ATOM 5580 C CA . ASN B 1 215 ? -16.438 13.422 -18.25 1 91.31 215 ASN B CA 1
ATOM 5581 C C . ASN B 1 215 ? -16.781 12.742 -19.562 1 91.31 215 ASN B C 1
ATOM 5583 O O . ASN B 1 215 ? -17.625 13.234 -20.312 1 91.31 215 ASN B O 1
ATOM 5587 N N . ARG B 1 216 ? -16.188 11.633 -19.828 1 94.56 216 ARG B N 1
ATOM 5588 C CA . ARG B 1 216 ? -16.406 10.914 -21.078 1 94.56 216 ARG B CA 1
ATOM 5589 C C . ARG B 1 216 ? -17.844 10.383 -21.141 1 94.56 216 ARG B C 1
ATOM 5591 O O . ARG B 1 216 ? -18.484 10.477 -22.188 1 94.56 216 ARG B O 1
ATOM 5598 N N . THR B 1 217 ? -18.328 9.836 -20.078 1 93.88 217 THR B N 1
ATOM 5599 C CA . THR B 1 217 ? -19.641 9.219 -20.078 1 93.88 217 THR B CA 1
ATOM 5600 C C . THR B 1 217 ? -20.734 10.281 -20.125 1 93.88 217 THR B C 1
ATOM 5602 O O . THR B 1 217 ? -21.75 10.109 -20.797 1 93.88 217 THR B O 1
ATOM 5605 N N . VAL B 1 218 ? -20.547 11.375 -19.406 1 91.12 218 VAL B N 1
ATOM 5606 C CA . VAL B 1 218 ? -21.484 12.492 -19.484 1 91.12 218 VAL B CA 1
ATOM 5607 C C . VAL B 1 218 ? -21.516 13.039 -20.922 1 91.12 218 VAL B C 1
ATOM 5609 O O . VAL B 1 218 ? -22.594 13.273 -21.469 1 91.12 218 VAL B O 1
ATOM 5612 N N . GLY B 1 219 ? -20.406 13.219 -21.469 1 91.81 219 GLY B N 1
ATOM 5613 C CA . GLY B 1 219 ? -20.312 13.727 -22.828 1 91.81 219 GLY B CA 1
ATOM 5614 C C . GLY B 1 219 ? -20.984 12.82 -23.859 1 91.81 219 GLY B C 1
ATOM 5615 O O . GLY B 1 219 ? -21.484 13.297 -24.875 1 91.81 219 GLY B O 1
ATOM 5616 N N . ALA B 1 220 ? -21.031 11.602 -23.516 1 94.75 220 ALA B N 1
ATOM 5617 C CA . ALA B 1 220 ? -21.609 10.617 -24.422 1 94.75 220 ALA B CA 1
ATOM 5618 C C . ALA B 1 220 ? -23.125 10.5 -24.219 1 94.75 220 ALA B C 1
ATOM 5620 O O . ALA B 1 220 ? -23.797 9.766 -24.938 1 94.75 220 ALA B O 1
ATOM 5621 N N . GLY B 1 221 ? -23.641 11.164 -23.188 1 92.75 221 GLY B N 1
ATOM 5622 C CA . GLY B 1 221 ? -25.078 11.227 -23 1 92.75 221 GLY B CA 1
ATOM 5623 C C . GLY B 1 221 ? -25.594 10.203 -22.016 1 92.75 221 GLY B C 1
ATOM 5624 O O . GLY B 1 221 ? -26.812 10 -21.891 1 92.75 221 GLY B O 1
ATOM 5625 N N . ALA B 1 222 ? -24.703 9.539 -21.266 1 92.94 222 ALA B N 1
ATOM 5626 C CA . ALA B 1 222 ? -25.125 8.578 -20.25 1 92.94 222 ALA B CA 1
ATOM 5627 C C . ALA B 1 222 ? -25.938 9.266 -19.156 1 92.94 222 ALA B C 1
ATOM 5629 O O . ALA B 1 222 ? -25.781 10.469 -18.922 1 92.94 222 ALA B O 1
ATOM 5630 N N . LYS B 1 223 ? -26.75 8.5 -18.484 1 90.44 223 LYS B N 1
ATOM 5631 C CA . LYS B 1 223 ? -27.562 9.047 -17.406 1 90.44 223 LYS B CA 1
ATOM 5632 C C . LYS B 1 223 ? -27.125 8.5 -16.047 1 90.44 223 LYS B C 1
ATOM 5634 O O . LYS B 1 223 ? -27.766 8.773 -15.023 1 90.44 223 LYS B O 1
ATOM 5639 N N . GLY B 1 224 ? -26.094 7.738 -16.062 1 89.56 224 GLY B N 1
ATOM 5640 C CA . GLY B 1 224 ? -25.484 7.223 -14.844 1 89.56 224 GLY B CA 1
ATOM 5641 C C . GLY B 1 224 ? -24.203 6.453 -15.102 1 89.56 224 GLY B C 1
ATOM 5642 O O . GLY B 1 224 ? -23.984 5.965 -16.219 1 89.56 224 GLY B O 1
ATOM 5643 N N . LEU B 1 225 ? -23.391 6.359 -14.07 1 91.5 225 LEU B N 1
ATOM 5644 C CA . LEU B 1 225 ? -22.109 5.676 -14.172 1 91.5 225 LEU B CA 1
ATOM 5645 C C . LEU B 1 225 ? -21.906 4.73 -12.992 1 91.5 225 LEU B C 1
ATOM 5647 O O . LEU B 1 225 ? -22.109 5.117 -11.836 1 91.5 225 LEU B O 1
ATOM 5651 N N . ILE B 1 226 ? -21.641 3.5 -13.281 1 91 226 ILE B N 1
ATOM 5652 C CA . ILE B 1 226 ? -21.078 2.561 -12.32 1 91 226 ILE B CA 1
ATOM 5653 C C . ILE B 1 226 ? -19.609 2.314 -12.641 1 91 226 ILE B C 1
ATOM 5655 O O . ILE B 1 226 ? -19.281 1.722 -13.672 1 91 226 ILE B O 1
ATOM 5659 N N . PHE B 1 227 ? -18.734 2.799 -11.773 1 91.75 227 PHE B N 1
ATOM 5660 C CA . PHE B 1 227 ? -17.297 2.732 -11.992 1 91.75 227 PHE B CA 1
ATOM 5661 C C . PHE B 1 227 ? -16.656 1.687 -11.086 1 91.75 227 PHE B C 1
ATOM 5663 O O . PHE B 1 227 ? -16.781 1.764 -9.859 1 91.75 227 PHE B O 1
ATOM 5670 N N . ALA B 1 228 ? -15.992 0.722 -11.719 1 91.25 228 ALA B N 1
ATOM 5671 C CA . ALA B 1 228 ? -15.352 -0.35 -10.969 1 91.25 228 ALA B CA 1
ATOM 5672 C C . ALA B 1 228 ? -13.875 -0.042 -10.727 1 91.25 228 ALA B C 1
ATOM 5674 O O . ALA B 1 228 ? -13.148 0.298 -11.664 1 91.25 228 ALA B O 1
ATOM 5675 N N . GLN B 1 229 ? -13.461 -0.17 -9.516 1 88.94 229 GLN B N 1
ATOM 5676 C CA . GLN B 1 229 ? -12.07 0.032 -9.117 1 88.94 229 GLN B CA 1
ATOM 5677 C C . GLN B 1 229 ? -11.742 -0.742 -7.844 1 88.94 229 GLN B C 1
ATOM 5679 O O . GLN B 1 229 ? -12.648 -1.232 -7.16 1 88.94 229 GLN B O 1
ATOM 5684 N N . TYR B 1 230 ? -10.453 -0.881 -7.594 1 84.56 230 TYR B N 1
ATOM 5685 C CA . TYR B 1 230 ? -10.094 -1.396 -6.277 1 84.56 230 TYR B CA 1
ATOM 5686 C C . TYR B 1 230 ? -10.367 -0.361 -5.191 1 84.56 230 TYR B C 1
ATOM 5688 O O . TYR B 1 230 ? -10.523 0.828 -5.484 1 84.56 230 TYR B O 1
ATOM 5696 N N . THR B 1 231 ? -10.445 -0.772 -3.969 1 71.69 231 THR B N 1
ATOM 5697 C CA . THR B 1 231 ? -10.969 0.004 -2.85 1 71.69 231 THR B CA 1
ATOM 5698 C C . THR B 1 231 ? -10.117 1.247 -2.609 1 71.69 231 THR B C 1
ATOM 5700 O O . THR B 1 231 ? -8.922 1.141 -2.326 1 71.69 231 THR B O 1
ATOM 5703 N N . THR B 1 232 ? -10.711 2.447 -2.895 1 76.81 232 THR B N 1
ATOM 5704 C CA . THR B 1 232 ? -10.164 3.76 -2.574 1 76.81 232 THR B CA 1
ATOM 5705 C C . THR B 1 232 ? -11.273 4.746 -2.232 1 76.81 232 THR B C 1
ATOM 5707 O O . THR B 1 232 ? -12.414 4.59 -2.686 1 76.81 232 THR B O 1
ATOM 5710 N N . ASN B 1 233 ? -10.992 5.66 -1.345 1 75 233 ASN B N 1
ATOM 5711 C CA . ASN B 1 233 ? -11.977 6.656 -0.944 1 75 233 ASN B CA 1
ATOM 5712 C C . ASN B 1 233 ? -12.078 7.785 -1.963 1 75 233 ASN B C 1
ATOM 5714 O O . ASN B 1 233 ? -11.453 8.836 -1.799 1 75 233 ASN B O 1
ATOM 5718 N N . LEU B 1 234 ? -12.836 7.66 -3.07 1 73.12 234 LEU B N 1
ATOM 5719 C CA . LEU B 1 234 ? -12.891 8.68 -4.113 1 73.12 234 LEU B CA 1
ATOM 5720 C C . LEU B 1 234 ? -14.305 9.234 -4.258 1 73.12 234 LEU B C 1
ATOM 5722 O O . LEU B 1 234 ? -14.656 9.781 -5.301 1 73.12 234 LEU B O 1
ATOM 5726 N N . LEU B 1 235 ? -15.07 9.188 -3.344 1 66.69 235 LEU B N 1
ATOM 5727 C CA . LEU B 1 235 ? -16.5 9.438 -3.455 1 66.69 235 LEU B CA 1
ATOM 5728 C C . LEU B 1 235 ? -16.766 10.852 -3.953 1 66.69 235 LEU B C 1
ATOM 5730 O O . LEU B 1 235 ? -17.625 11.055 -4.812 1 66.69 235 LEU B O 1
ATOM 5734 N N . LEU B 1 236 ? -15.977 11.742 -3.516 1 68.25 236 LEU B N 1
ATOM 5735 C CA . LEU B 1 236 ? -16.375 13.125 -3.777 1 68.25 236 LEU B CA 1
ATOM 5736 C C . LEU B 1 236 ? -15.984 13.539 -5.195 1 68.25 236 LEU B C 1
ATOM 5738 O O . LEU B 1 236 ? -16.391 14.602 -5.664 1 68.25 236 LEU B O 1
ATOM 5742 N N . ILE B 1 237 ? -15.383 12.609 -5.844 1 71.62 237 ILE B N 1
ATOM 5743 C CA . ILE B 1 237 ? -15.117 12.852 -7.258 1 71.62 237 ILE B CA 1
ATOM 5744 C C . ILE B 1 237 ? -16.422 12.711 -8.055 1 71.62 237 ILE B C 1
ATOM 5746 O O . ILE B 1 237 ? -16.578 13.328 -9.109 1 71.62 237 ILE B O 1
ATOM 5750 N N . CYS B 1 238 ? -17.297 11.898 -7.559 1 71.75 238 CYS B N 1
ATOM 5751 C CA . CYS B 1 238 ? -18.594 11.68 -8.18 1 71.75 238 CYS B CA 1
ATOM 5752 C C . CYS B 1 238 ? -19.5 12.898 -8.016 1 71.75 238 CYS B C 1
ATOM 5754 O O . CYS B 1 238 ? -20.25 12.992 -7.043 1 71.75 238 CYS B O 1
ATOM 5756 N N . LYS B 1 239 ? -18.891 14.117 -8.312 1 63.34 239 LYS B N 1
ATOM 5757 C CA . LYS B 1 239 ? -19.688 15.336 -8.203 1 63.34 239 LYS B CA 1
ATOM 5758 C C . LYS B 1 239 ? -20.25 15.758 -9.562 1 63.34 239 LYS B C 1
ATOM 5760 O O . LYS B 1 239 ? -19.609 15.547 -10.594 1 63.34 239 LYS B O 1
ATOM 5765 N N . GLY B 1 240 ? -21.609 15.555 -9.766 1 63.97 240 GLY B N 1
ATOM 5766 C CA . GLY B 1 240 ? -22.016 15.938 -11.109 1 63.97 240 GLY B CA 1
ATOM 5767 C C . GLY B 1 240 ? -23.484 15.75 -11.367 1 63.97 240 GLY B C 1
ATOM 5768 O O . GLY B 1 240 ? -24.281 15.578 -10.438 1 63.97 240 GLY B O 1
ATOM 5769 N N . GLY B 1 241 ? -23.719 15.844 -12.727 1 67.69 241 GLY B N 1
ATOM 5770 C CA . GLY B 1 241 ? -25.047 15.977 -13.297 1 67.69 241 GLY B CA 1
ATOM 5771 C C . GLY B 1 241 ? -25.75 14.648 -13.477 1 67.69 241 GLY B C 1
ATOM 5772 O O . GLY B 1 241 ? -26.922 14.609 -13.867 1 67.69 241 GLY B O 1
ATOM 5773 N N . MET B 1 242 ? -25.031 13.492 -12.992 1 80.12 242 MET B N 1
ATOM 5774 C CA . MET B 1 242 ? -25.672 12.18 -13.07 1 80.12 242 MET B CA 1
ATOM 5775 C C . MET B 1 242 ? -25.234 11.297 -11.906 1 80.12 242 MET B C 1
ATOM 5777 O O . MET B 1 242 ? -24.203 11.555 -11.273 1 80.12 242 MET B O 1
ATOM 5781 N N . PRO B 1 243 ? -26.047 10.219 -11.625 1 83.19 243 PRO B N 1
ATOM 5782 C CA . PRO B 1 243 ? -25.625 9.258 -10.602 1 83.19 243 PRO B CA 1
ATOM 5783 C C . PRO B 1 243 ? -24.266 8.617 -10.898 1 83.19 243 PRO B C 1
ATOM 5785 O O . PRO B 1 243 ? -24.031 8.195 -12.031 1 83.19 243 PRO B O 1
ATOM 5788 N N . CYS B 1 244 ? -23.422 8.68 -9.961 1 85.31 244 CYS B N 1
ATOM 5789 C CA . CYS B 1 244 ? -22.094 8.109 -10.047 1 85.31 244 CYS B CA 1
ATOM 5790 C C . CYS B 1 244 ? -21.812 7.203 -8.844 1 85.31 244 CYS B C 1
ATOM 5792 O O . CYS B 1 244 ? -21.891 7.645 -7.699 1 85.31 244 CYS B O 1
ATOM 5794 N N . ILE B 1 245 ? -21.609 5.953 -9.219 1 85.5 245 ILE B N 1
ATOM 5795 C CA . ILE B 1 245 ? -21.406 4.945 -8.18 1 85.5 245 ILE B CA 1
ATOM 5796 C C . ILE B 1 245 ? -20.031 4.289 -8.375 1 85.5 245 ILE B C 1
ATOM 5798 O O . ILE B 1 245 ? -19.625 4.023 -9.508 1 85.5 245 ILE B O 1
ATOM 5802 N N . VAL B 1 246 ? -19.422 4.062 -7.254 1 87.25 246 VAL B N 1
ATOM 5803 C CA . VAL B 1 246 ? -18.156 3.34 -7.289 1 87.25 246 VAL B CA 1
ATOM 5804 C C . VAL B 1 246 ? -18.312 1.979 -6.617 1 87.25 246 VAL B C 1
ATOM 5806 O O . VAL B 1 246 ? -18.859 1.884 -5.516 1 87.25 246 VAL B O 1
ATOM 5809 N N . VAL B 1 247 ? -17.891 0.963 -7.312 1 88 247 VAL B N 1
ATOM 5810 C CA . VAL B 1 247 ? -17.953 -0.395 -6.781 1 88 247 VAL B CA 1
ATOM 5811 C C . VAL B 1 247 ? -16.578 -1.054 -6.879 1 88 247 VAL B C 1
ATOM 5813 O O . VAL B 1 247 ? -15.695 -0.561 -7.586 1 88 247 VAL B O 1
ATOM 5816 N N . ASP B 1 248 ? -16.375 -2.162 -6.094 1 86.88 248 ASP B N 1
ATOM 5817 C CA . ASP B 1 248 ? -15.125 -2.908 -6.25 1 86.88 248 ASP B CA 1
ATOM 5818 C C . ASP B 1 248 ? -15.25 -3.961 -7.348 1 86.88 248 ASP B C 1
ATOM 5820 O O . ASP B 1 248 ? -16.328 -4.148 -7.918 1 86.88 248 ASP B O 1
ATOM 5824 N N . TYR B 1 249 ? -14.242 -4.648 -7.691 1 88.88 249 TYR B N 1
ATOM 5825 C CA . TYR B 1 249 ? -14.211 -5.578 -8.812 1 88.88 249 TYR B CA 1
ATOM 5826 C C . TYR B 1 249 ? -15.078 -6.801 -8.531 1 88.88 249 TYR B C 1
ATOM 5828 O O . TYR B 1 249 ? -15.594 -7.434 -9.461 1 88.88 249 TYR B O 1
ATOM 5836 N N . GLU B 1 250 ? -15.234 -7.121 -7.266 1 87 250 GLU B N 1
ATOM 5837 C CA . GLU B 1 250 ? -16.109 -8.242 -6.934 1 87 250 GLU B CA 1
ATOM 5838 C C . GLU B 1 250 ? -17.562 -7.93 -7.312 1 87 250 GLU B C 1
ATOM 5840 O O . GLU B 1 250 ? -18.219 -8.742 -7.969 1 87 250 GLU B O 1
ATOM 5845 N N . ILE B 1 251 ? -18 -6.766 -6.914 1 88.94 251 ILE B N 1
ATOM 5846 C CA . ILE B 1 251 ? -19.375 -6.352 -7.203 1 88.94 251 ILE B CA 1
ATOM 5847 C C . ILE B 1 251 ? -19.547 -6.137 -8.703 1 88.94 251 ILE B C 1
ATOM 5849 O O . ILE B 1 251 ? -20.578 -6.5 -9.281 1 88.94 251 ILE B O 1
ATOM 5853 N N . ALA B 1 252 ? -18.594 -5.586 -9.266 1 90.81 252 ALA B N 1
ATOM 5854 C CA . ALA B 1 252 ? -18.656 -5.383 -10.711 1 90.81 252 ALA B CA 1
ATOM 5855 C C . ALA B 1 252 ? -18.781 -6.711 -11.453 1 90.81 252 ALA B C 1
ATOM 5857 O O . ALA B 1 252 ? -19.484 -6.805 -12.461 1 90.81 252 ALA B O 1
ATOM 5858 N N . GLN B 1 253 ? -18.031 -7.66 -10.984 1 88.75 253 GLN B N 1
ATOM 5859 C CA . GLN B 1 253 ? -18.109 -8.984 -11.586 1 88.75 253 GLN B CA 1
ATOM 5860 C C . GLN B 1 253 ? -19.516 -9.562 -11.469 1 88.75 253 GLN B C 1
ATOM 5862 O O . GLN B 1 253 ? -20 -10.219 -12.391 1 88.75 253 GLN B O 1
ATOM 5867 N N . ARG B 1 254 ? -20.109 -9.367 -10.422 1 87.88 254 ARG B N 1
ATOM 5868 C CA . ARG B 1 254 ? -21.484 -9.828 -10.234 1 87.88 254 ARG B CA 1
ATOM 5869 C C . ARG B 1 254 ? -22.422 -9.125 -11.203 1 87.88 254 ARG B C 1
ATOM 5871 O O . ARG B 1 254 ? -23.328 -9.758 -11.758 1 87.88 254 ARG B O 1
ATOM 5878 N N . ILE B 1 255 ? -22.281 -7.816 -11.336 1 92.25 255 ILE B N 1
ATOM 5879 C CA . ILE B 1 255 ? -23.078 -7.062 -12.289 1 92.25 255 ILE B CA 1
ATOM 5880 C C . ILE B 1 255 ? -22.844 -7.59 -13.703 1 92.25 255 ILE B C 1
ATOM 5882 O O . ILE B 1 255 ? -23.781 -7.75 -14.484 1 92.25 255 ILE B O 1
ATOM 5886 N N . GLU B 1 256 ? -21.641 -7.848 -13.977 1 91.62 256 GLU B N 1
ATOM 5887 C CA . GLU B 1 256 ? -21.297 -8.375 -15.297 1 91.62 256 GLU B CA 1
ATOM 5888 C C . GLU B 1 256 ? -21.953 -9.727 -15.539 1 91.62 256 GLU B C 1
ATOM 5890 O O . GLU B 1 256 ? -22.375 -10.031 -16.656 1 91.62 256 GLU B O 1
ATOM 5895 N N . SER B 1 257 ? -21.953 -10.547 -14.516 1 87.25 257 SER B N 1
ATOM 5896 C CA . SER B 1 257 ? -22.609 -11.844 -14.633 1 87.25 257 SER B CA 1
ATOM 5897 C C . SER B 1 257 ? -24.094 -11.68 -14.922 1 87.25 257 SER B C 1
ATOM 5899 O O . SER B 1 257 ? -24.672 -12.422 -15.727 1 87.25 257 SER B O 1
ATOM 5901 N N . TYR B 1 258 ? -24.781 -10.719 -14.289 1 93.31 258 TYR B N 1
ATOM 5902 C CA . TYR B 1 258 ? -26.172 -10.375 -14.57 1 93.31 258 TYR B CA 1
ATOM 5903 C C . TYR B 1 258 ? -26.344 -9.953 -16.031 1 93.31 258 TYR B C 1
ATOM 5905 O O . TYR B 1 258 ? -27.281 -10.391 -16.703 1 93.31 258 TYR B O 1
ATOM 5913 N N . LEU B 1 259 ? -25.422 -9.188 -16.516 1 93.94 259 LEU B N 1
ATOM 5914 C CA . LEU B 1 259 ? -25.484 -8.68 -17.891 1 93.94 259 LEU B CA 1
ATOM 5915 C C . LEU B 1 259 ? -25.344 -9.812 -18.891 1 93.94 259 LEU B C 1
ATOM 5917 O O . LEU B 1 259 ? -25.969 -9.797 -19.953 1 93.94 259 LEU B O 1
ATOM 5921 N N . ALA B 1 260 ? -24.562 -10.773 -18.562 1 88.81 260 ALA B N 1
ATOM 5922 C CA . ALA B 1 260 ? -24.234 -11.859 -19.484 1 88.81 260 ALA B CA 1
ATOM 5923 C C . ALA B 1 260 ? -25.438 -12.781 -19.703 1 88.81 260 ALA B C 1
ATOM 5925 O O . ALA B 1 260 ? -25.578 -13.398 -20.75 1 88.81 260 ALA B O 1
ATOM 5926 N N . ILE B 1 261 ? -26.375 -12.797 -18.75 1 89.38 261 ILE B N 1
ATOM 5927 C CA . ILE B 1 261 ? -27.438 -13.789 -18.828 1 89.38 261 ILE B CA 1
ATOM 5928 C C . ILE B 1 261 ? -28.781 -13.094 -19.016 1 89.38 261 ILE B C 1
ATOM 5930 O O . ILE B 1 261 ? -29.828 -13.727 -18.953 1 89.38 261 ILE B O 1
ATOM 5934 N N . THR B 1 262 ? -28.719 -11.781 -19.125 1 93.44 262 THR B N 1
ATOM 5935 C CA . THR B 1 262 ? -29.953 -11.023 -19.25 1 93.44 262 THR B CA 1
ATOM 5936 C C . THR B 1 262 ? -30.047 -10.359 -20.625 1 93.44 262 THR B C 1
ATOM 5938 O O . THR B 1 262 ? -29.109 -9.688 -21.062 1 93.44 262 THR B O 1
ATOM 5941 N N . GLU B 1 263 ? -31.078 -10.508 -21.328 1 93 263 GLU B N 1
ATOM 5942 C CA . GLU B 1 263 ? -31.266 -9.945 -22.672 1 93 263 GLU B CA 1
ATOM 5943 C C . GLU B 1 263 ? -31.484 -8.438 -22.609 1 93 263 GLU B C 1
ATOM 5945 O O . GLU B 1 263 ? -30.938 -7.695 -23.422 1 93 263 GLU B O 1
ATOM 5950 N N . SER B 1 264 ? -32.312 -7.957 -21.672 1 94.56 264 SER B N 1
ATOM 5951 C CA . SER B 1 264 ? -32.594 -6.535 -21.484 1 94.56 264 SER B CA 1
ATOM 5952 C C . SER B 1 264 ? -32.25 -6.09 -20.078 1 94.56 264 SER B C 1
ATOM 5954 O O . SER B 1 264 ? -33.156 -5.785 -19.281 1 94.56 264 SER B O 1
ATOM 5956 N N . PRO B 1 265 ? -31.016 -5.922 -19.875 1 97.19 265 PRO B N 1
ATOM 5957 C CA . PRO B 1 265 ? -30.594 -5.617 -18.5 1 97.19 265 PRO B CA 1
ATOM 5958 C C . PRO B 1 265 ? -30.953 -4.195 -18.078 1 97.19 265 PRO B C 1
ATOM 5960 O O . PRO B 1 265 ? -30.703 -3.242 -18.828 1 97.19 265 PRO B O 1
ATOM 5963 N N . ILE B 1 266 ? -31.562 -4.059 -16.938 1 96.69 266 ILE B N 1
ATOM 5964 C CA . ILE B 1 266 ? -31.938 -2.764 -16.391 1 96.69 266 ILE B CA 1
ATOM 5965 C C . ILE B 1 266 ? -31.391 -2.637 -14.961 1 96.69 266 ILE B C 1
ATOM 5967 O O . ILE B 1 266 ? -31.125 -3.643 -14.305 1 96.69 266 ILE B O 1
ATOM 5971 N N . VAL B 1 267 ? -31.234 -1.375 -14.516 1 94.5 267 VAL B N 1
ATOM 5972 C CA . VAL B 1 267 ? -30.719 -1.102 -13.18 1 94.5 267 VAL B CA 1
ATOM 5973 C C . VAL B 1 267 ? -31.344 0.186 -12.641 1 94.5 267 VAL B C 1
ATOM 5975 O O . VAL B 1 267 ? -31.688 1.085 -13.406 1 94.5 267 VAL B O 1
ATOM 5978 N N . LYS B 1 268 ? -31.531 0.198 -11.414 1 91.62 268 LYS B N 1
ATOM 5979 C CA . LYS B 1 268 ? -32 1.376 -10.695 1 91.62 268 LYS B CA 1
ATOM 5980 C C . LYS B 1 268 ? -31.031 1.781 -9.594 1 91.62 268 LYS B C 1
ATOM 5982 O O . LYS B 1 268 ? -30.516 0.927 -8.875 1 91.62 268 LYS B O 1
ATOM 5987 N N . VAL B 1 269 ? -30.766 3.076 -9.57 1 87.06 269 VAL B N 1
ATOM 5988 C CA . VAL B 1 269 ? -29.906 3.621 -8.523 1 87.06 269 VAL B CA 1
ATOM 5989 C C . VAL B 1 269 ? -30.75 4.336 -7.473 1 87.06 269 VAL B C 1
ATOM 5991 O O . VAL B 1 269 ? -31.484 5.273 -7.789 1 87.06 269 VAL B O 1
ATOM 5994 N N . SER B 1 270 ? -30.609 3.854 -6.262 1 83.81 270 SER B N 1
ATOM 5995 C CA . SER B 1 270 ? -31.359 4.48 -5.176 1 83.81 270 SER B CA 1
ATOM 5996 C C . SER B 1 270 ? -30.641 5.719 -4.656 1 83.81 270 SER B C 1
ATOM 5998 O O . SER B 1 270 ? -29.422 5.875 -4.863 1 83.81 270 SER B O 1
ATOM 6000 N N . PRO B 1 271 ? -31.406 6.57 -3.984 1 81 271 PRO B N 1
ATOM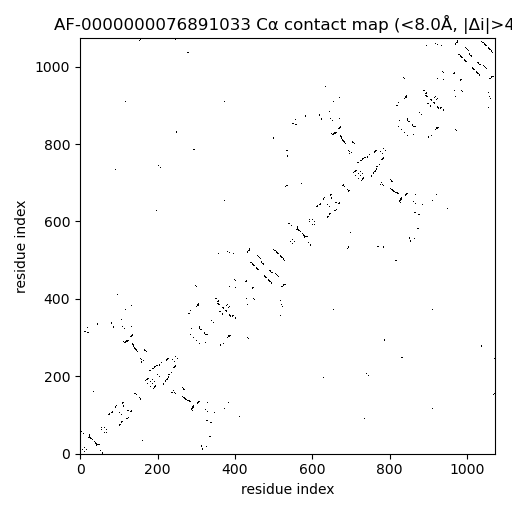 6001 C CA . PRO B 1 271 ? -30.719 7.699 -3.348 1 81 271 PRO B CA 1
ATOM 6002 C C . PRO B 1 271 ? -29.703 7.254 -2.297 1 81 271 PRO B C 1
ATOM 6004 O O . PRO B 1 271 ? -29.938 6.273 -1.587 1 81 271 PRO B O 1
ATOM 6007 N N . GLY B 1 272 ? -28.688 8.008 -2.188 1 80.12 272 GLY B N 1
ATOM 6008 C CA . GLY B 1 272 ? -27.719 7.738 -1.135 1 80.12 272 GLY B CA 1
ATOM 6009 C C . GLY B 1 272 ? -28.297 7.875 0.26 1 80.12 272 GLY B C 1
ATOM 6010 O O . GLY B 1 272 ? -29.25 8.641 0.473 1 80.12 272 GLY B O 1
ATOM 6011 N N . MET B 1 273 ? -27.781 7.133 1.15 1 81.5 273 MET B N 1
ATOM 6012 C CA . MET B 1 273 ? -28.188 7.207 2.549 1 81.5 273 MET B CA 1
ATOM 6013 C C . MET B 1 273 ? -27.016 7.605 3.443 1 81.5 273 MET B C 1
ATOM 6015 O O . MET B 1 273 ? -25.859 7.488 3.045 1 81.5 273 MET B O 1
ATOM 6019 N N . THR B 1 274 ? -27.375 8.164 4.578 1 84.75 274 THR B N 1
ATOM 6020 C CA . THR B 1 274 ? -26.375 8.453 5.594 1 84.75 274 THR B CA 1
ATOM 6021 C C . THR B 1 274 ? -26.375 7.379 6.68 1 84.75 274 THR B C 1
ATOM 6023 O O . THR B 1 274 ? -27.422 7.07 7.25 1 84.75 274 THR B O 1
ATOM 6026 N N . VAL B 1 275 ? -25.25 6.781 6.812 1 83.44 275 VAL B N 1
ATOM 6027 C CA . VAL B 1 275 ? -25.078 5.836 7.91 1 83.44 275 VAL B CA 1
ATOM 6028 C C . VAL B 1 275 ? -24.016 6.363 8.883 1 83.44 275 VAL B C 1
ATOM 6030 O O . VAL B 1 275 ? -22.922 6.766 8.469 1 83.44 275 VAL B O 1
ATOM 6033 N N . VAL B 1 276 ? -24.422 6.418 10.125 1 86.62 276 VAL B N 1
ATOM 6034 C CA . VAL B 1 276 ? -23.5 6.938 11.133 1 86.62 276 VAL B CA 1
ATOM 6035 C C . VAL B 1 276 ? -23.328 5.918 12.258 1 86.62 276 VAL B C 1
ATOM 6037 O O . VAL B 1 276 ? -24.25 5.176 12.578 1 86.62 276 VAL B O 1
ATOM 6040 N N . GLY B 1 277 ? -22.125 5.832 12.789 1 79.69 277 GLY B N 1
ATOM 6041 C CA . GLY B 1 277 ? -21.938 5.148 14.062 1 79.69 277 GLY B CA 1
ATOM 6042 C C . GLY B 1 277 ? -21.266 3.793 13.906 1 79.69 277 GLY B C 1
ATOM 6043 O O . GLY B 1 277 ? -20.391 3.621 13.062 1 79.69 277 GLY B O 1
ATOM 6044 N N . ASP B 1 278 ? -21.547 2.84 14.688 1 71.38 278 ASP B N 1
ATOM 6045 C CA . ASP B 1 278 ? -20.812 1.623 15.023 1 71.38 278 ASP B CA 1
ATOM 6046 C C . ASP B 1 278 ? -20.703 0.701 13.812 1 71.38 278 ASP B C 1
ATOM 6048 O O . ASP B 1 278 ? -19.797 -0.139 13.75 1 71.38 278 ASP B O 1
ATOM 6052 N N . GLY B 1 279 ? -21.281 0.97 12.922 1 78.75 279 GLY B N 1
ATOM 6053 C CA . GLY B 1 279 ? -21.188 0.07 11.781 1 78.75 279 GLY B CA 1
ATOM 6054 C C . GLY B 1 279 ? -20.188 0.529 10.734 1 78.75 279 GLY B C 1
ATOM 6055 O O . GLY B 1 279 ? -19.891 -0.205 9.789 1 78.75 279 GLY B O 1
ATOM 6056 N N . VAL B 1 280 ? -19.656 1.672 11.031 1 82.25 280 VAL B N 1
ATOM 6057 C CA . VAL B 1 280 ? -18.703 2.252 10.086 1 82.25 280 VAL B CA 1
ATOM 6058 C C . VAL B 1 280 ? -17.297 2.199 10.664 1 82.25 280 VAL B C 1
ATOM 6060 O O . VAL B 1 280 ? -17.031 2.783 11.719 1 82.25 280 VAL B O 1
ATOM 6063 N N . LEU B 1 281 ? -16.438 1.481 10.039 1 85.75 281 LEU B N 1
ATOM 6064 C CA . LEU B 1 281 ? -15.055 1.398 10.5 1 85.75 281 LEU B CA 1
ATOM 6065 C C . LEU B 1 281 ? -14.336 2.725 10.289 1 85.75 281 LEU B C 1
ATOM 6067 O O . LEU B 1 281 ? -14.242 3.215 9.164 1 85.75 281 LEU B O 1
ATOM 6071 N N . SER B 1 282 ? -13.867 3.312 11.273 1 89.56 282 SER B N 1
ATOM 6072 C CA . SER B 1 282 ? -13.156 4.586 11.312 1 89.56 282 SER B CA 1
ATOM 6073 C C . SER B 1 282 ? -12.336 4.723 12.586 1 89.56 282 SER B C 1
ATOM 6075 O O . SER B 1 282 ? -12.633 4.082 13.594 1 89.56 282 SER B O 1
ATOM 6077 N N . PRO B 1 283 ? -11.312 5.508 12.586 1 93.94 283 PRO B N 1
ATOM 6078 C CA . PRO B 1 283 ? -10.781 6.211 11.414 1 93.94 283 PRO B CA 1
ATOM 6079 C C . PRO B 1 283 ? -9.898 5.324 10.539 1 93.94 283 PRO B C 1
ATOM 6081 O O . PRO B 1 283 ? -9.352 4.328 11.023 1 93.94 283 PRO B O 1
ATOM 6084 N N . ARG B 1 284 ? -9.852 5.57 9.328 1 93.38 284 ARG B N 1
ATOM 6085 C CA . ARG B 1 284 ? -8.875 5.082 8.359 1 93.38 284 ARG B CA 1
ATOM 6086 C C . ARG B 1 284 ? -8.164 6.238 7.664 1 93.38 284 ARG B C 1
ATOM 6088 O O . ARG B 1 284 ? -8.805 7.227 7.289 1 93.38 284 ARG B O 1
ATOM 6095 N N . VAL B 1 285 ? -6.871 6.125 7.566 1 96.75 285 VAL B N 1
ATOM 6096 C CA . VAL B 1 285 ? -6.18 7.188 6.844 1 96.75 285 VAL B CA 1
ATOM 6097 C C . VAL B 1 285 ? -6.633 7.203 5.387 1 96.75 285 VAL B C 1
ATOM 6099 O O . VAL B 1 285 ? -6.699 6.152 4.742 1 96.75 285 VAL B O 1
ATOM 6102 N N . ALA B 1 286 ? -6.949 8.359 4.906 1 94.88 286 ALA B N 1
ATOM 6103 C CA . ALA B 1 286 ? -7.516 8.508 3.57 1 94.88 286 ALA B CA 1
ATOM 6104 C C . ALA B 1 286 ? -6.477 8.195 2.494 1 94.88 286 ALA B C 1
ATOM 6106 O O . ALA B 1 286 ? -5.285 8.453 2.682 1 94.88 286 ALA B O 1
ATOM 6107 N N . SER B 1 287 ? -6.922 7.773 1.367 1 93.25 287 SER B N 1
ATOM 6108 C CA . SER B 1 287 ? -6.027 7.406 0.271 1 93.25 287 SER B CA 1
ATOM 6109 C C . SER B 1 287 ? -5.258 8.617 -0.241 1 93.25 287 SER B C 1
ATOM 6111 O O . SER B 1 287 ? -4.086 8.508 -0.599 1 93.25 287 SER B O 1
ATOM 6113 N N . PHE B 1 288 ? -5.895 9.766 -0.219 1 92.5 288 PHE B N 1
ATOM 6114 C CA . PHE B 1 288 ? -5.281 10.945 -0.808 1 92.5 288 PHE B CA 1
ATOM 6115 C C . PHE B 1 288 ? -4.297 11.586 0.164 1 92.5 288 PHE B C 1
ATOM 6117 O O . PHE B 1 288 ? -3.506 12.453 -0.222 1 92.5 288 PHE B O 1
ATOM 6124 N N . SER B 1 289 ? -4.391 11.242 1.411 1 95.88 289 SER B N 1
ATOM 6125 C CA . SER B 1 289 ? -3.545 11.883 2.414 1 95.88 289 SER B CA 1
ATOM 6126 C C . SER B 1 289 ? -2.068 11.602 2.152 1 95.88 289 SER B C 1
ATOM 6128 O O . SER B 1 289 ? -1.653 10.438 2.084 1 95.88 289 SER B O 1
ATOM 6130 N N . SER B 1 290 ? -1.282 12.641 2.01 1 96.25 290 SER B N 1
ATOM 6131 C CA . SER B 1 290 ? 0.142 12.469 1.734 1 96.25 290 SER B CA 1
ATOM 6132 C C . SER B 1 290 ? 0.832 11.695 2.85 1 96.25 290 SER B C 1
ATOM 6134 O O . SER B 1 290 ? 0.357 11.672 3.986 1 96.25 290 SER B O 1
ATOM 6136 N N . ARG B 1 291 ? 1.932 11.016 2.451 1 96.81 291 ARG B N 1
ATOM 6137 C CA . ARG B 1 291 ? 2.615 10.109 3.367 1 96.81 291 ARG B CA 1
ATOM 6138 C C . ARG B 1 291 ? 4.086 10.484 3.516 1 96.81 291 ARG B C 1
ATOM 6140 O O . ARG B 1 291 ? 4.684 11.047 2.596 1 96.81 291 ARG B O 1
ATOM 6147 N N . GLY B 1 292 ? 4.555 10.227 4.777 1 96.12 292 GLY B N 1
ATOM 6148 C CA . GLY B 1 292 ? 5.996 10.297 4.961 1 96.12 292 GLY B CA 1
ATOM 6149 C C . GLY B 1 292 ? 6.73 9.117 4.348 1 96.12 292 GLY B C 1
ATOM 6150 O O . GLY B 1 292 ? 6.109 8.227 3.768 1 96.12 292 GLY B O 1
ATOM 6151 N N . PRO B 1 293 ? 8.055 9.148 4.492 1 93.88 293 PRO B N 1
ATOM 6152 C CA . PRO B 1 293 ? 8.898 10.18 5.109 1 93.88 293 PRO B CA 1
ATOM 6153 C C . PRO B 1 293 ? 9.094 11.398 4.215 1 93.88 293 PRO B C 1
ATOM 6155 O O . PRO B 1 293 ? 8.828 11.336 3.01 1 93.88 293 PRO B O 1
ATOM 6158 N N . SER B 1 294 ? 9.516 12.461 4.812 1 91.75 294 SER B N 1
ATOM 6159 C CA . SER B 1 294 ? 9.906 13.633 4.035 1 91.75 294 SER B CA 1
ATOM 6160 C C . SER B 1 294 ? 11.188 13.383 3.25 1 91.75 294 SER B C 1
ATOM 6162 O O . SER B 1 294 ? 12.188 12.945 3.816 1 91.75 294 SER B O 1
ATOM 6164 N N . PRO B 1 295 ? 11.18 13.695 1.974 1 87.44 295 PRO B N 1
ATOM 6165 C CA . PRO B 1 295 ? 12.438 13.562 1.234 1 87.44 295 PRO B CA 1
ATOM 6166 C C . PRO B 1 295 ? 13.461 14.625 1.613 1 87.44 295 PRO B C 1
ATOM 6168 O O . PRO B 1 295 ? 14.672 14.406 1.478 1 87.44 295 PRO B O 1
ATOM 6171 N N . LEU B 1 296 ? 12.969 15.727 2.139 1 86.94 296 LEU B N 1
ATOM 6172 C CA . LEU B 1 296 ? 13.844 16.828 2.514 1 86.94 296 LEU B CA 1
ATOM 6173 C C . LEU B 1 296 ? 14.484 16.578 3.875 1 86.94 296 LEU B C 1
ATOM 6175 O O . LEU B 1 296 ? 15.664 16.875 4.078 1 86.94 296 LEU B O 1
ATOM 6179 N N . PHE B 1 297 ? 13.641 16.094 4.762 1 89.06 297 PHE B N 1
ATOM 6180 C CA . PHE B 1 297 ? 14.102 15.867 6.129 1 89.06 297 PHE B CA 1
ATOM 6181 C C . PHE B 1 297 ? 13.656 14.5 6.633 1 89.06 297 PHE B C 1
ATOM 6183 O O . PHE B 1 297 ? 12.789 14.406 7.504 1 89.06 297 PHE B O 1
ATOM 6190 N N . PRO B 1 298 ? 14.312 13.43 6.164 1 89.06 298 PRO B N 1
ATOM 6191 C CA . PRO B 1 298 ? 13.891 12.086 6.555 1 89.06 298 PRO B CA 1
ATOM 6192 C C . PRO B 1 298 ? 14.023 11.836 8.055 1 89.06 298 PRO B C 1
ATOM 6194 O O . PRO B 1 298 ? 13.43 10.891 8.586 1 89.06 298 PRO B O 1
ATOM 6197 N N . GLY B 1 299 ? 14.75 12.703 8.789 1 91.44 299 GLY B N 1
ATOM 6198 C CA . GLY B 1 299 ? 14.93 12.57 10.227 1 91.44 299 GLY B CA 1
ATOM 6199 C C . GLY B 1 299 ? 13.828 13.242 11.031 1 91.44 299 GLY B C 1
ATOM 6200 O O . GLY B 1 299 ? 13.836 13.195 12.258 1 91.44 299 GLY B O 1
ATOM 6201 N N . ILE B 1 300 ? 12.93 13.906 10.375 1 94.25 300 ILE B N 1
ATOM 6202 C CA . ILE B 1 300 ? 11.75 14.508 10.992 1 94.25 300 ILE B CA 1
ATOM 6203 C C . ILE B 1 300 ? 10.508 13.703 10.602 1 94.25 300 ILE B C 1
ATOM 6205 O O . ILE B 1 300 ? 10.133 13.656 9.43 1 94.25 300 ILE B O 1
ATOM 6209 N N . LEU B 1 301 ? 9.898 13.102 11.578 1 97.25 301 LEU B N 1
ATOM 6210 C CA . LEU B 1 301 ? 8.742 12.258 11.305 1 97.25 301 LEU B CA 1
ATOM 6211 C C . LEU B 1 301 ? 7.516 13.102 10.969 1 97.25 301 LEU B C 1
ATOM 6213 O O . LEU B 1 301 ? 7.102 13.953 11.758 1 97.25 301 LEU B O 1
ATOM 6217 N N . LYS B 1 302 ? 7.02 12.93 9.828 1 96.88 302 LYS B N 1
ATOM 6218 C CA . LYS B 1 302 ? 5.801 13.57 9.344 1 96.88 302 LYS B CA 1
ATOM 6219 C C . LYS B 1 302 ? 4.91 12.57 8.602 1 96.88 302 LYS B C 1
ATOM 6221 O O . LYS B 1 302 ? 5.406 11.625 7.992 1 96.88 302 LYS B O 1
ATOM 6226 N N . PRO B 1 303 ? 3.648 12.867 8.609 1 98.06 303 PRO B N 1
ATOM 6227 C CA . PRO B 1 303 ? 2.945 13.938 9.32 1 98.06 303 PRO B CA 1
ATOM 6228 C C . PRO B 1 303 ? 3.02 13.789 10.836 1 98.06 303 PRO B C 1
ATOM 6230 O O . PRO B 1 303 ? 3.686 12.875 11.344 1 98.06 303 PRO B O 1
ATOM 6233 N N . ASP B 1 304 ? 2.359 14.766 11.5 1 98.38 304 ASP B N 1
ATOM 6234 C CA . ASP B 1 304 ? 2.443 14.711 12.953 1 98.38 304 ASP B CA 1
ATOM 6235 C C . ASP B 1 304 ? 1.225 14.008 13.547 1 98.38 304 ASP B C 1
ATOM 6237 O O . ASP B 1 304 ? 1.321 13.375 14.594 1 98.38 304 ASP B O 1
ATOM 6241 N N . ILE B 1 305 ? 0.146 14.195 12.93 1 98.44 305 ILE B N 1
ATOM 6242 C CA . ILE B 1 305 ? -1.134 13.781 13.492 1 98.44 305 ILE B CA 1
ATOM 6243 C C . ILE B 1 305 ? -2.152 13.586 12.367 1 98.44 305 ILE B C 1
ATOM 6245 O O . ILE B 1 305 ? -1.911 13.984 11.227 1 98.44 305 ILE B O 1
ATOM 6249 N N . THR B 1 306 ? -3.189 12.859 12.625 1 98.5 306 THR B N 1
ATOM 6250 C CA . THR B 1 306 ? -4.301 12.789 11.68 1 98.5 306 THR B CA 1
ATOM 6251 C C . THR B 1 306 ? -5.598 13.258 12.336 1 98.5 306 THR B C 1
ATOM 6253 O O . THR B 1 306 ? -5.738 13.195 13.555 1 98.5 306 THR B O 1
ATOM 6256 N N . ALA B 1 307 ? -6.457 13.797 11.562 1 97.94 307 ALA B N 1
ATOM 6257 C CA . ALA B 1 307 ? -7.789 14.258 11.945 1 97.94 307 ALA B CA 1
ATOM 6258 C C . ALA B 1 307 ? -8.797 14.008 10.828 1 97.94 307 ALA B C 1
ATOM 6260 O O . ALA B 1 307 ? -8.422 13.703 9.695 1 97.94 307 ALA B O 1
ATOM 6261 N N . PRO B 1 308 ? -10.07 14.078 11.125 1 95.69 308 PRO B N 1
ATOM 6262 C CA . PRO B 1 308 ? -11.078 13.82 10.094 1 95.69 308 PRO B CA 1
ATOM 6263 C C . PRO B 1 308 ? -10.945 14.773 8.898 1 95.69 308 PRO B C 1
ATOM 6265 O O . PRO B 1 308 ? -10.891 15.992 9.078 1 95.69 308 PRO B O 1
ATOM 6268 N N . GLY B 1 309 ? -10.859 14.234 7.738 1 95.25 309 GLY B N 1
ATOM 6269 C CA . GLY B 1 309 ? -10.742 15.031 6.527 1 95.25 309 GLY B CA 1
ATOM 6270 C C . GLY B 1 309 ? -11.539 14.469 5.363 1 95.25 309 GLY B C 1
ATOM 6271 O O . GLY B 1 309 ? -11.461 14.984 4.246 1 95.25 309 GLY B O 1
ATOM 6272 N N . VAL B 1 310 ? -12.32 13.445 5.605 1 92.75 310 VAL B N 1
ATOM 6273 C CA . VAL B 1 310 ? -13.109 12.805 4.555 1 92.75 310 VAL B CA 1
ATOM 6274 C C . VAL B 1 310 ? -14.594 13.109 4.773 1 92.75 310 VAL B C 1
ATOM 6276 O O . VAL B 1 310 ? -15.133 12.852 5.852 1 92.75 310 VAL B O 1
ATOM 6279 N N . GLY B 1 311 ? -15.211 13.648 3.777 1 89.19 311 GLY B N 1
ATOM 6280 C CA . GLY B 1 311 ? -16.641 13.906 3.844 1 89.19 311 GLY B CA 1
ATOM 6281 C C . GLY B 1 311 ? -17 14.93 4.906 1 89.19 311 GLY B C 1
ATOM 6282 O O . GLY B 1 311 ? -17.984 14.742 5.641 1 89.19 311 GLY B O 1
ATOM 6283 N N . ILE B 1 312 ? -16.25 15.938 5.027 1 92.69 312 ILE B N 1
ATOM 6284 C CA . ILE B 1 312 ? -16.531 16.938 6.047 1 92.69 312 ILE B CA 1
ATOM 6285 C C . ILE B 1 312 ? -17.625 17.891 5.562 1 92.69 312 ILE B C 1
ATOM 6287 O O . ILE B 1 312 ? -17.484 18.516 4.504 1 92.69 312 ILE B O 1
ATOM 6291 N N . LEU B 1 313 ? -18.734 17.969 6.266 1 92.62 313 LEU B N 1
ATOM 6292 C CA . LEU B 1 313 ? -19.812 18.891 5.973 1 92.62 313 LEU B CA 1
ATOM 6293 C C . LEU B 1 313 ? -19.578 20.234 6.656 1 92.62 313 LEU B C 1
ATOM 6295 O O . LEU B 1 313 ? -19.484 20.297 7.887 1 92.62 313 LEU B O 1
ATOM 6299 N N . ALA B 1 314 ? -19.469 21.297 5.891 1 95.12 314 ALA B N 1
ATOM 6300 C CA . ALA B 1 314 ? -19.266 22.641 6.422 1 95.12 314 ALA B CA 1
ATOM 6301 C C . ALA B 1 314 ? -19.828 23.688 5.473 1 95.12 314 ALA B C 1
ATOM 6303 O O . ALA B 1 314 ? -20.297 23.359 4.383 1 95.12 314 ALA B O 1
ATOM 6304 N N . ALA B 1 315 ? -19.828 24.875 5.871 1 94.81 315 ALA B N 1
ATOM 6305 C CA . ALA B 1 315 ? -20.484 25.969 5.148 1 94.81 315 ALA B CA 1
ATOM 6306 C C . ALA B 1 315 ? -19.672 26.359 3.906 1 94.81 315 ALA B C 1
ATOM 6308 O O . ALA B 1 315 ? -18.438 26.359 3.932 1 94.81 315 ALA B O 1
ATOM 6309 N N . VAL B 1 316 ? -20.453 26.562 2.766 1 91.75 316 VAL B N 1
ATOM 6310 C CA . VAL B 1 316 ? -19.906 27.125 1.534 1 91.75 316 VAL B CA 1
ATOM 6311 C C . VAL B 1 316 ? -20.859 28.188 0.994 1 91.75 316 VAL B C 1
ATOM 6313 O O . VAL B 1 316 ? -21.969 27.891 0.558 1 91.75 316 VAL B O 1
ATOM 6316 N N . ARG B 1 317 ? -20.578 29.391 0.751 1 82.94 317 ARG B N 1
ATOM 6317 C CA . ARG B 1 317 ? -21.312 30.5 0.157 1 82.94 317 ARG B CA 1
ATOM 6318 C C . ARG B 1 317 ? -22.812 30.375 0.403 1 82.94 317 ARG B C 1
ATOM 6320 O O . ARG B 1 317 ? -23.594 30.328 -0.543 1 82.94 317 ARG B O 1
ATOM 6327 N N . GLY B 1 318 ? -23.359 30.094 1.449 1 82.38 318 GLY B N 1
ATOM 6328 C CA . GLY B 1 318 ? -24.766 30.094 1.777 1 82.38 318 GLY B CA 1
ATOM 6329 C C . GLY B 1 318 ? -25.359 28.688 1.871 1 82.38 318 GLY B C 1
ATOM 6330 O O . GLY B 1 318 ? -26.562 28.531 2.053 1 82.38 318 GLY B O 1
ATOM 6331 N N . PHE B 1 319 ? -24.656 27.75 1.604 1 89.94 319 PHE B N 1
ATOM 6332 C CA . PHE B 1 319 ? -25.078 26.375 1.8 1 89.94 319 PHE B CA 1
ATOM 6333 C C . PHE B 1 319 ? -23.969 25.547 2.441 1 89.94 319 PHE B C 1
ATOM 6335 O O . PHE B 1 319 ? -22.969 26.094 2.908 1 89.94 319 PHE B O 1
ATOM 6342 N N . TYR B 1 320 ? -24.312 24.297 2.605 1 92.19 320 TYR B N 1
ATOM 6343 C CA . TYR B 1 320 ? -23.328 23.375 3.154 1 92.19 320 TYR B CA 1
ATOM 6344 C C . TYR B 1 320 ? -22.906 22.344 2.109 1 92.19 320 TYR B C 1
ATOM 6346 O O . TYR B 1 320 ? -23.703 21.938 1.268 1 92.19 320 TYR B O 1
ATOM 6354 N N . ALA B 1 321 ? -21.656 22.016 2.143 1 90.12 321 ALA B N 1
ATOM 6355 C CA . ALA B 1 321 ? -21.125 21.047 1.192 1 90.12 321 ALA B CA 1
ATOM 6356 C C . ALA B 1 321 ? -20.172 20.078 1.876 1 90.12 321 ALA B C 1
ATOM 6358 O O . ALA B 1 321 ? -19.562 20.406 2.9 1 90.12 321 ALA B O 1
ATOM 6359 N N . LEU B 1 322 ? -20.078 18.875 1.266 1 89.25 322 LEU B N 1
ATOM 6360 C CA . LEU B 1 322 ? -19.094 17.891 1.69 1 89.25 322 LEU B CA 1
ATOM 6361 C C . LEU B 1 322 ? -17.781 18.078 0.934 1 89.25 322 LEU B C 1
ATOM 6363 O O . LEU B 1 322 ? -17.781 18.234 -0.291 1 89.25 322 LEU B O 1
ATOM 6367 N N . MET B 1 323 ? -16.688 18.125 1.667 1 90.75 323 MET B N 1
ATOM 6368 C CA . MET B 1 323 ? -15.367 18.219 1.039 1 90.75 323 MET B CA 1
ATOM 6369 C C . MET B 1 323 ? -14.398 17.219 1.659 1 90.75 323 MET B C 1
ATOM 6371 O O . MET B 1 323 ? -14.586 16.797 2.801 1 90.75 323 MET B O 1
ATOM 6375 N N . ASP B 1 324 ? -13.438 16.812 0.835 1 91.5 324 ASP B N 1
ATOM 6376 C CA . ASP B 1 324 ? -12.336 15.945 1.265 1 91.5 324 ASP B CA 1
ATOM 6377 C C . ASP B 1 324 ? -11.008 16.688 1.203 1 91.5 324 ASP B C 1
ATOM 6379 O O . ASP B 1 324 ? -10.812 17.562 0.359 1 91.5 324 ASP B O 1
ATOM 6383 N N . GLY B 1 325 ? -10.102 16.297 2.133 1 93.75 325 GLY B N 1
ATOM 6384 C CA . GLY B 1 325 ? -8.734 16.781 2.021 1 93.75 325 GLY B CA 1
ATOM 6385 C C . GLY B 1 325 ? -8.039 16.938 3.363 1 93.75 325 GLY B C 1
ATOM 6386 O O . GLY B 1 325 ? -8.703 17.047 4.398 1 93.75 325 GLY B O 1
ATOM 6387 N N . THR B 1 326 ? -6.762 16.969 3.219 1 95.94 326 THR B N 1
ATOM 6388 C CA . THR B 1 326 ? -6.027 17.344 4.422 1 95.94 326 THR B CA 1
ATOM 6389 C C . THR B 1 326 ? -6.336 18.781 4.812 1 95.94 326 THR B C 1
ATOM 6391 O O . THR B 1 326 ? -6.199 19.156 5.977 1 95.94 326 THR B O 1
ATOM 6394 N N . SER B 1 327 ? -6.816 19.562 3.912 1 95.62 327 SER B N 1
ATOM 6395 C CA . SER B 1 327 ? -7.293 20.922 4.195 1 95.62 327 SER B CA 1
ATOM 6396 C C . SER B 1 327 ? -8.5 20.891 5.125 1 95.62 327 SER B C 1
ATOM 6398 O O . SER B 1 327 ? -8.727 21.844 5.883 1 95.62 327 SER B O 1
ATOM 6400 N N . MET B 1 328 ? -9.281 19.891 4.938 1 95.19 328 MET B N 1
ATOM 6401 C CA . MET B 1 328 ? -10.469 19.75 5.773 1 95.19 328 MET B CA 1
ATOM 6402 C C . MET B 1 328 ? -10.109 19.156 7.137 1 95.19 328 MET B C 1
ATOM 6404 O O . MET B 1 328 ? -10.828 19.359 8.117 1 95.19 328 MET B O 1
ATOM 6408 N N . ALA B 1 329 ? -9.039 18.422 7.199 1 97.06 329 ALA B N 1
ATOM 6409 C CA . ALA B 1 329 ? -8.562 17.844 8.461 1 97.06 329 ALA B CA 1
ATOM 6410 C C . ALA B 1 329 ? -7.891 18.906 9.32 1 97.06 329 ALA B C 1
ATOM 6412 O O . ALA B 1 329 ? -8.062 18.922 10.547 1 97.06 329 ALA B O 1
ATOM 6413 N N . CYS B 1 330 ? -7.195 19.797 8.727 1 96.56 330 CYS B N 1
ATOM 6414 C CA . CYS B 1 330 ? -6.363 20.797 9.375 1 96.56 330 CYS B CA 1
ATOM 6415 C C . CYS B 1 330 ? -7.18 21.625 10.359 1 96.56 330 CYS B C 1
ATOM 6417 O O . CYS B 1 330 ? -6.781 21.797 11.508 1 96.56 330 CYS B O 1
ATOM 6419 N N . PRO B 1 331 ? -8.352 22.094 9.977 1 95.56 331 PRO B N 1
ATOM 6420 C CA . PRO B 1 331 ? -9.109 22.953 10.898 1 95.56 331 PRO B CA 1
ATOM 6421 C C . PRO B 1 331 ? -9.57 22.203 12.148 1 95.56 331 PRO B C 1
ATOM 6423 O O . PRO B 1 331 ? -9.844 22.828 13.18 1 95.56 331 PRO B O 1
ATOM 6426 N N . HIS B 1 332 ? -9.672 20.938 12.07 1 93.94 332 HIS B N 1
ATOM 6427 C CA . HIS B 1 332 ? -10.039 20.188 13.266 1 93.94 332 HIS B CA 1
ATOM 6428 C C . HIS B 1 332 ? -8.953 20.281 14.328 1 93.94 332 HIS B C 1
ATOM 6430 O O . HIS B 1 332 ? -9.242 20.234 15.523 1 93.94 332 HIS B O 1
ATOM 6436 N N . VAL B 1 333 ? -7.781 20.359 13.906 1 91 333 VAL B N 1
ATOM 6437 C CA . VAL B 1 333 ? -6.66 20.438 14.836 1 91 333 VAL B CA 1
ATOM 6438 C C . VAL B 1 333 ? -6.547 21.859 15.383 1 91 333 VAL B C 1
ATOM 6440 O O . VAL B 1 333 ? -5.781 22.109 16.312 1 91 333 VAL B O 1
ATOM 6443 N N . SER B 1 334 ? -7.34 22.672 14.859 1 78.31 334 SER B N 1
ATOM 6444 C CA . SER B 1 334 ? -7.402 24.016 15.414 1 78.31 334 SER B CA 1
ATOM 6445 C C . SER B 1 334 ? -8.008 24 16.812 1 78.31 334 SER B C 1
ATOM 6447 O O . SER B 1 334 ? -8.039 25.031 17.484 1 78.31 334 SER B O 1
ATOM 6449 N N . VAL B 1 335 ? -8.453 22.828 17.219 1 76.94 335 VAL B N 1
ATOM 6450 C CA . VAL B 1 335 ? -8.719 22.625 18.641 1 76.94 335 VAL B CA 1
ATOM 6451 C C . VAL B 1 335 ? -7.527 23.109 19.453 1 76.94 335 VAL B C 1
ATOM 6453 O O . VAL B 1 335 ? -7.656 23.375 20.656 1 76.94 335 VAL B O 1
ATOM 6456 N N . THR B 1 336 ? -6.492 23.234 18.781 1 81 336 THR B N 1
ATOM 6457 C CA . THR B 1 336 ? -5.312 23.891 19.344 1 81 336 THR B CA 1
ATOM 6458 C C . THR B 1 336 ? -5.699 25.188 20.062 1 81 336 THR B C 1
ATOM 6460 O O . THR B 1 336 ? -5.129 25.516 21.094 1 81 336 THR B O 1
ATOM 6463 N N . ALA B 1 337 ? -6.594 25.781 19.516 1 83 337 ALA B N 1
ATOM 6464 C CA . ALA B 1 337 ? -7.074 27.016 20.141 1 83 337 ALA B CA 1
ATOM 6465 C C . ALA B 1 337 ? -7.723 26.719 21.484 1 83 337 ALA B C 1
ATOM 6467 O O . ALA B 1 337 ? -7.547 27.469 22.453 1 83 337 ALA B O 1
ATOM 6468 N N . LEU B 1 338 ? -8.43 25.672 21.516 1 86.81 338 LEU B N 1
ATOM 6469 C CA . LEU B 1 338 ? -9.055 25.266 22.781 1 86.81 338 LEU B CA 1
ATOM 6470 C C . LEU B 1 338 ? -7.996 24.906 23.812 1 86.81 338 LEU B C 1
ATOM 6472 O O . LEU B 1 338 ? -8.133 25.25 25 1 86.81 338 LEU B O 1
ATOM 6476 N N . LEU B 1 339 ? -7.016 24.25 23.422 1 91 339 LEU B N 1
ATOM 6477 C CA . LEU B 1 339 ? -5.938 23.891 24.328 1 91 339 LEU B CA 1
ATOM 6478 C C . LEU B 1 339 ? -5.223 25.141 24.844 1 91 339 LEU B C 1
ATOM 6480 O O . LEU B 1 339 ? -4.828 25.188 26.016 1 91 339 LEU B O 1
ATOM 6484 N N . LYS B 1 340 ? -5.059 26.078 24.016 1 91.25 340 LYS B N 1
ATOM 6485 C CA . LYS B 1 340 ? -4.441 27.344 24.422 1 91.25 340 LYS B CA 1
ATOM 6486 C C . LYS B 1 340 ? -5.309 28.062 25.453 1 91.25 340 LYS B C 1
ATOM 6488 O O . LYS B 1 340 ? -4.789 28.734 26.344 1 91.25 340 LYS B O 1
ATOM 6493 N N . SER B 1 341 ? -6.555 27.938 25.328 1 90.75 341 SER B N 1
ATOM 6494 C CA . SER B 1 341 ? -7.465 28.531 26.297 1 90.75 341 SER B CA 1
ATOM 6495 C C . SER B 1 341 ? -7.367 27.844 27.656 1 90.75 341 SER B C 1
ATOM 6497 O O . SER B 1 341 ? -7.426 28.484 28.703 1 90.75 341 SER B O 1
ATOM 6499 N N . VAL B 1 342 ? -7.211 26.609 27.625 1 92.25 342 VAL B N 1
ATOM 6500 C CA . VAL B 1 342 ? -7.109 25.812 28.844 1 92.25 342 VAL B CA 1
ATOM 6501 C C . VAL B 1 342 ? -5.73 26 29.469 1 92.25 342 VAL B C 1
ATOM 6503 O O . VAL B 1 342 ? -5.598 26.031 30.703 1 92.25 342 VAL B O 1
ATOM 6506 N N . HIS B 1 343 ? -4.738 26.141 28.625 1 94.38 343 HIS B N 1
ATOM 6507 C CA . HIS B 1 343 ? -3.355 26.312 29.062 1 94.38 343 HIS B CA 1
ATOM 6508 C C . HIS B 1 343 ? -2.723 27.547 28.406 1 94.38 343 HIS B C 1
ATOM 6510 O O . HIS B 1 343 ? -1.848 27.406 27.547 1 94.38 343 HIS B O 1
ATOM 6516 N N . PRO B 1 344 ? -3.023 28.656 28.891 1 93.12 344 PRO B N 1
ATOM 6517 C CA . PRO B 1 344 ? -2.555 29.875 28.25 1 93.12 344 PRO B CA 1
ATOM 6518 C C . PRO B 1 344 ? -1.037 30.031 28.312 1 93.12 344 PRO B C 1
ATOM 6520 O O . PRO B 1 344 ? -0.458 30.766 27.5 1 93.12 344 PRO B O 1
ATOM 6523 N N . ASP B 1 345 ? -0.363 29.312 29.172 1 92.94 345 ASP B N 1
ATOM 6524 C CA . ASP B 1 345 ? 1.075 29.469 29.359 1 92.94 345 ASP B CA 1
ATOM 6525 C C . ASP B 1 345 ? 1.856 28.469 28.516 1 92.94 345 ASP B C 1
ATOM 6527 O O . ASP B 1 345 ? 3.086 28.516 28.469 1 92.94 345 ASP B O 1
ATOM 6531 N N . TRP B 1 346 ? 1.149 27.562 27.844 1 94.88 346 TRP B N 1
ATOM 6532 C CA . TRP B 1 346 ? 1.84 26.562 27.047 1 94.88 346 TRP B CA 1
ATOM 6533 C C . TRP B 1 346 ? 2.414 27.156 25.766 1 94.88 346 TRP B C 1
ATOM 6535 O O . TRP B 1 346 ? 1.768 27.984 25.125 1 94.88 346 TRP B O 1
ATOM 6545 N N . SER B 1 347 ? 3.609 26.734 25.531 1 95 347 SER B N 1
ATOM 6546 C CA . SER B 1 347 ? 4.219 27.094 24.25 1 95 347 SER B CA 1
ATOM 6547 C C . SER B 1 347 ? 3.596 26.297 23.094 1 95 347 SER B C 1
ATOM 6549 O O . SER B 1 347 ? 2.906 25.312 23.328 1 95 347 SER B O 1
ATOM 6551 N N . PRO B 1 348 ? 3.801 26.781 21.844 1 95.06 348 PRO B N 1
ATOM 6552 C CA . PRO B 1 348 ? 3.338 26.016 20.688 1 95.06 348 PRO B CA 1
ATOM 6553 C C . PRO B 1 348 ? 3.861 24.578 20.688 1 95.06 348 PRO B C 1
ATOM 6555 O O . PRO B 1 348 ? 3.135 23.656 20.312 1 95.06 348 PRO B O 1
ATOM 6558 N N . ALA B 1 349 ? 5.047 24.406 21.125 1 96.19 349 ALA B N 1
ATOM 6559 C CA . ALA B 1 349 ? 5.637 23.078 21.172 1 96.19 349 ALA B CA 1
ATOM 6560 C C . ALA B 1 349 ? 4.902 22.188 22.172 1 96.19 349 ALA B C 1
ATOM 6562 O O . ALA B 1 349 ? 4.652 21.016 21.891 1 96.19 349 ALA B O 1
ATOM 6563 N N . MET B 1 350 ? 4.605 22.734 23.328 1 96 350 MET B N 1
ATOM 6564 C CA . MET B 1 350 ? 3.883 21.969 24.344 1 96 350 MET B CA 1
ATOM 6565 C C . MET B 1 350 ? 2.518 21.531 23.812 1 96 350 MET B C 1
ATOM 6567 O O . MET B 1 350 ? 2.104 20.391 24.031 1 96 350 MET B O 1
ATOM 6571 N N . ILE B 1 351 ? 1.854 22.422 23.156 1 95.81 351 ILE B N 1
ATOM 6572 C CA . ILE B 1 351 ? 0.538 22.125 22.609 1 95.81 351 ILE B CA 1
ATOM 6573 C C . ILE B 1 351 ? 0.657 21.016 21.562 1 95.81 351 ILE B C 1
ATOM 6575 O O . ILE B 1 351 ? -0.108 20.047 21.578 1 95.81 351 ILE B O 1
ATOM 6579 N N . LYS B 1 352 ? 1.569 21.172 20.625 1 95.75 352 LYS B N 1
ATOM 6580 C CA . LYS B 1 352 ? 1.817 20.156 19.609 1 95.75 352 LYS B CA 1
ATOM 6581 C C . LYS B 1 352 ? 2.1 18.797 20.234 1 95.75 352 LYS B C 1
ATOM 6583 O O . LYS B 1 352 ? 1.548 17.781 19.812 1 95.75 352 LYS B O 1
ATOM 6588 N N . PHE B 1 353 ? 2.953 18.797 21.25 1 95.75 353 PHE B N 1
ATOM 6589 C CA . PHE B 1 353 ? 3.324 17.562 21.938 1 95.75 353 PHE B CA 1
ATOM 6590 C C . PHE B 1 353 ? 2.102 16.906 22.547 1 95.75 353 PHE B C 1
ATOM 6592 O O . PHE B 1 353 ? 1.918 15.688 22.422 1 95.75 353 PHE B O 1
ATOM 6599 N N . ALA B 1 354 ? 1.32 17.703 23.219 1 96.69 354 ALA B N 1
ATOM 6600 C CA . ALA B 1 354 ? 0.13 17.156 23.875 1 96.69 354 ALA B CA 1
ATOM 6601 C C . ALA B 1 354 ? -0.79 16.484 22.859 1 96.69 354 ALA B C 1
ATOM 6603 O O . ALA B 1 354 ? -1.298 15.383 23.125 1 96.69 354 ALA B O 1
ATOM 6604 N N . ILE B 1 355 ? -0.944 17.062 21.734 1 97.06 355 ILE B N 1
ATOM 6605 C CA . ILE B 1 355 ? -1.834 16.547 20.703 1 97.06 355 ILE B CA 1
ATOM 6606 C C . ILE B 1 355 ? -1.264 15.25 20.125 1 97.06 355 ILE B C 1
ATOM 6608 O O . ILE B 1 355 ? -1.976 14.25 20.016 1 97.06 355 ILE B O 1
ATOM 6612 N N . VAL B 1 356 ? -0.015 15.227 19.797 1 98 356 VAL B N 1
ATOM 6613 C CA . VAL B 1 356 ? 0.62 14.125 19.078 1 98 356 VAL B CA 1
ATOM 6614 C C . VAL B 1 356 ? 0.746 12.914 20.016 1 98 356 VAL B C 1
ATOM 6616 O O . VAL B 1 356 ? 0.443 11.789 19.609 1 98 356 VAL B O 1
ATOM 6619 N N . THR B 1 357 ? 1.135 13.102 21.281 1 98.12 357 THR B N 1
ATOM 6620 C CA . THR B 1 357 ? 1.527 11.992 22.156 1 98.12 357 THR B CA 1
ATOM 6621 C C . THR B 1 357 ? 0.304 11.359 22.812 1 98.12 357 THR B C 1
ATOM 6623 O O . THR B 1 357 ? 0.388 10.258 23.359 1 98.12 357 THR B O 1
ATOM 6626 N N . THR B 1 358 ? -0.815 12.055 22.75 1 97.56 358 THR B N 1
ATOM 6627 C CA . THR B 1 358 ? -2.021 11.5 23.344 1 97.56 358 THR B CA 1
ATOM 6628 C C . THR B 1 358 ? -2.951 10.938 22.281 1 97.56 358 THR B C 1
ATOM 6630 O O . THR B 1 358 ? -4.059 10.484 22.578 1 97.56 358 THR B O 1
ATOM 6633 N N . ALA B 1 359 ? -2.553 10.961 21.016 1 97.75 359 ALA B N 1
ATOM 6634 C CA . ALA B 1 359 ? -3.371 10.508 19.891 1 97.75 359 ALA B CA 1
ATOM 6635 C C . ALA B 1 359 ? -3.621 9.008 19.969 1 97.75 359 ALA B C 1
ATOM 6637 O O . ALA B 1 359 ? -2.838 8.273 20.578 1 97.75 359 ALA B O 1
ATOM 6638 N N . SER B 1 360 ? -4.68 8.594 19.375 1 97.31 360 SER B N 1
ATOM 6639 C CA . SER B 1 360 ? -5.035 7.176 19.375 1 97.31 360 SER B CA 1
ATOM 6640 C C . SER B 1 360 ? -4.473 6.477 18.141 1 97.31 360 SER B C 1
ATOM 6642 O O . SER B 1 360 ? -4.512 7.027 17.031 1 97.31 360 SER B O 1
ATOM 6644 N N . VAL B 1 361 ? -3.998 5.273 18.375 1 98 361 VAL B N 1
ATOM 6645 C CA . VAL B 1 361 ? -3.494 4.492 17.25 1 98 361 VAL B CA 1
ATOM 6646 C C . VAL B 1 361 ? -4.473 3.363 16.922 1 98 361 VAL B C 1
ATOM 6648 O O . VAL B 1 361 ? -4.199 2.523 16.062 1 98 361 VAL B O 1
ATOM 6651 N N . THR B 1 362 ? -5.598 3.305 17.578 1 96.12 362 THR B N 1
ATOM 6652 C CA . THR B 1 362 ? -6.641 2.312 17.359 1 96.12 362 THR B CA 1
ATOM 6653 C C . THR B 1 362 ? -7.961 2.988 17 1 96.12 362 THR B C 1
ATOM 6655 O O . THR B 1 362 ? -8.156 4.172 17.281 1 96.12 362 THR B O 1
ATOM 6658 N N . ASP B 1 363 ? -8.742 2.246 16.359 1 90.06 363 ASP B N 1
ATOM 6659 C CA . ASP B 1 363 ? -10.086 2.748 16.078 1 90.06 363 ASP B CA 1
ATOM 6660 C C . ASP B 1 363 ? -10.977 2.639 17.312 1 90.06 363 ASP B C 1
ATOM 6662 O O . ASP B 1 363 ? -10.492 2.342 18.422 1 90.06 363 ASP B O 1
ATOM 6666 N N . GLN B 1 364 ? -12.266 2.982 17.172 1 83.69 364 GLN B N 1
ATOM 6667 C CA . GLN B 1 364 ? -13.18 3.057 18.312 1 83.69 364 GLN B CA 1
ATOM 6668 C C . GLN B 1 364 ? -13.383 1.685 18.938 1 83.69 364 GLN B C 1
ATOM 6670 O O . GLN B 1 364 ? -13.859 1.582 20.078 1 83.69 364 GLN B O 1
ATOM 6675 N N . PHE B 1 365 ? -12.906 0.644 18.25 1 86.25 365 PHE B N 1
ATOM 6676 C CA . PHE B 1 365 ? -13.117 -0.709 18.75 1 86.25 365 PHE B CA 1
ATOM 6677 C C . PHE B 1 365 ? -11.812 -1.303 19.281 1 86.25 365 PHE B C 1
ATOM 6679 O O . PHE B 1 365 ? -11.75 -2.494 19.578 1 86.25 365 PHE B O 1
ATOM 6686 N N . GLY B 1 366 ? -10.789 -0.525 19.25 1 89.88 366 GLY B N 1
ATOM 6687 C CA . GLY B 1 366 ? -9.523 -0.968 19.797 1 89.88 366 GLY B CA 1
ATOM 6688 C C . GLY B 1 366 ? -8.664 -1.711 18.797 1 89.88 366 GLY B C 1
ATOM 6689 O O . GLY B 1 366 ? -7.672 -2.346 19.172 1 89.88 366 GLY B O 1
ATOM 6690 N N . VAL B 1 367 ? -9.031 -1.68 17.625 1 92.75 367 VAL B N 1
ATOM 6691 C CA . VAL B 1 367 ? -8.266 -2.301 16.547 1 92.75 367 VAL B CA 1
ATOM 6692 C C . VAL B 1 367 ? -7.359 -1.263 15.891 1 92.75 367 VAL B C 1
ATOM 6694 O O . VAL B 1 367 ? -7.75 -0.107 15.711 1 92.75 367 VAL B O 1
ATOM 6697 N N . PRO B 1 368 ? -6.152 -1.643 15.555 1 95.44 368 PRO B N 1
ATOM 6698 C CA . PRO B 1 368 ? -5.25 -0.666 14.938 1 95.44 368 PRO B CA 1
ATOM 6699 C C . PRO B 1 368 ? -5.879 0.028 13.727 1 95.44 368 PRO B C 1
ATOM 6701 O O . PRO B 1 368 ? -6.539 -0.62 12.914 1 95.44 368 PRO B O 1
ATOM 6704 N N . ILE B 1 369 ? -5.621 1.271 13.648 1 96.5 369 ILE B N 1
ATOM 6705 C CA . ILE B 1 369 ? -6.117 2.078 12.539 1 96.5 369 ILE B CA 1
ATOM 6706 C C . ILE B 1 369 ? -5.539 1.563 11.227 1 96.5 369 ILE B C 1
ATOM 6708 O O . ILE B 1 369 ? -4.352 1.231 11.148 1 96.5 369 ILE B O 1
ATOM 6712 N N . GLU B 1 370 ? -6.363 1.52 10.219 1 94.25 370 GLU B N 1
ATOM 6713 C CA . GLU B 1 370 ? -5.914 1.122 8.883 1 94.25 370 GLU B CA 1
ATOM 6714 C C . GLU B 1 370 ? -5.652 2.34 8.008 1 94.25 370 GLU B C 1
ATOM 6716 O O . GLU B 1 370 ? -6.082 3.449 8.328 1 94.25 370 GLU B O 1
ATOM 6721 N N . ALA B 1 371 ? -4.914 2.158 6.977 1 95.75 371 ALA B N 1
ATOM 6722 C CA . ALA B 1 371 ? -4.672 3.182 5.961 1 95.75 371 ALA B CA 1
ATOM 6723 C C . ALA B 1 371 ? -5.125 2.705 4.586 1 95.75 371 ALA B C 1
ATOM 6725 O O . ALA B 1 371 ? -4.848 1.568 4.191 1 95.75 371 ALA B O 1
ATOM 6726 N N . GLU B 1 372 ? -5.91 3.598 3.918 1 93.44 372 GLU B N 1
ATOM 6727 C CA . GLU B 1 372 ? -6.246 3.324 2.523 1 93.44 372 GLU B CA 1
ATOM 6728 C C . GLU B 1 372 ? -5.016 3.43 1.629 1 93.44 372 GLU B C 1
ATOM 6730 O O . GLU B 1 372 ? -4.609 4.531 1.249 1 93.44 372 GLU B O 1
ATOM 6735 N N . SER B 1 373 ? -4.379 2.26 1.324 1 93.25 373 SER B N 1
ATOM 6736 C CA . SER B 1 373 ? -3.178 2.072 0.517 1 93.25 373 SER B CA 1
ATOM 6737 C C . SER B 1 373 ? -3.436 1.12 -0.646 1 93.25 373 SER B C 1
ATOM 6739 O O . SER B 1 373 ? -4.586 0.812 -0.959 1 93.25 373 SER B O 1
ATOM 6741 N N . VAL B 1 374 ? -2.324 0.69 -1.368 1 92.88 374 VAL B N 1
ATOM 6742 C CA . VAL B 1 374 ? -2.465 -0.239 -2.484 1 92.88 374 VAL B CA 1
ATOM 6743 C C . VAL B 1 374 ? -1.581 -1.463 -2.254 1 92.88 374 VAL B C 1
ATOM 6745 O O . VAL B 1 374 ? -0.384 -1.436 -2.549 1 92.88 374 VAL B O 1
ATOM 6748 N N . PRO B 1 375 ? -2.115 -2.514 -1.688 1 92.94 375 PRO B N 1
ATOM 6749 C CA . PRO B 1 375 ? -3.445 -2.619 -1.082 1 92.94 375 PRO B CA 1
ATOM 6750 C C . PRO B 1 375 ? -3.512 -1.987 0.307 1 92.94 375 PRO B C 1
ATOM 6752 O O . PRO B 1 375 ? -2.502 -1.498 0.817 1 92.94 375 PRO B O 1
ATOM 6755 N N . ARG B 1 376 ? -4.707 -2.01 0.95 1 93 376 ARG B N 1
ATOM 6756 C CA . ARG B 1 376 ? -4.949 -1.511 2.301 1 93 376 ARG B CA 1
ATOM 6757 C C . ARG B 1 376 ? -4.008 -2.172 3.303 1 93 376 ARG B C 1
ATOM 6759 O O . ARG B 1 376 ? -3.713 -3.363 3.193 1 93 376 ARG B O 1
ATOM 6766 N N . LYS B 1 377 ? -3.611 -1.36 4.371 1 94.62 377 LYS B N 1
ATOM 6767 C CA . LYS B 1 377 ? -2.67 -1.864 5.367 1 94.62 377 LYS B CA 1
ATOM 6768 C C . LYS B 1 377 ? -2.982 -1.3 6.75 1 94.62 377 LYS B C 1
ATOM 6770 O O . LYS B 1 377 ? -3.799 -0.385 6.883 1 94.62 377 LYS B O 1
ATOM 6775 N N . VAL B 1 378 ? -2.318 -1.887 7.703 1 96 378 VAL B N 1
ATOM 6776 C CA . VAL B 1 378 ? -2.301 -1.257 9.023 1 96 378 VAL B CA 1
ATOM 6777 C C . VAL B 1 378 ? -1.501 0.043 8.961 1 96 378 VAL B C 1
ATOM 6779 O O . VAL B 1 378 ? -0.42 0.087 8.367 1 96 378 VAL B O 1
ATOM 6782 N N . ALA B 1 379 ? -2.053 1.065 9.508 1 97.81 379 ALA B N 1
ATOM 6783 C CA . ALA B 1 379 ? -1.407 2.373 9.445 1 97.81 379 ALA B CA 1
ATOM 6784 C C . ALA B 1 379 ? -0.122 2.389 10.273 1 97.81 379 ALA B C 1
ATOM 6786 O O . ALA B 1 379 ? -0.018 1.691 11.281 1 97.81 379 ALA B O 1
ATOM 6787 N N . ASP B 1 380 ? 0.814 3.137 9.828 1 98.38 380 ASP B N 1
ATOM 6788 C CA . ASP B 1 380 ? 2.059 3.369 10.555 1 98.38 380 ASP B CA 1
ATOM 6789 C C . ASP B 1 380 ? 2.33 4.863 10.711 1 98.38 380 ASP B C 1
ATOM 6791 O O . ASP B 1 380 ? 1.565 5.695 10.219 1 98.38 380 ASP B O 1
ATOM 6795 N N . PRO B 1 381 ? 3.396 5.258 11.352 1 98.75 381 PRO B N 1
ATOM 6796 C CA . PRO B 1 381 ? 3.635 6.664 11.68 1 98.75 381 PRO B CA 1
ATOM 6797 C C . PRO B 1 381 ? 3.812 7.539 10.438 1 98.75 381 PRO B C 1
ATOM 6799 O O . PRO B 1 381 ? 3.611 8.758 10.508 1 98.75 381 PRO B O 1
ATOM 6802 N N . PHE B 1 382 ? 4.117 6.996 9.328 1 98.5 382 PHE B N 1
ATOM 6803 C CA . PHE B 1 382 ? 4.262 7.797 8.117 1 98.5 382 PHE B CA 1
ATOM 6804 C C . PHE B 1 382 ? 2.904 8.055 7.477 1 98.5 382 PHE B C 1
ATOM 6806 O O . PHE B 1 382 ? 2.791 8.883 6.566 1 98.5 382 PHE B O 1
ATOM 6813 N N . ASP B 1 383 ? 1.913 7.348 7.98 1 98.56 383 ASP B N 1
ATOM 6814 C CA . ASP B 1 383 ? 0.545 7.59 7.535 1 98.56 383 ASP B CA 1
ATOM 6815 C C . ASP B 1 383 ? -0.127 8.664 8.383 1 98.56 383 ASP B C 1
ATOM 6817 O O . ASP B 1 383 ? -0.831 9.531 7.859 1 98.56 383 ASP B O 1
ATOM 6821 N N . PHE B 1 384 ? 0.101 8.562 9.805 1 98.69 384 PHE B N 1
ATOM 6822 C CA . PHE B 1 384 ? -0.774 9.344 10.672 1 98.69 384 PHE B CA 1
ATOM 6823 C C . PHE B 1 384 ? 0.015 9.969 11.812 1 98.69 384 PHE B C 1
ATOM 6825 O O . PHE B 1 384 ? -0.57 10.477 12.773 1 98.69 384 PHE B O 1
ATOM 6832 N N . GLY B 1 385 ? 1.321 9.914 11.82 1 98.56 385 GLY B N 1
ATOM 6833 C CA . GLY B 1 385 ? 2.135 10.453 12.898 1 98.56 385 GLY B CA 1
ATOM 6834 C C . GLY B 1 385 ? 1.878 9.773 14.234 1 98.56 385 GLY B C 1
ATOM 6835 O O . GLY B 1 385 ? 1.99 8.547 14.344 1 98.56 385 GLY B O 1
ATOM 6836 N N . GLY B 1 386 ? 1.445 10.562 15.125 1 98.56 386 GLY B N 1
ATOM 6837 C CA . GLY B 1 386 ? 1.123 10.031 16.438 1 98.56 386 GLY B CA 1
ATOM 6838 C C . GLY B 1 386 ? -0.194 9.281 16.469 1 98.56 386 GLY B C 1
ATOM 6839 O O . GLY B 1 386 ? -0.469 8.539 17.406 1 98.56 386 GLY B O 1
ATOM 6840 N N . GLY B 1 387 ? -0.975 9.406 15.469 1 98.38 387 GLY B N 1
ATOM 6841 C CA . GLY B 1 387 ? -2.277 8.758 15.43 1 98.38 387 GLY B CA 1
ATOM 6842 C C . GLY B 1 387 ? -3.416 9.727 15.164 1 98.38 387 GLY B C 1
ATOM 6843 O O . GLY B 1 387 ? -3.227 10.75 14.5 1 98.38 387 GLY B O 1
ATOM 6844 N N . HIS B 1 388 ? -4.574 9.32 15.586 1 98.12 388 HIS B N 1
ATOM 6845 C CA . HIS B 1 388 ? -5.773 10.141 15.453 1 98.12 388 HIS B CA 1
ATOM 6846 C C . HIS B 1 388 ? -5.977 11.023 16.688 1 98.12 388 HIS B C 1
ATOM 6848 O O . HIS B 1 388 ? -5.957 10.539 17.812 1 98.12 388 HIS B O 1
ATOM 6854 N N . MET B 1 389 ? -6.188 12.227 16.484 1 96.19 389 MET B N 1
ATOM 6855 C CA . MET B 1 389 ? -6.184 13.219 17.562 1 96.19 389 MET B CA 1
ATOM 6856 C C . MET B 1 389 ? -7.254 12.891 18.609 1 96.19 389 MET B C 1
ATOM 6858 O O . MET B 1 389 ? -8.344 12.43 18.25 1 96.19 389 MET B O 1
ATOM 6862 N N . ASP B 1 390 ? -6.969 13.141 19.828 1 94.94 390 ASP B N 1
ATOM 6863 C CA . ASP B 1 390 ? -7.852 13.031 20.984 1 94.94 390 ASP B CA 1
ATOM 6864 C C . ASP B 1 390 ? -7.789 14.297 21.844 1 94.94 390 ASP B C 1
ATOM 6866 O O . ASP B 1 390 ? -6.973 14.383 22.766 1 94.94 390 ASP B O 1
ATOM 6870 N N . PRO B 1 391 ? -8.703 15.172 21.609 1 93 391 PRO B N 1
ATOM 6871 C CA . PRO B 1 391 ? -8.625 16.469 22.281 1 93 391 PRO B CA 1
ATOM 6872 C C . PRO B 1 391 ? -8.75 16.344 23.812 1 93 391 PRO B C 1
ATOM 6874 O O . PRO B 1 391 ? -8.125 17.125 24.547 1 93 391 PRO B O 1
ATOM 6877 N N . ASP B 1 392 ? -9.531 15.438 24.297 1 93.31 392 ASP B N 1
ATOM 6878 C CA . ASP B 1 392 ? -9.711 15.281 25.734 1 93.31 392 ASP B CA 1
ATOM 6879 C C . ASP B 1 392 ? -8.406 14.883 26.422 1 93.31 392 ASP B C 1
ATOM 6881 O O . ASP B 1 392 ? -8.039 15.453 27.453 1 93.31 392 ASP B O 1
ATOM 6885 N N . ARG B 1 393 ? -7.766 13.992 25.844 1 95.12 393 ARG B N 1
ATOM 6886 C CA . ARG B 1 393 ? -6.5 13.555 26.438 1 95.12 393 ARG B CA 1
ATOM 6887 C C . ARG B 1 393 ? -5.418 14.617 26.25 1 95.12 393 ARG B C 1
ATOM 6889 O O . ARG B 1 393 ? -4.551 14.781 27.109 1 95.12 393 ARG B O 1
ATOM 6896 N N . ALA B 1 394 ? -5.48 15.32 25.188 1 95.88 394 ALA B N 1
ATOM 6897 C CA . ALA B 1 394 ? -4.496 16.359 24.922 1 95.88 394 ALA B CA 1
ATOM 6898 C C . ALA B 1 394 ? -4.602 17.5 25.953 1 95.88 394 ALA B C 1
ATOM 6900 O O . ALA B 1 394 ? -3.611 18.172 26.25 1 95.88 394 ALA B O 1
ATOM 6901 N N . ALA B 1 395 ? -5.805 17.688 26.453 1 94.88 395 ALA B N 1
ATOM 6902 C CA . ALA B 1 395 ? -6.016 18.75 27.422 1 94.88 395 ALA B CA 1
ATOM 6903 C C . ALA B 1 395 ? -5.363 18.422 28.766 1 94.88 395 ALA B C 1
ATOM 6905 O O . ALA B 1 395 ? -5.113 19.312 29.578 1 94.88 395 ALA B O 1
ATOM 6906 N N . ASN B 1 396 ? -5.164 17.125 29 1 95.38 396 ASN B N 1
ATOM 6907 C CA . ASN B 1 396 ? -4.551 16.656 30.25 1 95.38 396 ASN B CA 1
ATOM 6908 C C . ASN B 1 396 ? -3.594 15.5 30 1 95.38 396 ASN B C 1
ATOM 6910 O O . ASN B 1 396 ? -3.801 14.398 30.516 1 95.38 396 ASN B O 1
ATOM 6914 N N . PRO B 1 397 ? -2.463 15.773 29.422 1 96 397 PRO B N 1
ATOM 6915 C CA . PRO B 1 397 ? -1.588 14.695 28.969 1 96 397 PRO B CA 1
ATOM 6916 C C . PRO B 1 397 ? -0.711 14.141 30.094 1 96 397 PRO B C 1
ATOM 6918 O O . PRO B 1 397 ? -0.136 13.055 29.953 1 96 397 PRO B O 1
ATOM 6921 N N . GLY B 1 398 ? -0.532 14.836 31.141 1 95.5 398 GLY B N 1
ATOM 6922 C CA . GLY B 1 398 ? 0.375 14.453 32.219 1 95.5 398 GLY B CA 1
ATOM 6923 C C . GLY B 1 398 ? 1.81 14.875 31.969 1 95.5 398 GLY B C 1
ATOM 6924 O O . GLY B 1 398 ? 2.451 15.461 32.844 1 95.5 398 GLY B O 1
ATOM 6925 N N . LEU B 1 399 ? 2.311 14.555 30.812 1 95.62 399 LEU B N 1
ATOM 6926 C CA . LEU B 1 399 ? 3.639 14.969 30.375 1 95.62 399 LEU B CA 1
ATOM 6927 C C . LEU B 1 399 ? 3.564 15.719 29.047 1 95.62 399 LEU B C 1
ATOM 6929 O O . LEU B 1 399 ? 2.705 15.422 28.203 1 95.62 399 LEU B O 1
ATOM 6933 N N . VAL B 1 400 ? 4.473 16.672 28.844 1 94.62 400 VAL B N 1
ATOM 6934 C CA . VAL B 1 400 ? 4.641 17.328 27.562 1 94.62 400 VAL B CA 1
ATOM 6935 C C . VAL B 1 400 ? 6.129 17.531 27.266 1 94.62 400 VAL B C 1
ATOM 6937 O O . VAL B 1 400 ? 6.969 17.344 28.156 1 94.62 400 VAL B O 1
ATOM 6940 N N . TYR B 1 401 ? 6.398 17.719 25.984 1 88.75 401 TYR B N 1
ATOM 6941 C CA . TYR B 1 401 ? 7.707 18.188 25.547 1 88.75 401 TYR B CA 1
ATOM 6942 C C . TYR B 1 401 ? 7.676 19.688 25.25 1 88.75 401 TYR B C 1
ATOM 6944 O O . TYR B 1 401 ? 6.637 20.219 24.875 1 88.75 401 TYR B O 1
ATOM 6952 N N . ASP B 1 402 ? 8.82 20.281 25.578 1 90.75 402 ASP B N 1
ATOM 6953 C CA . ASP B 1 402 ? 8.953 21.688 25.203 1 90.75 402 ASP B CA 1
ATOM 6954 C C . ASP B 1 402 ? 10.219 21.906 24.375 1 90.75 402 ASP B C 1
ATOM 6956 O O . ASP B 1 402 ? 11.203 21.188 24.516 1 90.75 402 ASP B O 1
ATOM 6960 N N . VAL B 1 403 ? 10.07 22.766 23.422 1 90.81 403 VAL B N 1
ATOM 6961 C CA . VAL B 1 403 ? 11.203 23.188 22.625 1 90.81 403 VAL B CA 1
ATOM 6962 C C . VAL B 1 403 ? 11.297 24.719 22.641 1 90.81 403 VAL B C 1
ATOM 6964 O O . VAL B 1 403 ? 10.328 25.406 22.312 1 90.81 403 VAL B O 1
ATOM 6967 N N . ASP B 1 404 ? 12.477 25.094 23.094 1 87.62 404 ASP B N 1
ATOM 6968 C CA . ASP B 1 404 ? 12.719 26.516 22.906 1 87.62 404 ASP B CA 1
ATOM 6969 C C . ASP B 1 404 ? 12.742 26.891 21.422 1 87.62 404 ASP B C 1
ATOM 6971 O O . ASP B 1 404 ? 13.555 26.359 20.656 1 87.62 404 ASP B O 1
ATOM 6975 N N . ALA B 1 405 ? 11.859 27.766 21.078 1 87.94 405 ALA B N 1
ATOM 6976 C CA . ALA B 1 405 ? 11.695 28.125 19.672 1 87.94 405 ALA B CA 1
ATOM 6977 C C . ALA B 1 405 ? 13.023 28.562 19.047 1 87.94 405 ALA B C 1
ATOM 6979 O O . ALA B 1 405 ? 13.227 28.422 17.844 1 87.94 405 ALA B O 1
ATOM 6980 N N . ARG B 1 406 ? 13.984 29.125 19.781 1 85 406 ARG B N 1
ATOM 6981 C CA . ARG B 1 406 ? 15.289 29.562 19.297 1 85 406 ARG B CA 1
ATOM 6982 C C . ARG B 1 406 ? 16.109 28.375 18.797 1 85 406 ARG B C 1
ATOM 6984 O O . ARG B 1 406 ? 17.016 28.547 17.984 1 85 406 ARG B O 1
ATOM 6991 N N . GLU B 1 407 ? 15.734 27.203 19.328 1 88 407 GLU B N 1
ATOM 6992 C CA . GLU B 1 407 ? 16.422 26.016 18.859 1 88 407 GLU B CA 1
ATOM 6993 C C . GLU B 1 407 ? 16.094 25.734 17.391 1 88 407 GLU B C 1
ATOM 6995 O O . GLU B 1 407 ? 16.922 25.172 16.672 1 88 407 GLU B O 1
ATOM 7000 N N . TYR B 1 408 ? 14.984 26.172 16.984 1 90.06 408 TYR B N 1
ATOM 7001 C CA . TYR B 1 408 ? 14.602 25.969 15.594 1 90.06 408 TYR B CA 1
ATOM 7002 C C . TYR B 1 408 ? 15.469 26.797 14.656 1 90.06 408 TYR B C 1
ATOM 7004 O O . TYR B 1 408 ? 15.641 26.453 13.484 1 90.06 408 TYR B O 1
ATOM 7012 N N . ASN B 1 409 ? 16 27.875 15.195 1 86.44 409 ASN B N 1
ATOM 7013 C CA . ASN B 1 409 ? 16.922 28.672 14.398 1 86.44 409 ASN B CA 1
ATOM 7014 C C . ASN B 1 409 ? 18.172 27.875 14.031 1 86.44 409 ASN B C 1
ATOM 7016 O O . ASN B 1 409 ? 18.703 28.031 12.93 1 86.44 409 ASN B O 1
ATOM 7020 N N . LYS B 1 410 ? 18.516 27.141 15.023 1 82.69 410 LYS B N 1
ATOM 7021 C CA . LYS B 1 410 ? 19.672 26.297 14.742 1 82.69 410 LYS B CA 1
ATOM 7022 C C . LYS B 1 410 ? 19.359 25.281 13.633 1 82.69 410 LYS B C 1
ATOM 7024 O O . LYS B 1 410 ? 20.203 25.047 12.758 1 82.69 410 LYS B O 1
ATOM 7029 N N . PHE B 1 411 ? 18.297 24.734 13.703 1 86.06 411 PHE B N 1
ATOM 7030 C CA . PHE B 1 411 ? 17.859 23.828 12.641 1 86.06 411 PHE B CA 1
ATOM 7031 C C . PHE B 1 411 ? 17.828 24.547 11.297 1 86.06 411 PHE B C 1
ATOM 7033 O O . PHE B 1 411 ? 18.359 24.047 10.305 1 86.06 411 PHE B O 1
ATOM 7040 N N . PHE B 1 412 ? 17.188 25.609 11.289 1 80.94 412 PHE B N 1
ATOM 7041 C CA . PHE B 1 412 ? 17.062 26.422 10.078 1 80.94 412 PHE B CA 1
ATOM 7042 C C . PHE B 1 412 ? 18.438 26.719 9.484 1 80.94 412 PHE B C 1
ATOM 7044 O O . PHE B 1 412 ? 18.641 26.594 8.273 1 80.94 412 PHE B O 1
ATOM 7051 N N . ASN B 1 413 ? 19.328 27.031 10.305 1 77.25 413 ASN B N 1
ATOM 7052 C CA . ASN B 1 413 ? 20.672 27.391 9.859 1 77.25 413 ASN B CA 1
ATOM 7053 C C . ASN B 1 413 ? 21.422 26.172 9.312 1 77.25 413 ASN B C 1
ATOM 7055 O O . ASN B 1 413 ? 22.234 26.281 8.398 1 77.25 413 ASN B O 1
ATOM 7059 N N . CYS B 1 414 ? 21.062 25.062 9.875 1 75.06 414 CYS B N 1
ATOM 7060 C CA . CYS B 1 414 ? 21.656 23.812 9.391 1 75.06 414 CYS B CA 1
ATOM 7061 C C . CYS B 1 414 ? 21.156 23.484 7.996 1 75.06 414 CYS B C 1
ATOM 7063 O O . CYS B 1 414 ? 21.891 22.922 7.18 1 75.06 414 CYS B O 1
ATOM 7065 N N . THR B 1 415 ? 19.953 23.719 7.734 1 68 415 THR B N 1
ATOM 7066 C CA . THR B 1 415 ? 19.359 23.344 6.453 1 68 415 THR B CA 1
ATOM 7067 C C . THR B 1 415 ? 19.828 24.266 5.344 1 68 415 THR B C 1
ATOM 7069 O O . THR B 1 415 ? 19.906 23.875 4.176 1 68 415 THR B O 1
ATOM 7072 N N . LEU B 1 416 ? 19.891 25.547 5.625 1 58.69 416 LEU B N 1
ATOM 7073 C CA . LEU B 1 416 ? 20.391 26.5 4.645 1 58.69 416 LEU B CA 1
ATOM 7074 C C . LEU B 1 416 ? 21.891 26.359 4.434 1 58.69 416 LEU B C 1
ATOM 7076 O O . LEU B 1 416 ? 22.406 26.734 3.381 1 58.69 416 LEU B O 1
ATOM 7080 N N . GLY B 1 417 ? 22.594 25.797 5.555 1 55.75 417 GLY B N 1
ATOM 7081 C CA . GLY B 1 417 ? 24.047 25.812 5.484 1 55.75 417 GLY B CA 1
ATOM 7082 C C . GLY B 1 417 ? 24.672 24.453 5.691 1 55.75 417 GLY B C 1
ATOM 7083 O O . GLY B 1 417 ? 23.984 23.5 6.055 1 55.75 417 GLY B O 1
ATOM 7084 N N . SER B 1 418 ? 25.641 24.031 4.957 1 49.44 418 SER B N 1
ATOM 7085 C CA . SER B 1 418 ? 26.469 22.828 5.023 1 49.44 418 SER B CA 1
ATOM 7086 C C . SER B 1 418 ? 27.125 22.688 6.398 1 49.44 418 SER B C 1
ATOM 7088 O O . SER B 1 418 ? 28.344 22.844 6.531 1 49.44 418 SER B O 1
ATOM 7090 N N . SER B 1 419 ? 26.453 23.141 7.402 1 49.22 419 SER B N 1
ATOM 7091 C CA . SER B 1 419 ? 27.281 23.109 8.609 1 49.22 419 SER B CA 1
ATOM 7092 C C . SER B 1 419 ? 27.391 21.688 9.164 1 49.22 419 SER B C 1
ATOM 7094 O O . SER B 1 419 ? 26.438 20.922 9.133 1 49.22 419 SER B O 1
ATOM 7096 N N . HIS B 1 420 ? 28.531 21.297 9.461 1 52.03 420 HIS B N 1
ATOM 7097 C CA . HIS B 1 420 ? 28.953 20.125 10.211 1 52.03 420 HIS B CA 1
ATOM 7098 C C . HIS B 1 420 ? 28.188 20 11.516 1 52.03 420 HIS B C 1
ATOM 7100 O O . HIS B 1 420 ? 27.922 21 12.195 1 52.03 420 HIS B O 1
ATOM 7106 N N . GLY B 1 421 ? 27.578 18.938 11.938 1 58.28 421 GLY B N 1
ATOM 7107 C CA . GLY B 1 421 ? 26.938 18.656 13.203 1 58.28 421 GLY B CA 1
ATOM 7108 C C . GLY B 1 421 ? 25.422 18.719 13.133 1 58.28 421 GLY B C 1
ATOM 7109 O O . GLY B 1 421 ? 24.734 18.422 14.102 1 58.28 421 GLY B O 1
ATOM 7110 N N . CYS B 1 422 ? 24.969 19.031 11.961 1 70.94 422 CYS B N 1
ATOM 7111 C CA . CYS B 1 422 ? 23.531 19.25 11.789 1 70.94 422 CYS B CA 1
ATOM 7112 C C . CYS B 1 422 ? 22.75 17.938 11.945 1 70.94 422 CYS B C 1
ATOM 7114 O O . CYS B 1 422 ? 21.609 17.953 12.391 1 70.94 422 CYS B O 1
ATOM 7116 N N . GLU B 1 423 ? 23.438 16.953 11.789 1 70.5 423 GLU B N 1
ATOM 7117 C CA . GLU B 1 423 ? 22.719 15.703 11.891 1 70.5 423 GLU B CA 1
ATOM 7118 C C . GLU B 1 423 ? 22.375 15.383 13.352 1 70.5 423 GLU B C 1
ATOM 7120 O O . GLU B 1 423 ? 21.234 15.039 13.664 1 70.5 423 GLU B O 1
ATOM 7125 N N . SER B 1 424 ? 23.375 15.531 14.18 1 71.75 424 SER B N 1
ATOM 7126 C CA . SER B 1 424 ? 23.156 15.25 15.594 1 71.75 424 SER B CA 1
ATOM 7127 C C . SER B 1 424 ? 22.125 16.188 16.188 1 71.75 424 SER B C 1
ATOM 7129 O O . SER B 1 424 ? 21.297 15.773 17.016 1 71.75 424 SER B O 1
ATOM 7131 N N . TYR B 1 425 ? 22.234 17.344 15.797 1 78.25 425 TYR B N 1
ATOM 7132 C CA . TYR B 1 425 ? 21.297 18.328 16.312 1 78.25 425 TYR B CA 1
ATOM 7133 C C . TYR B 1 425 ? 19.859 17.984 15.891 1 78.25 425 TYR B C 1
ATOM 7135 O O . TYR B 1 425 ? 18.953 18.016 16.719 1 78.25 425 TYR B O 1
ATOM 7143 N N . GLN B 1 426 ? 19.672 17.578 14.711 1 81.69 426 GLN B N 1
ATOM 7144 C CA . GLN B 1 426 ? 18.344 17.266 14.203 1 81.69 426 GLN B CA 1
ATOM 7145 C C . GLN B 1 426 ? 17.75 16.062 14.938 1 81.69 426 GLN B C 1
ATOM 7147 O O . GLN B 1 426 ? 16.562 16.062 15.297 1 81.69 426 GLN B O 1
ATOM 7152 N N . LEU B 1 427 ? 18.625 15.172 15.203 1 87.5 427 LEU B N 1
ATOM 7153 C CA . LEU B 1 427 ? 18.188 13.945 15.859 1 87.5 427 LEU B CA 1
ATOM 7154 C C . LEU B 1 427 ? 17.766 14.227 17.297 1 87.5 427 LEU B C 1
ATOM 7156 O O . LEU B 1 427 ? 16.922 13.523 17.859 1 87.5 427 LEU B O 1
ATOM 7160 N N . ASN B 1 428 ? 18.297 15.281 17.844 1 91.06 428 ASN B N 1
ATOM 7161 C CA . ASN B 1 428 ? 18.078 15.516 19.266 1 91.06 428 ASN B CA 1
ATOM 7162 C C . ASN B 1 428 ? 17.141 16.688 19.5 1 91.06 428 ASN B C 1
ATOM 7164 O O . ASN B 1 428 ? 16.969 17.141 20.641 1 91.06 428 ASN B O 1
ATOM 7168 N N . LEU B 1 429 ? 16.625 17.219 18.438 1 92.25 429 LEU B N 1
ATOM 7169 C CA . LEU B 1 429 ? 15.531 18.156 18.656 1 92.25 429 LEU B CA 1
ATOM 7170 C C . LEU B 1 429 ? 14.414 17.531 19.484 1 92.25 429 LEU B C 1
ATOM 7172 O O . LEU B 1 429 ? 14.023 16.391 19.219 1 92.25 429 LEU B O 1
ATOM 7176 N N . ASN B 1 430 ? 13.914 18.203 20.5 1 95.81 430 ASN B N 1
ATOM 7177 C CA . ASN B 1 430 ? 12.961 17.625 21.438 1 95.81 430 ASN B CA 1
ATOM 7178 C C . ASN B 1 430 ? 11.562 17.516 20.828 1 95.81 430 ASN B C 1
ATOM 7180 O O . ASN B 1 430 ? 10.602 18.078 21.359 1 95.81 430 ASN B O 1
ATOM 7184 N N . LEU B 1 431 ? 11.477 16.766 19.797 1 95.44 431 LEU B N 1
ATOM 7185 C CA . LEU B 1 431 ? 10.227 16.578 19.062 1 95.44 431 LEU B CA 1
ATOM 7186 C C . LEU B 1 431 ? 9.43 15.414 19.641 1 95.44 431 LEU B C 1
ATOM 7188 O O . LEU B 1 431 ? 9.984 14.547 20.312 1 95.44 431 LEU B O 1
ATOM 7192 N N . PRO B 1 432 ? 8.148 15.438 19.438 1 96.12 432 PRO B N 1
ATOM 7193 C CA . PRO B 1 432 ? 7.293 14.367 19.953 1 96.12 432 PRO B CA 1
ATOM 7194 C C . PRO B 1 432 ? 7.328 13.117 19.078 1 96.12 432 PRO B C 1
ATOM 7196 O O . PRO B 1 432 ? 6.289 12.484 18.859 1 96.12 432 PRO B O 1
ATOM 7199 N N . SER B 1 433 ? 8.422 12.812 18.453 1 97.56 433 SER B N 1
ATOM 7200 C CA . SER B 1 433 ? 8.68 11.648 17.609 1 97.56 433 SER B CA 1
ATOM 7201 C C . SER B 1 433 ? 10.172 11.422 17.438 1 97.56 433 SER B C 1
ATOM 7203 O O . SER B 1 433 ? 10.984 12.289 17.766 1 97.56 433 SER B O 1
ATOM 7205 N N . ILE B 1 434 ? 10.523 10.289 17.047 1 97.75 434 ILE B N 1
ATOM 7206 C CA . ILE B 1 434 ? 11.914 9.945 16.734 1 97.75 434 ILE B CA 1
ATOM 7207 C C . ILE B 1 434 ? 11.984 9.281 15.359 1 97.75 434 ILE B C 1
ATOM 7209 O O . ILE B 1 434 ? 11.266 8.312 15.102 1 97.75 434 ILE B O 1
ATOM 7213 N N . ALA B 1 435 ? 12.742 9.781 14.492 1 96.94 435 ALA B N 1
ATOM 7214 C CA . ALA B 1 435 ? 13.016 9.18 13.195 1 96.94 435 ALA B CA 1
ATOM 7215 C C . ALA B 1 435 ? 14.523 9.07 12.945 1 96.94 435 ALA B C 1
ATOM 7217 O O . ALA B 1 435 ? 15.25 10.062 13.062 1 96.94 435 ALA B O 1
ATOM 7218 N N . ILE B 1 436 ? 14.969 7.91 12.703 1 96 436 ILE B N 1
ATOM 7219 C CA . ILE B 1 436 ? 16.375 7.648 12.391 1 96 436 ILE B CA 1
ATOM 7220 C C . ILE B 1 436 ? 16.484 7.082 10.977 1 96 436 ILE B C 1
ATOM 7222 O O . ILE B 1 436 ? 16.266 5.887 10.758 1 96 436 ILE B O 1
ATOM 7226 N N . PRO B 1 437 ? 16.922 7.852 10 1 91.56 437 PRO B N 1
ATOM 7227 C CA . PRO B 1 437 ? 16.906 7.41 8.609 1 91.56 437 PRO B CA 1
ATOM 7228 C C . PRO B 1 437 ? 18.109 6.535 8.242 1 91.56 437 PRO B C 1
ATOM 7230 O O . PRO B 1 437 ? 18.109 5.902 7.184 1 91.56 437 PRO B O 1
ATOM 7233 N N . ASP B 1 438 ? 19.141 6.465 9.133 1 90.81 438 ASP B N 1
ATOM 7234 C CA . ASP B 1 438 ? 20.344 5.754 8.75 1 90.81 438 ASP B CA 1
ATOM 7235 C C . ASP B 1 438 ? 20.984 5.066 9.953 1 90.81 438 ASP B C 1
ATOM 7237 O O . ASP B 1 438 ? 22.141 5.352 10.297 1 90.81 438 ASP B O 1
ATOM 7241 N N . LEU B 1 439 ? 20.359 4.102 10.477 1 94.56 439 LEU B N 1
ATOM 7242 C CA . LEU B 1 439 ? 20.922 3.324 11.578 1 94.56 439 LEU B CA 1
ATOM 7243 C C . LEU B 1 439 ? 21.875 2.262 11.055 1 94.56 439 LEU B C 1
ATOM 7245 O O . LEU B 1 439 ? 21.453 1.264 10.469 1 94.56 439 LEU B O 1
ATOM 7249 N N . LYS B 1 440 ? 23.062 2.357 11.258 1 92.19 440 LYS B N 1
ATOM 7250 C CA . LYS B 1 440 ? 24.078 1.403 10.812 1 92.19 440 LYS B CA 1
ATOM 7251 C C . LYS B 1 440 ? 24.438 0.42 11.93 1 92.19 440 LYS B C 1
ATOM 7253 O O . LYS B 1 440 ? 24.484 -0.791 11.703 1 92.19 440 LYS B O 1
ATOM 7258 N N . ASP B 1 441 ? 24.766 1.044 13.109 1 94.12 441 ASP B N 1
ATOM 7259 C CA . ASP B 1 441 ? 25.109 0.214 14.258 1 94.12 441 ASP B CA 1
ATOM 7260 C C . ASP B 1 441 ? 24.344 0.638 15.508 1 94.12 441 ASP B C 1
ATOM 7262 O O . ASP B 1 441 ? 23.438 -0.066 15.945 1 94.12 441 ASP B O 1
ATOM 7266 N N . HIS B 1 442 ? 24.672 1.823 15.867 1 96.12 442 HIS B N 1
ATOM 7267 C CA . HIS B 1 442 ? 24.094 2.316 17.109 1 96.12 442 HIS B CA 1
ATOM 7268 C C . HIS B 1 442 ? 23.844 3.82 17.047 1 96.12 442 HIS B C 1
ATOM 7270 O O . HIS B 1 442 ? 24.672 4.566 16.516 1 96.12 442 HIS B O 1
ATOM 7276 N N . VAL B 1 443 ? 22.703 4.242 17.516 1 96.56 443 VAL B N 1
ATOM 7277 C CA . VAL B 1 443 ? 22.359 5.656 17.641 1 96.56 443 VAL B CA 1
ATOM 7278 C C . VAL B 1 443 ? 21.641 5.895 18.969 1 96.56 443 VAL B C 1
ATOM 7280 O O . VAL B 1 443 ? 20.844 5.074 19.406 1 96.56 443 VAL B O 1
ATOM 7283 N N . THR B 1 444 ? 21.984 6.93 19.641 1 97.25 444 THR B N 1
ATOM 7284 C CA . THR B 1 444 ? 21.281 7.355 20.844 1 97.25 444 THR B CA 1
ATOM 7285 C C . THR B 1 444 ? 20.703 8.758 20.672 1 97.25 444 THR B C 1
ATOM 7287 O O . THR B 1 444 ? 21.391 9.648 20.156 1 97.25 444 THR B O 1
ATOM 7290 N N . VAL B 1 445 ? 19.5 8.906 21.094 1 97.06 445 VAL B N 1
ATOM 7291 C CA . VAL B 1 445 ? 18.828 10.203 21.016 1 97.06 445 VAL B CA 1
ATOM 7292 C C . VAL B 1 445 ? 18.359 10.633 22.406 1 97.06 445 VAL B C 1
ATOM 7294 O O . VAL B 1 445 ? 18.109 9.789 23.266 1 97.06 445 VAL B O 1
ATOM 7297 N N . GLN B 1 446 ? 18.281 11.93 22.562 1 96.12 446 GLN B N 1
ATOM 7298 C CA . GLN B 1 446 ? 17.844 12.484 23.844 1 96.12 446 GLN B CA 1
ATOM 7299 C C . GLN B 1 446 ? 16.516 13.203 23.703 1 96.12 446 GLN B C 1
ATOM 7301 O O . GLN B 1 446 ? 16.266 13.883 22.703 1 96.12 446 GLN B O 1
ATOM 7306 N N . ARG B 1 447 ? 15.711 13.078 24.703 1 96.81 447 ARG B N 1
ATOM 7307 C CA . ARG B 1 447 ? 14.453 13.812 24.828 1 96.81 447 ARG B CA 1
ATOM 7308 C C . ARG B 1 447 ? 14.242 14.289 26.266 1 96.81 447 ARG B C 1
ATOM 7310 O O . ARG B 1 447 ? 14.789 13.711 27.203 1 96.81 447 ARG B O 1
ATOM 7317 N N . THR B 1 448 ? 13.5 15.328 26.344 1 96.31 448 THR B N 1
ATOM 7318 C CA . THR B 1 448 ? 13.156 15.883 27.656 1 96.31 448 THR B CA 1
ATOM 7319 C C . THR B 1 448 ? 11.648 16.031 27.812 1 96.31 448 THR B C 1
ATOM 7321 O O . THR B 1 448 ? 10.984 16.594 26.938 1 96.31 448 THR B O 1
ATOM 7324 N N . VAL B 1 449 ? 11.117 15.531 28.922 1 95.62 449 VAL B N 1
ATOM 7325 C CA . VAL B 1 449 ? 9.695 15.672 29.203 1 95.62 449 VAL B CA 1
ATOM 7326 C C . VAL B 1 449 ? 9.5 16.594 30.406 1 95.62 449 VAL B C 1
ATOM 7328 O O . VAL B 1 449 ? 10.383 16.719 31.266 1 95.62 449 VAL B O 1
ATOM 7331 N N . THR B 1 450 ? 8.422 17.234 30.375 1 94.06 450 THR B N 1
ATOM 7332 C CA . THR B 1 450 ? 8.016 18.109 31.469 1 94.06 450 THR B CA 1
ATOM 7333 C C . THR B 1 450 ? 6.68 17.656 32.062 1 94.06 450 THR B C 1
ATOM 7335 O O . THR B 1 450 ? 5.711 17.438 31.328 1 94.06 450 THR B O 1
ATOM 7338 N N . ASN B 1 451 ? 6.641 17.547 33.375 1 94.31 451 ASN B N 1
ATOM 7339 C CA . ASN B 1 451 ? 5.418 17.156 34.062 1 94.31 451 ASN B CA 1
ATOM 7340 C C . ASN B 1 451 ? 4.449 18.328 34.188 1 94.31 451 ASN B C 1
ATOM 7342 O O . ASN B 1 451 ? 4.797 19.375 34.719 1 94.31 451 ASN B O 1
ATOM 7346 N N . VAL B 1 452 ? 3.322 18.156 33.688 1 92.5 452 VAL B N 1
ATOM 7347 C CA . VAL B 1 452 ? 2.299 19.188 33.781 1 92.5 452 VAL B CA 1
ATOM 7348 C C . VAL B 1 452 ? 1.122 18.672 34.625 1 92.5 452 VAL B C 1
ATOM 7350 O O . VAL B 1 452 ? 0.075 19.312 34.688 1 92.5 452 VAL B O 1
ATOM 7353 N N . GLY B 1 453 ? 1.276 17.484 35.062 1 87.88 453 GLY B N 1
ATOM 7354 C CA . GLY B 1 453 ? 0.271 16.891 35.906 1 87.88 453 GLY B CA 1
ATOM 7355 C C . GLY B 1 453 ? 0.603 17.016 37.406 1 87.88 453 GLY B C 1
ATOM 7356 O O . GLY B 1 453 ? 1.217 18 37.812 1 87.88 453 GLY B O 1
ATOM 7357 N N . ALA B 1 454 ? 0.025 16.031 38.156 1 83.44 454 ALA B N 1
ATOM 7358 C CA . ALA B 1 454 ? 0.221 16.047 39.594 1 83.44 454 ALA B CA 1
ATOM 7359 C C . ALA B 1 454 ? 1.677 15.758 39.938 1 83.44 454 ALA B C 1
ATOM 7361 O O . ALA B 1 454 ? 2.375 15.047 39.219 1 83.44 454 ALA B O 1
ATOM 7362 N N . VAL B 1 455 ? 1.96 16.297 41.094 1 80.81 455 VAL B N 1
ATOM 7363 C CA . VAL B 1 455 ? 3.299 16.031 41.594 1 80.81 455 VAL B CA 1
ATOM 7364 C C . VAL B 1 455 ? 3.348 14.625 42.219 1 80.81 455 VAL B C 1
ATOM 7366 O O . VAL B 1 455 ? 2.309 14.047 42.531 1 80.81 455 VAL B O 1
ATOM 7369 N N . ARG B 1 456 ? 4.52 13.961 42.312 1 82.19 456 ARG B N 1
ATOM 7370 C CA . ARG B 1 456 ? 4.773 12.633 42.875 1 82.19 456 ARG B CA 1
ATOM 7371 C C . ARG B 1 456 ? 4.207 11.547 41.938 1 82.19 456 ARG B C 1
ATOM 7373 O O . ARG B 1 456 ? 3.545 10.617 42.406 1 82.19 456 ARG B O 1
ATOM 7380 N N . THR B 1 457 ? 4.266 11.852 40.75 1 89.44 457 THR B N 1
ATOM 7381 C CA . THR B 1 457 ? 3.834 10.844 39.781 1 89.44 457 THR B CA 1
ATOM 7382 C C . THR B 1 457 ? 5.035 10.109 39.219 1 89.44 457 THR B C 1
ATOM 7384 O O . THR B 1 457 ? 6.086 10.711 38.969 1 89.44 457 THR B O 1
ATOM 7387 N N . THR B 1 458 ? 4.891 8.844 39.094 1 94.31 458 THR B N 1
ATOM 7388 C CA . THR B 1 458 ? 5.918 8 38.5 1 94.31 458 THR B CA 1
ATOM 7389 C C . THR B 1 458 ? 5.457 7.461 37.156 1 94.31 458 THR B C 1
ATOM 7391 O O . THR B 1 458 ? 4.336 6.961 37.031 1 94.31 458 THR B O 1
ATOM 7394 N N . TYR B 1 459 ? 6.266 7.633 36.156 1 96.56 459 TYR B N 1
ATOM 7395 C CA . TYR B 1 459 ? 6.004 7.105 34.812 1 96.56 459 TYR B CA 1
ATOM 7396 C C . TYR B 1 459 ? 6.965 5.977 34.469 1 96.56 459 TYR B C 1
ATOM 7398 O O . TYR B 1 459 ? 8.156 6.043 34.812 1 96.56 459 TYR B O 1
ATOM 7406 N N . HIS B 1 460 ? 6.449 4.934 33.875 1 98.06 460 HIS B N 1
ATOM 7407 C CA . HIS B 1 460 ? 7.242 3.812 33.375 1 98.06 460 HIS B CA 1
ATOM 7408 C C . HIS B 1 460 ? 7.293 3.799 31.859 1 98.06 460 HIS B C 1
ATOM 7410 O O . HIS B 1 460 ? 6.285 4.055 31.188 1 98.06 460 HIS B O 1
ATOM 7416 N N . ALA B 1 461 ? 8.43 3.498 31.375 1 98.38 461 ALA B N 1
ATOM 7417 C CA . ALA B 1 461 ? 8.586 3.426 29.922 1 98.38 461 ALA B CA 1
ATOM 7418 C C . ALA B 1 461 ? 8.102 2.084 29.391 1 98.38 461 ALA B C 1
ATOM 7420 O O . ALA B 1 461 ? 8.422 1.03 29.938 1 98.38 461 ALA B O 1
ATOM 7421 N N . VAL B 1 462 ? 7.332 2.117 28.453 1 98.31 462 VAL B N 1
ATOM 7422 C CA . VAL B 1 462 ? 6.914 0.946 27.688 1 98.31 462 VAL B CA 1
ATOM 7423 C C . VAL B 1 462 ? 7.426 1.05 26.25 1 98.31 462 VAL B C 1
ATOM 7425 O O . VAL B 1 462 ? 7.102 1.999 25.531 1 98.31 462 VAL B O 1
ATOM 7428 N N . LEU B 1 463 ? 8.18 0.022 25.828 1 98.44 463 LEU B N 1
ATOM 7429 C CA . LEU B 1 463 ? 8.852 0.109 24.547 1 98.44 463 LEU B CA 1
ATOM 7430 C C . LEU B 1 463 ? 8.266 -0.893 23.547 1 98.44 463 LEU B C 1
ATOM 7432 O O . LEU B 1 463 ? 7.977 -2.035 23.922 1 98.44 463 LEU B O 1
ATOM 7436 N N . GLU B 1 464 ? 8.016 -0.463 22.391 1 98.19 464 GLU B N 1
ATOM 7437 C CA . GLU B 1 464 ? 7.84 -1.278 21.188 1 98.19 464 GLU B CA 1
ATOM 7438 C C . GLU B 1 464 ? 8.945 -1.01 20.172 1 98.19 464 GLU B C 1
ATOM 7440 O O . GLU B 1 464 ? 8.922 0.009 19.484 1 98.19 464 GLU B O 1
ATOM 7445 N N . ALA B 1 465 ? 9.812 -1.932 20.062 1 98.06 465 ALA B N 1
ATOM 7446 C CA . ALA B 1 465 ? 10.977 -1.725 19.203 1 98.06 465 ALA B CA 1
ATOM 7447 C C . ALA B 1 465 ? 10.625 -1.958 17.734 1 98.06 465 ALA B C 1
ATOM 7449 O O . ALA B 1 465 ? 9.859 -2.865 17.406 1 98.06 465 ALA B O 1
ATOM 7450 N N . PRO B 1 466 ? 11.18 -1.129 16.844 1 97.06 466 PRO B N 1
ATOM 7451 C CA . PRO B 1 466 ? 11.07 -1.475 15.43 1 97.06 466 PRO B CA 1
ATOM 7452 C C . PRO B 1 466 ? 11.695 -2.83 15.102 1 97.06 466 PRO B C 1
ATOM 7454 O O . PRO B 1 466 ? 12.594 -3.287 15.812 1 97.06 466 PRO B O 1
ATOM 7457 N N . ALA B 1 467 ? 11.242 -3.404 14.062 1 94.06 467 ALA B N 1
ATOM 7458 C CA . ALA B 1 467 ? 11.789 -4.691 13.641 1 94.06 467 ALA B CA 1
ATOM 7459 C C . ALA B 1 467 ? 13.289 -4.605 13.406 1 94.06 467 ALA B C 1
ATOM 7461 O O . ALA B 1 467 ? 13.789 -3.617 12.859 1 94.06 467 ALA B O 1
ATOM 7462 N N . ARG B 1 468 ? 14.039 -5.57 13.93 1 92.62 468 ARG B N 1
ATOM 7463 C CA . ARG B 1 468 ? 15.477 -5.75 13.727 1 92.62 468 ARG B CA 1
ATOM 7464 C C . ARG B 1 468 ? 16.281 -4.738 14.547 1 92.62 468 ARG B C 1
ATOM 7466 O O . ARG B 1 468 ? 17.453 -4.52 14.281 1 92.62 468 ARG B O 1
ATOM 7473 N N . VAL B 1 469 ? 15.641 -4.078 15.43 1 96.75 469 VAL B N 1
ATOM 7474 C CA . VAL B 1 469 ? 16.312 -3.055 16.234 1 96.75 469 VAL B CA 1
ATOM 7475 C C . VAL B 1 469 ? 16.109 -3.359 17.719 1 96.75 469 VAL B C 1
ATOM 7477 O O . VAL B 1 469 ? 15.023 -3.752 18.141 1 96.75 469 VAL B O 1
ATOM 7480 N N . VAL B 1 470 ? 17.156 -3.26 18.422 1 97.81 470 VAL B N 1
ATOM 7481 C CA . VAL B 1 470 ? 17.062 -3.256 19.875 1 97.81 470 VAL B CA 1
ATOM 7482 C C . VAL B 1 470 ? 16.906 -1.824 20.375 1 97.81 470 VAL B C 1
ATOM 7484 O O . VAL B 1 470 ? 17.656 -0.932 20 1 97.81 470 VAL B O 1
ATOM 7487 N N . MET B 1 471 ? 15.914 -1.643 21.172 1 98.38 471 MET B N 1
ATOM 7488 C CA . MET B 1 471 ? 15.602 -0.323 21.703 1 98.38 471 MET B CA 1
ATOM 7489 C C . MET B 1 471 ? 15.656 -0.333 23.234 1 98.38 471 MET B C 1
ATOM 7491 O O . MET B 1 471 ? 15.195 -1.281 23.875 1 98.38 471 MET B O 1
ATOM 7495 N N . SER B 1 472 ? 16.281 0.659 23.812 1 98.56 472 SER B N 1
ATOM 7496 C CA . SER B 1 472 ? 16.312 0.82 25.25 1 98.56 472 SER B CA 1
ATOM 7497 C C . SER B 1 472 ? 16.188 2.287 25.656 1 98.56 472 SER B C 1
ATOM 7499 O O . SER B 1 472 ? 16.422 3.18 24.828 1 98.56 472 SER B O 1
ATOM 7501 N N . VAL B 1 473 ? 15.75 2.516 26.844 1 98.56 473 VAL B N 1
ATOM 7502 C CA . VAL B 1 473 ? 15.555 3.873 27.344 1 98.56 473 VAL B CA 1
ATOM 7503 C C . VAL B 1 473 ? 16.156 3.996 28.734 1 98.56 473 VAL B C 1
ATOM 7505 O O . VAL B 1 473 ? 16.031 3.08 29.562 1 98.56 473 VAL B O 1
ATOM 7508 N N . GLU B 1 474 ? 16.812 5.125 29.047 1 98.38 474 GLU B N 1
ATOM 7509 C CA . GLU B 1 474 ? 17.406 5.402 30.344 1 98.38 474 GLU B CA 1
ATOM 7510 C C . GLU B 1 474 ? 17.141 6.836 30.781 1 98.38 474 GLU B C 1
ATOM 7512 O O . GLU B 1 474 ? 17.516 7.785 30.094 1 98.38 474 GLU B O 1
ATOM 7517 N N . PRO B 1 475 ? 16.641 7.059 31.938 1 98 475 PRO B N 1
ATOM 7518 C CA . PRO B 1 475 ? 16.094 6.012 32.781 1 98 475 PRO B CA 1
ATOM 7519 C C . PRO B 1 475 ? 14.789 5.434 32.25 1 98 475 PRO B C 1
ATOM 7521 O O . PRO B 1 475 ? 14.109 6.07 31.438 1 98 475 PRO B O 1
ATOM 7524 N N . SER B 1 476 ? 14.445 4.273 32.656 1 98.19 476 SER B N 1
ATOM 7525 C CA . SER B 1 476 ? 13.211 3.633 32.219 1 98.19 476 SER B CA 1
ATOM 7526 C C . SER B 1 476 ? 12.055 3.977 33.156 1 98.19 476 SER B C 1
ATOM 7528 O O . SER B 1 476 ? 10.914 3.588 32.906 1 98.19 476 SER B O 1
ATOM 7530 N N . VAL B 1 477 ? 12.406 4.613 34.25 1 97.38 477 VAL B N 1
ATOM 7531 C CA . VAL B 1 477 ? 11.422 5.121 35.188 1 97.38 477 VAL B CA 1
ATOM 7532 C C . VAL B 1 477 ? 11.727 6.578 35.531 1 97.38 477 VAL B C 1
ATOM 7534 O O . VAL B 1 477 ? 12.875 6.938 35.781 1 97.38 477 VAL B O 1
ATOM 7537 N N . ILE B 1 478 ? 10.711 7.367 35.438 1 94.62 478 ILE B N 1
ATOM 7538 C CA . ILE B 1 478 ? 10.859 8.773 35.812 1 94.62 478 ILE B CA 1
ATOM 7539 C C . ILE B 1 478 ? 9.867 9.133 36.906 1 94.62 478 ILE B C 1
ATOM 7541 O O . ILE B 1 478 ? 8.695 8.758 36.844 1 94.62 478 ILE B O 1
ATOM 7545 N N . THR B 1 479 ? 10.367 9.797 37.875 1 93.56 479 THR B N 1
ATOM 7546 C CA . THR B 1 479 ? 9.531 10.227 39 1 93.56 479 THR B CA 1
ATOM 7547 C C . THR B 1 479 ? 9.68 11.727 39.25 1 93.56 479 THR B C 1
ATOM 7549 O O . THR B 1 479 ? 10.797 12.25 39.25 1 93.56 479 THR B O 1
ATOM 7552 N N . PHE B 1 480 ? 8.602 12.336 39.312 1 90.94 480 PHE B N 1
ATOM 7553 C CA . PHE B 1 480 ? 8.609 13.758 39.625 1 90.94 480 PHE B CA 1
ATOM 7554 C C . PHE B 1 480 ? 8.203 13.992 41.094 1 90.94 480 PHE B C 1
ATOM 7556 O O . PHE B 1 480 ? 7.086 13.664 41.5 1 90.94 480 PHE B O 1
ATOM 7563 N N . VAL B 1 481 ? 9.133 14.469 41.875 1 85.88 481 VAL B N 1
ATOM 7564 C CA . VAL B 1 481 ? 8.883 14.695 43.281 1 85.88 481 VAL B CA 1
ATOM 7565 C C . VAL B 1 481 ? 8.758 16.203 43.562 1 85.88 481 VAL B C 1
ATOM 7567 O O . VAL B 1 481 ? 9.219 17.016 42.75 1 85.88 481 VAL B O 1
ATOM 7570 N N . LYS B 1 482 ? 8.039 16.438 44.656 1 78.44 482 LYS B N 1
ATOM 7571 C CA . LYS B 1 482 ? 7.84 17.828 45.062 1 78.44 482 LYS B CA 1
ATOM 7572 C C . LYS B 1 482 ? 9.172 18.531 45.25 1 78.44 482 LYS B C 1
ATOM 7574 O O . LYS B 1 482 ? 10.078 17.984 45.906 1 78.44 482 LYS B O 1
ATOM 7579 N N . GLY B 1 483 ? 9.289 19.688 44.719 1 71.56 483 GLY B N 1
ATOM 7580 C CA . GLY B 1 483 ? 10.477 20.5 44.906 1 71.56 483 GLY B CA 1
ATOM 7581 C C . GLY B 1 483 ? 11.539 20.25 43.844 1 71.56 483 GLY B C 1
ATOM 7582 O O . GLY B 1 483 ? 12.539 20.984 43.781 1 71.56 483 GLY B O 1
ATOM 7583 N N . SER B 1 484 ? 11.359 19.219 43.156 1 69.19 484 SER B N 1
ATOM 7584 C CA . SER B 1 484 ? 12.336 18.922 42.125 1 69.19 484 SER B CA 1
ATOM 7585 C C . SER B 1 484 ? 11.914 19.484 40.781 1 69.19 484 SER B C 1
ATOM 7587 O O . SER B 1 484 ? 10.836 20.078 40.656 1 69.19 484 SER B O 1
ATOM 7589 N N . SER B 1 485 ? 12.805 19.344 39.906 1 75.19 485 SER B N 1
ATOM 7590 C CA . SER B 1 485 ? 12.547 19.797 38.531 1 75.19 485 SER B CA 1
ATOM 7591 C C . SER B 1 485 ? 11.305 19.125 37.938 1 75.19 485 SER B C 1
ATOM 7593 O O . SER B 1 485 ? 11.055 17.938 38.219 1 75.19 485 SER B O 1
ATOM 7595 N N . THR B 1 486 ? 10.664 19.953 37.281 1 86.69 486 THR B N 1
ATOM 7596 C CA . THR B 1 486 ? 9.469 19.422 36.625 1 86.69 486 THR B CA 1
ATOM 7597 C C . THR B 1 486 ? 9.82 18.781 35.281 1 86.69 486 THR B C 1
ATOM 7599 O O . THR B 1 486 ? 8.953 18.25 34.594 1 86.69 486 THR B O 1
ATOM 7602 N N . SER B 1 487 ? 11.125 18.812 34.938 1 92.25 487 SER B N 1
ATOM 7603 C CA . SER B 1 487 ? 11.547 18.25 33.688 1 92.25 487 SER B CA 1
ATOM 7604 C C . SER B 1 487 ? 12.555 17.125 33.875 1 92.25 487 SER B C 1
ATOM 7606 O O . SER B 1 487 ? 13.352 17.156 34.812 1 92.25 487 SER B O 1
ATOM 7608 N N . MET B 1 488 ? 12.508 16.141 33.062 1 93.56 488 MET B N 1
ATOM 7609 C CA . MET B 1 488 ? 13.438 15.016 33.094 1 93.56 488 MET B CA 1
ATOM 7610 C C . MET B 1 488 ? 13.914 14.672 31.672 1 93.56 488 MET B C 1
ATOM 7612 O O . MET B 1 488 ? 13.117 14.633 30.734 1 93.56 488 MET B O 1
ATOM 7616 N N . THR B 1 489 ? 15.156 14.516 31.562 1 96.12 489 THR B N 1
ATOM 7617 C CA . THR B 1 489 ? 15.766 14.109 30.312 1 96.12 489 THR B CA 1
ATOM 7618 C C . THR B 1 489 ? 16.031 12.609 30.297 1 96.12 489 THR B C 1
ATOM 7620 O O . THR B 1 489 ? 16.422 12.039 31.312 1 96.12 489 THR B O 1
ATOM 7623 N N . PHE B 1 490 ? 15.789 11.977 29.25 1 97.31 490 PHE B N 1
ATOM 7624 C CA . PHE B 1 490 ? 16.078 10.555 29.078 1 97.31 490 PHE B CA 1
ATOM 7625 C C . PHE B 1 490 ? 16.734 10.297 27.719 1 97.31 490 PHE B C 1
ATOM 7627 O O . PHE B 1 490 ? 16.703 11.156 26.828 1 97.31 490 PHE B O 1
ATOM 7634 N N . ARG B 1 491 ? 17.406 9.219 27.656 1 97.94 491 ARG B N 1
ATOM 7635 C CA . ARG B 1 491 ? 18.094 8.805 26.438 1 97.94 491 ARG B CA 1
ATOM 7636 C C . ARG B 1 491 ? 17.484 7.527 25.859 1 97.94 491 ARG B C 1
ATOM 7638 O O . ARG B 1 491 ? 17.141 6.613 26.625 1 97.94 491 ARG B O 1
ATOM 7645 N N . VAL B 1 492 ? 17.234 7.5 24.609 1 98.56 492 VAL B N 1
ATOM 7646 C CA . VAL B 1 492 ? 16.766 6.32 23.906 1 98.56 492 VAL B CA 1
ATOM 7647 C C . VAL B 1 492 ? 17.859 5.809 22.969 1 98.56 492 VAL B C 1
ATOM 7649 O O . VAL B 1 492 ? 18.391 6.555 22.141 1 98.56 492 VAL B O 1
ATOM 7652 N N . SER B 1 493 ? 18.156 4.543 23.094 1 98.62 493 SER B N 1
ATOM 7653 C CA . SER B 1 493 ? 19.219 3.941 22.297 1 98.62 493 SER B CA 1
ATOM 7654 C C . SER B 1 493 ? 18.656 2.912 21.312 1 98.62 493 SER B C 1
ATOM 7656 O O . SER B 1 493 ? 17.75 2.162 21.656 1 98.62 493 SER B O 1
ATOM 7658 N N . PHE B 1 494 ? 19.219 2.959 20.141 1 98.31 494 PHE B N 1
ATOM 7659 C CA . PHE B 1 494 ? 18.859 2.039 19.078 1 98.31 494 PHE B CA 1
ATOM 7660 C C . PHE B 1 494 ? 20.078 1.288 18.562 1 98.31 494 PHE B C 1
ATOM 7662 O O . PHE B 1 494 ? 21.094 1.902 18.219 1 98.31 494 PHE B O 1
ATOM 7669 N N . THR B 1 495 ? 19.969 0.002 18.516 1 97.94 495 THR B N 1
ATOM 7670 C CA . THR B 1 495 ? 21.047 -0.832 17.984 1 97.94 495 THR B CA 1
ATOM 7671 C C . THR B 1 495 ? 20.5 -1.851 16.984 1 97.94 495 THR B C 1
ATOM 7673 O O . THR B 1 495 ? 19.484 -2.506 17.25 1 97.94 495 THR B O 1
ATOM 7676 N N . THR B 1 496 ? 21.203 -1.938 15.914 1 94.38 496 THR B N 1
ATOM 7677 C CA . THR B 1 496 ? 20.734 -2.9 14.922 1 94.38 496 THR B CA 1
ATOM 7678 C C . THR B 1 496 ? 21.016 -4.328 15.383 1 94.38 496 THR B C 1
ATOM 7680 O O . THR B 1 496 ? 22.047 -4.598 15.992 1 94.38 496 THR B O 1
ATOM 7683 N N . LYS B 1 497 ? 20.125 -5.219 15.156 1 91.81 497 LYS B N 1
ATOM 7684 C CA . LYS B 1 497 ? 20.344 -6.637 15.43 1 91.81 497 LYS B CA 1
ATOM 7685 C C . LYS B 1 497 ? 21.156 -7.293 14.312 1 91.81 497 LYS B C 1
ATOM 7687 O O . LYS B 1 497 ? 21.875 -8.266 14.555 1 91.81 497 LYS B O 1
ATOM 7692 N N . ARG B 1 498 ? 20.953 -6.711 13.133 1 86.62 498 ARG B N 1
ATOM 7693 C CA . ARG B 1 498 ? 21.609 -7.246 11.945 1 86.62 498 ARG B CA 1
ATOM 7694 C C . ARG B 1 498 ? 21.984 -6.129 10.977 1 86.62 498 ARG B C 1
ATOM 7696 O O . ARG B 1 498 ? 21.234 -5.152 10.836 1 86.62 498 ARG B O 1
ATOM 7703 N N . ARG B 1 499 ? 23.031 -6.426 10.32 1 85.31 499 ARG B N 1
ATOM 7704 C CA . ARG B 1 499 ? 23.438 -5.477 9.289 1 85.31 499 ARG B CA 1
ATOM 7705 C C . ARG B 1 499 ? 22.703 -5.754 7.977 1 85.31 499 ARG B C 1
ATOM 7707 O O . ARG B 1 499 ? 23.125 -6.609 7.195 1 85.31 499 ARG B O 1
ATOM 7714 N N . VAL B 1 500 ? 21.672 -5 7.762 1 85.12 500 VAL B N 1
ATOM 7715 C CA . VAL B 1 500 ? 20.906 -5.18 6.535 1 85.12 500 VAL B CA 1
ATOM 7716 C C . VAL B 1 500 ? 20.609 -3.818 5.91 1 85.12 500 VAL B C 1
ATOM 7718 O O . VAL B 1 500 ? 20.469 -2.82 6.621 1 85.12 500 VAL B O 1
ATOM 7721 N N . GLN B 1 501 ? 20.594 -3.803 4.559 1 83.19 501 GLN B N 1
ATOM 7722 C CA . GLN B 1 501 ? 20.078 -2.637 3.846 1 83.19 501 GLN B CA 1
ATOM 7723 C C . GLN B 1 501 ? 18.562 -2.68 3.734 1 83.19 501 GLN B C 1
ATOM 7725 O O . GLN B 1 501 ? 18.016 -3.428 2.924 1 83.19 501 GLN B O 1
ATOM 7730 N N . GLY B 1 502 ? 17.938 -1.938 4.629 1 81.19 502 GLY B N 1
ATOM 7731 C CA . GLY B 1 502 ? 16.484 -2.107 4.668 1 81.19 502 GLY B CA 1
ATOM 7732 C C . GLY B 1 502 ? 15.734 -0.794 4.602 1 81.19 502 GLY B C 1
ATOM 7733 O O . GLY B 1 502 ? 16.297 0.241 4.254 1 81.19 502 GLY B O 1
ATOM 7734 N N . GLY B 1 503 ? 14.414 -0.905 4.754 1 86.31 503 GLY B N 1
ATOM 7735 C CA . GLY B 1 503 ? 13.539 0.254 4.832 1 86.31 503 GLY B CA 1
ATOM 7736 C C . GLY B 1 503 ? 13.164 0.624 6.258 1 86.31 503 GLY B C 1
ATOM 7737 O O . GLY B 1 503 ? 13.742 0.101 7.211 1 86.31 503 GLY B O 1
ATOM 7738 N N . PHE B 1 504 ? 12.289 1.527 6.324 1 92.62 504 PHE B N 1
ATOM 7739 C CA . PHE B 1 504 ? 11.852 1.989 7.637 1 92.62 504 PHE B CA 1
ATOM 7740 C C . PHE B 1 504 ? 10.984 0.938 8.32 1 92.62 504 PHE B C 1
ATOM 7742 O O . PHE B 1 504 ? 10.164 0.289 7.672 1 92.62 504 PHE B O 1
ATOM 7749 N N . THR B 1 505 ? 11.188 0.725 9.516 1 95.25 505 THR B N 1
ATOM 7750 C CA . THR B 1 505 ? 10.328 -0.028 10.43 1 95.25 505 THR B CA 1
ATOM 7751 C C . THR B 1 505 ? 9.891 0.843 11.602 1 95.25 505 THR B C 1
ATOM 7753 O O . THR B 1 505 ? 10.461 1.909 11.836 1 95.25 505 THR B O 1
ATOM 7756 N N . PHE B 1 506 ? 8.875 0.376 12.359 1 98.06 506 PHE B N 1
ATOM 7757 C CA . PHE B 1 506 ? 8.211 1.319 13.25 1 98.06 506 PHE B CA 1
ATOM 7758 C C . PHE B 1 506 ? 8.078 0.734 14.656 1 98.06 506 PHE B C 1
ATOM 7760 O O . PHE B 1 506 ? 8.016 -0.486 14.82 1 98.06 506 PHE B O 1
ATOM 7767 N N . GLY B 1 507 ? 8.078 1.576 15.617 1 98.38 507 GLY B N 1
ATOM 7768 C CA . GLY B 1 507 ? 7.855 1.293 17.031 1 98.38 507 GLY B CA 1
ATOM 7769 C C . GLY B 1 507 ? 7.301 2.479 17.797 1 98.38 507 GLY B C 1
ATOM 7770 O O . GLY B 1 507 ? 6.648 3.348 17.219 1 98.38 507 GLY B O 1
ATOM 7771 N N . SER B 1 508 ? 7.473 2.4 19.109 1 98.75 508 SER B N 1
ATOM 7772 C CA . SER B 1 508 ? 6.98 3.498 19.938 1 98.75 508 SER B CA 1
ATOM 7773 C C . SER B 1 508 ? 7.594 3.453 21.328 1 98.75 508 SER B C 1
ATOM 7775 O O . SER B 1 508 ? 8.141 2.428 21.75 1 98.75 508 SER B O 1
ATOM 7777 N N . LEU B 1 509 ? 7.602 4.539 21.938 1 98.62 509 LEU B N 1
ATOM 7778 C CA . LEU B 1 509 ? 7.898 4.707 23.344 1 98.62 509 LEU B CA 1
ATOM 7779 C C . LEU B 1 509 ? 6.73 5.363 24.078 1 98.62 509 LEU B C 1
ATOM 7781 O O . LEU B 1 509 ? 6.301 6.457 23.703 1 98.62 509 LEU B O 1
ATOM 7785 N N . THR B 1 510 ? 6.23 4.719 25.062 1 98.56 510 THR B N 1
ATOM 7786 C CA . THR B 1 510 ? 5.102 5.234 25.828 1 98.56 510 THR B CA 1
ATOM 7787 C C . THR B 1 510 ? 5.496 5.434 27.297 1 98.56 510 THR B C 1
ATOM 7789 O O . THR B 1 510 ? 6.031 4.523 27.922 1 98.56 510 THR B O 1
ATOM 7792 N N . TRP B 1 511 ? 5.328 6.602 27.812 1 97.94 511 TRP B N 1
ATOM 7793 C CA . TRP B 1 511 ? 5.402 6.852 29.25 1 97.94 511 TRP B CA 1
ATOM 7794 C C . TRP B 1 511 ? 4.027 6.73 29.891 1 97.94 511 TRP B C 1
ATOM 7796 O O . TRP B 1 511 ? 3.105 7.477 29.562 1 97.94 511 TRP B O 1
ATOM 7806 N N . SER B 1 512 ? 3.896 5.797 30.75 1 97.62 512 SER B N 1
ATOM 7807 C CA . SER B 1 512 ? 2.607 5.543 31.375 1 97.62 512 SER B CA 1
ATOM 7808 C C . SER B 1 512 ? 2.719 5.594 32.906 1 97.62 512 SER B C 1
ATOM 7810 O O . SER B 1 512 ? 3.688 5.086 33.469 1 97.62 512 SER B O 1
ATOM 7812 N N . ASP B 1 513 ? 1.788 6.188 33.531 1 95.06 513 ASP B N 1
ATOM 7813 C CA . ASP B 1 513 ? 1.759 6.188 35 1 95.06 513 ASP B CA 1
ATOM 7814 C C . ASP B 1 513 ? 0.951 5.008 35.531 1 95.06 513 ASP B C 1
ATOM 7816 O O . ASP B 1 513 ? 0.75 4.883 36.719 1 95.06 513 ASP B O 1
ATOM 7820 N N . GLY B 1 514 ? 0.427 4.188 34.562 1 91.5 514 GLY B N 1
ATOM 7821 C CA . GLY B 1 514 ? -0.324 2.996 34.906 1 91.5 514 GLY B CA 1
ATOM 7822 C C . GLY B 1 514 ? -1.762 3.293 35.312 1 91.5 514 GLY B C 1
ATOM 7823 O O . GLY B 1 514 ? -2.518 2.383 35.656 1 91.5 514 GLY B O 1
ATOM 7824 N N . ASN B 1 515 ? -2.148 4.473 35.219 1 87.88 515 ASN B N 1
ATOM 7825 C CA . ASN B 1 515 ? -3.48 4.871 35.656 1 87.88 515 ASN B CA 1
ATOM 7826 C C . ASN B 1 515 ? -4.176 5.746 34.625 1 87.88 515 ASN B C 1
ATOM 7828 O O . ASN B 1 515 ? -4.895 5.242 33.75 1 87.88 515 ASN B O 1
ATOM 7832 N N . THR B 1 516 ? -3.891 7.078 34.688 1 87.44 516 THR B N 1
ATOM 7833 C CA . THR B 1 516 ? -4.707 8.023 33.906 1 87.44 516 THR B CA 1
ATOM 7834 C C . THR B 1 516 ? -3.932 8.578 32.719 1 87.44 516 THR B C 1
ATOM 7836 O O . THR B 1 516 ? -4.527 9 31.734 1 87.44 516 THR B O 1
ATOM 7839 N N . HIS B 1 517 ? -2.664 8.688 32.906 1 94.62 517 HIS B N 1
ATOM 7840 C CA . HIS B 1 517 ? -1.902 9.406 31.906 1 94.62 517 HIS B CA 1
ATOM 7841 C C . HIS B 1 517 ? -0.952 8.477 31.156 1 94.62 517 HIS B C 1
ATOM 7843 O O . HIS B 1 517 ? -0.279 7.645 31.781 1 94.62 517 HIS B O 1
ATOM 7849 N N . SER B 1 518 ? -1.029 8.516 29.906 1 96.44 518 SER B N 1
ATOM 7850 C CA . SER B 1 518 ? -0.122 7.82 29 1 96.44 518 SER B CA 1
ATOM 7851 C C . SER B 1 518 ? 0.188 8.664 27.766 1 96.44 518 SER B C 1
ATOM 7853 O O . SER B 1 518 ? -0.724 9.148 27.094 1 96.44 518 SER B O 1
ATOM 7855 N N . VAL B 1 519 ? 1.437 8.945 27.516 1 97.94 519 VAL B N 1
ATOM 7856 C CA . VAL B 1 519 ? 1.857 9.688 26.344 1 97.94 519 VAL B CA 1
ATOM 7857 C C . VAL B 1 519 ? 2.789 8.82 25.484 1 97.94 519 VAL B C 1
ATOM 7859 O O . VAL B 1 519 ? 3.711 8.195 26.016 1 97.94 519 VAL B O 1
ATOM 7862 N N . ARG B 1 520 ? 2.512 8.734 24.203 1 98.31 520 ARG B N 1
ATOM 7863 C CA . ARG B 1 520 ? 3.203 7.836 23.281 1 98.31 520 ARG B CA 1
ATOM 7864 C C . ARG B 1 520 ? 3.9 8.625 22.188 1 98.31 520 ARG B C 1
ATOM 7866 O O . ARG B 1 520 ? 3.295 9.492 21.547 1 98.31 520 ARG B O 1
ATOM 7873 N N . ILE B 1 521 ? 5.145 8.367 21.953 1 97.81 521 ILE B N 1
ATOM 7874 C CA . ILE B 1 521 ? 5.805 8.969 20.797 1 97.81 521 ILE B CA 1
ATOM 7875 C C . ILE B 1 521 ? 6.078 7.895 19.734 1 97.81 521 ILE B C 1
ATOM 7877 O O . ILE B 1 521 ? 6.5 6.785 20.078 1 97.81 521 ILE B O 1
ATOM 7881 N N . PRO B 1 522 ? 5.773 8.164 18.516 1 98.69 522 PRO B N 1
ATOM 7882 C CA . PRO B 1 522 ? 6.078 7.234 17.422 1 98.69 522 PRO B CA 1
ATOM 7883 C C . PRO B 1 522 ? 7.566 7.188 17.094 1 98.69 522 PRO B C 1
ATOM 7885 O O . PRO B 1 522 ? 8.266 8.195 17.219 1 98.69 522 PRO B O 1
ATOM 7888 N N . VAL B 1 523 ? 8.039 6.051 16.672 1 98.75 523 VAL B N 1
ATOM 7889 C CA . VAL B 1 523 ? 9.43 5.82 16.297 1 98.75 523 VAL B CA 1
ATOM 7890 C C . VAL B 1 523 ? 9.5 5.211 14.898 1 98.75 523 VAL B C 1
ATOM 7892 O O . VAL B 1 523 ? 8.734 4.301 14.57 1 98.75 523 VAL B O 1
ATOM 7895 N N . ALA B 1 524 ? 10.312 5.699 14.062 1 98.19 524 ALA B N 1
ATOM 7896 C CA . ALA B 1 524 ? 10.625 5.16 12.734 1 98.19 524 ALA B CA 1
ATOM 7897 C C . ALA B 1 524 ? 12.133 5.02 12.547 1 98.19 524 ALA B C 1
ATOM 7899 O O . ALA B 1 524 ? 12.883 5.992 12.711 1 98.19 524 ALA B O 1
ATOM 7900 N N . VAL B 1 525 ? 12.594 3.809 12.18 1 97 525 VAL B N 1
ATOM 7901 C CA . VAL B 1 525 ? 14.023 3.58 12.055 1 97 525 VAL B CA 1
ATOM 7902 C C . VAL B 1 525 ? 14.312 2.838 10.75 1 97 525 VAL B C 1
ATOM 7904 O O . VAL B 1 525 ? 13.609 1.891 10.398 1 97 525 VAL B O 1
ATOM 7907 N N . ARG B 1 526 ? 15.242 3.26 10.031 1 93.44 526 ARG B N 1
ATOM 7908 C CA . ARG B 1 526 ? 15.742 2.557 8.859 1 93.44 526 ARG B CA 1
ATOM 7909 C C . ARG B 1 526 ? 17.156 2.033 9.102 1 93.44 526 ARG B C 1
ATOM 7911 O O . ARG B 1 526 ? 18.078 2.812 9.352 1 93.44 526 ARG B O 1
ATOM 7918 N N . THR B 1 527 ? 17.328 0.759 9.031 1 91.88 527 THR B N 1
ATOM 7919 C CA . THR B 1 527 ? 18.656 0.158 9.141 1 91.88 527 THR B CA 1
ATOM 7920 C C . THR B 1 527 ? 19.375 0.179 7.789 1 91.88 527 THR B C 1
ATOM 7922 O O . THR B 1 527 ? 18.75 -0.091 6.754 1 91.88 527 THR B O 1
ATOM 7925 N N . VAL B 1 528 ? 20.641 0.528 7.773 1 89.06 528 VAL B N 1
ATOM 7926 C CA . VAL B 1 528 ? 21.391 0.582 6.523 1 89.06 528 VAL B CA 1
ATOM 7927 C C . VAL B 1 528 ? 22.781 -0.008 6.73 1 89.06 528 VAL B C 1
ATOM 7929 O O . VAL B 1 528 ? 23.266 -0.073 7.863 1 89.06 528 VAL B O 1
ATOM 7932 N N . ILE B 1 529 ? 23.344 -0.467 5.695 1 86.12 529 ILE B N 1
ATOM 7933 C CA . ILE B 1 529 ? 24.75 -0.821 5.664 1 86.12 529 ILE B CA 1
ATOM 7934 C C . ILE B 1 529 ? 25.562 0.338 5.09 1 86.12 529 ILE B C 1
ATOM 7936 O O . ILE B 1 529 ? 26.562 0.759 5.68 1 86.12 529 ILE B O 1
ATOM 7940 N N . GLN B 1 530 ? 25.047 0.753 3.949 1 80.56 530 GLN B N 1
ATOM 7941 C CA . GLN B 1 530 ? 25.656 1.895 3.273 1 80.56 530 GLN B CA 1
ATOM 7942 C C . GLN B 1 530 ? 24.703 3.096 3.266 1 80.56 530 GLN B C 1
ATOM 7944 O O . GLN B 1 530 ? 23.516 2.949 3.01 1 80.56 530 GLN B O 1
ATOM 7949 N N . ASP B 1 531 ? 25.359 4.168 3.514 1 74.88 531 ASP B N 1
ATOM 7950 C CA . ASP B 1 531 ? 24.562 5.391 3.457 1 74.88 531 ASP B CA 1
ATOM 7951 C C . ASP B 1 531 ? 24.172 5.723 2.018 1 74.88 531 ASP B C 1
ATOM 7953 O O . ASP B 1 531 ? 24.922 5.434 1.083 1 74.88 531 ASP B O 1
ATOM 7957 N N . PHE B 1 532 ? 23.078 6.297 1.896 1 71.5 532 PHE B N 1
ATOM 7958 C CA . PHE B 1 532 ? 22.609 6.91 0.659 1 71.5 532 PHE B CA 1
ATOM 7959 C C . PHE B 1 532 ? 22.5 5.875 -0.452 1 71.5 532 PHE B C 1
ATOM 7961 O O . PHE B 1 532 ? 22.938 6.109 -1.578 1 71.5 532 PHE B O 1
ATOM 7968 N N . VAL B 1 533 ? 22.297 4.699 -0.082 1 75.31 533 VAL B N 1
ATOM 7969 C CA . VAL B 1 533 ? 21.875 3.695 -1.054 1 75.31 533 VAL B CA 1
ATOM 7970 C C . VAL B 1 533 ? 20.359 3.52 -0.993 1 75.31 533 VAL B C 1
ATOM 7972 O O . VAL B 1 533 ? 19.797 3.225 0.067 1 75.31 533 VAL B O 1
ATOM 7975 N N . ALA B 1 534 ? 19.797 3.842 -2.135 1 72.5 534 ALA B N 1
ATOM 7976 C CA . ALA B 1 534 ? 18.344 3.76 -2.191 1 72.5 534 ALA B CA 1
ATOM 7977 C C . ALA B 1 534 ? 17.859 2.312 -2.082 1 72.5 534 ALA B C 1
ATOM 7979 O O . ALA B 1 534 ? 18.531 1.397 -2.576 1 72.5 534 ALA B O 1
ATOM 7980 N N . ASP B 1 535 ? 16.859 2.162 -1.254 1 68.56 535 ASP B N 1
ATOM 7981 C CA . ASP B 1 535 ? 16.234 0.85 -1.19 1 68.56 535 ASP B CA 1
ATOM 7982 C C . ASP B 1 535 ? 15.172 0.699 -2.283 1 68.56 535 ASP B C 1
ATOM 7984 O O . ASP B 1 535 ? 13.977 0.843 -2.023 1 68.56 535 ASP B O 1
ATOM 7988 N N . THR B 1 536 ? 15.508 0.572 -3.547 1 59.72 536 THR B N 1
ATOM 7989 C CA . THR B 1 536 ? 14.547 0.519 -4.645 1 59.72 536 THR B CA 1
ATOM 7990 C C . THR B 1 536 ? 14.359 -0.917 -5.129 1 59.72 536 THR B C 1
ATOM 7992 O O . THR B 1 536 ? 13.867 -1.145 -6.234 1 59.72 536 THR B O 1
ATOM 7995 N N . SER B 1 537 ? 14.945 -1.987 -4.398 1 58.62 537 SER B N 1
ATOM 7996 C CA . SER B 1 537 ? 14.828 -3.354 -4.902 1 58.62 537 SER B CA 1
ATOM 7997 C C . SER B 1 537 ? 14.062 -4.238 -3.924 1 58.62 537 SER B C 1
ATOM 7999 O O . SER B 1 537 ? 14.07 -3.99 -2.717 1 58.62 537 SER B O 1
#

pLDDT: mean 88.69, std 10.11, range [49.16, 98.75]

Foldseek 3Di:
DPQVPPDPDLDDDVQLQQFLVQQAANDWDAQAAQLPAPHGIGGHPHNPDDDDGQQAFGDPVRDGDLVSVLVSLVVCVVVPDQEAQEADDDWAPDENPSCLVCQLSQHAYFYEQFQAFDDEQTGPHQQQRHQYAFAWAAQKAWKKWKAKPVRDIDIFGAPDSNVLFDQDKFFEDEQAQQDLVSLVVDQQAAHEYEHAHVVCQVPDDCLVSVLVNVVSCVVSHHQHYEYEDADAQNRVSNVDNHIYTYDYNVVSVVVVVVVVPDPGMIMGMHGIYMDGDDVGWDTAGHRRTYFDDHPLCNFRQDNQFYFHFFQDWGDGPDGIDTGGGSSNRRSSLVVLVVLCVLPVPDGSQQLSFLFRFQADQATPVRHGHWYVHVHIGRDACRRGRSHHGDSVCSSPAQKGFDANSVLSVVQVCVSVDVDDPNVLSSQAGQGLAGEAFEAAFKDKYKHKMFGPDDAFFKWAKDKWDWPQKDKDKPPRMDTGHPPDGRMDMMMMMIGGNDQDQFAKTKMWIWIDSPPRHITIGIYIYGYHNDPPDDPPD/DPQVPPDPDLDDDVQLQQQLVQQAANDWDAQADFLPAPHGIGGHPHNPDDDDGQQAFGDPVRDGDLVSVLVSLVVCVVVPDQEAQEADDDWAPDENPSCLVCQLSQHAYFYEQFQAFDDEQTGPHQQQRHQYAFAWAAQKAWKKWKAKPVGDIDIFGWDRNQVLFDPDKFFEDEQAQQDLVSLVVDQQAAHEYEHAHVVCQVPDDCLVSVLVNVVSCVVSHHQHYEYEYADAQNHVSSHDNHMYTYDYNVVSVVVVVVVVPDPGMIMGIHGIYMDGDDVGWDTAGHRRTYFDDHPLCNFRQDNQFYFHFFQDWGDGPHGIDGGGGSSNRRSSLVVLVVLCVLPVPDGSQQLSFLFRFQADQATPVRHGHWYVHVHIGRDACRRGRSHHGDSVCSSPQQKGFDANSVLSVVQVCVSVDVDDPNVLSSQAGQGLAGEAFEAAFKDKYKHKMFGPDDAFFKWAKDKWDWPQKDKDKPPRMDHGHPPDGRMDMMMMMIGGNDQDQFAKTKMWIWIDSPPRHITIGIYIYGYHNDPPDDPPD

InterPro domains:
  IPR000209 Peptidase S8/S53 domain [PF00082] (9-362)
  IPR015500 Peptidase S8, subtilisin-related [PR00723] (12-25)
  IPR015500 Peptidase S8, subtilisin-related [PR00723] (324-340)
  IPR022398 Peptidase S8, subtilisin, His-active site [PS00137] (16-26)
  IPR036852 Peptidase S8/S53 domain superfamily [G3DSA:3.40.50.200] (4-406)
  IPR036852 Peptidase S8/S53 domain superfamily [SSF52743] (6-399)
  IPR041469 Subtilisin-like protease, fibronectin type-III domain [PF17766] (428-525)
  IPR045051 Subtilisin-like protease [PTHR10795] (8-525)

Radius of gyration: 29.58 Å; Cα contacts (8 Å, |Δi|>4): 2790; chains: 2; bounding box: 71×91×84 Å

Secondary structure (DSSP, 8-state):
---TT--SSS--SSSHHHHHHHHHHPPPEEEEEETTEEEEEE--SSTTPPP------BTTTTB--HHHHHHHHHHHHHHT-SEEEE----STT---TTHHHHHHTT-EEEEE--S--SSSS------TTSEEEEEE--SEE-EEEEEETTS-EEEEEEE--GGG--SS-EEEEE-TT--HHHHHHS--TTSEEEE--GGGTTT--HHHHHHHHHHHHHHTT-SEEEEE-SS---GGG--SSS-EEEE-HHHHHHHHHHHHH-SS-EEEEPPP--EESTTB---EE-TTS-----SS-TTS----EEEE-SSEEEEETTEEEEE-SHHHHGGGGGHHHHHHHH-TT--HHHHHHHHHHT-BSB-TTSPBPEE--BS-EE--HHHHTT-B--HHHHHS-SEE----HHHHHHHHHHHHTT-TTHHHHHHTS--SSEEEEEESSEEEEEEEEEE-S-SSEEEEEEEEPPTTEEEEEESSEEEE-TTS-SEEEEEEEEEESS--B--EEEEEEEEE-SSS-EEEEEEEEEE-SSTTB----/---TT--SSS--SSSHHHHHHHHHHPPPEEEEEETTEEEEEE--S-TT---------BTTTTB--HHHHHHHHHHHHHHT-SEEEE----STT---TTHHHHHHTT-EEEEE--S--SSSS------TTSEEEEEE--SEE-EEEEEETTS-EEEEEE-S-GGG--SS-EEEEE-TT--HHHHHHS--TTSEEEE--GGGTTT--HHHHHHHHHHHHHHTT-SEEEEE-SS---GGG--SSS-EEEE-HHHHHHHHHHHHT-SS-EEEEPPP--EESTTB---EE-TTS-----SS-TTS----EEEE-SSEEEEETTEEEEE-SHHHHGGGGGGHHHHHHH-TT--HHHHHHHHHHT-BSB-TTSPBPEE--BS-EE--HHHHTT-B--HHHHHS-SEE----HHHHHHHHHHHHTT-TTHHHHHHTS--SSEEEEEESSEEEEEEEEEE-S-SSEEEEEEEEPPTTEEEEEESSEEEE-TTS-SEEEEEEEEEESS--B--EEEEEEEEE-SSS-EEEEEEEEEE-SSTTB----